Protein AF-A0A1B7LDF4-F1 (afdb_monomer)

Organism: NCBI:txid1838280

Secondary structure (DSSP, 8-state):
---EESPPPPP-PPTT-EEEEEEETTEEEE--GGG---B--SSS-BTTBPTTB--EEE-TT--EEEEEE-EEEEPP-GGGTT---EEE-BTTB-----BTTBPEEEPGGGEETTEE-SEEEEESS--EEEGGGTSEEE--SS-B---S--HHHHHHHHHHTHHHHSS--TTEEEEEPPHHHHHHHHHHHHHTS-SSPPPB-BTT-BTTEE-TT-SSB--EE-SS-TTSTTSSTTS--SSSBSSEEEEEEEEE---HHHHHHSHHHHHS-GGG-EEEEPPTTS-HHHHHHHTTTT-TTSSSTTTBSSSSBS-BSB-TTSSBPPB---BTTB-EEEES--TT-TT--TT-EEEE-SS--TTEEE-EEEEE---PPEESS--EEEEEE-S-EEEEE-EE-TT---EEEEEEETTEEEEEEEEEPBTS-EEEEE-HHHHHTSPTT-EEEEEEEEEETTS-EEEEEEEEEE-PPPPPPP--EEESPTT-EE-SEEEEEEPPP--TT-PPPEEEEEEESSTTSS-EEEEEEE-SSEEEEE-TTS--EEEEEEEEEEE-SS-EEEEEEPPPEEE-S--PPPPPEEEESPTTEEE-SSPEEEEE----SS---BEEEEEEESSTTSSSEEEEEESSEE--S-HHHHH--S-STTEEEESEEEEEESSS-SSTT-EEEEEE-SSSSS-EEEEPPEE--TT-EEEEEEEEEESSEEEEEEEEE-TTS-EEEEEEPPPEE--SSS-EEEEEEEE--TT--EEEEEEEESSS---EEEEEEEEEEESSPPPS-PPTT-SEEPPPTTTSTTEEEE-SS-EEEPPTT-BPTT--EEEEE--SPPPTT-EEEEEEEEE-SS-PBPPPPPPEEEEE--EEEEE-SS-EEESS---EEEEEEEEE----SSS--EEEEEEESBTTSSS---EE-HHHHHHT-PEEP-----SSSSEEEEEEEEEE-TT--S--EEEEEEEEE-

Mean predicted aligned error: 18.2 Å

Sequence (966 aa):
MALVSGVANAPVLPAGWKPVNHVSGQTFQETTLANWQYNYDPVNTVNGVPPKMWANAKDTKGNLWVWIPRFTYRAIQYADDPEVKIRFSSGTTDDTTSIDGRVCKKHPGFKFGTVELPGIWVMKYQAYQDTANGGIPGSLPNKVSWRTITVNDIFNQCLNLKNNVATVATGIDSHMLKNSEWGAVALLAYAVGQGRPKINGDSGYHTGYTTNGTTNTTGSLDTSGETSTTGNPTGVFDMVGCGWQYVASYVNNGNSNLTTYCLSLVNADAKYKDVFPMGSGDTQAANFAAAAGLSDGMMLNETASNVGGNYGWLNWAGTAASSSFPYSSNPVFIRGGSYSLSSAGLACFYYTSGNASSSGGFRACFVNLNSAPLISGSDQNLGDKSGPFSIVYQVSDPDGDAVDVVEKINGNVVETLTGAPQNTDLEFIIDLTTWGNLALNQMHTITIEATDSFGNKSTRTYTFTKVNAVPSAPGAIVSPVAGSTVVGNVTIEWTEATDPDGDALTYSVYYSADDGATLLPIATGITALMLAWDTSVVPEGTNYRIYVKANDGKVDGPFAVSGIFTVAHNLSPSAMSAIVPVHTARVPLQPVFMAGVGTDPEGDPQHFRLQIARDVNFANIVADLETSTQNLLTANQAGVEADTTGFTGRGATIARSTAQFYEGAASLQVTTSGTTANEGVELSPVDVLGGKSYAAQVKVKGAGYIRLAIEELDSNGNYLRSTGSDPITLDGTSWQTLSVFARTGQDCAKLRLAVLTSSVIGATFYCDAFMLVKGEFLPDEFIPGQQYGPGTADAIAGWEIYDGANWVPMPTGGAPVGTERVRHSLREPLQQNQSYYWRMAARDTTGNYGEWTLPRIIRAGNVLQFRLKTPIETSAEVERVLVFGYHTIAKDGANPAVLKVEASNNAFDPFPVWEDITAAYLAREYAELTNKNRSADKWGLDIRITIWANDTLGTIEVLGVGIAFD

Solvent-accessible surface area (backbone atoms only — not comparable to full-atom values): 48502 Å² total; per-residue (Å²): 128,50,56,74,43,73,59,67,34,77,81,81,74,57,49,68,40,40,43,26,33,82,76,56,50,86,42,70,45,81,50,48,84,94,68,54,56,49,19,77,42,59,78,52,66,45,96,90,24,56,44,28,26,37,38,31,36,29,35,65,77,66,33,35,31,26,52,45,52,21,42,18,31,39,66,67,51,55,85,44,73,69,70,36,32,38,30,34,10,61,47,68,49,72,67,51,68,56,50,95,87,32,58,22,39,79,41,60,46,34,44,55,68,90,46,70,26,40,34,41,36,33,43,24,20,37,20,21,68,28,63,91,72,79,54,38,78,29,20,54,69,80,34,56,47,40,43,56,51,29,47,26,56,49,33,53,44,22,45,54,39,33,74,66,37,34,77,52,54,77,50,48,48,29,28,33,29,27,41,34,42,52,13,48,55,42,51,45,13,35,36,29,34,46,52,42,31,23,34,12,3,19,68,76,24,41,16,41,25,27,35,93,57,41,54,59,35,83,45,45,78,39,51,62,7,53,31,9,31,24,44,28,59,42,31,39,25,37,50,14,7,24,37,18,26,47,33,30,26,34,37,64,66,84,45,66,39,49,66,71,21,22,38,60,57,71,71,43,64,68,59,60,45,45,76,33,53,57,18,81,86,44,33,33,63,34,19,50,59,53,28,58,89,75,39,67,54,29,47,46,70,39,30,23,87,52,61,76,45,64,36,12,37,63,17,56,84,71,43,40,1,28,19,28,46,31,29,60,77,19,27,23,38,30,31,10,27,31,13,63,45,88,37,22,12,73,40,12,34,32,52,34,42,32,57,56,31,84,56,32,22,34,40,40,30,37,39,66,73,58,66,50,27,47,64,59,86,74,70,43,75,71,46,76,36,52,64,62,53,69,47,79,40,32,38,39,35,84,78,68,53,56,31,30,36,39,35,23,51,74,83,42,77,76,48,73,41,78,65,45,68,60,82,38,87,42,72,53,71,40,45,66,71,61,45,69,76,53,60,75,80,38,80,46,40,38,40,42,36,33,29,28,82,86,69,36,65,30,76,44,44,38,33,34,29,34,44,83,47,65,25,37,40,28,40,65,47,67,28,68,45,60,73,40,74,46,58,40,75,42,65,36,32,42,40,78,53,54,39,79,81,68,51,67,66,29,30,37,37,28,38,15,71,58,72,67,80,48,81,44,80,76,50,68,75,38,74,63,61,58,46,82,42,69,46,67,85,50,79,70,41,71,33,24,31,45,36,34,24,25,26,47,86,84,47,72,22,48,71,23,68,37,47,49,20,27,40,38,83,76,71,53,21,38,55,31,44,76,59,35,69,46,70,59,28,45,30,56,42,53,43,59,41,31,30,36,48,46,58,40,82,87,56,53,30,37,29,44,38,42,42,33,12,66,38,89,83,55,81,48,64,80,42,81,47,35,30,43,35,49,40,70,49,52,61,42,56,21,37,24,66,83,47,60,69,53,57,46,53,36,68,26,52,70,45,64,28,71,87,59,57,87,55,87,71,13,7,37,35,37,38,28,70,30,85,51,63,60,24,27,38,33,40,61,68,35,84,50,73,38,59,37,45,30,17,36,38,33,35,37,32,23,43,47,44,38,24,41,29,48,33,35,13,31,87,88,66,48,84,71,52,76,42,63,25,82,67,44,74,48,84,54,78,55,80,43,82,41,58,37,60,44,74,43,51,74,72,27,30,23,39,26,48,33,44,27,27,78,45,66,51,59,29,50,32,34,42,26,63,40,40,38,31,74,23,72,62,74,62,96,70,65,58,80,82,50,55,55,37,53,20,29,78,62,35,26,58,53,30,31,32,28,72,84,84,50,81,40,74,48,49,43,80,30,42,56,72,79,37,48,30,40,34,37,48,45,84,70,70,49,62,73,80,37,60,35,21,35,38,39,26,32,22,37,82,92,62,43,61,18,49,64,24,77,74,29,41,32,30,20,46,41,70,54,72,55,58,59,96,65,60,47,78,39,98,53,71,45,44,35,42,32,45,43,68,47,68,43,74,24,68,79,24,98,50,42,35,45,80,46,36,31,39,18,37,23,47,63,25,100,76,49,62,73,44,83,34,38,68,25,38,74,72,68,37,64,31,76,50,82,76,88,72,72,84,40,98,54,31,10,42,35,46,39,41,38,34,38,35,51,41,29,82,56,68,71,48,75,82,47,77,51,78,51,72,83

Nearest PDB structures (foldseek):
  5w6h-assembly1_C  TM=7.431E-01  e=9.180E-07  Kuttervirus CBA120
  7mrn-assembly2_B  TM=3.313E-01  e=9.738E-08  Mus musculus
  8g4l-assembly1_n  TM=2.012E-01  e=1.162E-10  Homo sapiens
  7ndg-assembly1_H  TM=2.671E-01  e=9.738E-08  Mus musculus
  7lzj-assembly1_C  TM=5.996E-01  e=6.200E-03  Klebsiella phage GH-K3

Radius of gyration: 63.96 Å; Cα contacts (8 Å, |Δi|>4): 2730; chains: 1; bounding box: 97×71×187 Å

InterPro domains:
  IPR003961 Fibronectin type III [PS50853] (473-570)
  IPR003961 Fibronectin type III [cd00063] (471-567)
  IPR013783 Immunoglobulin-like fold [G3DSA:2.60.40.10] (374-468)
  IPR013783 Immunoglobulin-like fold [G3DSA:2.60.40.10] (469-563)
  IPR036116 Fibronectin type III superfamily [SSF49265] (432-563)

Structure (mmCIF, N/CA/C/O backbone):
data_AF-A0A1B7LDF4-F1
#
_entry.id   AF-A0A1B7LDF4-F1
#
loop_
_atom_site.group_PDB
_atom_site.id
_atom_site.type_symbol
_atom_site.label_atom_id
_atom_site.label_alt_id
_atom_site.label_comp_id
_atom_site.label_asym_id
_atom_site.label_entity_id
_atom_site.label_seq_id
_atom_site.pdbx_PDB_ins_code
_atom_site.Cartn_x
_atom_site.Cartn_y
_atom_site.Cartn_z
_atom_site.occupancy
_atom_site.B_iso_or_equiv
_atom_site.auth_seq_id
_atom_site.auth_comp_id
_atom_site.auth_asym_id
_atom_site.auth_atom_id
_atom_site.pdbx_PDB_model_num
ATOM 1 N N . MET A 1 1 ? 16.626 3.398 54.942 1.00 45.38 1 MET A N 1
ATOM 2 C CA . MET A 1 1 ? 15.360 3.448 54.179 1.00 45.38 1 MET A CA 1
ATOM 3 C C . MET A 1 1 ? 14.799 2.041 54.138 1.00 45.38 1 MET A C 1
ATOM 5 O O . MET A 1 1 ? 15.590 1.112 53.993 1.00 45.38 1 MET A O 1
ATOM 9 N N . ALA A 1 2 ? 13.489 1.874 54.327 1.00 57.84 2 ALA A N 1
ATOM 10 C CA . ALA A 1 2 ? 12.845 0.584 54.117 1.00 57.84 2 ALA A CA 1
ATOM 11 C C . ALA A 1 2 ? 13.106 0.163 52.665 1.00 57.84 2 ALA A C 1
ATOM 13 O O . ALA A 1 2 ? 12.759 0.897 51.742 1.00 57.84 2 ALA A O 1
ATOM 14 N N . LEU A 1 3 ? 13.801 -0.957 52.458 1.00 57.84 3 LEU A N 1
ATOM 15 C CA . LEU A 1 3 ? 13.898 -1.536 51.127 1.00 57.84 3 LEU A CA 1
ATOM 16 C C . LEU A 1 3 ? 12.498 -2.048 50.793 1.00 57.84 3 LEU A C 1
ATOM 18 O O . LEU A 1 3 ? 12.015 -2.966 51.453 1.00 57.84 3 LEU A O 1
ATOM 22 N N . VAL A 1 4 ? 11.868 -1.415 49.810 1.00 69.06 4 VAL A N 1
ATOM 23 C CA . VAL A 1 4 ? 10.676 -1.915 49.132 1.00 69.06 4 VAL A CA 1
ATOM 24 C C . VAL A 1 4 ? 11.161 -2.357 47.761 1.00 69.06 4 VAL A C 1
ATOM 26 O O . VAL A 1 4 ? 11.735 -1.564 47.018 1.00 69.06 4 VAL A O 1
ATOM 29 N N . SER A 1 5 ? 11.032 -3.645 47.465 1.00 70.38 5 SER A N 1
ATOM 30 C CA . SER A 1 5 ? 11.421 -4.217 46.172 1.00 70.38 5 SER A CA 1
ATOM 31 C C . SER A 1 5 ? 10.259 -5.012 45.587 1.00 70.38 5 SER A C 1
ATOM 33 O O . SER A 1 5 ? 9.382 -5.460 46.328 1.00 70.38 5 SER A O 1
ATOM 35 N N . GLY A 1 6 ? 10.249 -5.165 44.264 1.00 79.56 6 GLY A N 1
ATOM 36 C CA . GLY A 1 6 ? 9.116 -5.731 43.535 1.00 79.56 6 GLY A CA 1
ATOM 37 C C . GLY A 1 6 ? 8.037 -4.694 43.213 1.00 79.56 6 GLY A C 1
ATOM 38 O O . GLY A 1 6 ? 8.087 -3.549 43.663 1.00 79.56 6 GLY A O 1
ATOM 39 N N . VAL A 1 7 ? 7.067 -5.106 42.401 1.00 87.12 7 VAL A N 1
ATOM 40 C CA . VAL A 1 7 ? 5.924 -4.282 41.992 1.00 87.12 7 VAL A CA 1
ATOM 41 C C . VAL A 1 7 ? 4.717 -4.713 42.816 1.00 87.12 7 VAL A C 1
ATOM 43 O O . VAL A 1 7 ? 4.417 -5.901 42.880 1.00 87.12 7 VAL A O 1
ATOM 46 N N . ALA A 1 8 ? 4.040 -3.763 43.463 1.00 90.44 8 ALA A N 1
ATOM 47 C CA . ALA A 1 8 ? 2.808 -4.050 44.191 1.00 90.44 8 ALA A CA 1
ATOM 48 C C . ALA A 1 8 ? 1.742 -4.604 43.240 1.00 90.44 8 ALA A C 1
ATOM 50 O O . ALA A 1 8 ? 1.493 -4.017 42.185 1.00 90.44 8 ALA A O 1
ATOM 51 N N . ASN A 1 9 ? 1.082 -5.692 43.642 1.00 90.44 9 ASN A N 1
ATOM 52 C CA . ASN A 1 9 ? -0.063 -6.216 42.907 1.00 90.44 9 ASN A CA 1
ATOM 53 C C . ASN A 1 9 ? -1.117 -5.129 42.705 1.00 90.44 9 ASN A C 1
ATOM 55 O O . ASN A 1 9 ? -1.495 -4.426 43.654 1.00 90.44 9 ASN A O 1
ATOM 59 N N . ALA A 1 10 ? -1.606 -5.031 41.470 1.00 90.56 10 ALA A N 1
ATOM 60 C CA . ALA A 1 10 ? -2.721 -4.162 41.147 1.00 90.56 10 ALA A CA 1
ATOM 61 C C . ALA A 1 10 ? -3.949 -4.541 41.999 1.00 90.56 10 ALA A C 1
ATOM 63 O O . ALA A 1 10 ? -4.143 -5.724 42.300 1.00 90.56 10 ALA A O 1
ATOM 64 N N . PRO A 1 11 ? -4.775 -3.566 42.415 1.00 91.38 11 PRO A N 1
ATOM 65 C CA . PRO A 1 11 ? -5.967 -3.870 43.185 1.00 91.38 11 PRO A CA 1
ATOM 66 C C . PRO A 1 11 ? -6.978 -4.667 42.366 1.00 91.38 11 PRO A C 1
ATOM 68 O O . PRO A 1 11 ? -7.323 -4.288 41.246 1.00 91.38 11 PRO A O 1
ATOM 71 N N . VAL A 1 12 ? -7.503 -5.732 42.963 1.00 87.25 12 VAL A N 1
ATOM 72 C CA . VAL A 1 12 ? -8.520 -6.584 42.342 1.00 87.25 12 VAL A CA 1
ATOM 73 C C . VAL A 1 12 ? -9.896 -6.143 42.830 1.00 87.25 12 VAL A C 1
ATOM 75 O O . VAL A 1 12 ? -10.192 -6.250 44.021 1.00 87.25 12 VAL A O 1
ATOM 78 N N . LEU A 1 13 ? -10.726 -5.594 41.940 1.00 88.56 13 LEU A N 1
ATOM 79 C CA . LEU A 1 13 ? -12.046 -5.072 42.305 1.00 88.56 13 LEU A CA 1
ATOM 80 C C . LEU A 1 13 ? -13.103 -6.185 42.346 1.00 88.56 13 LEU A C 1
ATOM 82 O O . LEU A 1 13 ? -13.295 -6.868 41.341 1.00 88.56 13 LEU A O 1
ATOM 86 N N . PRO A 1 14 ? -13.860 -6.310 43.451 1.00 87.38 14 PRO A N 1
ATOM 87 C CA . PRO A 1 14 ? -15.067 -7.126 43.480 1.00 87.38 14 PRO A CA 1
ATOM 88 C C . PRO A 1 14 ? -16.113 -6.632 42.474 1.00 87.38 14 PRO A C 1
ATOM 90 O O . PRO A 1 14 ? -16.176 -5.442 42.144 1.00 87.38 14 PRO A O 1
ATOM 93 N N . ALA A 1 15 ? -16.996 -7.530 42.037 1.00 82.88 15 ALA A N 1
ATOM 94 C CA . ALA A 1 15 ? -18.055 -7.193 41.093 1.00 82.88 15 ALA A CA 1
ATOM 95 C C . ALA A 1 15 ? -18.911 -6.004 41.586 1.00 82.88 15 ALA A C 1
ATOM 97 O O . ALA A 1 15 ? -19.444 -5.999 42.700 1.00 82.88 15 ALA A O 1
ATOM 98 N N . GLY A 1 16 ? -19.035 -4.976 40.742 1.00 86.94 16 GLY A N 1
ATOM 99 C CA . GLY A 1 16 ? -19.797 -3.757 41.027 1.00 86.94 16 GLY A CA 1
ATOM 100 C C . GLY A 1 16 ? -19.054 -2.683 41.827 1.00 86.94 16 GLY A C 1
ATOM 101 O O . GLY A 1 16 ? -19.585 -1.581 41.975 1.00 86.94 16 GLY A O 1
ATOM 102 N N . TRP A 1 17 ? -17.846 -2.961 42.323 1.00 94.00 17 TRP A N 1
ATOM 103 C CA . TRP A 1 17 ? -17.006 -1.941 42.950 1.00 94.00 17 TRP A CA 1
ATOM 104 C C . TRP A 1 17 ? -16.369 -1.044 41.897 1.00 94.00 17 TRP A C 1
ATOM 106 O O . TRP A 1 17 ? -16.153 -1.441 40.751 1.00 94.00 17 TRP A O 1
ATOM 116 N N . LYS A 1 18 ? -16.044 0.182 42.301 1.00 95.19 18 LYS A N 1
ATOM 117 C CA . LYS A 1 18 ? -15.436 1.179 41.423 1.00 95.19 18 LYS A CA 1
ATOM 118 C C . LYS A 1 18 ? -14.143 1.721 42.017 1.00 95.19 18 LYS A C 1
ATOM 120 O O . LYS A 1 18 ? -14.105 2.004 43.220 1.00 95.19 18 LYS A O 1
ATOM 125 N N . PRO A 1 19 ? -13.098 1.923 41.199 1.00 97.31 19 PRO A N 1
ATOM 126 C CA . PRO A 1 19 ? -11.901 2.596 41.665 1.00 97.31 19 PRO A CA 1
ATOM 127 C C . PRO A 1 19 ? -12.222 4.066 41.942 1.00 97.31 19 PRO A C 1
ATOM 129 O O . PRO A 1 19 ? -13.040 4.683 41.249 1.00 97.31 19 PRO A O 1
ATOM 132 N N . VAL A 1 20 ? -11.584 4.636 42.961 1.00 97.81 20 VAL A N 1
ATOM 133 C CA . VAL A 1 20 ? -11.731 6.053 43.293 1.00 97.81 20 VAL A CA 1
ATOM 134 C C . VAL A 1 20 ? -10.380 6.719 43.516 1.00 97.81 20 VAL A C 1
ATOM 136 O O . VAL A 1 20 ? -9.472 6.126 44.096 1.00 97.81 20 VAL A O 1
ATOM 139 N N . ASN A 1 21 ? -10.279 7.981 43.107 1.00 97.44 21 ASN A N 1
ATOM 140 C CA . ASN A 1 21 ? -9.127 8.835 43.380 1.00 97.44 21 ASN A CA 1
ATOM 141 C C . ASN A 1 21 ? -9.465 9.846 44.472 1.00 97.44 21 ASN A C 1
ATOM 143 O O . ASN A 1 21 ? -10.592 10.346 44.557 1.00 97.44 21 ASN A O 1
ATOM 147 N N . HIS A 1 22 ? -8.474 10.155 45.306 1.00 95.62 22 HIS A N 1
ATOM 148 C CA . HIS A 1 22 ? -8.559 11.262 46.253 1.00 95.62 22 HIS A CA 1
ATOM 149 C C . HIS A 1 22 ? -8.603 12.593 45.496 1.00 95.62 22 HIS A C 1
ATOM 151 O O . HIS A 1 22 ? -7.842 12.790 44.554 1.00 95.62 22 HIS A O 1
ATOM 157 N N . VAL A 1 23 ? -9.495 13.498 45.906 1.00 93.50 23 VAL A N 1
ATOM 158 C CA . VAL A 1 23 ? -9.633 14.828 45.287 1.00 93.50 23 VAL A CA 1
ATOM 159 C C . VAL A 1 23 ? -9.176 15.917 46.249 1.00 93.50 23 VAL A C 1
ATOM 161 O O . VAL A 1 23 ? -8.234 16.656 45.979 1.00 93.50 23 VAL A O 1
ATOM 164 N N . SER A 1 24 ? -9.859 16.042 47.384 1.00 92.62 24 SER A N 1
ATOM 165 C CA . SER A 1 24 ? -9.553 17.040 48.407 1.00 92.62 24 SER A CA 1
ATOM 166 C C . SER A 1 24 ? -10.132 16.621 49.755 1.00 92.62 24 SER A C 1
ATOM 168 O O . SER A 1 24 ? -11.177 15.966 49.831 1.00 92.62 24 SER A O 1
ATOM 170 N N . GLY A 1 25 ? -9.441 16.973 50.842 1.00 91.50 25 GLY A N 1
ATOM 171 C CA . GLY A 1 25 ? -9.841 16.581 52.195 1.00 91.50 25 GLY A CA 1
ATOM 172 C C . GLY A 1 25 ? -9.964 15.064 52.328 1.00 91.50 25 GLY A C 1
ATOM 173 O O . GLY A 1 25 ? -8.983 14.357 52.134 1.00 91.50 25 GLY A O 1
ATOM 174 N N . GLN A 1 26 ? -11.165 14.561 52.610 1.00 94.12 26 GLN A N 1
ATOM 175 C CA . GLN A 1 26 ? -11.465 13.121 52.617 1.00 94.12 26 GLN A CA 1
ATOM 176 C C . GLN A 1 26 ? -12.493 12.724 51.543 1.00 94.12 26 GLN A C 1
ATOM 178 O O . GLN A 1 26 ? -13.256 11.774 51.707 1.00 94.12 26 GLN A O 1
ATOM 183 N N . THR A 1 27 ? -12.521 13.467 50.434 1.00 95.00 27 THR A N 1
ATOM 184 C CA . THR A 1 27 ? -13.427 13.236 49.303 1.00 95.00 27 THR A CA 1
ATOM 185 C C . THR A 1 27 ? -12.766 12.365 48.240 1.00 95.00 27 THR A C 1
ATOM 187 O O . THR A 1 27 ? -11.622 12.613 47.849 1.00 95.00 27 THR A O 1
ATOM 190 N N . PHE A 1 28 ? -13.520 11.382 47.739 1.00 96.75 28 PHE A N 1
ATOM 191 C CA . PHE A 1 28 ? -13.078 10.416 46.734 1.00 96.75 28 PHE A CA 1
ATOM 192 C C . PHE A 1 28 ? -14.055 10.341 45.559 1.00 96.75 28 PHE A C 1
ATOM 194 O O . PHE A 1 28 ? -15.256 10.098 45.746 1.00 96.75 28 PHE A O 1
ATOM 201 N N . GLN A 1 29 ? -13.528 10.518 44.349 1.00 97.19 29 GLN A N 1
ATOM 202 C CA . GLN A 1 29 ? -14.294 10.519 43.105 1.00 97.19 29 GLN A CA 1
ATOM 203 C C . GLN A 1 29 ? -14.049 9.234 42.314 1.00 97.19 29 GLN A C 1
ATOM 205 O O . GLN A 1 29 ? -12.920 8.760 42.239 1.00 97.19 29 GLN A O 1
ATOM 210 N N . GLU A 1 30 ? -15.115 8.681 41.731 1.00 97.12 30 GLU A N 1
ATOM 211 C CA . GLU A 1 30 ? -15.037 7.523 40.834 1.00 97.12 30 GLU A CA 1
ATOM 212 C C . GLU A 1 30 ? -14.155 7.823 39.623 1.00 97.12 30 GLU A C 1
ATOM 214 O O . GLU A 1 30 ? -14.195 8.917 39.062 1.00 97.12 30 GLU A O 1
ATOM 219 N N . THR A 1 31 ? -13.363 6.834 39.229 1.00 95.38 31 THR A N 1
ATOM 220 C CA . THR A 1 31 ? -12.458 6.912 38.084 1.00 95.38 31 THR A CA 1
ATOM 221 C C . THR A 1 31 ? -12.542 5.621 37.263 1.00 95.38 31 THR A C 1
ATOM 223 O O . THR A 1 31 ? -13.341 4.731 37.554 1.00 95.38 31 THR A O 1
ATOM 226 N N . THR A 1 32 ? -11.739 5.518 36.211 1.00 90.38 32 THR A N 1
ATOM 227 C CA . THR A 1 32 ? -11.559 4.296 35.416 1.00 90.38 32 THR A CA 1
ATOM 228 C C . THR A 1 32 ? -10.312 3.545 35.875 1.00 90.38 32 THR A C 1
ATOM 230 O O . THR A 1 32 ? -9.403 4.151 36.437 1.00 90.38 32 THR A O 1
ATOM 233 N N . LEU A 1 33 ? -10.215 2.244 35.577 1.00 85.56 33 LEU A N 1
ATOM 234 C CA . LEU A 1 33 ? -9.018 1.443 35.886 1.00 85.56 33 LEU A CA 1
ATOM 235 C C . LEU A 1 33 ? -7.728 2.083 35.340 1.00 85.56 33 LEU A C 1
ATOM 237 O O . LEU A 1 33 ? -6.743 2.183 36.060 1.00 85.56 33 LEU A O 1
ATOM 241 N N . ALA A 1 34 ? -7.767 2.600 34.107 1.00 86.31 34 ALA A N 1
ATOM 242 C CA . ALA A 1 34 ? -6.625 3.267 33.472 1.00 86.31 34 ALA A CA 1
ATOM 243 C C . ALA A 1 34 ? -6.194 4.580 34.157 1.00 86.31 34 ALA A C 1
ATOM 245 O O . ALA A 1 34 ? -5.041 4.980 34.042 1.00 86.31 34 ALA A O 1
ATOM 246 N N . ASN A 1 35 ? -7.109 5.248 34.866 1.00 90.94 35 ASN A N 1
ATOM 247 C CA . ASN A 1 35 ? -6.867 6.535 35.523 1.00 90.94 35 ASN A CA 1
ATOM 248 C C . ASN A 1 35 ? -6.798 6.391 37.050 1.00 90.94 35 ASN A C 1
ATOM 250 O O . ASN A 1 35 ? -6.907 7.386 37.773 1.00 90.94 35 ASN A O 1
ATOM 254 N N . TRP A 1 36 ? -6.688 5.165 37.563 1.00 95.00 36 TRP A N 1
ATOM 255 C CA . TRP A 1 36 ? -6.642 4.912 38.994 1.00 95.00 36 TRP A CA 1
ATOM 256 C C . TRP A 1 36 ? -5.279 5.298 39.563 1.00 95.00 36 TRP A C 1
ATOM 258 O O . TRP A 1 36 ? -4.242 4.806 39.127 1.00 95.00 36 TRP A O 1
ATOM 268 N N . GLN A 1 37 ? -5.277 6.203 40.537 1.00 94.81 37 GLN A N 1
ATOM 269 C CA . GLN A 1 37 ? -4.065 6.772 41.108 1.00 94.81 37 GLN A CA 1
ATOM 270 C C . GLN A 1 37 ? -3.680 6.044 42.393 1.00 94.81 37 GLN A C 1
ATOM 272 O O . GLN A 1 37 ? -4.317 6.214 43.434 1.00 94.81 37 GLN A O 1
ATOM 277 N N . TYR A 1 38 ? -2.603 5.264 42.326 1.00 95.56 38 TYR A N 1
ATOM 278 C CA . TYR A 1 38 ? -1.937 4.693 43.490 1.00 95.56 38 TYR A CA 1
ATOM 279 C C . TYR A 1 38 ? -0.438 4.521 43.239 1.00 95.56 38 TYR A C 1
ATOM 281 O O . TYR A 1 38 ? 0.014 4.331 42.112 1.00 95.56 38 TYR A O 1
ATOM 289 N N . ASN A 1 39 ? 0.336 4.599 44.313 1.00 94.44 39 ASN A N 1
ATOM 290 C CA . ASN A 1 39 ? 1.777 4.468 44.328 1.00 94.44 39 ASN A CA 1
ATOM 291 C C . ASN A 1 39 ? 2.237 3.965 45.706 1.00 94.44 39 ASN A C 1
ATOM 293 O O . ASN A 1 39 ? 2.165 4.680 46.710 1.00 94.44 39 ASN A O 1
ATOM 297 N N . TYR A 1 40 ? 2.719 2.723 45.732 1.00 94.75 40 TYR A N 1
ATOM 298 C CA . TYR A 1 40 ? 3.251 2.067 46.928 1.00 94.75 40 TYR A CA 1
ATOM 299 C C . TYR A 1 40 ? 4.776 2.227 47.076 1.00 94.75 40 TYR A C 1
ATOM 301 O O . TYR A 1 40 ? 5.372 1.597 47.949 1.00 94.75 40 TYR A O 1
ATOM 309 N N . ASP A 1 41 ? 5.415 3.073 46.262 1.00 91.00 41 ASP A N 1
ATOM 310 C CA . ASP A 1 41 ? 6.789 3.514 46.498 1.00 91.00 41 ASP A CA 1
ATOM 311 C C . ASP A 1 41 ? 6.799 4.558 47.642 1.00 91.00 41 ASP A C 1
ATOM 313 O O . ASP A 1 41 ? 6.040 5.537 47.605 1.00 91.00 41 ASP A O 1
ATOM 317 N N . PRO A 1 42 ? 7.616 4.362 48.697 1.00 89.31 42 PRO A N 1
ATOM 318 C CA . PRO A 1 42 ? 7.690 5.289 49.825 1.00 89.31 42 PRO A CA 1
ATOM 319 C C . PRO A 1 42 ? 8.379 6.625 49.517 1.00 89.31 42 PRO A C 1
ATOM 321 O O . PRO A 1 42 ? 8.280 7.544 50.338 1.00 89.31 42 PRO A O 1
ATOM 324 N N . VAL A 1 43 ? 9.116 6.725 48.407 1.00 89.25 43 VAL A N 1
ATOM 325 C CA . VAL A 1 43 ? 10.042 7.830 48.113 1.00 89.25 43 VAL A CA 1
ATOM 326 C C . VAL A 1 43 ? 9.782 8.465 46.750 1.00 89.25 43 VAL A C 1
ATOM 328 O O . VAL A 1 43 ? 9.802 9.691 46.651 1.00 89.25 43 VAL A O 1
ATOM 331 N N . ASN A 1 44 ? 9.541 7.669 45.708 1.00 90.50 44 ASN A N 1
ATOM 332 C CA . ASN A 1 44 ? 9.499 8.155 44.328 1.00 90.50 44 ASN A CA 1
ATOM 333 C C . ASN A 1 44 ? 8.074 8.366 43.820 1.00 90.50 44 ASN A C 1
ATOM 335 O O . ASN A 1 44 ? 7.166 7.599 44.130 1.00 90.50 44 ASN A O 1
ATOM 339 N N . THR A 1 45 ? 7.886 9.388 42.988 1.00 91.81 45 THR A N 1
ATOM 340 C CA . THR A 1 45 ? 6.667 9.555 42.185 1.00 91.81 45 THR A CA 1
ATOM 341 C C . THR A 1 45 ? 6.645 8.501 41.079 1.00 91.81 45 THR A C 1
ATOM 343 O O . THR A 1 45 ? 7.628 8.355 40.353 1.00 91.81 45 THR A O 1
ATOM 346 N N . VAL A 1 46 ? 5.519 7.810 40.902 1.00 88.50 46 VAL A N 1
ATOM 347 C CA . VAL A 1 46 ? 5.331 6.783 39.864 1.00 88.50 46 VAL A CA 1
ATOM 348 C C . VAL A 1 46 ? 4.135 7.176 39.007 1.00 88.50 46 VAL A C 1
ATOM 350 O O . VAL A 1 46 ? 3.061 7.434 39.537 1.00 88.50 46 VAL A O 1
ATOM 353 N N . ASN A 1 47 ? 4.317 7.267 37.685 1.00 89.69 47 ASN A N 1
ATOM 354 C CA . ASN A 1 47 ? 3.263 7.642 36.727 1.00 89.69 47 ASN A CA 1
ATOM 355 C C . ASN A 1 47 ? 2.507 8.936 37.097 1.00 89.69 47 ASN A C 1
ATOM 357 O O . ASN A 1 47 ? 1.289 9.022 36.976 1.00 89.69 47 ASN A O 1
ATOM 361 N N . GLY A 1 48 ? 3.232 9.943 37.596 1.00 91.69 48 GLY A N 1
ATOM 362 C CA . GLY A 1 48 ? 2.643 11.213 38.038 1.00 91.69 48 GLY A CA 1
ATOM 363 C C . GLY A 1 48 ? 1.884 11.143 39.370 1.00 91.69 48 GLY A C 1
ATOM 364 O O . GLY A 1 48 ? 1.353 12.161 39.806 1.00 91.69 48 GLY A O 1
ATOM 365 N N . VAL A 1 49 ? 1.861 9.986 40.040 1.00 93.94 49 VAL A N 1
ATOM 366 C CA . VAL A 1 49 ? 1.230 9.787 41.350 1.00 93.94 49 VAL A CA 1
ATOM 367 C C . VAL A 1 49 ? 2.276 9.947 42.465 1.00 93.94 49 VAL A C 1
ATOM 369 O O . VAL A 1 49 ? 3.277 9.218 42.472 1.00 93.94 49 VAL A O 1
ATOM 372 N N . PRO A 1 50 ? 2.083 10.887 43.411 1.00 93.62 50 PRO A N 1
ATOM 373 C CA . PRO A 1 50 ? 2.971 11.084 44.557 1.00 93.62 50 PRO A CA 1
ATOM 374 C C . PRO A 1 50 ? 3.244 9.806 45.373 1.00 93.62 50 PRO A C 1
ATOM 376 O O . PRO A 1 50 ? 2.414 8.896 45.379 1.00 93.62 50 PRO A O 1
ATOM 379 N N . PRO A 1 51 ? 4.376 9.732 46.097 1.00 93.31 51 PRO A N 1
ATOM 380 C CA . PRO A 1 51 ? 4.686 8.611 46.986 1.00 93.31 51 PRO A CA 1
ATOM 381 C C . PRO A 1 51 ? 3.589 8.347 48.028 1.00 93.31 51 PRO A C 1
ATOM 383 O O . PRO A 1 51 ? 2.897 9.270 48.471 1.00 93.31 51 PRO A O 1
ATOM 386 N N . LYS A 1 52 ? 3.504 7.101 48.510 1.00 92.56 52 LYS A N 1
ATOM 387 C CA . LYS A 1 52 ? 2.616 6.683 49.619 1.00 92.56 52 LYS A CA 1
ATOM 388 C C . LYS A 1 52 ? 1.118 6.869 49.353 1.00 92.56 52 LYS A C 1
ATOM 390 O O . LYS A 1 52 ? 0.353 7.103 50.292 1.00 92.56 52 LYS A O 1
ATOM 395 N N . MET A 1 53 ? 0.682 6.794 48.101 1.00 94.38 53 MET A N 1
ATOM 396 C CA . MET A 1 53 ? -0.736 6.875 47.749 1.00 94.38 53 MET A CA 1
ATOM 397 C C . MET A 1 53 ? -1.324 5.471 47.622 1.00 94.38 53 MET A C 1
ATOM 399 O O . MET A 1 53 ? -1.136 4.808 46.610 1.00 94.38 53 MET A O 1
ATOM 403 N N . TRP A 1 54 ? -2.006 4.976 48.653 1.00 97.50 54 TRP A N 1
ATOM 404 C CA . TRP A 1 54 ? -2.594 3.631 48.607 1.00 97.50 54 TRP A CA 1
ATOM 405 C C . TRP A 1 54 ? -3.892 3.628 47.798 1.00 97.50 54 TRP A C 1
ATOM 407 O O . TRP A 1 54 ? -4.646 4.598 47.827 1.00 97.50 54 TRP A O 1
ATOM 417 N N . ALA A 1 55 ? -4.167 2.538 47.079 1.00 97.81 55 ALA A N 1
ATOM 418 C CA . ALA A 1 55 ? -5.333 2.475 46.206 1.00 97.81 55 ALA A CA 1
ATOM 419 C C . ALA A 1 55 ? -6.639 2.425 47.010 1.00 97.81 55 ALA A C 1
ATOM 421 O O . ALA A 1 55 ? -6.765 1.674 47.983 1.00 97.81 55 ALA A O 1
ATOM 422 N N . ASN A 1 56 ? -7.629 3.206 46.575 1.00 98.38 56 ASN A N 1
ATOM 423 C CA . ASN A 1 56 ? -8.950 3.270 47.189 1.00 98.38 56 ASN A CA 1
ATOM 424 C C . ASN A 1 56 ? -10.045 2.847 46.211 1.00 98.38 56 ASN A C 1
ATOM 426 O O . ASN A 1 56 ? -10.010 3.199 45.033 1.00 98.38 56 ASN A O 1
ATOM 430 N N . ALA A 1 57 ? -11.050 2.144 46.724 1.00 98.25 57 ALA A N 1
ATOM 431 C CA . ALA A 1 57 ? -12.239 1.758 45.975 1.00 98.25 57 ALA A CA 1
ATOM 432 C C . ALA A 1 57 ? -13.508 2.113 46.750 1.00 98.25 57 ALA A C 1
ATOM 434 O O . ALA A 1 57 ? -13.486 2.295 47.974 1.00 98.25 57 ALA A O 1
ATOM 435 N N . LYS A 1 58 ? -14.610 2.212 46.011 1.00 97.25 58 LYS A N 1
ATOM 436 C CA . LYS A 1 58 ? -15.955 2.420 46.532 1.00 97.25 58 LYS A CA 1
ATOM 437 C C . LYS A 1 58 ? -16.821 1.217 46.184 1.00 97.25 58 LYS A C 1
ATOM 439 O O . LYS A 1 58 ? -16.849 0.792 45.028 1.00 97.25 58 LYS A O 1
ATOM 444 N N . ASP A 1 59 ? -17.509 0.683 47.184 1.00 96.81 59 ASP A N 1
ATOM 445 C CA . ASP A 1 59 ? -18.434 -0.431 46.993 1.00 96.81 59 ASP A CA 1
ATOM 446 C C . ASP A 1 59 ? -19.813 0.023 46.478 1.00 96.81 59 ASP A C 1
ATOM 448 O O . ASP A 1 59 ? -20.079 1.218 46.315 1.00 96.81 59 ASP A O 1
ATOM 452 N N . THR A 1 60 ? -20.722 -0.928 46.236 1.00 95.44 60 THR A N 1
ATOM 453 C CA . THR A 1 60 ? -22.071 -0.636 45.703 1.00 95.44 60 THR A CA 1
ATOM 454 C C . THR A 1 60 ? -22.970 0.170 46.652 1.00 95.44 60 THR A C 1
ATOM 456 O O . THR A 1 60 ? -24.040 0.624 46.240 1.00 95.44 60 THR A O 1
ATOM 459 N N . LYS A 1 61 ? -22.558 0.365 47.911 1.00 95.75 61 LYS A N 1
ATOM 460 C CA . LYS A 1 61 ? -23.259 1.160 48.934 1.00 95.75 61 LYS A CA 1
ATOM 461 C C . LYS A 1 61 ? -22.549 2.471 49.255 1.00 95.75 61 LYS A C 1
ATOM 463 O O . LYS A 1 61 ? -23.065 3.275 50.027 1.00 95.75 61 LYS A O 1
ATOM 468 N N . GLY A 1 62 ? -21.418 2.732 48.607 1.00 94.94 62 GLY A N 1
ATOM 469 C CA . GLY A 1 62 ? -20.659 3.960 48.759 1.00 94.94 62 GLY A CA 1
ATOM 470 C C . GLY A 1 62 ? -19.581 3.912 49.839 1.00 94.94 62 GLY A C 1
ATOM 471 O O . GLY A 1 62 ? -18.920 4.934 50.036 1.00 94.94 62 GLY A O 1
ATOM 472 N N . ASN A 1 63 ? -19.362 2.778 50.515 1.00 96.56 63 ASN A N 1
ATOM 473 C CA . ASN A 1 63 ? -18.310 2.684 51.527 1.00 96.56 63 ASN A CA 1
ATOM 474 C C . ASN A 1 63 ? -16.930 2.687 50.880 1.00 96.56 63 ASN A C 1
ATOM 476 O O . ASN A 1 63 ? -16.738 2.180 49.773 1.00 96.56 63 ASN A O 1
ATOM 480 N N . LEU A 1 64 ? -15.960 3.238 51.606 1.00 98.19 64 LEU A N 1
ATOM 481 C CA . LEU A 1 64 ? -14.583 3.361 51.154 1.00 98.19 64 LEU A CA 1
ATOM 482 C C . LEU A 1 64 ? -13.696 2.258 51.725 1.00 98.19 64 LEU A C 1
ATOM 484 O O . LEU A 1 64 ? -13.690 1.986 52.933 1.00 98.19 64 LEU A O 1
ATOM 488 N N . TRP A 1 65 ? -12.881 1.706 50.834 1.00 98.50 65 TRP A N 1
ATOM 489 C CA . TRP A 1 65 ? -11.963 0.604 51.086 1.00 98.50 65 TRP A CA 1
ATOM 490 C C . TRP A 1 65 ? -10.546 0.971 50.644 1.00 98.50 65 TRP A C 1
ATOM 492 O O . TRP A 1 65 ? -10.350 1.828 49.776 1.00 98.50 65 TRP A O 1
ATOM 502 N N . VAL A 1 66 ? -9.550 0.344 51.262 1.00 98.62 66 VAL A N 1
ATOM 503 C CA . VAL A 1 66 ? -8.126 0.534 50.958 1.00 98.62 66 VAL A CA 1
ATOM 504 C C . VAL A 1 66 ? -7.514 -0.807 50.591 1.00 98.62 66 VAL A C 1
ATOM 506 O O . VAL A 1 66 ? -7.706 -1.788 51.311 1.00 98.62 66 VAL A O 1
ATOM 509 N N . TRP A 1 67 ? -6.789 -0.839 49.477 1.00 98.31 67 TRP A N 1
ATOM 510 C CA . TRP A 1 67 ? -6.095 -2.035 49.019 1.00 98.31 67 TRP A CA 1
ATOM 511 C C . TRP A 1 67 ? -4.785 -2.217 49.771 1.00 98.31 67 TRP A C 1
ATOM 513 O O . TRP A 1 67 ? -3.952 -1.303 49.837 1.00 98.31 67 TRP A O 1
ATOM 523 N N . ILE A 1 68 ? -4.591 -3.420 50.292 1.00 98.19 68 ILE A N 1
ATOM 524 C CA . ILE A 1 68 ? -3.357 -3.863 50.923 1.00 98.19 68 ILE A CA 1
ATOM 525 C C . ILE A 1 68 ? -2.766 -4.948 50.016 1.00 98.19 68 ILE A C 1
ATOM 527 O O . ILE A 1 68 ? -3.257 -6.079 50.031 1.00 98.19 68 ILE A O 1
ATOM 531 N N . PRO A 1 69 ? -1.756 -4.625 49.190 1.00 96.62 69 PRO A N 1
ATOM 532 C CA . PRO A 1 69 ? -1.141 -5.595 48.288 1.00 96.62 69 PRO A CA 1
ATOM 533 C C . PRO A 1 69 ? -0.363 -6.658 49.068 1.00 96.62 69 PRO A C 1
ATOM 535 O O . PRO A 1 69 ? 0.194 -6.370 50.128 1.00 96.62 69 PRO A O 1
ATOM 538 N N . ARG A 1 70 ? -0.291 -7.876 48.523 1.00 96.06 70 ARG A N 1
ATOM 539 C CA . ARG A 1 70 ? 0.486 -8.983 49.091 1.00 96.06 70 ARG A CA 1
ATOM 540 C C . ARG A 1 70 ? 1.979 -8.663 49.117 1.00 96.06 70 ARG A C 1
ATOM 542 O O . ARG A 1 70 ? 2.547 -8.173 48.140 1.00 96.06 70 ARG A O 1
ATOM 549 N N . PHE A 1 71 ? 2.625 -8.997 50.229 1.00 96.56 71 PHE A N 1
ATOM 550 C CA . PHE A 1 71 ? 4.071 -8.894 50.383 1.00 96.56 71 PHE A CA 1
ATOM 551 C C . PHE A 1 71 ? 4.629 -9.970 51.317 1.00 96.56 71 PHE A C 1
ATOM 553 O O . PHE A 1 71 ? 3.941 -10.484 52.205 1.00 96.56 71 PHE A O 1
ATOM 560 N N . THR A 1 72 ? 5.920 -10.250 51.160 1.00 95.94 72 THR A N 1
ATOM 561 C CA . THR A 1 72 ? 6.753 -10.891 52.179 1.00 95.94 72 THR A CA 1
ATOM 562 C C . THR A 1 72 ? 7.468 -9.826 53.005 1.00 95.94 72 THR A C 1
ATOM 564 O O . THR A 1 72 ? 7.643 -8.684 52.571 1.00 95.94 72 THR A O 1
ATOM 567 N N . TYR A 1 73 ? 7.861 -10.163 54.231 1.00 94.50 73 TYR A N 1
ATOM 568 C CA . TYR A 1 73 ? 8.518 -9.221 55.137 1.00 94.50 73 TYR A CA 1
ATOM 569 C C . TYR A 1 73 ? 9.786 -9.822 55.736 1.00 94.50 73 TYR A C 1
ATOM 571 O O . TYR A 1 73 ? 9.852 -11.010 56.054 1.00 94.50 73 TYR A O 1
ATOM 579 N N . ARG A 1 74 ? 10.833 -9.007 55.886 1.00 93.12 74 ARG A N 1
ATOM 580 C CA . ARG A 1 74 ? 12.062 -9.407 56.589 1.00 93.12 74 ARG A CA 1
ATOM 581 C C . ARG A 1 74 ? 11.709 -9.758 58.033 1.00 93.12 74 ARG A C 1
ATOM 583 O O . ARG A 1 74 ? 11.038 -8.964 58.679 1.00 93.12 74 ARG A O 1
ATOM 590 N N . ALA A 1 75 ? 12.190 -10.887 58.554 1.00 91.38 75 ALA A N 1
ATOM 591 C CA . ALA A 1 75 ? 11.976 -11.262 59.949 1.00 91.38 75 ALA A CA 1
ATOM 592 C C . ALA A 1 75 ? 12.389 -10.121 60.899 1.00 91.38 75 ALA A C 1
ATOM 594 O O . ALA A 1 75 ? 13.526 -9.635 60.860 1.00 91.38 75 ALA A O 1
ATOM 595 N N . ILE A 1 76 ? 11.433 -9.713 61.730 1.00 89.56 76 ILE A N 1
ATOM 596 C CA . ILE A 1 76 ? 11.494 -8.526 62.582 1.00 89.56 76 ILE A CA 1
ATOM 597 C C . ILE A 1 76 ? 11.915 -8.932 63.989 1.00 89.56 76 ILE A C 1
ATOM 599 O O . ILE A 1 76 ? 11.438 -9.934 64.524 1.00 89.56 76 ILE A O 1
ATOM 603 N N . GLN A 1 77 ? 12.789 -8.137 64.595 1.00 84.75 77 GLN A N 1
ATOM 604 C CA . GLN A 1 77 ? 13.072 -8.180 66.023 1.00 84.75 77 GLN A CA 1
ATOM 605 C C . GLN A 1 77 ? 12.546 -6.915 66.695 1.00 84.75 77 GLN A C 1
ATOM 607 O O . GLN A 1 77 ? 12.435 -5.863 66.070 1.00 84.75 77 GLN A O 1
ATOM 612 N N . TYR A 1 78 ? 12.302 -7.000 68.004 1.00 83.75 78 TYR A N 1
ATOM 613 C CA . TYR A 1 78 ? 11.812 -5.870 68.793 1.00 83.75 78 TYR A CA 1
ATOM 614 C C . TYR A 1 78 ? 12.651 -4.591 68.618 1.00 83.75 78 TYR A C 1
ATOM 616 O O . TYR A 1 78 ? 12.094 -3.501 68.554 1.00 83.75 78 TYR A O 1
ATOM 624 N N . ALA A 1 79 ? 13.976 -4.725 68.501 1.00 83.25 79 ALA A N 1
ATOM 625 C CA . ALA A 1 79 ? 14.898 -3.599 68.354 1.00 83.25 79 ALA A CA 1
ATOM 626 C C . ALA A 1 79 ? 14.842 -2.904 66.978 1.00 83.25 79 ALA A C 1
ATOM 628 O O . ALA A 1 79 ? 15.389 -1.813 66.841 1.00 83.25 79 ALA A O 1
ATOM 629 N N . ASP A 1 80 ? 14.183 -3.497 65.979 1.00 84.31 80 ASP A N 1
ATOM 630 C CA . ASP A 1 80 ? 14.110 -2.956 64.619 1.00 84.31 80 ASP A CA 1
ATOM 631 C C . ASP A 1 80 ? 12.946 -1.961 64.436 1.00 84.31 80 ASP A C 1
ATOM 633 O O . ASP A 1 80 ? 12.440 -1.811 63.332 1.00 84.31 80 ASP A O 1
ATOM 637 N N . ASP A 1 81 ? 12.478 -1.276 65.479 1.00 86.50 81 ASP A N 1
ATOM 638 C CA . ASP A 1 81 ? 11.492 -0.196 65.334 1.00 86.50 81 ASP A CA 1
ATOM 639 C C . ASP A 1 81 ? 12.175 1.079 64.796 1.00 86.50 81 ASP A C 1
ATOM 641 O O . ASP A 1 81 ? 13.055 1.610 65.483 1.00 86.50 81 ASP A O 1
ATOM 645 N N . PRO A 1 82 ? 11.807 1.650 63.626 1.00 81.25 82 PRO A N 1
ATOM 646 C CA . PRO A 1 82 ? 10.736 1.293 62.682 1.00 81.25 82 PRO A CA 1
ATOM 647 C C . PRO A 1 82 ? 11.233 0.621 61.378 1.00 81.25 82 PRO A C 1
ATOM 649 O O . PRO A 1 82 ? 10.588 0.749 60.338 1.00 81.25 82 PRO A O 1
ATOM 652 N N . GLU A 1 83 ? 12.408 -0.013 61.369 1.00 86.88 83 GLU A N 1
ATOM 653 C CA . GLU A 1 83 ? 13.046 -0.639 60.200 1.00 86.88 83 GLU A CA 1
ATOM 654 C C . GLU A 1 83 ? 12.310 -1.906 59.703 1.00 86.88 83 GLU A C 1
ATOM 656 O O . GLU A 1 83 ? 12.837 -3.024 59.681 1.00 86.88 83 GLU A O 1
ATOM 661 N N . VAL A 1 84 ? 11.084 -1.716 59.224 1.00 91.75 84 VAL A N 1
ATOM 662 C CA . VAL A 1 84 ? 10.315 -2.731 58.508 1.00 91.75 84 VAL A CA 1
ATOM 663 C C . VAL A 1 84 ? 10.732 -2.730 57.041 1.00 91.75 84 VAL A C 1
ATOM 665 O O . VAL A 1 84 ? 10.768 -1.690 56.386 1.00 91.75 84 VAL A O 1
ATOM 668 N N . LYS A 1 85 ? 11.050 -3.914 56.514 1.00 92.31 85 LYS A N 1
ATOM 669 C CA . LYS A 1 85 ? 11.377 -4.128 55.100 1.00 92.31 85 LYS A CA 1
ATOM 670 C C . LYS A 1 85 ? 10.435 -5.166 54.523 1.00 92.31 85 LYS A C 1
ATOM 672 O O . LYS A 1 85 ? 10.262 -6.232 55.119 1.00 92.31 85 LYS A O 1
ATOM 677 N N . ILE A 1 86 ? 9.859 -4.844 53.371 1.00 94.50 86 ILE A N 1
ATOM 678 C CA . ILE A 1 86 ? 8.910 -5.703 52.668 1.00 94.50 86 ILE A CA 1
ATOM 679 C C . ILE A 1 86 ? 9.338 -5.892 51.219 1.00 94.50 86 ILE A C 1
ATOM 681 O O . ILE A 1 86 ? 10.073 -5.082 50.649 1.00 94.50 86 ILE A O 1
ATOM 685 N N . ARG A 1 87 ? 8.832 -6.950 50.605 1.00 93.81 87 ARG A N 1
ATOM 686 C CA . ARG A 1 87 ? 8.943 -7.185 49.174 1.00 93.81 87 ARG A CA 1
ATOM 687 C C . ARG A 1 87 ? 7.568 -7.528 48.636 1.00 93.81 87 ARG A C 1
ATOM 689 O O . ARG A 1 87 ? 6.933 -8.449 49.144 1.00 93.81 87 ARG A O 1
ATOM 696 N N . PHE A 1 88 ? 7.103 -6.775 47.646 1.00 95.06 88 PHE A N 1
ATOM 697 C CA . PHE A 1 88 ? 5.818 -7.063 47.022 1.00 95.06 88 PHE A CA 1
ATOM 698 C C . PHE A 1 88 ? 5.892 -8.368 46.233 1.00 95.06 88 PHE A C 1
ATOM 700 O O . PHE A 1 88 ? 6.873 -8.627 45.533 1.00 95.06 88 PHE A O 1
ATOM 707 N N . SER A 1 89 ? 4.856 -9.186 46.387 1.00 90.88 89 SER A N 1
ATOM 708 C CA . SER A 1 89 ? 4.716 -10.464 45.689 1.00 90.88 89 SER A CA 1
ATOM 709 C C . SER A 1 89 ? 4.198 -10.231 44.268 1.00 90.88 89 SER A C 1
ATOM 711 O O . SER A 1 89 ? 3.475 -9.268 44.026 1.00 90.88 89 SER A O 1
ATOM 713 N N . SER A 1 90 ? 4.550 -11.117 43.332 1.00 85.25 90 SER A N 1
ATOM 714 C CA . SER A 1 90 ? 3.996 -11.105 41.972 1.00 85.25 90 SER A CA 1
ATOM 715 C C . SER A 1 90 ? 2.797 -12.049 41.920 1.00 85.25 90 SER A C 1
ATOM 717 O O . SER A 1 90 ? 2.950 -13.268 42.038 1.00 85.25 90 SER A O 1
ATOM 719 N N . GLY A 1 91 ? 1.591 -11.486 41.840 1.00 87.12 91 GLY A N 1
ATOM 720 C CA . GLY A 1 91 ? 0.354 -12.228 42.071 1.00 87.12 91 GLY A CA 1
ATOM 721 C C . GLY A 1 91 ? 0.373 -12.870 43.460 1.00 87.12 91 GLY A C 1
ATOM 722 O O . GLY A 1 91 ? 0.607 -12.207 44.474 1.00 87.12 91 GLY A O 1
ATOM 723 N N . THR A 1 92 ? 0.188 -14.183 43.512 1.00 87.94 92 THR A N 1
ATOM 724 C CA . THR A 1 92 ? 0.256 -14.992 44.741 1.00 87.94 92 THR A CA 1
ATOM 725 C C . THR A 1 92 ? 1.645 -15.598 44.994 1.00 87.94 92 THR A C 1
ATOM 727 O O . THR A 1 92 ? 1.857 -16.274 46.005 1.00 87.94 92 THR A O 1
ATOM 730 N N . THR A 1 93 ? 2.618 -15.332 44.114 1.00 87.94 93 THR A N 1
ATOM 731 C CA . THR A 1 93 ? 3.983 -15.865 44.207 1.00 87.94 93 THR A CA 1
ATOM 732 C C . THR A 1 93 ? 4.847 -15.012 45.128 1.00 87.94 93 THR A C 1
ATOM 734 O O . THR A 1 93 ? 5.163 -13.858 44.835 1.00 87.94 93 THR A O 1
ATOM 737 N N . ASP A 1 94 ? 5.268 -15.607 46.241 1.00 89.81 94 ASP A N 1
ATOM 738 C CA . ASP A 1 94 ? 6.115 -14.965 47.244 1.00 89.81 94 ASP A CA 1
ATOM 739 C C . ASP A 1 94 ? 7.605 -15.164 46.970 1.00 89.81 94 ASP A C 1
ATOM 741 O O . ASP A 1 94 ? 8.061 -16.291 46.778 1.00 89.81 94 ASP A O 1
ATOM 745 N N . ASP A 1 95 ? 8.380 -14.090 47.107 1.00 88.81 95 ASP A N 1
ATOM 746 C CA . ASP A 1 95 ? 9.836 -14.160 47.207 1.00 88.81 95 ASP A CA 1
ATOM 747 C C . ASP A 1 95 ? 10.271 -14.068 48.680 1.00 88.81 95 ASP A C 1
ATOM 749 O O . ASP A 1 95 ? 10.231 -13.006 49.314 1.00 88.81 95 ASP A O 1
ATOM 753 N N . THR A 1 96 ? 10.710 -15.208 49.217 1.00 91.12 96 THR A N 1
ATOM 754 C CA . THR A 1 96 ? 11.198 -15.366 50.594 1.00 91.12 96 THR A CA 1
ATOM 755 C C . THR A 1 96 ? 12.724 -15.318 50.710 1.00 91.12 96 THR A C 1
ATOM 757 O O . THR A 1 96 ? 13.276 -15.709 51.742 1.00 91.12 96 THR A O 1
ATOM 760 N N . THR A 1 97 ? 13.437 -14.847 49.682 1.00 91.38 97 THR A N 1
ATOM 761 C CA . THR A 1 97 ? 14.889 -14.639 49.769 1.00 91.38 97 THR A CA 1
ATOM 762 C C . THR A 1 97 ? 15.224 -13.654 50.881 1.00 91.38 97 THR A C 1
ATOM 764 O O . THR A 1 97 ? 14.537 -12.644 51.076 1.00 91.38 97 THR A O 1
ATOM 767 N N . SER A 1 98 ? 16.286 -13.959 51.625 1.00 91.38 98 SER A N 1
ATOM 768 C CA . SER A 1 98 ? 16.695 -13.176 52.786 1.00 91.38 98 SER A CA 1
ATOM 769 C C . SER A 1 98 ? 16.962 -11.711 52.432 1.00 91.38 98 SER A C 1
ATOM 771 O O . SER A 1 98 ? 17.620 -11.411 51.438 1.00 91.38 98 SER A O 1
ATOM 773 N N . ILE A 1 99 ? 16.499 -10.799 53.287 1.00 89.25 99 ILE A N 1
ATOM 774 C CA . ILE A 1 99 ? 16.779 -9.359 53.204 1.00 89.25 99 ILE A CA 1
ATOM 775 C C . ILE A 1 99 ? 17.752 -9.029 54.337 1.00 89.25 99 ILE A C 1
ATOM 777 O O . ILE A 1 99 ? 17.482 -9.342 55.497 1.00 89.25 99 ILE A O 1
ATOM 781 N N . ASP A 1 100 ? 18.902 -8.444 54.000 1.00 88.44 100 ASP A N 1
ATOM 782 C CA . ASP A 1 100 ? 20.007 -8.158 54.933 1.00 88.44 100 ASP A CA 1
ATOM 783 C C . ASP A 1 100 ? 20.450 -9.381 55.761 1.00 88.44 100 ASP A C 1
ATOM 785 O O . ASP A 1 100 ? 20.694 -9.295 56.964 1.00 88.44 100 ASP A O 1
ATOM 789 N N . GLY A 1 101 ? 20.495 -10.559 55.129 1.00 88.38 101 GLY A N 1
ATOM 790 C CA . GLY A 1 101 ? 20.906 -11.808 55.780 1.00 88.38 101 GLY A CA 1
ATOM 791 C C . GLY A 1 101 ? 19.872 -12.421 56.734 1.00 88.38 101 GLY A C 1
ATOM 792 O O . GLY A 1 101 ? 20.137 -13.478 57.303 1.00 88.38 101 GLY A O 1
ATOM 793 N N . ARG A 1 102 ? 18.685 -11.818 56.891 1.00 89.56 102 ARG A N 1
ATOM 794 C CA . ARG A 1 102 ? 17.579 -12.375 57.686 1.00 89.56 102 ARG A CA 1
ATOM 795 C C . ARG A 1 102 ? 16.509 -12.983 56.793 1.00 89.56 102 ARG A C 1
ATOM 797 O O . ARG A 1 102 ? 16.199 -12.438 55.736 1.00 89.56 102 ARG A O 1
ATOM 804 N N . VAL A 1 103 ? 15.916 -14.083 57.257 1.00 91.50 103 VAL A N 1
ATOM 805 C CA . VAL A 1 103 ? 14.838 -14.789 56.551 1.00 91.50 103 VAL A CA 1
ATOM 806 C C . VAL A 1 103 ? 13.700 -13.824 56.228 1.00 91.50 103 VAL A C 1
ATOM 808 O O . VAL A 1 103 ? 13.286 -13.040 57.083 1.00 91.50 103 VAL A O 1
ATOM 811 N N . CYS A 1 104 ? 13.188 -13.888 55.003 1.00 92.38 104 CYS A N 1
ATOM 812 C CA . CYS A 1 104 ? 11.981 -13.179 54.612 1.00 92.38 104 CYS A CA 1
ATOM 813 C C . CYS A 1 104 ? 10.785 -14.133 54.745 1.00 92.38 104 CYS A C 1
ATOM 815 O O . CYS A 1 104 ? 10.806 -15.245 54.219 1.00 92.38 104 CYS A O 1
ATOM 817 N N . LYS A 1 105 ? 9.774 -13.733 55.514 1.00 93.75 105 LYS A N 1
ATOM 818 C CA . LYS A 1 105 ? 8.614 -14.551 55.867 1.00 93.75 105 LYS A CA 1
ATOM 819 C C . LYS A 1 105 ? 7.410 -14.172 55.011 1.00 93.75 105 LYS A C 1
ATOM 821 O O . LYS A 1 105 ? 7.212 -13.004 54.672 1.00 93.75 105 LYS A O 1
ATOM 826 N N . LYS A 1 106 ? 6.582 -15.169 54.697 1.00 95.19 106 LYS A N 1
ATOM 827 C CA . LYS A 1 106 ? 5.258 -14.953 54.108 1.00 95.19 106 LYS A CA 1
ATOM 828 C C . LYS A 1 106 ? 4.340 -14.324 55.146 1.00 95.19 106 LYS A C 1
ATOM 830 O O . LYS A 1 106 ? 4.346 -14.742 56.302 1.00 95.19 106 LYS A O 1
ATOM 835 N N . HIS A 1 107 ? 3.550 -13.342 54.736 1.00 96.19 107 HIS A N 1
ATOM 836 C CA . HIS A 1 107 ? 2.614 -12.688 55.636 1.00 96.19 107 HIS A CA 1
ATOM 837 C C . HIS A 1 107 ? 1.280 -13.462 55.682 1.00 96.19 107 HIS A C 1
ATOM 839 O O . HIS A 1 107 ? 0.630 -13.590 54.643 1.00 96.19 107 HIS A O 1
ATOM 845 N N . PRO A 1 108 ? 0.813 -13.954 56.848 1.00 94.56 108 PRO A N 1
ATOM 846 C CA . PRO A 1 108 ? -0.371 -14.822 56.911 1.00 94.56 108 PRO A CA 1
ATOM 847 C C . PRO A 1 108 ? -1.688 -14.111 56.570 1.00 94.56 108 PRO A C 1
ATOM 849 O O . PRO A 1 108 ? -2.676 -14.758 56.241 1.00 94.56 108 PRO A O 1
ATOM 852 N N . GLY A 1 109 ? -1.705 -12.775 56.612 1.00 95.31 109 GLY A N 1
ATOM 853 C CA . GLY A 1 109 ? -2.864 -11.959 56.234 1.00 95.31 109 GLY A CA 1
ATOM 854 C C . GLY A 1 109 ? -3.321 -12.094 54.773 1.00 95.31 109 GLY A C 1
ATOM 855 O O . GLY A 1 109 ? -4.460 -11.755 54.486 1.00 95.31 109 GLY A O 1
ATOM 856 N N . PHE A 1 110 ? -2.487 -12.616 53.866 1.00 96.56 110 PHE A N 1
ATOM 857 C CA . PHE A 1 110 ? -2.826 -12.773 52.440 1.00 96.56 110 PHE A CA 1
ATOM 858 C C . PHE A 1 110 ? -3.263 -14.193 52.074 1.00 96.56 110 PHE A C 1
ATOM 860 O O . PHE A 1 110 ? -3.087 -14.637 50.942 1.00 96.56 110 PHE A O 1
ATOM 867 N N . LYS A 1 111 ? -3.825 -14.920 53.040 1.00 93.06 111 LYS A N 1
ATOM 868 C CA . LYS A 1 111 ? -4.369 -16.259 52.841 1.00 93.06 111 LYS A CA 1
ATOM 869 C C . LYS A 1 111 ? -5.746 -16.375 53.479 1.00 93.06 111 LYS A C 1
ATOM 871 O O . LYS A 1 111 ? -5.940 -16.025 54.648 1.00 93.06 111 LYS A O 1
ATOM 876 N N . PHE A 1 112 ? -6.694 -16.922 52.728 1.00 93.88 112 PHE A N 1
ATOM 877 C CA . PHE A 1 112 ? -8.046 -17.187 53.197 1.00 93.88 112 PHE A CA 1
ATOM 878 C C . PHE A 1 112 ? -8.405 -18.663 53.008 1.00 93.88 112 PHE A C 1
ATOM 880 O O . PHE A 1 112 ? -8.791 -19.119 51.934 1.00 93.88 112 PHE A O 1
ATOM 887 N N . GLY A 1 113 ? -8.238 -19.439 54.081 1.00 91.19 113 GLY A N 1
ATOM 888 C CA . GLY A 1 113 ? -8.374 -20.893 54.038 1.00 91.19 113 GLY A CA 1
ATOM 889 C C . GLY A 1 113 ? -7.251 -21.496 53.202 1.00 91.19 113 GLY A C 1
ATOM 890 O O . GLY A 1 113 ? -6.081 -21.392 53.567 1.00 91.19 113 GLY A O 1
ATOM 891 N N . THR A 1 114 ? -7.601 -22.111 52.077 1.00 87.75 114 THR A N 1
ATOM 892 C CA . THR A 1 114 ? -6.638 -22.661 51.114 1.00 87.75 114 THR A CA 1
ATOM 893 C C . THR A 1 114 ? -6.264 -21.680 50.004 1.00 87.75 114 THR A C 1
ATOM 895 O O . THR A 1 114 ? -5.306 -21.951 49.288 1.00 87.75 114 THR A O 1
ATOM 898 N N . VAL A 1 115 ? -6.979 -20.558 49.871 1.00 89.25 115 VAL A N 1
ATOM 899 C CA . VAL A 1 115 ? -6.790 -19.583 48.789 1.00 89.25 115 VAL A CA 1
ATOM 900 C C . VAL A 1 115 ? -5.701 -18.584 49.175 1.00 89.25 115 VAL A C 1
ATOM 902 O O . VAL A 1 115 ? -5.790 -17.922 50.212 1.00 89.25 115 VAL A O 1
ATOM 905 N N . GLU A 1 116 ? -4.662 -18.489 48.351 1.00 91.50 116 GLU A N 1
ATOM 906 C CA . GLU A 1 116 ? -3.645 -17.440 48.436 1.00 91.50 116 GLU A CA 1
ATOM 907 C C . GLU A 1 116 ? -4.161 -16.197 47.706 1.00 91.50 116 GLU A C 1
ATOM 909 O O . GLU A 1 116 ? -4.674 -16.304 46.601 1.00 91.50 116 GLU A O 1
ATOM 914 N N . LEU A 1 117 ? -4.034 -15.022 48.317 1.00 92.75 117 LEU A N 1
ATOM 915 C CA . LEU A 1 117 ? -4.615 -13.784 47.803 1.00 92.75 117 LEU A CA 1
ATOM 916 C C . LEU A 1 117 ? -3.521 -12.839 47.296 1.00 92.75 117 LEU A C 1
ATOM 918 O O . LEU A 1 117 ? -2.510 -12.693 47.991 1.00 92.75 117 LEU A O 1
ATOM 922 N N . PRO A 1 118 ? -3.712 -12.141 46.161 1.00 92.62 118 PRO A N 1
ATOM 923 C CA . PRO A 1 118 ? -2.781 -11.114 45.677 1.00 92.62 118 PRO A CA 1
ATOM 924 C C . PRO A 1 118 ? -2.818 -9.826 46.522 1.00 92.62 118 PRO A C 1
ATOM 926 O O . PRO A 1 118 ? -1.928 -8.978 46.423 1.00 92.62 118 PRO A O 1
ATOM 929 N N . GLY A 1 119 ? -3.818 -9.687 47.387 1.00 95.56 119 GLY A N 1
ATOM 930 C CA . GLY A 1 119 ? -3.969 -8.621 48.368 1.00 95.56 119 GLY A CA 1
ATOM 931 C C . GLY A 1 119 ? -5.332 -8.713 49.048 1.00 95.56 119 GLY A C 1
ATOM 932 O O . GLY A 1 119 ? -6.107 -9.631 48.779 1.00 95.56 119 GLY A O 1
ATOM 933 N N . ILE A 1 120 ? -5.614 -7.777 49.948 1.00 97.62 120 ILE A N 1
ATOM 934 C CA . ILE A 1 120 ? -6.880 -7.707 50.689 1.00 97.62 120 ILE A CA 1
ATOM 935 C C . ILE A 1 120 ? -7.435 -6.284 50.684 1.00 97.62 120 ILE A C 1
ATOM 937 O O . ILE A 1 120 ? -6.685 -5.307 50.624 1.00 97.62 120 ILE A O 1
ATOM 941 N N . TRP A 1 121 ? -8.753 -6.162 50.804 1.00 98.25 121 TRP A N 1
ATOM 942 C CA . TRP A 1 121 ? -9.425 -4.888 51.022 1.00 98.25 121 TRP A CA 1
ATOM 943 C C . TRP A 1 121 ? -9.745 -4.712 52.498 1.00 98.25 121 TRP A C 1
ATOM 945 O O . TRP A 1 121 ? -10.367 -5.564 53.127 1.00 98.25 121 TRP A O 1
ATOM 955 N N . VAL A 1 122 ? -9.366 -3.566 53.051 1.00 98.25 122 VAL A N 1
ATOM 956 C CA . VAL A 1 122 ? -9.685 -3.205 54.434 1.00 98.25 122 VAL A CA 1
ATOM 957 C C . VAL A 1 122 ? -10.541 -1.950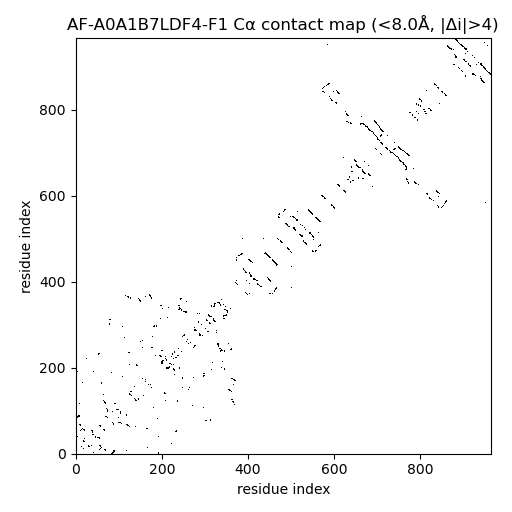 54.425 1.00 98.25 122 VAL A C 1
ATOM 959 O O . VAL A 1 122 ? -10.275 -1.019 53.661 1.00 98.25 122 VAL A O 1
ATOM 962 N N . MET A 1 123 ? -11.577 -1.910 55.266 1.00 98.12 123 MET A N 1
ATOM 963 C CA . MET A 1 123 ? -12.367 -0.689 55.437 1.00 98.12 123 MET A CA 1
ATOM 964 C C . MET A 1 123 ? -11.448 0.481 55.768 1.00 98.12 123 MET A C 1
ATOM 966 O O . MET A 1 123 ? -10.572 0.375 56.627 1.00 98.12 123 MET A O 1
ATOM 970 N N . LYS A 1 124 ? -11.645 1.602 55.078 1.00 98.12 124 LYS A N 1
ATOM 971 C CA . LYS A 1 124 ? -10.814 2.791 55.246 1.00 98.12 124 LYS A CA 1
ATOM 972 C C . LYS A 1 124 ? -10.924 3.392 56.643 1.00 98.12 124 LYS A C 1
ATOM 974 O O . LYS A 1 124 ? -9.905 3.799 57.195 1.00 98.12 124 LYS A O 1
ATOM 979 N N . TYR A 1 125 ? -12.121 3.401 57.214 1.00 98.38 125 TYR A N 1
ATOM 980 C CA . TYR A 1 125 ? -12.420 3.961 58.530 1.00 98.38 125 TYR A CA 1
ATOM 981 C C . TYR A 1 125 ? -12.827 2.864 59.512 1.00 98.38 125 TYR A C 1
ATOM 983 O O . TYR A 1 125 ? -13.135 1.740 59.107 1.00 98.38 125 TYR A O 1
ATOM 991 N N . GLN A 1 126 ? -12.852 3.181 60.809 1.00 96.81 126 GLN A N 1
ATOM 992 C CA . GLN A 1 126 ? -13.557 2.316 61.758 1.00 96.81 126 GLN A CA 1
ATOM 993 C C . GLN A 1 126 ? -15.042 2.238 61.368 1.00 96.81 126 GLN A C 1
ATOM 995 O O . GLN A 1 126 ? -15.613 3.223 60.897 1.00 96.81 126 GLN A O 1
ATOM 1000 N N . ALA A 1 127 ? -15.660 1.066 61.516 1.00 98.06 127 ALA A N 1
ATOM 1001 C CA . ALA A 1 127 ? -17.017 0.853 61.031 1.00 98.06 127 ALA A CA 1
ATOM 1002 C C . ALA A 1 127 ? -18.018 1.779 61.740 1.00 98.06 127 ALA A C 1
ATOM 1004 O O . ALA A 1 127 ? -17.945 1.947 62.956 1.00 98.06 127 ALA A O 1
ATOM 1005 N N . TYR A 1 128 ? -18.979 2.331 60.999 1.00 97.62 128 TYR A N 1
ATOM 1006 C CA . TYR A 1 128 ? -20.185 2.962 61.547 1.00 97.62 128 TYR A CA 1
ATOM 1007 C C . TYR A 1 128 ? -21.416 2.111 61.212 1.00 97.62 128 TYR A C 1
ATOM 1009 O O . TYR A 1 128 ? -21.365 1.260 60.323 1.00 97.62 128 TYR A O 1
ATOM 1017 N N . GLN A 1 129 ? -22.527 2.320 61.920 1.00 96.75 129 GLN A N 1
ATOM 1018 C CA . GLN A 1 129 ? -23.769 1.613 61.614 1.00 96.75 129 GLN A CA 1
ATOM 1019 C C . GLN A 1 129 ? -24.492 2.302 60.458 1.00 96.75 129 GLN A C 1
ATOM 1021 O O . GLN A 1 129 ? -25.057 3.386 60.632 1.00 96.75 129 GLN A O 1
ATOM 1026 N N . ASP A 1 130 ? -24.496 1.679 59.281 1.00 96.12 130 ASP A N 1
ATOM 1027 C CA . ASP A 1 130 ? -25.109 2.254 58.090 1.00 96.12 130 ASP A CA 1
ATOM 1028 C C . ASP A 1 130 ? -26.604 1.945 58.008 1.00 96.12 130 ASP A C 1
ATOM 1030 O O . ASP A 1 130 ? -27.070 1.060 57.286 1.00 96.12 130 ASP A O 1
ATOM 1034 N N . THR A 1 131 ? -27.386 2.682 58.794 1.00 94.69 131 THR A N 1
ATOM 1035 C CA . THR A 1 131 ? -28.842 2.509 58.879 1.00 94.69 131 THR A CA 1
ATOM 1036 C C . THR A 1 131 ? -29.562 2.796 57.561 1.00 94.69 131 THR A C 1
ATOM 1038 O O . THR A 1 131 ? -30.644 2.253 57.344 1.00 94.69 131 THR A O 1
ATOM 1041 N N . ALA A 1 132 ? -28.958 3.574 56.654 1.00 92.50 132 ALA A N 1
ATOM 1042 C CA . ALA A 1 132 ? -29.511 3.840 55.326 1.00 92.50 132 ALA A CA 1
ATOM 1043 C C . ALA A 1 132 ? -29.489 2.601 54.415 1.00 92.50 132 ALA A C 1
ATOM 1045 O O . ALA A 1 132 ? -30.346 2.467 53.546 1.00 92.50 132 ALA A O 1
ATOM 1046 N N . ASN A 1 133 ? -28.552 1.676 54.644 1.00 91.12 133 ASN A N 1
ATOM 1047 C CA . ASN A 1 133 ? -28.373 0.456 53.856 1.00 91.12 133 ASN A CA 1
ATOM 1048 C C . ASN A 1 133 ? -28.669 -0.814 54.672 1.00 91.12 133 ASN A C 1
ATOM 1050 O O . ASN A 1 133 ? -28.029 -1.847 54.491 1.00 91.12 133 ASN A O 1
ATOM 1054 N N . GLY A 1 134 ? -29.647 -0.747 55.581 1.00 87.62 134 GLY A N 1
ATOM 1055 C CA . GLY A 1 134 ? -30.118 -1.915 56.335 1.00 87.62 134 GLY A CA 1
ATOM 1056 C C . GLY A 1 134 ? -29.332 -2.222 57.612 1.00 87.62 134 GLY A C 1
ATOM 1057 O O . GLY A 1 134 ? -29.470 -3.311 58.162 1.00 87.62 134 GLY A O 1
ATOM 1058 N N . GLY A 1 135 ? -28.530 -1.277 58.111 1.00 92.25 135 GLY A N 1
ATOM 1059 C CA . GLY A 1 135 ? -27.791 -1.431 59.366 1.00 92.25 135 GLY A CA 1
ATOM 1060 C C . GLY A 1 135 ? -26.528 -2.281 59.239 1.00 92.25 135 GLY A C 1
ATOM 1061 O O . GLY A 1 135 ? -26.088 -2.853 60.234 1.00 92.25 135 GLY A O 1
ATOM 1062 N N . ILE A 1 136 ? -25.958 -2.368 58.036 1.00 95.31 136 ILE A N 1
ATOM 1063 C CA . ILE A 1 136 ? -24.689 -3.054 57.779 1.00 95.31 136 ILE A CA 1
ATOM 1064 C C . ILE A 1 136 ? -23.490 -2.232 58.291 1.00 95.31 136 ILE A C 1
ATOM 1066 O O . ILE A 1 136 ? -23.613 -1.021 58.509 1.00 95.31 136 ILE A O 1
ATOM 1070 N N . PRO A 1 137 ? -22.312 -2.854 58.468 1.00 97.81 137 PRO A N 1
ATOM 1071 C CA . PRO A 1 137 ? -21.071 -2.122 58.701 1.00 97.81 137 PRO A CA 1
ATOM 1072 C C . PRO A 1 137 ? -20.728 -1.196 57.522 1.00 97.81 137 PRO A C 1
ATOM 1074 O O . PRO A 1 137 ? -20.490 -1.673 56.413 1.00 97.81 137 PRO A O 1
ATOM 1077 N N . GLY A 1 138 ? -20.681 0.116 57.763 1.00 97.56 138 GLY A N 1
ATOM 1078 C CA . GLY A 1 138 ? -20.276 1.121 56.777 1.00 97.56 138 GLY A CA 1
ATOM 1079 C C . GLY A 1 138 ? -18.897 1.722 57.059 1.00 97.56 138 GLY A C 1
ATOM 1080 O O . GLY A 1 138 ? -18.416 1.684 58.190 1.00 97.56 138 GLY A O 1
ATOM 1081 N N . SER A 1 139 ? -18.259 2.317 56.046 1.00 97.56 139 SER A N 1
ATOM 1082 C CA . SER A 1 139 ? -16.919 2.927 56.148 1.00 97.56 139 SER A CA 1
ATOM 1083 C C . SER A 1 139 ? -16.870 4.267 55.411 1.00 97.56 139 SER A C 1
ATOM 1085 O O . SER A 1 139 ? -16.602 4.331 54.210 1.00 97.56 139 SER A O 1
ATOM 1087 N N . LEU A 1 140 ? -17.142 5.348 56.146 1.00 97.50 140 LEU A N 1
ATOM 1088 C CA . LEU A 1 140 ? -17.122 6.734 55.671 1.00 97.50 140 LEU A CA 1
ATOM 1089 C C . LEU A 1 140 ? -16.535 7.663 56.747 1.00 97.50 140 LEU A C 1
ATOM 1091 O O . LEU A 1 140 ? -16.623 7.341 57.937 1.00 97.50 140 LEU A O 1
ATOM 1095 N N . PRO A 1 141 ? -15.974 8.822 56.356 1.00 97.19 141 PRO A N 1
ATOM 1096 C CA . PRO A 1 141 ? -15.485 9.811 57.309 1.00 97.19 141 PRO A CA 1
ATOM 1097 C C . PRO A 1 141 ? -16.628 10.565 57.995 1.00 97.19 141 PRO A C 1
ATOM 1099 O O . PRO A 1 141 ? -17.747 10.619 57.476 1.00 97.19 141 PRO A O 1
ATOM 1102 N N . ASN A 1 142 ? -16.327 11.218 59.123 1.00 96.88 142 ASN A N 1
ATOM 1103 C CA . ASN A 1 142 ? -17.291 12.023 59.883 1.00 96.88 142 ASN A CA 1
ATOM 1104 C C . ASN A 1 142 ? -18.554 11.230 60.275 1.00 96.88 142 ASN A C 1
ATOM 1106 O O . ASN A 1 142 ? -19.688 11.710 60.190 1.00 96.88 142 ASN A O 1
ATOM 1110 N N . LYS A 1 143 ? -18.365 9.971 60.665 1.00 97.50 143 LYS A N 1
ATOM 1111 C CA . LYS A 1 143 ? -19.409 9.118 61.236 1.00 97.50 143 LYS A CA 1
ATOM 1112 C C . LYS A 1 143 ? -19.023 8.752 62.655 1.00 97.50 143 LYS A C 1
ATOM 1114 O O . LYS A 1 143 ? -17.846 8.641 62.965 1.00 97.50 143 LYS A O 1
ATOM 1119 N N . VAL A 1 144 ? -20.004 8.556 63.528 1.00 97.12 144 VAL A N 1
ATOM 1120 C CA . VAL A 1 144 ? -19.722 8.031 64.867 1.00 97.12 144 VAL A CA 1
ATOM 1121 C C . VAL A 1 144 ? -19.436 6.537 64.742 1.00 97.12 144 VAL A C 1
ATOM 1123 O O . VAL A 1 144 ? -20.251 5.794 64.193 1.00 97.12 144 VAL A O 1
ATOM 1126 N N . SER A 1 145 ? -18.283 6.111 65.252 1.00 96.75 145 SER A N 1
ATOM 1127 C CA . SER A 1 145 ? -17.857 4.711 65.266 1.00 96.75 145 SER A CA 1
ATOM 1128 C C . SER A 1 145 ? -18.903 3.808 65.934 1.00 96.75 145 SER A C 1
ATOM 1130 O O . SER A 1 145 ? -19.408 4.117 67.023 1.00 96.75 145 SER A O 1
ATOM 1132 N N . TRP A 1 146 ? -19.226 2.687 65.283 1.00 97.44 146 TRP A N 1
ATOM 1133 C CA . TRP A 1 146 ? -20.163 1.682 65.772 1.00 97.44 146 TRP A CA 1
ATOM 1134 C C . TRP A 1 146 ? -19.519 0.893 66.903 1.00 97.44 146 TRP A C 1
ATOM 1136 O O . TRP A 1 146 ? -18.627 0.065 66.710 1.00 97.44 146 TRP A O 1
ATOM 1146 N N . ARG A 1 147 ? -19.993 1.192 68.107 1.00 94.88 147 ARG A N 1
ATOM 1147 C CA . ARG A 1 147 ? -19.528 0.629 69.372 1.00 94.88 147 ARG A CA 1
ATOM 1148 C C . ARG A 1 147 ? -20.707 0.061 70.149 1.00 94.88 147 ARG A C 1
ATOM 1150 O O . ARG A 1 147 ? -21.844 0.119 69.683 1.00 94.88 147 ARG A O 1
ATOM 1157 N N . THR A 1 148 ? -20.448 -0.464 71.345 1.00 94.44 148 THR A N 1
ATOM 1158 C CA . THR A 1 148 ? -21.477 -1.089 72.193 1.00 94.44 148 THR A CA 1
ATOM 1159 C C . THR A 1 148 ? -22.152 -2.261 71.471 1.00 94.44 148 THR A C 1
ATOM 1161 O O . THR A 1 148 ? -23.371 -2.394 71.445 1.00 94.44 148 THR A O 1
ATOM 1164 N N . ILE A 1 149 ? -21.332 -3.117 70.864 1.00 95.69 149 ILE A N 1
ATOM 1165 C CA . ILE A 1 149 ? -21.746 -4.313 70.129 1.00 95.69 149 ILE A CA 1
ATOM 1166 C C . ILE A 1 149 ? -20.825 -5.477 70.519 1.00 95.69 149 ILE A C 1
ATOM 1168 O O . ILE A 1 149 ? -19.637 -5.268 70.774 1.00 95.69 149 ILE A O 1
ATOM 1172 N N . THR A 1 150 ? -21.376 -6.687 70.645 1.00 97.75 150 THR A N 1
ATOM 1173 C CA . THR A 1 150 ? -20.599 -7.874 71.034 1.00 97.75 150 THR A CA 1
ATOM 1174 C C . THR A 1 150 ? -19.754 -8.385 69.868 1.00 97.75 150 THR A C 1
ATOM 1176 O O . THR A 1 150 ? -20.101 -8.185 68.704 1.00 97.75 150 THR A O 1
ATOM 1179 N N . VAL A 1 151 ? -18.666 -9.101 70.158 1.00 98.12 151 VAL A N 1
ATOM 1180 C CA . VAL A 1 151 ? -17.824 -9.725 69.118 1.00 98.12 151 VAL A CA 1
ATOM 1181 C C . VAL A 1 151 ? -18.616 -10.714 68.257 1.00 98.12 151 VAL A C 1
ATOM 1183 O O . VAL A 1 151 ? -18.395 -10.792 67.051 1.00 98.12 151 VAL A O 1
ATOM 1186 N N . ASN A 1 152 ? -19.574 -11.430 68.847 1.00 98.12 152 ASN A N 1
ATOM 1187 C CA . ASN A 1 152 ? -20.482 -12.328 68.143 1.00 98.12 152 ASN A CA 1
ATOM 1188 C C . ASN A 1 152 ? -21.266 -11.595 67.050 1.00 98.12 152 ASN A C 1
ATOM 1190 O O . ASN A 1 152 ? -21.330 -12.062 65.913 1.00 98.12 152 ASN A O 1
ATOM 1194 N N . ASP A 1 153 ? -21.839 -10.442 67.385 1.00 97.62 153 ASP A N 1
ATOM 1195 C CA . ASP A 1 153 ? -22.665 -9.684 66.448 1.00 97.62 153 ASP A CA 1
ATOM 1196 C C . ASP A 1 153 ? -21.803 -8.965 65.414 1.00 97.62 153 ASP A C 1
ATOM 1198 O O . ASP A 1 153 ? -22.149 -8.973 64.235 1.00 97.62 153 ASP A O 1
ATOM 1202 N N . ILE A 1 154 ? -20.641 -8.437 65.818 1.00 98.38 154 ILE A N 1
ATOM 1203 C CA . ILE A 1 154 ? -19.641 -7.899 64.885 1.00 98.38 154 ILE A CA 1
ATOM 1204 C C . ILE A 1 154 ? -19.289 -8.949 63.827 1.00 98.38 154 ILE A C 1
ATOM 1206 O O . ILE A 1 154 ? -19.338 -8.660 62.631 1.00 98.38 154 ILE A O 1
ATOM 1210 N N . PHE A 1 155 ? -18.951 -10.168 64.256 1.00 98.31 155 PHE A N 1
ATOM 1211 C CA . PHE A 1 155 ? -18.570 -11.248 63.352 1.00 98.31 155 PHE A CA 1
ATOM 1212 C C . PHE A 1 155 ? -19.664 -11.533 62.318 1.00 98.31 155 PHE A C 1
ATOM 1214 O O . PHE A 1 155 ? -19.388 -11.550 61.119 1.00 98.31 155 PHE A O 1
ATOM 1221 N N . ASN A 1 156 ? -20.909 -11.686 62.771 1.00 97.38 156 ASN A N 1
ATOM 1222 C CA . ASN A 1 156 ? -22.043 -11.972 61.894 1.00 97.38 156 ASN A CA 1
ATOM 1223 C C . ASN A 1 156 ? -22.331 -10.826 60.914 1.00 97.38 156 ASN A C 1
ATOM 1225 O O . ASN A 1 156 ? -22.588 -11.074 59.735 1.00 97.38 156 ASN A O 1
ATOM 1229 N N . GLN A 1 157 ? -22.244 -9.576 61.374 1.00 97.38 157 GLN A N 1
ATOM 1230 C CA . GLN A 1 157 ? -22.453 -8.403 60.525 1.00 97.38 157 GLN A CA 1
ATOM 1231 C C . GLN A 1 157 ? -21.379 -8.285 59.440 1.00 97.38 157 GLN A C 1
ATOM 1233 O O . GLN A 1 157 ? -21.697 -8.045 58.276 1.00 97.38 157 GLN A O 1
ATOM 1238 N N . CYS A 1 158 ? -20.111 -8.509 59.790 1.00 98.06 158 CYS A N 1
ATOM 1239 C CA . CYS A 1 158 ? -19.026 -8.508 58.815 1.00 98.06 158 CYS A CA 1
ATOM 1240 C C . CYS A 1 158 ? -19.114 -9.695 57.845 1.00 98.06 158 CYS A C 1
ATOM 1242 O O . CYS A 1 158 ? -18.825 -9.520 56.665 1.00 98.06 158 CYS A O 1
ATOM 1244 N N . LEU A 1 159 ? -19.538 -10.880 58.299 1.00 95.94 159 LEU A N 1
ATOM 1245 C CA . LEU A 1 159 ? -19.698 -12.058 57.438 1.00 95.94 159 LEU A CA 1
ATOM 1246 C C . LEU A 1 159 ? -20.803 -11.870 56.389 1.00 95.94 159 LEU A C 1
ATOM 1248 O O . LEU A 1 159 ? -20.663 -12.280 55.238 1.00 95.94 159 LEU A O 1
ATOM 1252 N N . ASN A 1 160 ? -21.903 -11.224 56.774 1.00 94.25 160 ASN A N 1
ATOM 1253 C CA . ASN A 1 160 ? -23.020 -10.960 55.868 1.00 94.25 160 ASN A CA 1
ATOM 1254 C C . ASN A 1 160 ? -22.767 -9.777 54.912 1.00 94.25 160 ASN A C 1
ATOM 1256 O O . ASN A 1 160 ? -23.535 -9.559 53.971 1.00 94.25 160 ASN A O 1
ATOM 1260 N N . LEU A 1 161 ? -21.706 -8.995 55.130 1.00 95.69 161 LEU A N 1
ATOM 1261 C CA . LEU A 1 161 ? -21.452 -7.772 54.372 1.00 95.69 161 LEU A CA 1
ATOM 1262 C C . LEU A 1 161 ? -21.287 -8.033 52.866 1.00 95.69 161 LEU A C 1
ATOM 1264 O O . LEU A 1 161 ? -21.832 -7.274 52.066 1.00 95.69 161 LEU A O 1
ATOM 1268 N N . LYS A 1 162 ? -20.636 -9.133 52.466 1.00 93.19 162 LYS A N 1
ATOM 1269 C CA . LYS A 1 162 ? -20.415 -9.523 51.061 1.00 93.19 162 LYS A CA 1
ATOM 1270 C C . LYS A 1 162 ? -21.688 -9.559 50.222 1.00 93.19 162 LYS A C 1
ATOM 1272 O O . LYS A 1 162 ? -21.671 -9.138 49.071 1.00 93.19 162 LYS A O 1
ATOM 1277 N N . ASN A 1 163 ? -22.804 -9.963 50.828 1.00 92.94 163 ASN A N 1
ATOM 1278 C CA . ASN A 1 163 ? -24.106 -10.046 50.164 1.00 92.94 163 ASN A CA 1
ATOM 1279 C C . ASN A 1 163 ? -24.726 -8.669 49.883 1.00 92.94 163 ASN A C 1
ATOM 1281 O O . ASN A 1 163 ? -25.726 -8.578 49.180 1.00 92.94 163 ASN A O 1
ATOM 1285 N N . ASN A 1 164 ? -24.171 -7.604 50.465 1.00 93.75 164 ASN A N 1
ATOM 1286 C CA . ASN A 1 164 ? -24.738 -6.262 50.420 1.00 93.75 164 ASN A CA 1
ATOM 1287 C C . ASN A 1 164 ? -23.868 -5.267 49.653 1.00 93.75 164 ASN A C 1
ATOM 1289 O O . ASN A 1 164 ? -24.394 -4.253 49.205 1.00 93.75 164 ASN A O 1
ATOM 1293 N N . VAL A 1 165 ? -22.563 -5.523 49.520 1.00 93.81 165 VAL A N 1
ATOM 1294 C CA . VAL A 1 165 ? -21.614 -4.531 48.990 1.00 93.81 165 VAL A CA 1
ATOM 1295 C C . VAL A 1 165 ? -21.088 -4.843 47.590 1.00 93.81 165 VAL A C 1
ATOM 1297 O O . VAL A 1 165 ? -20.465 -3.970 46.992 1.00 93.81 165 VAL A O 1
ATOM 1300 N N . ALA A 1 166 ? -21.394 -6.003 47.010 1.00 90.88 166 ALA A N 1
ATOM 1301 C CA . ALA A 1 166 ? -21.048 -6.372 45.632 1.00 90.88 166 ALA A CA 1
ATOM 1302 C C . ALA A 1 166 ? -22.299 -6.728 44.808 1.00 90.88 166 ALA A C 1
ATOM 1304 O O . ALA A 1 166 ? -23.352 -7.030 45.370 1.00 90.88 166 ALA A O 1
ATOM 1305 N N . THR A 1 167 ? -22.200 -6.703 43.475 1.00 88.06 167 THR A N 1
ATOM 1306 C CA . THR A 1 167 ? -23.298 -7.141 42.586 1.00 88.06 167 THR A CA 1
ATOM 1307 C C . THR A 1 167 ? -23.424 -8.661 42.501 1.00 88.06 167 THR A C 1
ATOM 1309 O O . THR A 1 167 ? -24.505 -9.162 42.199 1.00 88.06 167 THR A O 1
ATOM 1312 N N . VAL A 1 168 ? -22.342 -9.392 42.778 1.00 82.38 168 VAL A N 1
ATOM 1313 C CA . VAL A 1 168 ? -22.290 -10.858 42.800 1.00 82.38 168 VAL A CA 1
ATOM 1314 C C . VAL A 1 168 ? -21.565 -11.299 44.070 1.00 82.38 168 VAL A C 1
ATOM 1316 O O . VAL A 1 168 ? -20.483 -10.803 44.365 1.00 82.38 168 VAL A O 1
ATOM 1319 N N . ALA A 1 169 ? -22.178 -12.217 44.823 1.00 82.12 169 ALA A N 1
ATOM 1320 C CA . ALA A 1 169 ? -21.637 -12.747 46.080 1.00 82.12 169 ALA A CA 1
ATOM 1321 C C . ALA A 1 169 ? -20.762 -14.004 45.912 1.00 82.12 169 ALA A C 1
ATOM 1323 O O . ALA A 1 169 ? -20.074 -14.414 46.847 1.00 82.12 169 ALA A O 1
ATOM 1324 N N . THR A 1 170 ? -20.796 -14.632 44.736 1.00 81.44 170 THR A N 1
ATOM 1325 C CA . THR A 1 170 ? -19.954 -15.784 44.389 1.00 81.44 170 THR A CA 1
ATOM 1326 C C . THR A 1 170 ? -18.521 -15.324 44.127 1.00 81.44 170 THR A C 1
ATOM 1328 O O . THR A 1 170 ? -18.322 -14.283 43.511 1.00 81.44 170 THR A O 1
ATOM 1331 N N . GLY A 1 171 ? -17.524 -16.084 44.590 1.00 82.06 171 GLY A N 1
ATOM 1332 C CA . GLY A 1 171 ? -16.110 -15.752 44.367 1.00 82.06 171 GLY A CA 1
ATOM 1333 C C . GLY A 1 171 ? -15.568 -14.620 45.248 1.00 82.06 171 GLY A C 1
ATOM 1334 O O . GLY A 1 171 ? -14.443 -14.189 45.044 1.00 82.06 171 GLY A O 1
ATOM 1335 N N . ILE A 1 172 ? -16.319 -14.159 46.253 1.00 90.12 172 ILE A N 1
ATOM 1336 C CA . ILE A 1 172 ? -15.887 -13.132 47.214 1.00 90.12 172 ILE A CA 1
ATOM 1337 C C . ILE A 1 172 ? -16.195 -13.549 48.654 1.00 90.12 172 ILE A C 1
ATOM 1339 O O . ILE A 1 172 ? -17.088 -14.366 48.911 1.00 90.12 172 ILE A O 1
ATOM 1343 N N . ASP A 1 173 ? -15.495 -12.953 49.617 1.00 95.06 173 ASP A N 1
ATOM 1344 C CA . ASP A 1 173 ? -15.835 -13.086 51.031 1.00 95.06 173 ASP A CA 1
ATOM 1345 C C . ASP A 1 173 ? -15.583 -11.793 51.818 1.00 95.06 173 ASP A C 1
ATOM 1347 O O . ASP A 1 173 ? -14.801 -10.931 51.414 1.00 95.06 173 ASP A O 1
ATOM 1351 N N . SER A 1 174 ? -16.273 -11.651 52.946 1.00 96.75 174 SER A N 1
ATOM 1352 C CA . SER A 1 174 ? -16.095 -10.545 53.877 1.00 96.75 174 SER A CA 1
ATOM 1353 C C . SER A 1 174 ? -16.127 -11.082 55.294 1.00 96.75 174 SER A C 1
ATOM 1355 O O . SER A 1 174 ? -16.893 -11.992 55.604 1.00 96.75 174 SER A O 1
ATOM 1357 N N . HIS A 1 175 ? -15.336 -10.499 56.184 1.00 97.81 175 HIS A N 1
ATOM 1358 C CA . HIS A 1 175 ? -15.243 -10.974 57.559 1.00 97.81 175 HIS A CA 1
ATOM 1359 C C . HIS A 1 175 ? -14.729 -9.898 58.499 1.00 97.81 175 HIS A C 1
ATOM 1361 O O . HIS A 1 175 ? -14.273 -8.831 58.094 1.00 97.81 175 HIS A O 1
ATOM 1367 N N . MET A 1 176 ? -14.854 -10.159 59.794 1.00 98.12 176 MET A N 1
ATOM 1368 C CA . MET A 1 176 ? -14.264 -9.310 60.819 1.00 98.12 176 MET A CA 1
ATOM 1369 C C . MET A 1 176 ? -12.739 -9.374 60.702 1.00 98.12 176 MET A C 1
ATOM 1371 O O . MET A 1 176 ? -12.186 -10.469 60.661 1.00 98.12 176 MET A O 1
ATOM 1375 N N . LEU A 1 177 ? -12.072 -8.218 60.658 1.00 98.00 177 LEU A N 1
ATOM 1376 C CA . LEU A 1 177 ? -10.623 -8.148 60.456 1.00 98.00 177 LEU A CA 1
ATOM 1377 C C . LEU A 1 177 ? -9.869 -9.020 61.469 1.00 98.00 177 LEU A C 1
ATOM 1379 O O . LEU A 1 177 ? -10.080 -8.917 62.681 1.00 98.00 177 LEU A O 1
ATOM 1383 N N . LYS A 1 178 ? -8.965 -9.854 60.966 1.00 97.88 178 LYS A N 1
ATOM 1384 C CA . LYS A 1 178 ? -8.099 -10.731 61.755 1.00 97.88 178 LYS A CA 1
ATOM 1385 C C . LYS A 1 178 ? -6.872 -9.994 62.289 1.00 97.88 178 LYS A C 1
ATOM 1387 O O . LYS A 1 178 ? -6.515 -8.900 61.844 1.00 97.88 178 LYS A O 1
ATOM 1392 N N . ASN A 1 179 ? -6.178 -10.617 63.231 1.00 96.56 179 ASN A N 1
ATOM 1393 C CA . ASN A 1 179 ? -4.945 -10.080 63.798 1.00 96.56 179 ASN A CA 1
ATOM 1394 C C . ASN A 1 179 ? -3.801 -10.095 62.767 1.00 96.56 179 ASN A C 1
ATOM 1396 O O . ASN A 1 179 ? -3.017 -9.149 62.683 1.00 96.56 179 ASN A O 1
ATOM 1400 N N . SER A 1 180 ? -3.776 -11.123 61.918 1.00 96.94 180 SER A N 1
ATOM 1401 C CA . SER A 1 180 ? -2.934 -11.229 60.730 1.00 96.94 180 SER A CA 1
ATOM 1402 C C . SER A 1 180 ? -3.211 -10.129 59.711 1.00 96.94 180 SER A C 1
ATOM 1404 O O . SER A 1 180 ? -2.312 -9.698 59.011 1.00 96.94 180 SER A O 1
ATOM 1406 N N . GLU A 1 181 ? -4.436 -9.637 59.590 1.00 98.25 181 GLU A N 1
ATOM 1407 C CA . GLU A 1 181 ? -4.767 -8.599 58.605 1.00 98.25 181 GLU A CA 1
ATOM 1408 C C . GLU A 1 181 ? -4.477 -7.203 59.157 1.00 98.25 181 GLU A C 1
ATOM 1410 O O . GLU A 1 181 ? -3.951 -6.356 58.438 1.00 98.25 181 GLU A O 1
ATOM 1415 N N . TRP A 1 182 ? -4.700 -6.986 60.460 1.00 98.06 182 TRP A N 1
ATOM 1416 C CA . TRP A 1 182 ? -4.193 -5.803 61.162 1.00 98.06 182 TRP A CA 1
ATOM 1417 C C . TRP A 1 182 ? -2.682 -5.654 60.980 1.00 98.06 182 TRP A C 1
ATOM 1419 O O . TRP A 1 182 ? -2.189 -4.576 60.642 1.00 98.06 182 TRP A O 1
ATOM 1429 N N . GLY A 1 183 ? -1.953 -6.749 61.203 1.00 97.06 183 GLY A N 1
ATOM 1430 C CA . GLY A 1 183 ? -0.507 -6.804 61.053 1.00 97.06 183 GLY A CA 1
ATOM 1431 C C . GLY A 1 183 ? -0.038 -6.441 59.644 1.00 97.06 183 GLY A C 1
ATOM 1432 O O . GLY A 1 183 ? 0.881 -5.636 59.508 1.00 97.06 183 GLY A O 1
ATOM 1433 N N . ALA A 1 184 ? -0.746 -6.903 58.606 1.00 97.94 184 ALA A N 1
ATOM 1434 C CA . ALA A 1 184 ? -0.435 -6.563 57.216 1.00 97.94 184 ALA A CA 1
ATOM 1435 C C . ALA A 1 184 ? -0.533 -5.050 56.962 1.00 97.94 184 ALA A C 1
ATOM 1437 O O . ALA A 1 184 ? 0.385 -4.446 56.403 1.00 97.94 184 ALA A O 1
ATOM 1438 N N . VAL A 1 185 ? -1.616 -4.415 57.426 1.00 98.25 185 VAL A N 1
ATOM 1439 C CA . VAL A 1 185 ? -1.802 -2.962 57.291 1.00 98.25 185 VAL A CA 1
ATOM 1440 C C . VAL A 1 185 ? -0.724 -2.201 58.065 1.00 98.25 185 VAL A C 1
ATOM 1442 O O . VAL A 1 185 ? -0.150 -1.240 57.552 1.00 98.25 185 VAL A O 1
ATOM 1445 N N . ALA A 1 186 ? -0.429 -2.631 59.294 1.00 97.00 186 ALA A N 1
ATOM 1446 C CA . ALA A 1 186 ? 0.543 -1.974 60.157 1.00 97.00 186 ALA A CA 1
ATOM 1447 C C . ALA A 1 186 ? 1.973 -2.080 59.602 1.00 97.00 186 ALA A C 1
ATOM 1449 O O . ALA A 1 186 ? 2.667 -1.070 59.515 1.00 97.00 186 ALA A O 1
ATOM 1450 N N . LEU A 1 187 ? 2.406 -3.264 59.162 1.00 96.06 187 LEU A N 1
ATOM 1451 C CA . LEU A 1 187 ? 3.721 -3.453 58.546 1.00 96.06 187 LEU A CA 1
ATOM 1452 C C . LEU A 1 187 ? 3.866 -2.651 57.253 1.00 96.06 187 LEU A C 1
ATOM 1454 O O . LEU A 1 187 ? 4.896 -2.004 57.053 1.00 96.06 187 LEU A O 1
ATOM 1458 N N . LEU A 1 188 ? 2.824 -2.612 56.417 1.00 96.75 188 LEU A N 1
ATOM 1459 C CA . LEU A 1 188 ? 2.816 -1.764 55.226 1.00 96.75 188 LEU A CA 1
ATOM 1460 C C . LEU A 1 188 ? 2.903 -0.276 55.595 1.00 96.75 188 LEU A C 1
ATOM 1462 O O . LEU A 1 188 ? 3.612 0.482 54.936 1.00 96.75 188 LEU A O 1
ATOM 1466 N N . ALA A 1 189 ? 2.242 0.154 56.672 1.00 96.31 189 ALA A N 1
ATOM 1467 C CA . ALA A 1 189 ? 2.332 1.528 57.161 1.00 96.31 189 ALA A CA 1
ATOM 1468 C C . ALA A 1 189 ? 3.760 1.895 57.590 1.00 96.31 189 ALA A C 1
ATOM 1470 O O . ALA A 1 189 ? 4.206 2.998 57.289 1.00 96.31 189 ALA A O 1
ATOM 1471 N N . TYR A 1 190 ? 4.487 0.992 58.254 1.00 94.88 190 TYR A N 1
ATOM 1472 C CA . TYR A 1 190 ? 5.888 1.209 58.635 1.00 94.88 190 TYR A CA 1
ATOM 1473 C C . TYR A 1 190 ? 6.848 1.180 57.440 1.00 94.88 190 TYR A C 1
ATOM 1475 O O . TYR A 1 190 ? 7.768 1.993 57.385 1.00 94.88 190 TYR A O 1
ATOM 1483 N N . ALA A 1 191 ? 6.632 0.285 56.474 1.00 94.19 191 ALA A N 1
ATOM 1484 C CA . ALA A 1 191 ? 7.518 0.151 55.319 1.00 94.19 191 ALA A CA 1
ATOM 1485 C C . ALA A 1 191 ? 7.282 1.225 54.243 1.00 94.19 191 ALA A C 1
ATOM 1487 O O . ALA A 1 191 ? 8.235 1.757 53.676 1.00 94.19 191 ALA A O 1
ATOM 1488 N N . VAL A 1 192 ? 6.015 1.533 53.956 1.00 93.88 192 VAL A N 1
ATOM 1489 C CA . VAL A 1 192 ? 5.597 2.394 52.837 1.00 93.88 192 VAL A CA 1
ATOM 1490 C C . VAL A 1 192 ? 4.959 3.699 53.314 1.00 93.88 192 VAL A C 1
ATOM 1492 O O . VAL A 1 192 ? 5.098 4.729 52.664 1.00 93.88 192 VAL A O 1
ATOM 1495 N N . GLY A 1 193 ? 4.250 3.682 54.441 1.00 93.94 193 GLY A N 1
ATOM 1496 C CA . GLY A 1 193 ? 3.421 4.794 54.910 1.00 93.94 193 GLY A CA 1
ATOM 1497 C C . GLY A 1 193 ? 4.096 5.761 55.895 1.00 93.94 193 GLY A C 1
ATOM 1498 O O . GLY A 1 193 ? 5.245 6.183 55.729 1.00 93.94 193 GLY A O 1
ATOM 1499 N N . GLN A 1 194 ? 3.327 6.175 56.905 1.00 92.75 194 GLN A N 1
ATOM 1500 C CA . GLN A 1 194 ? 3.746 7.080 57.984 1.00 92.75 194 GLN A CA 1
ATOM 1501 C C . GLN A 1 194 ? 4.443 6.345 59.136 1.00 92.75 194 GLN A C 1
ATOM 1503 O O . GLN A 1 194 ? 5.163 6.970 59.913 1.00 92.75 194 GLN A O 1
ATOM 1508 N N . GLY A 1 195 ? 4.202 5.039 59.280 1.00 93.38 195 GLY A N 1
ATOM 1509 C CA . GLY A 1 195 ? 4.689 4.170 60.357 1.00 93.38 195 GLY A CA 1
ATOM 1510 C C . GLY A 1 195 ? 4.098 4.458 61.735 1.00 93.38 195 GLY A C 1
ATOM 1511 O O . GLY A 1 195 ? 3.701 3.541 62.442 1.00 93.38 195 GLY A O 1
ATOM 1512 N N . ARG A 1 196 ? 3.979 5.728 62.121 1.00 95.19 196 ARG A N 1
ATOM 1513 C CA . ARG A 1 196 ? 3.445 6.161 63.419 1.00 95.19 196 ARG A CA 1
ATOM 1514 C C . ARG A 1 196 ? 2.357 7.223 63.224 1.00 95.19 196 ARG A C 1
ATOM 1516 O O . ARG A 1 196 ? 2.596 8.388 63.545 1.00 95.19 196 ARG A O 1
ATOM 1523 N N . PRO A 1 197 ? 1.190 6.855 62.661 1.00 97.06 197 PRO A N 1
ATOM 1524 C CA . PRO A 1 197 ? 0.071 7.780 62.533 1.00 97.06 197 PRO A CA 1
ATOM 1525 C C . PRO A 1 197 ? -0.327 8.338 63.898 1.00 97.06 197 PRO A C 1
ATOM 1527 O O . PRO A 1 197 ? -0.280 7.628 64.909 1.00 97.06 197 PRO A O 1
ATOM 1530 N N . LYS A 1 198 ? -0.690 9.623 63.927 1.00 97.56 198 LYS A N 1
ATOM 1531 C CA . LYS A 1 198 ? -1.160 10.286 65.145 1.00 97.56 198 LYS A CA 1
ATOM 1532 C C . LYS A 1 198 ? -2.458 9.654 65.627 1.00 97.56 198 LYS A C 1
ATOM 1534 O O . LYS A 1 198 ? -3.226 9.097 64.847 1.00 97.56 198 LYS A O 1
ATOM 1539 N N . ILE A 1 199 ? -2.705 9.775 66.928 1.00 97.69 199 ILE A N 1
ATOM 1540 C CA . ILE A 1 199 ? -3.962 9.320 67.506 1.00 97.69 199 ILE A CA 1
ATOM 1541 C C . ILE A 1 199 ? -5.139 10.157 66.988 1.00 97.69 199 ILE A C 1
ATOM 1543 O O . ILE A 1 199 ? -5.095 11.389 67.022 1.00 97.69 199 ILE A O 1
ATOM 1547 N N . ASN A 1 200 ? -6.218 9.488 66.587 1.00 97.69 200 ASN A N 1
ATOM 1548 C CA . ASN A 1 200 ? -7.548 10.083 66.582 1.00 97.69 200 ASN A CA 1
ATOM 1549 C C . ASN A 1 200 ? -8.013 10.202 68.045 1.00 97.69 200 ASN A C 1
ATOM 1551 O O . ASN A 1 200 ? -8.574 9.269 68.621 1.00 97.69 200 ASN A O 1
ATOM 1555 N N . GLY A 1 201 ? -7.702 11.324 68.690 1.00 96.94 201 GLY A N 1
ATOM 1556 C CA . GLY A 1 201 ? -8.041 11.562 70.092 1.00 96.94 201 GLY A CA 1
ATOM 1557 C C . GLY A 1 201 ? -9.448 12.109 70.327 1.00 96.94 201 GLY A C 1
ATOM 1558 O O . GLY A 1 201 ? -9.703 12.602 71.429 1.00 96.94 201 GLY A O 1
ATOM 1559 N N . ASP A 1 202 ? -10.323 12.069 69.314 1.00 98.00 202 ASP A N 1
ATOM 1560 C CA . ASP A 1 202 ? -11.651 12.679 69.354 1.00 98.00 202 ASP A CA 1
ATOM 1561 C C . ASP A 1 202 ? -12.566 12.001 70.383 1.00 98.00 202 ASP A C 1
ATOM 1563 O O . ASP A 1 202 ? -12.884 10.814 70.284 1.00 98.00 202 ASP A O 1
ATOM 1567 N N . SER A 1 203 ? -13.042 12.773 71.358 1.00 96.19 203 SER A N 1
ATOM 1568 C CA . SER A 1 203 ? -13.940 12.304 72.419 1.00 96.19 203 SER A CA 1
ATOM 1569 C C . SER A 1 203 ? -15.350 11.962 71.938 1.00 96.19 203 SER A C 1
ATOM 1571 O O . SER A 1 203 ? -16.081 11.256 72.640 1.00 96.19 203 SER A O 1
ATOM 1573 N N . GLY A 1 204 ? -15.717 12.400 70.731 1.00 96.50 204 GLY A N 1
ATOM 1574 C CA . GLY A 1 204 ? -16.946 12.018 70.041 1.00 96.50 204 GLY A CA 1
ATOM 1575 C C . GLY A 1 204 ? -16.861 10.687 69.289 1.00 96.50 204 GLY A C 1
ATOM 1576 O O . GLY A 1 204 ? -17.900 10.169 68.880 1.00 96.50 204 GLY A O 1
ATOM 1577 N N . TYR A 1 205 ? -15.668 10.089 69.168 1.00 97.00 205 TYR A N 1
ATOM 1578 C CA . TYR A 1 205 ? -15.423 8.864 68.399 1.00 97.00 205 TYR A CA 1
ATOM 1579 C C . TYR A 1 205 ? -15.842 8.992 66.929 1.00 97.00 205 TYR A C 1
ATOM 1581 O O . TYR A 1 205 ? -16.385 8.049 66.340 1.00 97.00 205 TYR A O 1
ATOM 1589 N N . HIS A 1 206 ? -15.622 10.166 66.341 1.00 98.06 206 HIS A N 1
ATOM 1590 C CA . HIS A 1 206 ? -15.852 10.367 64.919 1.00 98.06 206 HIS A CA 1
ATOM 1591 C C . HIS A 1 206 ? -14.726 9.728 64.098 1.00 98.06 206 HIS A C 1
ATOM 1593 O O . HIS A 1 206 ? -13.545 9.810 64.445 1.00 98.06 206 HIS A O 1
ATOM 1599 N N . THR A 1 207 ? -15.096 9.076 63.002 1.00 97.81 207 THR A N 1
ATOM 1600 C CA . THR A 1 207 ? -14.184 8.418 62.069 1.00 97.81 207 THR A CA 1
ATOM 1601 C C . THR A 1 207 ? -13.416 9.428 61.224 1.00 97.81 207 THR A C 1
ATOM 1603 O O . THR A 1 207 ? -13.975 10.420 60.739 1.00 97.81 207 THR A O 1
ATOM 1606 N N . GLY A 1 208 ? -12.125 9.166 61.020 1.00 97.31 208 GLY A N 1
ATOM 1607 C CA . GLY A 1 208 ? -11.239 10.016 60.227 1.00 97.31 208 GLY A CA 1
ATOM 1608 C C . GLY A 1 208 ? -10.965 11.381 60.859 1.00 97.31 208 GLY A C 1
ATOM 1609 O O . GLY A 1 208 ? -10.722 12.341 60.134 1.00 97.31 208 GLY A O 1
ATOM 1610 N N . TYR A 1 209 ? -11.064 11.512 62.181 1.00 98.06 209 TYR A N 1
ATOM 1611 C CA . TYR A 1 209 ? -10.796 12.770 62.878 1.00 98.06 209 TYR A CA 1
ATOM 1612 C C . TYR A 1 209 ? -9.346 12.855 63.352 1.00 98.06 209 TYR A C 1
ATOM 1614 O O . TYR A 1 209 ? -8.698 11.846 63.619 1.00 98.06 209 TYR A O 1
ATOM 1622 N N . THR A 1 210 ? -8.857 14.083 63.505 1.00 97.25 210 THR A N 1
ATOM 1623 C CA . THR A 1 210 ? -7.589 14.396 64.155 1.00 97.25 210 THR A CA 1
ATOM 1624 C C . THR A 1 210 ? -7.794 15.330 65.341 1.00 97.25 210 THR A C 1
ATOM 1626 O O . THR A 1 210 ? -8.696 16.167 65.386 1.00 97.25 210 THR A O 1
ATOM 1629 N N . THR A 1 211 ? -6.897 15.191 66.305 1.00 96.94 211 THR A N 1
ATOM 1630 C CA . THR A 1 211 ? -6.707 16.079 67.454 1.00 96.94 211 THR A CA 1
ATOM 1631 C C . THR A 1 211 ? -5.273 16.608 67.508 1.00 96.94 211 THR A C 1
ATOM 1633 O O . THR A 1 211 ? -4.774 16.979 68.573 1.00 96.94 211 THR A O 1
ATOM 1636 N N . ASN A 1 212 ? -4.560 16.573 66.374 1.00 94.69 212 ASN A N 1
ATOM 1637 C CA . ASN A 1 212 ? -3.133 16.878 66.260 1.00 94.69 212 ASN A CA 1
ATOM 1638 C C . ASN A 1 212 ? -2.247 16.058 67.219 1.00 94.69 212 ASN A C 1
ATOM 1640 O O . ASN A 1 212 ? -1.150 16.489 67.574 1.00 94.69 212 ASN A O 1
ATOM 1644 N N . GLY A 1 213 ? -2.688 14.863 67.627 1.00 94.00 213 GLY A N 1
ATOM 1645 C CA . GLY A 1 213 ? -1.938 13.977 68.522 1.00 94.00 213 GLY A CA 1
ATOM 1646 C C . GLY A 1 213 ? -2.228 14.156 70.017 1.00 94.00 213 GLY A C 1
ATOM 1647 O O . GLY A 1 213 ? -1.481 13.617 70.833 1.00 94.00 213 GLY A O 1
ATOM 1648 N N . THR A 1 214 ? -3.286 14.889 70.384 1.00 96.31 214 THR A N 1
ATOM 1649 C CA . THR A 1 214 ? -3.750 15.036 71.778 1.00 96.31 214 THR A CA 1
ATOM 1650 C C . THR A 1 214 ? -4.861 14.040 72.097 1.00 96.31 214 THR A C 1
ATOM 1652 O O . THR A 1 214 ? -5.775 13.859 71.301 1.00 96.31 214 THR A O 1
ATOM 1655 N N . THR A 1 215 ? -4.817 13.396 73.261 1.00 96.38 215 THR A N 1
ATOM 1656 C CA . THR A 1 215 ? -5.840 12.427 73.678 1.00 96.38 215 THR A CA 1
ATOM 1657 C C . THR A 1 215 ? -7.042 13.105 74.344 1.00 96.38 215 THR A C 1
ATOM 1659 O O . THR A 1 215 ? -6.914 14.195 74.899 1.00 96.38 215 THR A O 1
ATOM 1662 N N . ASN A 1 216 ? -8.202 12.437 74.343 1.00 95.88 216 ASN A N 1
ATOM 1663 C CA . ASN A 1 216 ? -9.401 12.840 75.100 1.00 95.88 216 ASN A CA 1
ATOM 1664 C C . ASN A 1 216 ? -9.831 14.307 74.891 1.00 95.88 216 ASN A C 1
ATOM 1666 O O . ASN A 1 216 ? -10.118 15.025 75.850 1.00 95.88 216 ASN A O 1
ATOM 1670 N N . THR A 1 217 ? -9.870 14.763 73.643 1.00 96.56 217 THR A N 1
ATOM 1671 C CA . THR A 1 217 ? -10.274 16.133 73.298 1.00 96.56 217 THR A CA 1
ATOM 1672 C C . THR A 1 217 ? -11.248 16.116 72.128 1.00 96.56 217 THR A C 1
ATOM 1674 O O . THR A 1 217 ? -11.408 15.093 71.476 1.00 96.56 217 THR A O 1
ATOM 1677 N N . THR A 1 218 ? -11.928 17.223 71.857 1.00 96.81 218 THR A N 1
ATOM 1678 C CA . THR A 1 218 ? -12.752 17.345 70.649 1.00 96.81 218 THR A CA 1
ATOM 1679 C C . THR A 1 218 ? -11.842 17.527 69.437 1.00 96.81 218 THR A C 1
ATOM 1681 O O . THR A 1 218 ? -10.993 18.421 69.428 1.00 96.81 218 THR A O 1
ATOM 1684 N N . GLY A 1 219 ? -12.003 16.672 68.432 1.00 95.88 219 GLY A N 1
ATOM 1685 C CA . GLY A 1 219 ? -11.252 16.714 67.183 1.00 95.88 219 GLY A CA 1
ATOM 1686 C C . GLY A 1 219 ? -11.992 17.406 66.044 1.00 95.88 219 GLY A C 1
ATOM 1687 O O . GLY A 1 219 ? -13.100 17.925 66.192 1.00 95.88 219 GLY A O 1
ATOM 1688 N N . SER A 1 220 ? -11.362 17.388 64.877 1.00 97.31 220 SER A N 1
ATOM 1689 C CA . SER A 1 220 ? -11.939 17.817 63.604 1.00 97.31 220 SER A CA 1
ATOM 1690 C C . SER A 1 220 ? -11.609 16.808 62.508 1.00 97.31 220 SER A C 1
ATOM 1692 O O . SER A 1 220 ? -10.743 15.954 62.680 1.00 97.31 220 SER A O 1
ATOM 1694 N N . LEU A 1 221 ? -12.296 16.892 61.367 1.00 97.75 221 LEU A N 1
ATOM 1695 C CA . LEU A 1 221 ? -12.034 16.012 60.232 1.00 97.75 221 LEU A CA 1
ATOM 1696 C C . LEU A 1 221 ? -10.579 16.157 59.747 1.00 97.75 221 LEU A C 1
ATOM 1698 O O . LEU A 1 221 ? -10.148 17.256 59.398 1.00 97.75 221 LEU A O 1
ATOM 1702 N N . ASP A 1 222 ? -9.835 15.052 59.682 1.00 97.50 222 ASP A N 1
ATOM 1703 C CA . ASP A 1 222 ? -8.430 15.058 59.277 1.00 97.50 222 ASP A CA 1
ATOM 1704 C C . ASP A 1 222 ? -8.286 15.164 57.755 1.00 97.50 222 ASP A C 1
ATOM 1706 O O . ASP A 1 222 ? -8.272 14.173 57.026 1.00 97.50 222 ASP A O 1
ATOM 1710 N N . THR A 1 223 ? -8.174 16.382 57.242 1.00 95.69 223 THR A N 1
ATOM 1711 C CA . THR A 1 223 ? -7.964 16.613 55.806 1.00 95.69 223 THR A CA 1
ATOM 1712 C C . THR A 1 223 ? -6.512 16.420 55.370 1.00 95.69 223 THR A C 1
ATOM 1714 O O . THR A 1 223 ? -6.243 16.414 54.171 1.00 95.69 223 THR A O 1
ATOM 1717 N N . SER A 1 224 ? -5.581 16.296 56.320 1.00 94.06 224 SER A N 1
ATOM 1718 C CA . SER A 1 224 ? -4.143 16.161 56.064 1.00 94.06 224 SER A CA 1
ATOM 1719 C C . SER A 1 224 ? -3.696 14.703 55.957 1.00 94.06 224 SER A C 1
ATOM 1721 O O . SER A 1 224 ? -2.750 14.405 55.236 1.00 94.06 224 SER A O 1
ATOM 1723 N N . GLY A 1 225 ? -4.410 13.797 56.630 1.00 95.38 225 GLY A N 1
ATOM 1724 C CA . GLY A 1 225 ? -4.097 12.377 56.726 1.00 95.38 225 GLY A CA 1
ATOM 1725 C C . GLY A 1 225 ? -3.009 12.037 57.740 1.00 95.38 225 GLY A C 1
ATOM 1726 O O . GLY A 1 225 ? -2.411 10.973 57.638 1.00 95.38 225 GLY A O 1
ATOM 1727 N N . GLU A 1 226 ? -2.743 12.892 58.725 1.00 95.94 226 GLU A N 1
ATOM 1728 C CA . GLU A 1 226 ? -1.754 12.622 59.778 1.00 95.94 226 GLU A CA 1
ATOM 1729 C C . GLU A 1 226 ? -2.155 11.502 60.755 1.00 95.94 226 GLU A C 1
ATOM 1731 O O . GLU A 1 226 ? -1.297 10.994 61.482 1.00 95.94 226 GLU A O 1
ATOM 1736 N N . THR A 1 227 ? -3.440 11.137 60.792 1.00 97.06 227 THR A N 1
ATOM 1737 C CA . THR A 1 227 ? -3.986 9.979 61.528 1.00 97.06 227 THR A CA 1
ATOM 1738 C C . THR A 1 227 ? -4.181 8.746 60.635 1.00 97.06 227 THR A C 1
ATOM 1740 O O . THR A 1 227 ? -4.589 7.684 61.108 1.00 97.06 227 THR A O 1
ATOM 1743 N N . SER A 1 228 ? -3.875 8.867 59.339 1.00 97.69 228 SER A N 1
ATOM 1744 C CA . SER A 1 228 ? -3.947 7.787 58.353 1.00 97.69 228 SER A CA 1
ATOM 1745 C C . SER A 1 228 ? -2.617 7.051 58.240 1.00 97.69 228 SER A C 1
ATOM 1747 O O . SER A 1 228 ? -1.548 7.645 58.324 1.00 97.69 228 SER A O 1
ATOM 1749 N N . THR A 1 229 ? -2.653 5.747 57.972 1.00 97.81 229 THR A N 1
ATOM 1750 C CA . THR A 1 229 ? -1.450 4.905 57.847 1.00 97.81 229 THR A CA 1
ATOM 1751 C C . THR A 1 229 ? -0.435 5.384 56.810 1.00 97.81 229 THR A C 1
ATOM 1753 O O . THR A 1 229 ? 0.735 5.013 56.907 1.00 97.81 229 THR A O 1
ATOM 1756 N N . THR A 1 230 ? -0.834 6.200 55.834 1.00 96.75 230 THR A N 1
ATOM 1757 C CA . THR A 1 230 ? 0.067 6.761 54.816 1.00 96.75 230 THR A CA 1
ATOM 1758 C C . THR A 1 230 ? 0.633 8.134 55.171 1.00 96.75 230 THR A C 1
ATOM 1760 O O . THR A 1 230 ? 1.605 8.553 54.543 1.00 96.75 230 THR A O 1
ATOM 1763 N N . GLY A 1 231 ? 0.065 8.843 56.153 1.00 95.38 231 GLY A N 1
ATOM 1764 C CA . GLY A 1 231 ? 0.391 10.252 56.411 1.00 95.38 231 GLY A CA 1
ATOM 1765 C C . GLY A 1 231 ? -0.243 11.212 55.404 1.00 95.38 231 GLY A C 1
ATOM 1766 O O . GLY A 1 231 ? 0.119 12.383 55.352 1.00 95.38 231 GLY A O 1
ATOM 1767 N N . ASN A 1 232 ? -1.156 10.700 54.578 1.00 95.81 232 ASN A N 1
ATOM 1768 C CA . ASN A 1 232 ? -2.001 11.445 53.657 1.00 95.81 232 ASN A CA 1
ATOM 1769 C C . ASN A 1 232 ? -3.404 10.796 53.622 1.00 95.81 232 ASN A C 1
ATOM 1771 O O . ASN A 1 232 ? -3.601 9.711 54.184 1.00 95.81 232 ASN A O 1
ATOM 1775 N N . PRO A 1 233 ? -4.408 11.410 52.975 1.00 96.50 233 PRO A N 1
ATOM 1776 C CA . PRO A 1 233 ? -5.776 10.905 53.046 1.00 96.50 233 PRO A CA 1
ATOM 1777 C C . PRO A 1 233 ? -6.042 9.560 52.359 1.00 96.50 233 PRO A C 1
ATOM 1779 O O . PRO A 1 233 ? -7.164 9.077 52.456 1.00 96.50 233 PRO A O 1
ATOM 1782 N N . THR A 1 234 ? -5.086 8.928 51.669 1.00 97.12 234 THR A N 1
ATOM 1783 C CA . THR A 1 234 ? -5.322 7.686 50.893 1.00 97.12 234 THR A CA 1
ATOM 1784 C C . THR A 1 234 ? -5.236 6.398 51.722 1.00 97.12 234 THR A C 1
ATOM 1786 O O . THR A 1 234 ? -5.902 5.411 51.404 1.00 97.12 234 THR A O 1
ATOM 1789 N N . GLY A 1 235 ? -4.513 6.423 52.842 1.00 97.56 235 GLY A N 1
ATOM 1790 C CA . GLY A 1 235 ? -4.343 5.279 53.735 1.00 97.56 235 GLY A CA 1
ATOM 1791 C C . GLY A 1 235 ? -5.561 4.953 54.598 1.00 97.56 235 GLY A C 1
ATOM 1792 O O . GLY A 1 235 ? -6.688 5.399 54.363 1.00 97.56 235 GLY A O 1
ATOM 1793 N N . VAL A 1 236 ? -5.322 4.123 55.603 1.00 98.50 236 VAL A N 1
ATOM 1794 C CA . VAL A 1 236 ? -6.326 3.613 56.529 1.00 98.50 236 VAL A CA 1
ATOM 1795 C C . VAL A 1 236 ? -6.370 4.504 57.771 1.00 98.50 236 VAL A C 1
ATOM 1797 O O . VAL A 1 236 ? -5.346 4.726 58.412 1.00 98.50 236 VAL A O 1
ATOM 1800 N N . PHE A 1 237 ? -7.551 4.995 58.131 1.00 98.06 237 PHE A N 1
ATOM 1801 C CA . PHE A 1 237 ? -7.784 5.834 59.306 1.00 98.06 237 PHE A CA 1
ATOM 1802 C C . PHE A 1 237 ? -8.206 5.010 60.528 1.00 98.06 237 PHE A C 1
ATOM 1804 O O . PHE A 1 237 ? -8.567 3.831 60.431 1.00 98.06 237 PHE A O 1
ATOM 1811 N N . ASP A 1 238 ? -8.174 5.661 61.693 1.00 96.44 238 ASP A N 1
ATOM 1812 C CA . ASP A 1 238 ? -8.707 5.164 62.969 1.00 96.44 238 ASP A CA 1
ATOM 1813 C C . ASP A 1 238 ? -8.040 3.878 63.488 1.00 96.44 238 ASP A C 1
ATOM 1815 O O . ASP A 1 238 ? -8.592 3.179 64.335 1.00 96.44 238 ASP A O 1
ATOM 1819 N N . MET A 1 239 ? -6.847 3.530 62.992 1.00 96.31 239 MET A N 1
ATOM 1820 C CA . MET A 1 239 ? -6.054 2.415 63.534 1.00 96.31 239 MET A CA 1
ATOM 1821 C C . MET A 1 239 ? -5.319 2.770 64.830 1.00 96.31 239 MET A C 1
ATOM 1823 O O . MET A 1 239 ? -4.845 1.879 65.531 1.00 96.31 239 MET A O 1
ATOM 1827 N N . VAL A 1 240 ? -5.232 4.061 65.153 1.00 97.31 240 VAL A N 1
ATOM 1828 C CA . VAL A 1 240 ? -4.660 4.589 66.392 1.00 97.31 240 VAL A CA 1
ATOM 1829 C C . VAL A 1 240 ? -5.652 5.605 66.951 1.00 97.31 240 VAL A C 1
ATOM 1831 O O . VAL A 1 240 ? -5.805 6.684 66.386 1.00 97.31 240 VAL A O 1
ATOM 1834 N N . GLY A 1 241 ? -6.346 5.276 68.042 1.00 95.06 241 GLY A N 1
ATOM 1835 C CA . GLY A 1 241 ? -7.399 6.129 68.604 1.00 95.06 241 GLY A CA 1
ATOM 1836 C C . GLY A 1 241 ? -8.802 5.822 68.074 1.00 95.06 241 GLY A C 1
ATOM 1837 O O . GLY A 1 241 ? -9.065 4.730 67.585 1.00 95.06 241 GLY A O 1
ATOM 1838 N N . CYS A 1 242 ? -9.720 6.785 68.195 1.00 95.88 242 CYS A N 1
ATOM 1839 C CA . CYS A 1 242 ? -11.164 6.592 68.062 1.00 95.88 242 CYS A CA 1
ATOM 1840 C C . CYS A 1 242 ? -11.656 5.542 69.082 1.00 95.88 242 CYS A C 1
ATOM 1842 O O . CYS A 1 242 ? -11.469 5.710 70.292 1.00 95.88 242 CYS A O 1
ATOM 1844 N N . GLY A 1 243 ? -12.271 4.448 68.642 1.00 94.62 243 GLY A N 1
ATOM 1845 C CA . GLY A 1 243 ? -12.517 3.280 69.483 1.00 94.62 243 GLY A CA 1
ATOM 1846 C C . GLY A 1 243 ? -11.383 2.262 69.388 1.00 94.62 243 GLY A C 1
ATOM 1847 O O . GLY A 1 243 ? -10.796 2.076 68.326 1.00 94.62 243 GLY A O 1
ATOM 1848 N N . TRP A 1 244 ? -11.163 1.501 70.458 1.00 96.62 244 TRP A N 1
ATOM 1849 C CA . TRP A 1 244 ? -10.415 0.249 70.366 1.00 96.62 244 TRP A CA 1
ATOM 1850 C C . TRP A 1 244 ? -10.993 -0.649 69.266 1.00 96.62 244 TRP A C 1
ATOM 1852 O O . TRP A 1 244 ? -12.206 -0.674 69.089 1.00 96.62 244 TRP A O 1
ATOM 1862 N N . GLN A 1 245 ? -10.171 -1.414 68.551 1.00 96.19 245 GLN A N 1
ATOM 1863 C CA . GLN A 1 245 ? -10.664 -2.274 67.471 1.00 96.19 245 GLN A CA 1
ATOM 1864 C C . GLN A 1 245 ? -10.671 -3.746 67.848 1.00 96.19 245 GLN A C 1
ATOM 1866 O O . GLN A 1 245 ? -9.609 -4.347 68.014 1.00 96.19 245 GLN A O 1
ATOM 1871 N N . TYR A 1 246 ? -11.861 -4.335 67.958 1.00 98.06 246 TYR A N 1
ATOM 1872 C CA . TYR A 1 246 ? -11.993 -5.783 68.055 1.00 98.06 246 TYR A CA 1
ATOM 1873 C C . TYR A 1 246 ? -11.483 -6.415 66.765 1.00 98.06 246 TYR A C 1
ATOM 1875 O O . TYR A 1 246 ? -11.857 -6.000 65.665 1.00 98.06 246 TYR A O 1
ATOM 1883 N N . VAL A 1 247 ? -10.655 -7.441 66.920 1.00 97.69 247 VAL A N 1
ATOM 1884 C CA . VAL A 1 247 ? -10.185 -8.287 65.822 1.00 97.69 247 VAL A CA 1
ATOM 1885 C C . VAL A 1 247 ? -10.677 -9.711 66.039 1.00 97.69 247 VAL A C 1
ATOM 1887 O O . VAL A 1 247 ? -10.939 -10.119 67.172 1.00 97.69 247 VAL A O 1
ATOM 1890 N N . ALA A 1 248 ? -10.816 -10.472 64.958 1.00 98.06 248 ALA A N 1
ATOM 1891 C CA . ALA A 1 248 ? -11.232 -11.870 64.978 1.00 98.06 248 ALA A CA 1
ATOM 1892 C C . ALA A 1 248 ? -10.104 -12.775 65.514 1.00 98.06 248 ALA A C 1
ATOM 1894 O O . ALA A 1 248 ? -9.551 -13.610 64.800 1.00 98.06 248 ALA A O 1
ATOM 1895 N N . SER A 1 249 ? -9.710 -12.573 66.772 1.00 97.69 249 SER A N 1
ATOM 1896 C CA . SER A 1 249 ? -8.619 -13.304 67.409 1.00 97.69 249 SER A CA 1
ATOM 1897 C C . SER A 1 249 ? -8.791 -13.428 68.917 1.00 97.69 249 SER A C 1
ATOM 1899 O O . SER A 1 249 ? -9.240 -12.496 69.589 1.00 97.69 249 SER A O 1
ATOM 1901 N N . TYR A 1 250 ? -8.434 -14.594 69.455 1.00 98.19 250 TYR A N 1
ATOM 1902 C CA . TYR A 1 250 ? -8.586 -14.910 70.872 1.00 98.19 250 TYR A CA 1
ATOM 1903 C C . TYR A 1 250 ? -7.610 -15.998 71.341 1.00 98.19 250 TYR A C 1
ATOM 1905 O O . TYR A 1 250 ? -7.069 -16.767 70.543 1.00 98.19 250 TYR A O 1
ATOM 1913 N N . VAL A 1 251 ? -7.416 -16.084 72.658 1.00 98.38 251 VAL A N 1
ATOM 1914 C CA . VAL A 1 251 ? -6.776 -17.227 73.320 1.00 98.38 251 VAL A CA 1
ATOM 1915 C C . VAL A 1 251 ? -7.840 -18.271 73.634 1.00 98.38 251 VAL A C 1
ATOM 1917 O O . VAL A 1 251 ? -8.831 -17.982 74.303 1.00 98.38 251 VAL A O 1
ATOM 1920 N N . ASN A 1 252 ? -7.642 -19.499 73.164 1.00 96.56 252 ASN A N 1
ATOM 1921 C CA . ASN A 1 252 ? -8.563 -20.602 73.416 1.00 96.56 252 ASN A CA 1
ATOM 1922 C C . ASN A 1 252 ? -8.338 -21.203 74.815 1.00 96.56 252 ASN A C 1
ATOM 1924 O O . ASN A 1 252 ? -7.724 -22.259 74.958 1.00 96.56 252 ASN A O 1
ATOM 1928 N N . ASN A 1 253 ? -8.816 -20.504 75.847 1.00 95.94 253 ASN A N 1
ATOM 1929 C CA . ASN A 1 253 ? -8.676 -20.886 77.258 1.00 95.94 253 ASN A CA 1
ATOM 1930 C C . ASN A 1 253 ? -9.922 -21.563 77.861 1.00 95.94 253 ASN A C 1
ATOM 1932 O O . ASN A 1 253 ? -9.978 -21.803 79.064 1.00 95.94 253 ASN A O 1
ATOM 1936 N N . GLY A 1 254 ? -10.945 -21.843 77.047 1.00 94.38 254 GLY A N 1
ATOM 1937 C CA . GLY A 1 254 ? -12.185 -22.481 77.502 1.00 94.38 254 GLY A CA 1
ATOM 1938 C C . GLY A 1 254 ? -13.074 -21.614 78.405 1.00 94.38 254 GLY A C 1
ATOM 1939 O O . GLY A 1 254 ? -14.031 -22.130 78.982 1.00 94.38 254 GLY A O 1
ATOM 1940 N N . ASN A 1 255 ? -12.798 -20.312 78.544 1.00 97.12 255 ASN A N 1
ATOM 1941 C CA . ASN A 1 255 ? -13.626 -19.415 79.348 1.00 97.12 255 ASN A CA 1
ATOM 1942 C C . ASN A 1 255 ? -15.032 -19.232 78.736 1.00 97.12 255 ASN A C 1
ATOM 1944 O O . ASN A 1 255 ? -15.183 -19.128 77.517 1.00 97.12 255 ASN A O 1
ATOM 1948 N N . SER A 1 256 ? -16.067 -19.116 79.577 1.00 97.38 256 SER A N 1
ATOM 1949 C CA . SER A 1 256 ? -17.466 -18.968 79.138 1.00 97.38 256 SER A CA 1
ATOM 1950 C C . SER A 1 256 ? -17.734 -17.710 78.309 1.00 97.38 256 SER A C 1
ATOM 1952 O O . SER A 1 256 ? -18.711 -17.660 77.563 1.00 97.38 256 SER A O 1
ATOM 1954 N N . ASN A 1 257 ? -16.874 -16.694 78.377 1.00 97.75 257 ASN A N 1
ATOM 1955 C CA . ASN A 1 257 ? -17.004 -15.503 77.539 1.00 97.75 257 ASN A CA 1
ATOM 1956 C C . ASN A 1 257 ? -16.818 -15.800 76.039 1.00 97.75 257 ASN A C 1
ATOM 1958 O O . ASN A 1 257 ? -17.445 -15.136 75.213 1.00 97.75 257 ASN A O 1
ATOM 1962 N N . LEU A 1 258 ? -16.053 -16.839 75.673 1.00 97.38 258 LEU A N 1
ATOM 1963 C CA . LEU A 1 258 ? -15.927 -17.287 74.279 1.00 97.38 258 LEU A CA 1
ATOM 1964 C C . LEU A 1 258 ? -17.254 -17.824 73.730 1.00 97.38 258 LEU A C 1
ATOM 1966 O O . LEU A 1 258 ? -17.613 -17.541 72.591 1.00 97.38 258 LEU A O 1
ATOM 1970 N N . THR A 1 259 ? -18.021 -18.544 74.547 1.00 96.62 259 THR A N 1
ATOM 1971 C CA . THR A 1 259 ? -19.336 -19.070 74.152 1.00 96.62 259 THR A CA 1
ATOM 1972 C C . THR A 1 259 ? -20.473 -18.076 74.374 1.00 96.62 259 THR A C 1
ATOM 1974 O O . THR A 1 259 ? -21.508 -18.199 73.731 1.00 96.62 259 THR A O 1
ATOM 1977 N N . THR A 1 260 ? -20.296 -17.076 75.241 1.00 97.50 260 THR A N 1
ATOM 1978 C CA . THR A 1 260 ? -21.327 -16.065 75.534 1.00 97.50 260 THR A CA 1
ATOM 1979 C C . THR A 1 260 ? -21.276 -14.897 74.552 1.00 97.50 260 THR A C 1
ATOM 1981 O O . THR A 1 260 ? -22.301 -14.506 74.006 1.00 97.50 260 THR A O 1
ATOM 1984 N N . TYR A 1 261 ? -20.086 -14.343 74.305 1.00 98.12 261 TYR A N 1
ATOM 1985 C CA . TYR A 1 261 ? -19.926 -13.116 73.519 1.00 98.12 261 TYR A CA 1
ATOM 1986 C C . TYR A 1 261 ? -19.246 -13.325 72.169 1.00 98.12 261 TYR A C 1
ATOM 1988 O O . TYR A 1 261 ? -19.170 -12.374 71.401 1.00 98.12 261 TYR A O 1
ATOM 1996 N N . CYS A 1 262 ? -18.745 -14.530 71.868 1.00 97.50 262 CYS A N 1
ATOM 1997 C CA . CYS A 1 262 ? -17.976 -14.809 70.647 1.00 97.50 262 CYS A CA 1
ATOM 1998 C C . CYS A 1 262 ? -18.425 -16.087 69.918 1.00 97.50 262 CYS A C 1
ATOM 2000 O O . CYS A 1 262 ? -17.694 -16.574 69.059 1.00 97.50 262 CYS A O 1
ATOM 2002 N N . LEU A 1 263 ? -19.599 -16.645 70.240 1.00 97.75 263 LEU A N 1
ATOM 2003 C CA . LEU A 1 263 ? -20.002 -17.993 69.815 1.00 97.75 263 LEU A CA 1
ATOM 2004 C C . LEU A 1 263 ? -19.874 -18.223 68.304 1.00 97.75 263 LEU A C 1
ATOM 2006 O O . LEU A 1 263 ? -19.295 -19.220 67.876 1.00 97.75 263 LEU A O 1
ATOM 2010 N N . SER A 1 264 ? -20.380 -17.287 67.499 1.00 97.88 264 SER A N 1
ATOM 2011 C CA . SER A 1 264 ? -20.354 -17.399 66.035 1.00 97.88 264 SER A CA 1
ATOM 2012 C C . SER A 1 264 ? -18.921 -17.399 65.497 1.00 97.88 264 SER A C 1
ATOM 2014 O O . SER A 1 264 ? -18.582 -18.229 64.660 1.00 97.88 264 SER A O 1
ATOM 2016 N N . LEU A 1 265 ? -18.047 -16.549 66.047 1.00 97.62 265 LEU A N 1
ATOM 2017 C CA . LEU A 1 265 ? -16.621 -16.523 65.715 1.00 97.62 265 LEU A CA 1
ATOM 2018 C C . 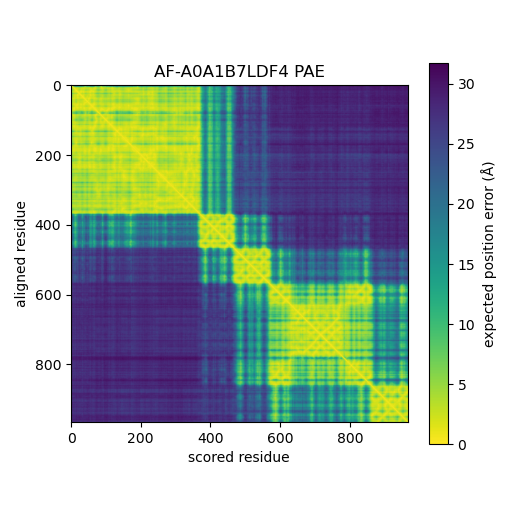LEU A 1 265 ? -15.925 -17.834 66.126 1.00 97.62 265 LEU A C 1
ATOM 2020 O O . LEU A 1 265 ? -15.159 -18.413 65.356 1.00 97.62 265 LEU A O 1
ATOM 2024 N N . VAL A 1 266 ? -16.205 -18.342 67.328 1.00 97.56 266 VAL A N 1
ATOM 2025 C CA . VAL A 1 266 ? -15.610 -19.585 67.852 1.00 97.56 266 VAL A CA 1
ATOM 2026 C C . VAL A 1 266 ? -16.031 -20.805 67.033 1.00 97.56 266 VAL A C 1
ATOM 2028 O O . VAL A 1 266 ? -15.199 -21.681 66.803 1.00 97.56 266 VAL A O 1
ATOM 2031 N N . ASN A 1 267 ? -17.261 -20.831 66.525 1.00 97.38 267 ASN A N 1
ATOM 2032 C CA . ASN A 1 267 ? -17.773 -21.918 65.687 1.00 97.38 267 ASN A CA 1
ATOM 2033 C C . ASN A 1 267 ? -17.429 -21.767 64.198 1.00 97.38 267 ASN A C 1
ATOM 2035 O O . ASN A 1 267 ? -17.552 -22.734 63.451 1.00 97.38 267 ASN A O 1
ATOM 2039 N N . ALA A 1 268 ? -17.005 -20.579 63.758 1.00 97.06 268 ALA A N 1
ATOM 2040 C CA . ALA A 1 268 ? -16.631 -20.340 62.369 1.00 97.06 268 ALA A CA 1
ATOM 2041 C C . ALA A 1 268 ? -15.427 -21.187 61.929 1.00 97.06 268 ALA A C 1
ATOM 2043 O O . ALA A 1 268 ? -14.616 -21.629 62.748 1.00 97.06 268 ALA A O 1
ATOM 2044 N N . ASP A 1 269 ? -15.280 -21.359 60.616 1.00 97.00 269 ASP A N 1
ATOM 2045 C CA . ASP A 1 269 ? -14.099 -21.980 60.016 1.00 97.00 269 ASP A CA 1
ATOM 2046 C C . ASP A 1 269 ? -12.805 -21.245 60.428 1.00 97.00 269 ASP A C 1
ATOM 2048 O O . ASP A 1 269 ? -12.807 -20.036 60.678 1.00 97.00 269 ASP A O 1
ATOM 2052 N N . ALA A 1 270 ? -11.688 -21.971 60.504 1.00 95.00 270 ALA A N 1
ATOM 2053 C CA . ALA A 1 270 ? -10.393 -21.418 60.896 1.00 95.00 270 ALA A CA 1
ATOM 2054 C C . ALA A 1 270 ? -9.940 -20.243 60.009 1.00 95.00 270 ALA A C 1
ATOM 2056 O O . ALA A 1 270 ? -9.272 -19.340 60.503 1.00 95.00 270 ALA A O 1
ATOM 2057 N N . LYS A 1 271 ? -10.348 -20.182 58.732 1.00 95.62 271 LYS A N 1
ATOM 2058 C CA . LYS A 1 271 ? -9.983 -19.081 57.817 1.00 95.62 271 LYS A CA 1
ATOM 2059 C C . LYS A 1 271 ? -10.412 -17.687 58.289 1.00 95.62 271 LYS A C 1
ATOM 2061 O O . LYS A 1 271 ? -9.815 -16.692 57.871 1.00 95.62 271 LYS A O 1
ATOM 2066 N N . TYR A 1 272 ? -11.410 -17.630 59.169 1.00 97.81 272 TYR A N 1
ATOM 2067 C CA . TYR A 1 272 ? -12.021 -16.408 59.682 1.00 97.81 272 TYR A CA 1
ATOM 2068 C C . TYR A 1 272 ? -11.362 -15.839 60.942 1.00 97.81 272 TYR A C 1
ATOM 2070 O O . TYR A 1 272 ? -11.794 -14.788 61.412 1.00 97.81 272 TYR A O 1
ATOM 2078 N N . LYS A 1 273 ? -10.361 -16.514 61.523 1.00 96.81 273 LYS A N 1
ATOM 2079 C CA . LYS A 1 273 ? -9.849 -16.160 62.853 1.00 96.81 273 LYS A CA 1
ATOM 2080 C C . LYS A 1 273 ? -8.398 -16.557 63.088 1.00 96.81 273 LYS A C 1
ATOM 2082 O O . LYS A 1 273 ? -7.952 -17.591 62.607 1.00 96.81 273 LYS A O 1
ATOM 2087 N N . ASP A 1 274 ? -7.720 -15.791 63.938 1.00 97.56 274 ASP A N 1
ATOM 2088 C CA . ASP A 1 274 ? -6.406 -16.157 64.477 1.00 97.56 274 ASP A CA 1
ATOM 2089 C C . ASP A 1 274 ? -6.552 -16.619 65.928 1.00 97.56 274 ASP A C 1
ATOM 2091 O O . ASP A 1 274 ? -6.923 -15.836 66.806 1.00 97.56 274 ASP A O 1
ATOM 2095 N N . VAL A 1 275 ? -6.273 -17.891 66.199 1.00 97.38 275 VAL A N 1
ATOM 2096 C CA . VAL A 1 275 ? -6.487 -18.490 67.523 1.00 97.38 275 VAL A CA 1
ATOM 2097 C C . VAL A 1 275 ? -5.158 -18.883 68.139 1.00 97.38 275 VAL A C 1
ATOM 2099 O O . VAL A 1 275 ? -4.371 -19.598 67.521 1.00 97.38 275 VAL A O 1
ATOM 2102 N N . PHE A 1 276 ? -4.939 -18.467 69.383 1.00 97.81 276 PHE A N 1
ATOM 2103 C CA . PHE A 1 276 ? -3.736 -18.811 70.133 1.00 97.81 276 PHE A CA 1
ATOM 2104 C C . PHE A 1 276 ? -4.029 -19.834 71.233 1.00 97.81 276 PHE A C 1
ATOM 2106 O O . PHE A 1 276 ? -5.116 -19.817 71.826 1.00 97.81 276 PHE A O 1
ATOM 2113 N N . PRO A 1 277 ? -3.076 -20.731 71.531 1.00 96.81 277 PRO A N 1
ATOM 2114 C CA . PRO A 1 277 ? -3.218 -21.674 72.628 1.00 96.81 277 PRO A CA 1
ATOM 2115 C C . PRO A 1 277 ? -3.137 -20.964 73.985 1.00 96.81 277 PRO A C 1
ATOM 2117 O O . PRO A 1 27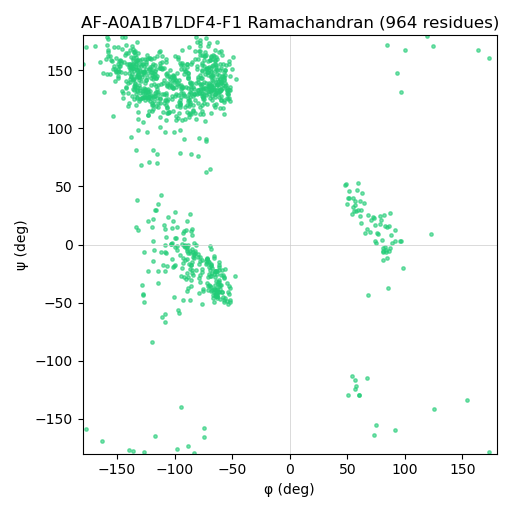7 ? -2.477 -19.936 74.139 1.00 96.81 277 PRO A O 1
ATOM 2120 N N . MET A 1 278 ? -3.783 -21.551 74.989 1.00 96.94 278 MET A N 1
ATOM 2121 C CA . MET A 1 278 ? -3.624 -21.146 76.382 1.00 96.94 278 MET A CA 1
ATOM 2122 C C . MET A 1 278 ? -2.289 -21.670 76.930 1.00 96.94 278 MET A C 1
ATOM 2124 O O . MET A 1 278 ? -1.994 -22.863 76.845 1.00 96.94 278 MET A O 1
ATOM 2128 N N . GLY A 1 279 ? -1.490 -20.783 77.514 1.00 95.81 279 GLY A N 1
ATOM 2129 C CA . GLY A 1 279 ? -0.285 -21.128 78.258 1.00 95.81 279 GLY A CA 1
ATOM 2130 C C . GLY A 1 279 ? -0.596 -21.625 79.673 1.00 95.81 279 GLY A C 1
ATOM 2131 O O . GLY A 1 279 ? -1.702 -21.469 80.192 1.00 95.81 279 GLY A O 1
ATOM 2132 N N . SER A 1 280 ? 0.403 -22.216 80.332 1.00 94.25 280 SER A N 1
ATOM 2133 C CA . SER A 1 280 ? 0.239 -22.743 81.693 1.00 94.25 280 SER A CA 1
ATOM 2134 C C . SER A 1 280 ? -0.233 -21.656 82.669 1.00 94.25 280 SER A C 1
ATOM 2136 O O . SER A 1 280 ? 0.412 -20.617 82.818 1.00 94.25 280 SER A O 1
ATOM 2138 N N . GLY A 1 281 ? -1.373 -21.899 83.323 1.00 93.88 281 GLY A N 1
ATOM 2139 C CA . GLY A 1 281 ? -1.978 -20.983 84.293 1.00 93.88 281 GLY A CA 1
ATOM 2140 C C . GLY A 1 281 ? -2.783 -19.819 83.704 1.00 93.88 281 GLY A C 1
ATOM 2141 O O . GLY A 1 281 ? -3.237 -18.989 84.485 1.00 93.88 281 GLY A O 1
ATOM 2142 N N . ASP A 1 282 ? -2.962 -19.749 82.377 1.00 96.81 282 ASP A N 1
ATOM 2143 C CA . ASP A 1 282 ? -3.779 -18.732 81.689 1.00 96.81 282 ASP A CA 1
ATOM 2144 C C . ASP A 1 282 ? -3.478 -17.293 82.151 1.00 96.81 282 ASP A C 1
ATOM 2146 O O . ASP A 1 282 ? -4.350 -16.528 82.568 1.00 96.81 282 ASP A O 1
ATOM 2150 N N . THR A 1 283 ? -2.192 -16.941 82.132 1.00 97.25 283 THR A N 1
ATOM 2151 C CA . THR A 1 283 ? -1.704 -15.593 82.451 1.00 97.25 283 THR A CA 1
ATOM 2152 C C . THR A 1 283 ? -1.244 -14.893 81.179 1.00 97.25 283 THR A C 1
ATOM 2154 O O . THR A 1 283 ? -0.852 -15.553 80.217 1.00 97.25 283 THR A O 1
ATOM 2157 N N . GLN A 1 284 ? -1.215 -13.555 81.178 1.00 96.31 284 GLN A N 1
ATOM 2158 C CA . GLN A 1 284 ? -0.773 -12.781 80.009 1.00 96.31 284 GLN A CA 1
ATOM 2159 C C . GLN A 1 284 ? 0.597 -13.235 79.494 1.00 96.31 284 GLN A C 1
ATOM 2161 O O . GLN A 1 284 ? 0.751 -13.499 78.307 1.00 96.31 284 GLN A O 1
ATOM 2166 N N . ALA A 1 285 ? 1.581 -13.360 80.390 1.00 96.56 285 ALA A N 1
ATOM 2167 C CA . ALA A 1 285 ? 2.938 -13.758 80.028 1.00 96.56 285 ALA A CA 1
ATOM 2168 C C . ALA A 1 285 ? 2.997 -15.199 79.500 1.00 96.56 285 ALA A C 1
ATOM 2170 O O . ALA A 1 285 ? 3.681 -15.458 78.512 1.00 96.56 285 ALA A O 1
ATOM 2171 N N . ALA A 1 286 ? 2.252 -16.127 80.114 1.00 97.19 286 ALA A N 1
ATOM 2172 C CA . ALA A 1 286 ? 2.210 -17.519 79.671 1.00 97.19 286 ALA A CA 1
ATOM 2173 C C . ALA A 1 286 ? 1.543 -17.664 78.296 1.00 97.19 286 ALA A C 1
ATOM 2175 O O . ALA A 1 286 ? 2.067 -18.368 77.437 1.00 97.19 286 ALA A O 1
ATOM 2176 N N . ASN A 1 287 ? 0.423 -16.975 78.069 1.00 97.62 287 ASN A N 1
ATOM 2177 C CA . ASN A 1 287 ? -0.286 -16.992 76.790 1.00 97.62 287 ASN A CA 1
ATOM 2178 C C . ASN A 1 287 ? 0.531 -16.293 75.689 1.00 97.62 287 ASN A C 1
ATOM 2180 O O . ASN A 1 287 ? 0.627 -16.809 74.579 1.00 97.62 287 ASN A O 1
ATOM 2184 N N . PHE A 1 288 ? 1.191 -15.172 76.003 1.00 96.81 288 PHE A N 1
ATOM 2185 C CA . PHE A 1 288 ? 2.100 -14.479 75.081 1.00 96.81 288 PHE A CA 1
ATOM 2186 C C . PHE A 1 288 ? 3.294 -15.349 74.674 1.00 96.81 288 PHE A C 1
ATOM 2188 O O . PHE A 1 288 ? 3.672 -15.369 73.503 1.00 96.81 288 PHE A O 1
ATOM 2195 N N . ALA A 1 289 ? 3.874 -16.089 75.624 1.00 95.94 289 ALA A N 1
ATOM 2196 C CA . ALA A 1 289 ? 4.941 -17.043 75.343 1.00 95.94 289 ALA A CA 1
ATOM 2197 C C . ALA A 1 289 ? 4.438 -18.235 74.510 1.00 95.94 289 ALA A C 1
ATOM 2199 O O . ALA A 1 289 ? 5.127 -18.665 73.591 1.00 95.94 289 ALA A O 1
ATOM 2200 N N . ALA A 1 290 ? 3.230 -18.739 74.784 1.00 96.62 290 ALA A N 1
ATOM 2201 C CA . ALA A 1 290 ? 2.619 -19.834 74.026 1.00 96.62 290 ALA A CA 1
ATOM 2202 C C . ALA A 1 290 ? 2.257 -19.445 72.579 1.00 96.62 290 ALA A C 1
ATOM 2204 O O . ALA A 1 290 ? 2.190 -20.308 71.708 1.00 96.62 290 ALA A O 1
ATOM 2205 N N . ALA A 1 291 ? 2.047 -18.154 72.316 1.00 95.44 291 ALA A N 1
ATOM 2206 C CA . ALA A 1 291 ? 1.814 -17.615 70.980 1.00 95.44 291 ALA A CA 1
ATOM 2207 C C . ALA A 1 291 ? 3.102 -17.348 70.179 1.00 95.44 291 ALA A C 1
ATOM 2209 O O . ALA A 1 291 ? 3.025 -17.047 68.984 1.00 95.44 291 ALA A O 1
ATOM 2210 N N . ALA A 1 292 ? 4.283 -17.455 70.799 1.00 91.62 292 ALA A N 1
ATOM 2211 C CA . ALA A 1 292 ? 5.549 -17.215 70.118 1.00 91.62 292 ALA A CA 1
ATOM 2212 C C . ALA A 1 292 ? 5.731 -18.185 68.937 1.00 91.62 292 ALA A C 1
ATOM 2214 O O . ALA A 1 292 ? 5.594 -19.398 69.079 1.00 91.62 292 ALA A O 1
ATOM 2215 N N . GLY A 1 293 ? 6.029 -17.638 67.755 1.00 87.56 293 GLY A N 1
ATOM 2216 C CA . GLY A 1 293 ? 6.142 -18.407 66.508 1.00 87.56 293 GLY A CA 1
ATOM 2217 C C . GLY A 1 293 ? 4.806 -18.731 65.825 1.00 87.56 293 GLY A C 1
ATOM 2218 O O . GLY A 1 293 ? 4.820 -19.224 64.702 1.00 87.56 293 GLY A O 1
ATOM 2219 N N . LEU A 1 294 ? 3.666 -18.424 66.454 1.00 93.56 294 LEU A N 1
ATOM 2220 C CA . LEU A 1 294 ? 2.326 -18.516 65.853 1.00 93.56 294 LEU A CA 1
ATOM 2221 C C . LEU A 1 294 ? 1.777 -17.147 65.424 1.00 93.56 294 LEU A C 1
ATOM 2223 O O . LEU A 1 294 ? 0.775 -17.072 64.721 1.00 93.56 294 LEU A O 1
ATOM 2227 N N . SER A 1 295 ? 2.415 -16.065 65.867 1.00 93.88 295 SER A N 1
ATOM 2228 C CA . SER A 1 295 ? 1.975 -14.679 65.686 1.00 93.88 295 SER A CA 1
ATOM 2229 C C . SER A 1 295 ? 2.728 -13.921 64.589 1.00 93.88 295 SER A C 1
ATOM 2231 O O . SER A 1 295 ? 2.614 -12.701 64.512 1.00 93.88 295 SER A O 1
ATOM 2233 N N . ASP A 1 296 ? 3.469 -14.636 63.740 1.00 92.50 296 ASP A N 1
ATOM 2234 C CA . ASP A 1 296 ? 4.270 -14.062 62.659 1.00 92.50 296 ASP A CA 1
ATOM 2235 C C . ASP A 1 296 ? 3.437 -13.125 61.757 1.00 92.50 296 ASP A C 1
ATOM 2237 O O . ASP A 1 296 ? 2.389 -13.492 61.237 1.00 92.50 296 ASP A O 1
ATOM 2241 N N . GLY A 1 297 ? 3.905 -11.894 61.573 1.00 92.94 297 GLY A N 1
ATOM 2242 C CA . GLY A 1 297 ? 3.277 -10.839 60.784 1.00 92.94 297 GLY A CA 1
ATOM 2243 C C . GLY A 1 297 ? 2.156 -10.110 61.521 1.00 92.94 297 GLY A C 1
ATOM 2244 O O . GLY A 1 297 ? 1.643 -9.122 61.013 1.00 92.94 297 GLY A O 1
ATOM 2245 N N . MET A 1 298 ? 1.759 -10.535 62.723 1.00 95.44 298 MET A N 1
ATOM 2246 C CA . MET A 1 298 ? 0.575 -9.996 63.408 1.00 95.44 298 MET A CA 1
ATOM 2247 C C . MET A 1 298 ? 0.865 -8.772 64.289 1.00 95.44 298 MET A C 1
ATOM 2249 O O . MET A 1 298 ? -0.063 -8.196 64.872 1.00 95.44 298 MET A O 1
ATOM 2253 N N . MET A 1 299 ? 2.133 -8.354 64.384 1.00 93.44 299 MET A N 1
ATOM 2254 C CA . MET A 1 299 ? 2.595 -7.251 65.237 1.00 93.44 299 MET A CA 1
ATOM 2255 C C . MET A 1 299 ? 2.269 -7.513 66.715 1.00 93.44 299 MET A C 1
ATOM 2257 O O . MET A 1 299 ? 1.592 -6.708 67.360 1.00 93.44 299 MET A O 1
ATOM 2261 N N . LEU A 1 300 ? 2.676 -8.687 67.213 1.00 94.50 300 LEU A N 1
ATOM 2262 C CA . LEU A 1 300 ? 2.531 -9.095 68.614 1.00 94.50 300 LEU A CA 1
ATOM 2263 C C . LEU A 1 300 ? 3.908 -9.375 69.228 1.00 94.50 300 LEU A C 1
ATOM 2265 O O . LEU A 1 300 ? 4.488 -8.499 69.868 1.00 94.50 300 LEU A O 1
ATOM 2269 N N . ASN A 1 301 ? 4.448 -10.583 69.027 1.00 93.19 301 ASN A N 1
ATOM 2270 C CA . ASN A 1 301 ? 5.747 -10.987 69.573 1.00 93.19 301 ASN A CA 1
ATOM 2271 C C . ASN A 1 301 ? 6.923 -10.300 68.853 1.00 93.19 301 ASN A C 1
ATOM 2273 O O . ASN A 1 301 ? 8.029 -10.273 69.385 1.00 93.19 301 ASN A O 1
ATOM 2277 N N . GLU A 1 302 ? 6.701 -9.727 67.668 1.00 91.19 302 GLU A N 1
ATOM 2278 C CA . GLU A 1 302 ? 7.711 -8.957 66.932 1.00 91.19 302 GLU A CA 1
ATOM 2279 C C . GLU A 1 302 ? 7.891 -7.554 67.492 1.00 91.19 302 GLU A C 1
ATOM 2281 O O . GLU A 1 302 ? 8.985 -6.997 67.438 1.00 91.19 302 GLU A O 1
ATOM 2286 N N . THR A 1 303 ? 6.811 -6.983 68.024 1.00 93.25 303 THR A N 1
ATOM 2287 C CA . THR A 1 303 ? 6.764 -5.578 68.427 1.00 93.25 303 THR A CA 1
ATOM 2288 C C . THR A 1 303 ? 6.761 -5.378 69.924 1.00 93.25 303 THR A C 1
ATOM 2290 O O . THR A 1 303 ? 6.845 -4.236 70.357 1.00 93.25 303 THR A O 1
ATOM 2293 N N . ALA A 1 304 ? 6.660 -6.445 70.715 1.00 93.25 304 ALA A N 1
ATOM 2294 C CA . ALA A 1 304 ? 6.687 -6.380 72.167 1.00 93.25 304 ALA A CA 1
ATOM 2295 C C . ALA A 1 304 ? 7.756 -7.310 72.743 1.00 93.25 304 ALA A C 1
ATOM 2297 O O . ALA A 1 304 ? 7.817 -8.491 72.413 1.00 93.25 304 ALA A O 1
ATOM 2298 N N . SER A 1 305 ? 8.583 -6.783 73.646 1.00 90.69 305 SER A N 1
ATOM 2299 C CA . SER A 1 305 ? 9.575 -7.582 74.386 1.00 90.69 305 SER A CA 1
ATOM 2300 C C . SER A 1 305 ? 8.998 -8.245 75.645 1.00 90.69 305 SER A C 1
ATOM 2302 O O . SER A 1 305 ? 9.594 -9.176 76.183 1.00 90.69 305 SER A O 1
ATOM 2304 N N . ASN A 1 306 ? 7.843 -7.769 76.120 1.00 92.69 306 ASN A N 1
ATOM 2305 C CA . ASN A 1 306 ? 7.117 -8.275 77.285 1.00 92.69 306 ASN A CA 1
ATOM 2306 C C . ASN A 1 306 ? 5.628 -7.868 77.194 1.00 92.69 306 ASN A C 1
ATOM 2308 O O . ASN A 1 306 ? 5.237 -7.152 76.273 1.00 92.69 306 ASN A O 1
ATOM 2312 N N . VAL A 1 307 ? 4.791 -8.296 78.142 1.00 94.69 307 VAL A N 1
ATOM 2313 C CA . VAL A 1 307 ? 3.357 -7.958 78.202 1.00 94.69 307 VAL A CA 1
ATOM 2314 C C . VAL A 1 307 ? 2.921 -7.491 79.593 1.00 94.69 307 VAL A C 1
ATOM 2316 O O . VAL A 1 307 ? 3.632 -7.680 80.576 1.00 94.69 307 VAL A O 1
ATOM 2319 N N . GLY A 1 308 ? 1.743 -6.869 79.680 1.00 90.38 308 GLY A N 1
ATOM 2320 C CA . GLY A 1 308 ? 1.189 -6.307 80.916 1.00 90.38 308 GLY A CA 1
ATOM 2321 C C . GLY A 1 308 ? 1.641 -4.870 81.192 1.00 90.38 308 GLY A C 1
ATOM 2322 O O . GLY A 1 308 ? 1.707 -4.459 82.348 1.00 90.38 308 GLY A O 1
ATOM 2323 N N . GLY A 1 309 ? 1.978 -4.108 80.147 1.00 92.94 309 GLY A N 1
ATOM 2324 C CA . GLY A 1 309 ? 2.478 -2.739 80.269 1.00 92.94 309 GLY A CA 1
ATOM 2325 C C . GLY A 1 309 ? 2.714 -2.062 78.918 1.00 92.94 309 GLY A C 1
ATOM 2326 O O . GLY A 1 309 ? 2.151 -2.467 77.903 1.00 92.94 309 GLY A O 1
ATOM 2327 N N . ASN A 1 310 ? 3.551 -1.025 78.907 1.00 95.44 310 ASN A N 1
ATOM 2328 C CA . ASN A 1 310 ? 3.936 -0.285 77.701 1.00 95.44 310 ASN A CA 1
ATOM 2329 C C . ASN A 1 310 ? 5.258 -0.840 77.157 1.00 95.44 310 ASN A C 1
ATOM 2331 O O . ASN A 1 310 ? 6.326 -0.288 77.419 1.00 95.44 310 ASN A O 1
ATOM 2335 N N . TYR A 1 311 ? 5.177 -1.976 76.467 1.00 94.62 311 TYR A N 1
ATOM 2336 C CA . TYR A 1 311 ? 6.333 -2.716 75.948 1.00 94.62 311 TYR A CA 1
ATOM 2337 C C . TYR A 1 311 ? 6.333 -2.851 74.428 1.00 94.62 311 TYR A C 1
ATOM 2339 O O . TYR A 1 311 ? 7.202 -3.537 73.899 1.00 94.62 311 TYR A O 1
ATOM 2347 N N . GLY A 1 312 ? 5.356 -2.255 73.748 1.00 93.50 312 GLY A N 1
ATOM 2348 C CA . GLY A 1 312 ? 5.250 -2.268 72.300 1.00 93.50 312 GLY A CA 1
ATOM 2349 C C . GLY A 1 312 ? 6.214 -1.281 71.644 1.00 93.50 312 GLY A C 1
ATOM 2350 O O . GLY A 1 312 ? 6.792 -0.414 72.302 1.00 93.50 312 GLY A O 1
ATOM 2351 N N . TRP A 1 313 ? 6.321 -1.356 70.321 1.00 95.44 313 TRP A N 1
ATOM 2352 C CA . TRP A 1 313 ? 6.984 -0.334 69.511 1.00 95.44 313 TRP A CA 1
ATOM 2353 C C . TRP A 1 313 ? 6.447 1.074 69.766 1.00 95.44 313 TRP A C 1
ATOM 2355 O O . TRP A 1 313 ? 5.329 1.268 70.256 1.00 95.44 313 TRP A O 1
ATOM 2365 N N . LEU A 1 314 ? 7.266 2.070 69.432 1.00 95.12 314 LEU A N 1
ATOM 2366 C CA . LEU A 1 314 ? 6.973 3.464 69.712 1.00 95.12 314 LEU A CA 1
ATOM 2367 C C . LEU A 1 314 ? 5.765 3.953 68.912 1.00 95.12 314 LEU A C 1
ATOM 2369 O O . LEU A 1 314 ? 5.631 3.718 67.707 1.00 95.12 314 LEU A O 1
ATOM 2373 N N . ASN A 1 315 ? 4.911 4.699 69.601 1.00 95.50 315 ASN A N 1
ATOM 2374 C CA . ASN A 1 315 ? 3.742 5.352 69.045 1.00 95.50 315 ASN A CA 1
ATOM 2375 C C . ASN A 1 315 ? 4.046 6.755 68.493 1.00 95.50 315 ASN A C 1
ATOM 2377 O O . ASN A 1 315 ? 5.197 7.193 68.441 1.00 95.50 315 ASN A O 1
ATOM 2381 N N . TRP A 1 316 ? 2.998 7.484 68.093 1.00 95.69 316 TRP A N 1
ATOM 2382 C CA . TRP A 1 316 ? 3.106 8.839 67.532 1.00 95.69 316 TRP A CA 1
ATOM 2383 C C . TRP A 1 316 ? 3.788 9.848 68.465 1.00 95.69 316 TRP A C 1
ATOM 2385 O O . TRP A 1 316 ? 4.365 10.821 67.988 1.00 95.69 316 TRP A O 1
ATOM 2395 N N . ALA A 1 317 ? 3.723 9.626 69.781 1.00 94.88 317 ALA A N 1
ATOM 2396 C CA . ALA A 1 317 ? 4.325 10.480 70.799 1.00 94.88 317 ALA A CA 1
ATOM 2397 C C . ALA A 1 317 ? 5.752 10.040 71.177 1.00 94.88 317 ALA A C 1
ATOM 2399 O O . ALA A 1 317 ? 6.337 10.590 72.106 1.00 94.88 317 ALA A O 1
ATOM 2400 N N . GLY A 1 318 ? 6.313 9.036 70.491 1.00 93.88 318 GLY A N 1
ATOM 2401 C CA . GLY A 1 318 ? 7.640 8.499 70.792 1.00 93.88 318 GLY A CA 1
ATOM 2402 C C . GLY A 1 318 ? 7.698 7.701 72.096 1.00 93.88 318 GLY A C 1
ATOM 2403 O O . GLY A 1 318 ? 8.781 7.539 72.653 1.00 93.88 318 GLY A O 1
ATOM 2404 N N . THR A 1 319 ? 6.560 7.205 72.593 1.00 94.06 319 THR A N 1
ATOM 2405 C CA . THR A 1 319 ? 6.489 6.337 73.778 1.00 94.06 319 THR A CA 1
ATOM 2406 C C . THR A 1 319 ? 6.074 4.924 73.385 1.00 94.06 319 THR A C 1
ATOM 2408 O O . THR A 1 319 ? 5.410 4.730 72.370 1.00 94.06 319 THR A O 1
ATOM 2411 N N . ALA A 1 320 ? 6.492 3.920 74.157 1.00 95.12 320 ALA A N 1
ATOM 2412 C CA . ALA A 1 320 ? 6.142 2.529 73.886 1.00 95.12 320 ALA A CA 1
ATOM 2413 C C . ALA A 1 320 ? 4.619 2.320 73.942 1.00 95.12 320 ALA A C 1
ATOM 2415 O O . ALA A 1 320 ? 3.957 2.741 74.898 1.00 95.12 320 ALA A O 1
ATOM 2416 N N . ALA A 1 321 ? 4.065 1.662 72.922 1.00 96.06 321 ALA A N 1
ATOM 2417 C CA . ALA A 1 321 ? 2.647 1.328 72.880 1.00 96.06 321 ALA A CA 1
ATOM 2418 C C . ALA A 1 321 ? 2.281 0.256 73.925 1.00 96.06 321 ALA A C 1
ATOM 2420 O O . ALA A 1 321 ? 3.134 -0.500 74.401 1.00 96.06 321 ALA A O 1
ATOM 2421 N N . SER A 1 322 ? 0.997 0.175 74.286 1.00 96.81 322 SER A N 1
ATOM 2422 C CA . SER A 1 322 ? 0.526 -0.841 75.233 1.00 96.81 322 SER A CA 1
ATOM 2423 C C . SER A 1 322 ? 0.552 -2.247 74.625 1.00 96.81 322 SER A C 1
ATOM 2425 O O . SER A 1 322 ? 0.097 -2.471 73.503 1.00 96.81 322 SER A O 1
ATOM 2427 N N . SER A 1 323 ? 1.052 -3.207 75.397 1.00 96.94 323 SER A N 1
ATOM 2428 C CA . SER A 1 323 ? 1.149 -4.618 75.035 1.00 96.94 323 SER A CA 1
ATOM 2429 C C . SER A 1 323 ? 0.613 -5.451 76.188 1.00 96.94 323 SER A C 1
ATOM 2431 O O . SER A 1 323 ? 1.302 -5.673 77.183 1.00 96.94 323 SER A O 1
ATOM 2433 N N . SER A 1 324 ? -0.640 -5.881 76.092 1.00 96.94 324 SER A N 1
ATOM 2434 C CA . SER A 1 324 ? -1.291 -6.719 77.102 1.00 96.94 324 SER A CA 1
ATOM 2435 C C . SER A 1 324 ? -2.026 -7.869 76.428 1.00 96.94 324 SER A C 1
ATOM 2437 O O . SER A 1 324 ? -2.900 -7.658 75.592 1.00 96.94 324 SER A O 1
ATOM 2439 N N . PHE A 1 325 ? -1.644 -9.097 76.766 1.00 97.50 325 PHE A N 1
ATOM 2440 C CA . PHE A 1 325 ? -2.118 -10.289 76.066 1.00 97.50 325 PHE A CA 1
ATOM 2441 C C . PHE A 1 325 ? -3.422 -10.822 76.680 1.00 97.50 325 PHE A C 1
ATOM 2443 O O . PHE A 1 325 ? -3.588 -10.714 77.895 1.00 97.50 325 PHE A O 1
ATOM 2450 N N . PRO A 1 326 ? -4.341 -11.419 75.904 1.00 97.94 326 PRO A N 1
ATOM 2451 C CA . PRO A 1 326 ? -5.552 -12.026 76.447 1.00 97.94 326 PRO A CA 1
ATOM 2452 C C . PRO A 1 326 ? -5.287 -13.160 77.427 1.00 97.94 326 PRO A C 1
ATOM 2454 O O . PRO A 1 326 ? -4.351 -13.945 77.263 1.00 97.94 326 PRO A O 1
ATOM 2457 N N . TYR A 1 327 ? -6.112 -13.220 78.469 1.00 97.56 327 TYR A N 1
ATOM 2458 C CA . TYR A 1 327 ? -6.001 -14.188 79.556 1.00 97.56 327 TYR A CA 1
ATOM 2459 C C . TYR A 1 327 ? -7.294 -14.243 80.377 1.00 97.56 327 TYR A C 1
ATOM 2461 O O . TYR A 1 327 ? -8.055 -13.271 80.434 1.00 97.56 327 TYR A O 1
ATOM 2469 N N . SER A 1 328 ? -7.518 -15.355 81.072 1.00 96.81 328 SER A N 1
ATOM 2470 C CA . SER A 1 328 ? -8.610 -15.536 82.034 1.00 96.81 328 SER A CA 1
ATOM 2471 C C . SER A 1 328 ? -9.985 -15.146 81.460 1.00 96.81 328 SER A C 1
ATOM 2473 O O . SER A 1 328 ? -10.373 -15.583 80.376 1.00 96.81 328 SER A O 1
ATOM 2475 N N . SER A 1 329 ? -10.754 -14.316 82.165 1.00 97.19 329 SER A N 1
ATOM 2476 C CA . SER A 1 329 ? -12.065 -13.830 81.722 1.00 97.19 329 SER A CA 1
ATOM 2477 C C . SER A 1 329 ? -12.015 -12.858 80.538 1.00 97.19 329 SER A C 1
ATOM 2479 O O . SER A 1 329 ? -13.068 -12.448 80.053 1.00 97.19 329 SER A O 1
ATOM 2481 N N . ASN A 1 330 ? -10.836 -12.508 80.023 1.00 98.12 330 ASN A N 1
ATOM 2482 C CA . ASN A 1 330 ? -10.676 -11.612 78.883 1.00 98.12 330 ASN A CA 1
ATOM 2483 C C . ASN A 1 330 ? -9.898 -12.286 77.740 1.00 98.12 330 ASN A C 1
ATOM 2485 O O . ASN A 1 330 ? -8.743 -11.932 77.499 1.00 98.12 330 ASN A O 1
ATOM 2489 N N . PRO A 1 331 ? -10.496 -13.271 77.045 1.00 97.94 331 PRO A N 1
ATOM 2490 C CA . PRO A 1 331 ? -9.785 -14.086 76.065 1.00 97.94 331 PRO A CA 1
ATOM 2491 C C . PRO A 1 331 ? -9.647 -13.437 74.679 1.00 97.94 331 PRO A C 1
ATOM 2493 O O . PRO A 1 331 ? -8.940 -13.987 73.842 1.00 97.94 331 PRO A O 1
ATOM 2496 N N . VAL A 1 332 ? -10.282 -12.292 74.406 1.00 98.19 332 VAL A N 1
ATOM 2497 C CA . VAL A 1 332 ? -10.352 -11.690 73.061 1.00 98.19 332 VAL A CA 1
ATOM 2498 C C . VAL A 1 332 ? -9.344 -10.557 72.887 1.00 98.19 332 VAL A C 1
ATOM 2500 O O . VAL A 1 332 ? -9.137 -9.764 73.807 1.00 98.19 332 VAL A O 1
ATOM 2503 N N . PHE A 1 333 ? -8.760 -10.445 71.693 1.00 98.06 333 PHE A N 1
ATOM 2504 C CA . PHE A 1 333 ? -7.879 -9.338 71.323 1.00 98.06 333 PHE A CA 1
ATOM 2505 C C . PHE A 1 333 ? -8.629 -8.065 70.940 1.00 98.06 333 PHE A C 1
ATOM 2507 O O . PHE A 1 333 ? -9.648 -8.080 70.245 1.00 98.06 333 PHE A O 1
ATOM 2514 N N . ILE A 1 334 ? -8.033 -6.935 71.311 1.00 97.31 334 ILE A N 1
ATOM 2515 C CA . ILE A 1 334 ? -8.425 -5.617 70.826 1.00 97.31 334 ILE A CA 1
ATOM 2516 C C . ILE A 1 334 ? -7.171 -4.785 70.503 1.00 97.31 334 ILE A C 1
ATOM 2518 O O . ILE A 1 334 ? -6.134 -4.942 71.152 1.00 97.31 334 ILE A O 1
ATOM 2522 N N . ARG A 1 335 ? -7.217 -3.946 69.464 1.00 97.69 335 ARG A N 1
ATOM 2523 C CA . ARG A 1 335 ? -6.034 -3.290 68.868 1.00 97.69 335 ARG A CA 1
ATOM 2524 C C . ARG A 1 335 ? -6.147 -1.763 68.829 1.00 97.69 335 ARG A C 1
ATOM 2526 O O . ARG A 1 335 ? -7.238 -1.204 68.954 1.00 97.69 335 ARG A O 1
ATOM 2533 N N . GLY A 1 336 ? -5.007 -1.094 68.647 1.00 96.38 336 GLY A N 1
ATOM 2534 C CA . GLY A 1 336 ? -4.915 0.325 68.272 1.00 96.38 336 GLY A CA 1
ATOM 2535 C C . GLY A 1 336 ? -4.974 1.334 69.420 1.00 96.38 336 GLY A C 1
ATOM 2536 O O . GLY A 1 336 ? -4.224 2.307 69.401 1.00 96.38 336 GLY A O 1
ATOM 2537 N N . GLY A 1 337 ? -5.799 1.084 70.441 1.00 95.50 337 GLY A N 1
ATOM 2538 C CA . GLY A 1 337 ? -6.037 2.004 71.563 1.00 95.50 337 GLY A CA 1
ATOM 2539 C C . GLY A 1 337 ? -7.238 2.928 71.345 1.00 95.50 337 GLY A C 1
ATOM 2540 O O . GLY A 1 337 ? -7.523 3.316 70.218 1.00 95.50 337 GLY A O 1
ATOM 2541 N N . SER A 1 338 ? -7.947 3.294 72.420 1.00 94.69 338 SER A N 1
ATOM 2542 C CA . SER A 1 338 ? -9.036 4.284 72.362 1.00 94.69 338 SER A CA 1
ATOM 2543 C C . SER A 1 338 ? -8.518 5.722 72.311 1.00 94.69 338 SER A C 1
ATOM 2545 O O . SER A 1 338 ? -7.396 5.998 72.724 1.00 94.69 338 SER A O 1
ATOM 2547 N N . TYR A 1 339 ? -9.380 6.657 71.914 1.00 95.88 339 TYR A N 1
ATOM 2548 C CA . TYR A 1 339 ? -9.138 8.105 71.811 1.00 95.88 339 TYR A CA 1
ATOM 2549 C C . TYR A 1 339 ? -8.458 8.763 73.035 1.00 95.88 339 TYR A C 1
ATOM 2551 O O . TYR A 1 339 ? -7.793 9.792 72.920 1.00 95.88 339 TYR A O 1
ATOM 2559 N N . SER A 1 340 ? -8.629 8.197 74.231 1.00 96.19 340 SER A N 1
ATOM 2560 C CA . SER A 1 340 ? -8.065 8.704 75.486 1.00 96.19 340 SER A CA 1
ATOM 2561 C C . SER A 1 340 ? -6.735 8.055 75.896 1.00 96.19 340 SER A C 1
ATOM 2563 O O . SER A 1 340 ? -6.095 8.533 76.833 1.00 96.19 340 SER A O 1
ATOM 2565 N N . LEU A 1 341 ? -6.298 6.985 75.223 1.00 95.56 341 LEU A N 1
ATOM 2566 C CA . LEU A 1 341 ? -5.121 6.212 75.617 1.00 95.56 341 LEU A CA 1
ATOM 2567 C C . LEU A 1 341 ? -3.838 6.828 75.049 1.00 95.56 341 LEU A C 1
ATOM 2569 O O . LEU A 1 341 ? -3.576 6.742 73.855 1.00 95.56 341 LEU A O 1
ATOM 2573 N N . SER A 1 342 ? -2.980 7.370 75.913 1.00 95.44 342 SER A N 1
ATOM 2574 C CA . SER A 1 342 ? -1.695 7.965 75.508 1.00 95.44 342 SER A CA 1
ATOM 2575 C C . SER A 1 342 ? -0.663 6.961 74.980 1.00 95.44 342 SER A C 1
ATOM 2577 O O . SER A 1 342 ? 0.260 7.367 74.281 1.00 95.44 342 SER A O 1
ATOM 2579 N N . SER A 1 343 ? -0.826 5.666 75.270 1.00 96.00 343 SER A N 1
ATOM 2580 C CA . SER A 1 343 ? -0.011 4.561 74.740 1.00 96.00 343 SER A CA 1
ATOM 2581 C C . SER A 1 343 ? -0.692 3.782 73.602 1.00 96.00 343 SER A C 1
ATOM 2583 O O . SER A 1 343 ? -0.320 2.643 73.317 1.00 96.00 343 SER A O 1
ATOM 2585 N N . ALA A 1 344 ? -1.685 4.382 72.932 1.00 96.75 344 ALA A N 1
ATOM 2586 C CA . ALA A 1 344 ? -2.240 3.860 71.681 1.00 96.75 344 ALA A CA 1
ATOM 2587 C C . ALA A 1 344 ? -1.142 3.743 70.596 1.00 96.75 344 ALA A C 1
ATOM 2589 O O . ALA A 1 344 ? -0.070 4.335 70.719 1.00 96.75 344 ALA A O 1
ATOM 2590 N N . GLY A 1 345 ? -1.375 2.986 69.526 1.00 96.88 345 GLY A N 1
ATOM 2591 C CA . GLY A 1 345 ? -0.412 2.835 68.428 1.00 96.88 345 GLY A CA 1
ATOM 2592 C C . GLY A 1 345 ? -0.708 1.637 67.529 1.00 96.88 345 GLY A C 1
ATOM 2593 O O . GLY A 1 345 ? -1.487 0.762 67.894 1.00 96.88 345 GLY A O 1
ATOM 2594 N N . LEU A 1 346 ? -0.056 1.552 66.363 1.00 96.50 346 LEU A N 1
ATOM 2595 C CA . LEU A 1 346 ? -0.254 0.426 65.433 1.00 96.50 346 LEU A CA 1
ATOM 2596 C C . LEU A 1 346 ? 0.170 -0.927 66.036 1.00 96.50 346 LEU A C 1
ATOM 2598 O O . LEU A 1 346 ? -0.470 -1.949 65.785 1.00 96.50 346 LEU A O 1
ATOM 2602 N N . ALA A 1 347 ? 1.214 -0.923 66.869 1.00 95.81 347 ALA A N 1
ATOM 2603 C CA . ALA A 1 347 ? 1.678 -2.083 67.632 1.00 95.81 347 ALA A CA 1
ATOM 2604 C C . ALA A 1 347 ? 0.904 -2.304 68.949 1.00 95.81 347 ALA A C 1
ATOM 2606 O O . ALA A 1 347 ? 1.213 -3.230 69.696 1.00 95.81 347 ALA A O 1
ATOM 2607 N N . CYS A 1 348 ? -0.094 -1.467 69.259 1.00 97.50 348 CYS A N 1
ATOM 2608 C CA . CYS A 1 348 ? -0.865 -1.588 70.490 1.00 97.50 348 CYS A CA 1
ATOM 2609 C C . CYS A 1 348 ? -1.805 -2.798 70.421 1.00 97.50 348 CYS A C 1
ATOM 2611 O O . CYS A 1 348 ? -2.615 -2.919 69.490 1.00 97.50 348 CYS A O 1
ATOM 2613 N N . PHE A 1 349 ? -1.748 -3.655 71.438 1.00 97.81 349 PHE A N 1
ATOM 2614 C CA . PHE A 1 349 ? -2.685 -4.760 71.634 1.00 97.81 349 PHE A CA 1
ATOM 2615 C C . PHE A 1 349 ? -3.071 -4.896 73.107 1.00 97.81 349 PHE A C 1
ATOM 2617 O O . PHE A 1 349 ? -2.260 -4.683 74.012 1.00 97.81 349 PHE A O 1
ATOM 2624 N N . TYR A 1 350 ? -4.334 -5.232 73.334 1.00 97.44 350 TYR A N 1
ATOM 2625 C CA . TYR A 1 350 ? -4.938 -5.366 74.651 1.00 97.44 350 TYR A CA 1
ATOM 2626 C C . TYR A 1 350 ? -5.935 -6.533 74.662 1.00 97.44 350 TYR A C 1
ATOM 2628 O O . TYR A 1 350 ? -6.168 -7.183 73.637 1.00 97.44 350 TYR A O 1
ATOM 2636 N N . TYR A 1 351 ? -6.537 -6.789 75.820 1.00 96.50 351 TYR A N 1
ATOM 2637 C CA . TYR A 1 351 ? -7.472 -7.887 76.041 1.00 96.50 351 TYR A CA 1
ATOM 2638 C C . TYR A 1 351 ? -8.864 -7.404 76.450 1.00 96.50 351 TYR A C 1
ATOM 2640 O O . TYR A 1 351 ? -9.034 -6.326 77.017 1.00 96.50 351 TYR A O 1
ATOM 2648 N N . THR A 1 352 ? -9.880 -8.221 76.197 1.00 97.38 352 THR A N 1
ATOM 2649 C CA . THR A 1 352 ? -11.269 -7.946 76.591 1.00 97.38 352 THR A CA 1
ATOM 2650 C C . THR A 1 352 ? -12.086 -9.237 76.673 1.00 97.38 352 THR A C 1
ATOM 2652 O O . THR A 1 352 ? -11.698 -10.274 76.132 1.00 97.38 352 THR A O 1
ATOM 2655 N N . SER A 1 353 ? -13.229 -9.192 77.357 1.00 97.19 353 SER A N 1
ATOM 2656 C CA . SER A 1 353 ? -14.177 -10.309 77.453 1.00 97.19 353 SER A CA 1
ATOM 2657 C C . SER A 1 353 ? -14.930 -10.584 76.148 1.00 97.19 353 SER A C 1
ATOM 2659 O O . SER A 1 353 ? -15.563 -11.626 76.020 1.00 97.19 353 SER A O 1
ATOM 2661 N N . GLY A 1 354 ? -14.892 -9.655 75.187 1.00 96.25 354 GLY A N 1
ATOM 2662 C CA . GLY A 1 354 ? -15.683 -9.713 73.952 1.00 96.25 354 GLY A CA 1
ATOM 2663 C C . GLY A 1 354 ? -17.116 -9.183 74.097 1.00 96.25 354 GLY A C 1
ATOM 2664 O O . GLY A 1 354 ? -17.828 -9.071 73.099 1.00 96.25 354 GLY A O 1
ATOM 2665 N N . ASN A 1 355 ? -17.531 -8.812 75.316 1.00 97.06 355 ASN A N 1
ATOM 2666 C CA . ASN A 1 355 ? -18.807 -8.139 75.559 1.00 97.06 355 ASN A CA 1
ATOM 2667 C C . ASN A 1 355 ? -18.849 -6.756 74.880 1.00 97.06 355 ASN A C 1
ATOM 2669 O O . ASN A 1 355 ? -17.806 -6.170 74.575 1.00 97.06 355 ASN A O 1
ATOM 2673 N N . ALA A 1 356 ? -20.056 -6.221 74.699 1.00 95.62 356 ALA A N 1
ATOM 2674 C CA . ALA A 1 356 ? -20.307 -4.879 74.200 1.00 95.62 356 ALA A CA 1
ATOM 2675 C C . ALA A 1 356 ? -19.619 -3.821 75.080 1.00 95.62 356 ALA A C 1
ATOM 2677 O O . ALA A 1 356 ? -19.999 -3.598 76.230 1.00 95.62 356 ALA A O 1
ATOM 2678 N N . SER A 1 357 ? -18.608 -3.155 74.520 1.00 93.88 357 SER A N 1
ATOM 2679 C CA . SER A 1 357 ? -17.892 -2.053 75.166 1.00 93.88 357 SER A CA 1
ATOM 2680 C C . SER A 1 357 ? -18.276 -0.723 74.538 1.00 93.88 357 SER A C 1
ATOM 2682 O O . SER A 1 357 ? -18.303 -0.593 73.312 1.00 93.88 357 SER A O 1
ATOM 2684 N N . SER A 1 358 ? -18.482 0.298 75.372 1.00 94.00 358 SER A N 1
ATOM 2685 C CA . SER A 1 358 ? -18.687 1.660 74.886 1.00 94.00 358 SER A CA 1
ATOM 2686 C C . SER A 1 358 ? -17.452 2.206 74.178 1.00 94.00 358 SER A C 1
ATOM 2688 O O . SER A 1 358 ? -17.600 3.078 73.344 1.00 94.00 358 SER A O 1
ATOM 2690 N N . SER A 1 359 ? -16.244 1.702 74.431 1.00 93.62 359 SER A N 1
ATOM 2691 C CA . SER A 1 359 ? -15.010 2.167 73.781 1.00 93.62 359 SER A CA 1
ATOM 2692 C C . SER A 1 359 ? -14.502 1.245 72.669 1.00 93.62 359 SER A C 1
ATOM 2694 O O . SER A 1 359 ? -13.459 1.541 72.091 1.00 93.62 359 SER A O 1
ATOM 2696 N N . GLY A 1 360 ? -15.203 0.146 72.367 1.00 94.12 360 GLY A N 1
ATOM 2697 C CA . GLY A 1 360 ? -14.779 -0.854 71.385 1.00 94.12 360 GLY A CA 1
ATOM 2698 C C . GLY A 1 360 ? -15.601 -0.802 70.099 1.00 94.12 360 GLY A C 1
ATOM 2699 O O . GLY A 1 360 ? -16.813 -0.989 70.142 1.00 94.12 360 GLY A O 1
ATOM 2700 N N . GLY A 1 361 ? -14.939 -0.555 68.973 1.00 95.81 361 GLY A N 1
ATOM 2701 C CA . GLY A 1 361 ? -15.468 -0.668 67.616 1.00 95.81 361 GLY A CA 1
ATOM 2702 C C . GLY A 1 361 ? -14.722 -1.739 66.819 1.00 95.81 361 GLY A C 1
ATOM 2703 O O . GLY A 1 361 ? -14.015 -2.574 67.380 1.00 95.81 361 GLY A O 1
ATOM 2704 N N . PHE A 1 362 ? -14.868 -1.742 65.498 1.00 97.81 362 PHE A N 1
ATOM 2705 C CA . PHE A 1 362 ? -14.350 -2.820 64.650 1.00 97.81 362 PHE A CA 1
ATOM 2706 C C . PHE A 1 362 ? -14.167 -2.362 63.203 1.00 97.81 362 PHE A C 1
ATOM 2708 O O . PHE A 1 362 ? -14.488 -1.225 62.853 1.00 97.81 362 PHE A O 1
ATOM 2715 N N . ARG A 1 363 ? -13.665 -3.261 62.355 1.00 96.44 363 ARG A N 1
ATOM 2716 C CA . ARG A 1 363 ? -13.706 -3.106 60.901 1.00 96.44 363 ARG A CA 1
ATOM 2717 C C . ARG A 1 363 ? -13.840 -4.450 60.198 1.00 96.44 363 ARG A C 1
ATOM 2719 O O . ARG A 1 363 ? -13.493 -5.490 60.766 1.00 96.44 363 ARG A O 1
ATOM 2726 N N . ALA A 1 364 ? -14.314 -4.405 58.960 1.00 97.50 364 ALA A N 1
ATOM 2727 C CA . ALA A 1 364 ? -14.346 -5.562 58.082 1.00 97.50 364 ALA A CA 1
ATOM 2728 C C . ALA A 1 364 ? -13.102 -5.624 57.180 1.00 97.50 364 ALA A C 1
ATOM 2730 O O . ALA A 1 364 ? -12.518 -4.598 56.810 1.00 97.50 364 ALA A O 1
ATOM 2731 N N . CYS A 1 365 ? -12.738 -6.851 56.828 1.00 97.62 365 CYS A N 1
ATOM 2732 C CA . CYS A 1 365 ? -11.874 -7.214 55.717 1.00 97.62 365 CYS A CA 1
ATOM 2733 C C . CYS A 1 365 ? -12.749 -7.772 54.590 1.00 97.62 365 CYS A C 1
ATOM 2735 O O . CYS A 1 365 ? -13.805 -8.357 54.847 1.00 97.62 365 CYS A O 1
ATOM 2737 N N . PHE A 1 366 ? -12.309 -7.593 53.354 1.00 96.56 366 PHE A N 1
ATOM 2738 C CA . PHE A 1 366 ? -12.950 -8.145 52.175 1.00 96.56 366 PHE A CA 1
ATOM 2739 C C . PHE A 1 366 ? -11.887 -8.762 51.270 1.00 96.56 366 PHE A C 1
ATOM 2741 O O . PHE A 1 366 ? -10.820 -8.182 51.051 1.00 96.56 366 PHE A O 1
ATOM 2748 N N . VAL A 1 367 ? -12.175 -9.949 50.751 1.00 93.69 367 VAL A N 1
ATOM 2749 C CA . VAL A 1 367 ? -11.252 -10.723 49.922 1.00 93.69 367 VAL A CA 1
ATOM 2750 C C . VAL A 1 367 ? -11.933 -11.107 48.617 1.00 93.69 367 VAL A C 1
ATOM 2752 O O . VAL A 1 367 ? -13.086 -11.544 48.614 1.00 93.69 367 VAL A O 1
ATOM 2755 N N . ASN A 1 368 ? -11.216 -10.929 47.508 1.00 87.31 368 ASN A N 1
ATOM 2756 C CA . ASN A 1 368 ? -11.618 -11.507 46.234 1.00 87.31 368 ASN A CA 1
ATOM 2757 C C . ASN A 1 368 ? -11.020 -12.911 46.145 1.00 87.31 368 ASN A C 1
ATOM 2759 O O . ASN A 1 368 ? -9.815 -13.060 46.329 1.00 87.31 368 ASN A O 1
ATOM 2763 N N . LEU A 1 369 ? -11.860 -13.923 45.947 1.00 85.38 369 LEU A N 1
ATOM 2764 C CA . LEU A 1 369 ? -11.451 -15.327 45.857 1.00 85.38 369 LEU A CA 1
ATOM 2765 C C . LEU A 1 369 ? -11.352 -15.815 44.409 1.00 85.38 369 LEU A C 1
ATOM 2767 O O . LEU A 1 369 ? -10.746 -16.860 44.204 1.00 85.38 369 LEU A O 1
ATOM 2771 N N . ASN A 1 370 ? -11.969 -15.105 43.457 1.00 76.94 370 ASN A N 1
ATOM 2772 C CA . ASN A 1 370 ? -11.816 -15.337 42.024 1.00 76.94 370 ASN A CA 1
ATOM 2773 C C . ASN A 1 370 ? -12.127 -14.068 41.195 1.00 76.94 370 ASN A C 1
ATOM 2775 O O . ASN A 1 370 ? -13.002 -13.279 41.566 1.00 76.94 370 ASN A O 1
ATOM 2779 N N . SER A 1 371 ? -11.451 -13.876 40.069 1.00 72.94 371 SER A N 1
ATOM 2780 C CA . SER A 1 371 ? -11.544 -12.730 39.159 1.00 72.94 371 SER A CA 1
ATOM 2781 C C . SER A 1 371 ? -11.989 -13.193 37.777 1.00 72.94 371 SER A C 1
ATOM 2783 O O . SER A 1 371 ? -11.775 -14.328 37.399 1.00 72.94 371 SER A O 1
ATOM 2785 N N . ALA A 1 372 ? -12.622 -12.308 37.006 1.00 79.00 372 ALA A N 1
ATOM 2786 C CA . ALA A 1 372 ? -12.922 -12.611 35.610 1.00 79.00 372 ALA A CA 1
ATOM 2787 C C . ALA A 1 372 ? -11.638 -12.593 34.757 1.00 79.00 372 ALA A C 1
ATOM 2789 O O . ALA A 1 372 ? -10.746 -11.778 35.036 1.00 79.00 372 ALA A O 1
ATOM 2790 N N . PRO A 1 373 ? -11.590 -13.362 33.655 1.00 87.19 373 PRO A N 1
ATOM 2791 C CA . PRO A 1 373 ? -10.461 -13.317 32.744 1.00 87.19 373 PRO A CA 1
ATOM 2792 C C . PRO A 1 373 ? -10.416 -11.962 32.032 1.00 87.19 373 PRO A C 1
ATOM 2794 O O . PRO A 1 373 ? -11.432 -11.295 31.835 1.00 87.19 373 PRO A O 1
ATOM 2797 N N . LEU A 1 374 ? -9.236 -11.540 31.611 1.00 86.62 374 LEU A N 1
ATOM 2798 C CA . LEU A 1 374 ? -8.952 -10.319 30.874 1.00 86.62 374 LEU A CA 1
ATOM 2799 C C . LEU A 1 374 ? -8.752 -10.635 29.389 1.00 86.62 374 LEU A C 1
ATOM 2801 O O . LEU A 1 374 ? -8.171 -11.659 29.041 1.00 86.62 374 LEU A O 1
ATOM 2805 N N . ILE A 1 375 ? -9.183 -9.716 28.519 1.00 92.38 375 ILE A N 1
ATOM 2806 C CA . ILE A 1 375 ? -8.876 -9.718 27.080 1.00 92.38 375 ILE A CA 1
ATOM 2807 C C . ILE A 1 375 ? -8.092 -8.443 26.770 1.00 92.38 375 ILE A C 1
ATOM 2809 O O . ILE A 1 375 ? -8.538 -7.339 27.120 1.00 92.38 375 ILE A O 1
ATOM 2813 N N . SER A 1 376 ? -6.940 -8.582 26.113 1.00 89.06 376 SER A N 1
ATOM 2814 C CA . SER A 1 376 ? -6.086 -7.454 25.741 1.00 89.06 376 SER A CA 1
ATOM 2815 C C . SER A 1 376 ? -6.783 -6.470 24.784 1.00 89.06 376 SER A C 1
ATOM 2817 O O . SER A 1 376 ? -7.850 -6.728 24.218 1.00 89.06 376 SER A O 1
ATOM 2819 N N . GLY A 1 377 ? -6.196 -5.281 24.644 1.00 87.44 377 GLY A N 1
ATOM 2820 C CA . GLY A 1 377 ? -6.735 -4.218 23.795 1.00 87.44 377 GLY A CA 1
ATOM 2821 C C . GLY A 1 377 ? -7.977 -3.524 24.366 1.00 87.44 377 GLY A C 1
ATOM 2822 O O . GLY A 1 377 ? -8.285 -3.601 25.556 1.00 87.44 377 GLY A O 1
ATOM 2823 N N . SER A 1 378 ? -8.680 -2.805 23.496 1.00 86.56 378 SER A N 1
ATOM 2824 C CA . SER A 1 378 ? -9.902 -2.056 23.800 1.00 86.56 378 SER A CA 1
ATOM 2825 C C . SER A 1 378 ? -10.932 -2.247 22.693 1.00 86.56 378 SER A C 1
ATOM 2827 O O . SER A 1 378 ? -10.578 -2.628 21.577 1.00 86.56 378 SER A O 1
ATOM 2829 N N . ASP A 1 379 ? -12.197 -1.951 22.987 1.00 92.06 379 ASP A N 1
ATOM 2830 C CA . ASP A 1 379 ? -13.233 -1.942 21.955 1.00 92.06 379 ASP A CA 1
ATOM 2831 C C . ASP A 1 379 ? -12.910 -0.866 20.911 1.00 92.06 379 ASP A C 1
ATOM 2833 O O . ASP A 1 379 ? -12.551 0.260 21.269 1.00 92.06 379 ASP A O 1
ATOM 2837 N N . GLN A 1 380 ? -12.996 -1.208 19.624 1.00 90.62 380 GLN A N 1
ATOM 2838 C CA . GLN A 1 380 ? -12.585 -0.300 18.549 1.00 90.62 380 GLN A CA 1
ATOM 2839 C C . GLN A 1 380 ? -13.344 -0.533 17.239 1.00 90.62 380 GLN A C 1
ATOM 2841 O O . GLN A 1 380 ? -13.731 -1.652 16.907 1.00 90.62 380 GLN A O 1
ATOM 2846 N N . ASN A 1 381 ? -13.498 0.538 16.462 1.00 93.69 381 ASN A N 1
ATOM 2847 C CA . ASN A 1 381 ? -13.916 0.464 15.067 1.00 93.69 381 ASN A CA 1
ATOM 2848 C C . ASN A 1 381 ? -12.665 0.367 14.178 1.00 93.69 381 ASN A C 1
ATOM 2850 O O . ASN A 1 381 ? -11.832 1.271 14.182 1.00 93.69 381 ASN A O 1
ATOM 2854 N N . LEU A 1 382 ? -12.540 -0.728 13.433 1.00 94.06 382 LEU A N 1
ATOM 2855 C CA . LEU A 1 382 ? -11.430 -1.054 12.536 1.00 94.06 382 LEU A CA 1
ATOM 2856 C C . LEU A 1 382 ? -11.538 -0.375 11.161 1.00 94.06 382 LEU A C 1
ATOM 2858 O O . LEU A 1 382 ? -10.655 -0.576 10.323 1.00 94.06 382 LEU A O 1
ATOM 2862 N N . GLY A 1 383 ? -12.599 0.406 10.939 1.00 92.75 383 GLY A N 1
ATOM 2863 C CA . GLY A 1 383 ? -12.847 1.155 9.715 1.00 92.75 383 GLY A CA 1
ATOM 2864 C C . GLY A 1 383 ? -13.313 0.279 8.558 1.00 92.75 383 GLY A C 1
ATOM 2865 O O . GLY A 1 383 ? -13.890 -0.795 8.749 1.00 92.75 383 GLY A O 1
ATOM 2866 N N . ASP A 1 384 ? -13.059 0.768 7.351 1.00 92.56 384 ASP A N 1
ATOM 2867 C CA . ASP A 1 384 ? -13.400 0.068 6.122 1.00 92.56 384 ASP A CA 1
ATOM 2868 C C . ASP A 1 384 ? -12.388 -1.051 5.848 1.00 92.56 384 ASP A C 1
ATOM 2870 O O . ASP A 1 384 ? -11.173 -0.888 6.005 1.00 92.56 384 ASP A O 1
ATOM 2874 N N . LYS A 1 385 ? -12.900 -2.210 5.442 1.00 91.06 385 LYS A N 1
ATOM 2875 C CA . LYS A 1 385 ? -12.122 -3.387 5.061 1.00 91.06 385 LYS A CA 1
ATOM 2876 C C . LYS A 1 385 ? -12.547 -3.820 3.668 1.00 91.06 385 LYS A C 1
ATOM 2878 O O . LYS A 1 385 ? -13.737 -3.918 3.396 1.00 91.06 385 LYS A O 1
ATOM 2883 N N . SER A 1 386 ? -11.573 -4.098 2.813 1.00 87.31 386 SER A N 1
ATOM 2884 C CA . SER A 1 386 ? -11.772 -4.537 1.426 1.00 87.31 386 SER A CA 1
ATOM 2885 C C . SER A 1 386 ? -11.181 -5.927 1.170 1.00 87.31 386 SER A C 1
ATOM 2887 O O . SER A 1 386 ? -10.810 -6.254 0.051 1.00 87.31 386 SER A O 1
ATOM 2889 N N . GLY A 1 387 ? -10.996 -6.722 2.223 1.00 85.25 387 GLY A N 1
ATOM 2890 C CA . GLY A 1 387 ? -10.523 -8.096 2.119 1.00 85.25 387 GLY A CA 1
ATOM 2891 C C . GLY A 1 387 ? -10.465 -8.804 3.477 1.00 85.25 387 GLY A C 1
ATOM 2892 O O . GLY A 1 387 ? -10.597 -8.143 4.515 1.00 85.25 387 GLY A O 1
ATOM 2893 N N . PRO A 1 388 ? -10.249 -10.135 3.469 1.00 90.12 388 PRO A N 1
ATOM 2894 C CA . PRO A 1 388 ? -9.966 -10.945 4.654 1.00 90.12 388 PRO A CA 1
ATOM 2895 C C . PRO A 1 388 ? -8.903 -10.314 5.561 1.00 90.12 388 PRO A C 1
ATOM 2897 O O . PRO A 1 388 ? -7.927 -9.733 5.083 1.00 90.12 388 PRO A O 1
ATOM 2900 N N . PHE A 1 389 ? -9.076 -10.430 6.876 1.00 93.69 389 PHE A N 1
ATOM 2901 C CA . PHE A 1 389 ? -8.137 -9.895 7.864 1.00 93.69 389 PHE A CA 1
ATOM 2902 C C . PHE A 1 389 ? -8.197 -10.699 9.163 1.00 93.69 389 PHE A C 1
ATOM 2904 O O . PHE A 1 389 ? -9.099 -11.510 9.354 1.00 93.69 389 PHE A O 1
ATOM 2911 N N . SER A 1 390 ? -7.254 -10.461 10.070 1.00 94.25 390 SER A N 1
ATOM 2912 C CA . SER A 1 390 ? -7.239 -11.091 11.387 1.00 94.25 390 SER A CA 1
ATOM 2913 C C . SER A 1 390 ? -7.174 -10.072 12.523 1.00 94.25 390 SER A C 1
ATOM 2915 O O . SER A 1 390 ? -6.814 -8.904 12.331 1.00 94.25 390 SER A O 1
ATOM 2917 N N . ILE A 1 391 ? -7.567 -10.512 13.717 1.00 94.69 391 ILE A N 1
ATOM 2918 C CA . ILE A 1 391 ? -7.441 -9.760 14.965 1.00 94.69 391 ILE A CA 1
ATOM 2919 C C . ILE A 1 391 ? -6.555 -10.554 15.909 1.00 94.69 391 ILE A C 1
ATOM 2921 O O . ILE A 1 391 ? -6.907 -11.662 16.302 1.00 94.69 391 ILE A O 1
ATOM 2925 N N . VAL A 1 392 ? -5.440 -9.950 16.315 1.00 95.19 392 VAL A N 1
ATOM 2926 C CA . VAL A 1 392 ? -4.563 -10.516 17.339 1.00 95.19 392 VAL A CA 1
ATOM 2927 C C . VAL A 1 392 ? -4.965 -9.980 18.709 1.00 95.19 392 VAL A C 1
ATOM 2929 O O . VAL A 1 392 ? -5.102 -8.767 18.896 1.00 95.19 392 VAL A O 1
ATOM 2932 N N . TYR A 1 393 ? -5.157 -10.876 19.669 1.00 95.31 393 TYR A N 1
ATOM 2933 C CA . TYR A 1 393 ? -5.501 -10.560 21.053 1.00 95.31 393 TYR A CA 1
ATOM 2934 C C . TYR A 1 393 ? -4.846 -11.564 22.009 1.00 95.31 393 TYR A C 1
ATOM 2936 O O . TYR A 1 393 ? -4.302 -12.577 21.596 1.00 95.31 393 TYR A O 1
ATOM 2944 N N . GLN A 1 394 ? -4.872 -11.275 23.305 1.00 95.38 394 GLN A N 1
ATOM 2945 C CA . GLN A 1 394 ? -4.395 -12.178 24.351 1.00 95.38 394 GLN A CA 1
ATOM 2946 C C . GLN A 1 394 ? -5.467 -12.296 25.421 1.00 95.38 394 GLN A C 1
ATOM 2948 O O . GLN A 1 394 ? -6.184 -11.325 25.687 1.00 95.38 394 GLN A O 1
ATOM 2953 N N . VAL A 1 395 ? -5.528 -13.454 26.067 1.00 94.00 395 VAL A N 1
ATOM 2954 C CA . VAL A 1 395 ? -6.336 -13.650 27.271 1.00 94.00 395 VAL A CA 1
ATOM 2955 C C . VAL A 1 395 ? -5.454 -13.963 28.464 1.00 94.00 395 VAL A C 1
ATOM 2957 O O . VAL A 1 395 ? -4.368 -14.519 28.315 1.00 94.00 395 VAL A O 1
ATOM 2960 N N . SER A 1 396 ? -5.893 -13.592 29.655 1.00 87.06 396 SER A N 1
ATOM 2961 C CA . SER A 1 396 ? -5.231 -13.969 30.902 1.00 87.06 396 SER A CA 1
ATOM 2962 C C . SER A 1 396 ? -6.231 -13.999 32.035 1.00 87.06 396 SER A C 1
ATOM 2964 O O . SER A 1 396 ? -7.225 -13.288 31.992 1.00 87.06 396 SER A O 1
ATOM 2966 N N . ASP A 1 397 ? -5.974 -14.798 33.053 1.00 86.31 397 ASP A N 1
ATOM 2967 C CA . ASP A 1 397 ? -6.762 -14.799 34.270 1.00 86.31 397 ASP A CA 1
ATOM 2968 C C . ASP A 1 397 ? -5.894 -14.330 35.451 1.00 86.31 397 ASP A C 1
ATOM 2970 O O . ASP A 1 397 ? -4.800 -14.870 35.650 1.00 86.31 397 ASP A O 1
ATOM 2974 N N . PRO A 1 398 ? -6.314 -13.303 36.217 1.00 68.38 398 PRO A N 1
ATOM 2975 C CA . PRO A 1 398 ? -5.539 -12.794 37.350 1.00 68.38 398 PRO A CA 1
ATOM 2976 C C . PRO A 1 398 ? -5.256 -13.826 38.449 1.00 68.38 398 PRO A C 1
ATOM 2978 O O . PRO A 1 398 ? -4.258 -13.681 39.163 1.00 68.38 398 PRO A O 1
ATOM 2981 N N . ASP A 1 399 ? -6.109 -14.840 38.588 1.00 70.31 399 ASP A N 1
ATOM 2982 C CA . ASP A 1 399 ? -5.998 -15.896 39.596 1.00 70.31 399 ASP A CA 1
ATOM 2983 C C . ASP A 1 399 ? -5.346 -17.172 39.033 1.00 70.31 399 ASP A C 1
ATOM 2985 O O . ASP A 1 399 ? -4.993 -18.085 39.785 1.00 70.31 399 ASP A O 1
ATOM 2989 N N . GLY A 1 400 ? -5.064 -17.188 37.725 1.00 71.19 400 GLY A N 1
ATOM 2990 C CA . GLY A 1 400 ? -4.400 -18.284 37.023 1.00 71.19 400 GLY A CA 1
ATOM 2991 C C . GLY A 1 400 ? -5.347 -19.403 36.592 1.00 71.19 400 GLY A C 1
ATOM 2992 O O . GLY A 1 400 ? -4.877 -20.491 36.245 1.00 71.19 400 GLY A O 1
ATOM 2993 N N . ASP A 1 401 ? -6.655 -19.153 36.603 1.00 81.06 401 ASP A N 1
ATOM 2994 C CA . ASP A 1 401 ? -7.661 -20.114 36.162 1.00 81.06 401 ASP A CA 1
ATOM 2995 C C . ASP A 1 401 ? -7.639 -20.312 34.649 1.00 81.06 401 ASP A C 1
ATOM 2997 O O . ASP A 1 401 ? -7.275 -19.418 33.891 1.00 81.06 401 ASP A O 1
ATOM 3001 N N . ALA A 1 402 ? -8.041 -21.496 34.182 1.00 86.38 402 ALA A N 1
ATOM 3002 C CA . ALA A 1 402 ? -8.161 -21.761 32.750 1.00 86.38 402 ALA A CA 1
ATOM 3003 C C . ALA A 1 402 ? -9.221 -20.852 32.105 1.00 86.38 402 ALA A C 1
ATOM 3005 O O . ALA A 1 402 ? -10.274 -20.613 32.698 1.00 86.38 402 ALA A O 1
ATOM 3006 N N . VAL A 1 403 ? -8.945 -20.397 30.878 1.00 92.69 403 VAL A N 1
ATOM 3007 C CA . VAL A 1 403 ? -9.807 -19.478 30.126 1.00 92.69 403 VAL A CA 1
ATOM 3008 C C . VAL A 1 403 ? -10.298 -20.154 28.852 1.00 92.69 403 VAL A C 1
ATOM 3010 O O . VAL A 1 403 ? -9.491 -20.628 28.059 1.00 92.69 403 VAL A O 1
ATOM 3013 N N . ASP A 1 404 ? -11.606 -20.157 28.628 1.00 96.00 404 ASP A N 1
ATOM 3014 C CA . ASP A 1 404 ? -12.228 -20.522 27.356 1.00 96.00 404 ASP A CA 1
ATOM 3015 C C . ASP A 1 404 ? -12.585 -19.252 26.576 1.00 96.00 404 ASP A C 1
ATOM 3017 O O . ASP A 1 404 ? -13.043 -18.274 27.168 1.00 96.00 404 ASP A O 1
ATOM 3021 N N . VAL A 1 405 ? -12.417 -19.249 25.253 1.00 96.88 405 VAL A N 1
ATOM 3022 C CA . VAL A 1 405 ? -12.740 -18.104 24.388 1.00 96.88 405 VAL A CA 1
ATOM 3023 C C . VAL A 1 405 ? -13.776 -18.486 23.336 1.00 96.88 405 VAL A C 1
ATOM 3025 O O . VAL A 1 405 ? -13.686 -19.543 22.722 1.00 96.88 405 VAL A O 1
ATOM 3028 N N . VAL A 1 406 ? -14.759 -17.616 23.103 1.00 97.19 406 VAL A N 1
ATOM 3029 C CA . VAL A 1 406 ? -15.741 -17.735 22.017 1.00 97.19 406 VAL A CA 1
ATOM 3030 C C . VAL A 1 406 ? -15.656 -16.504 21.123 1.00 97.19 406 VAL A C 1
ATOM 3032 O O . VAL A 1 406 ? -15.855 -15.380 21.586 1.00 97.19 406 VAL A O 1
ATOM 3035 N N . GLU A 1 407 ? -15.424 -16.721 19.833 1.00 97.06 407 GLU A N 1
ATOM 3036 C CA . GLU A 1 407 ? -15.292 -15.675 18.819 1.00 97.06 407 GLU A CA 1
ATOM 3037 C C . GLU A 1 407 ? -16.533 -15.656 17.927 1.00 97.06 407 GLU A C 1
ATOM 3039 O O . GLU A 1 407 ? -17.005 -16.691 17.444 1.00 97.06 407 GLU A O 1
ATOM 3044 N N . LYS A 1 408 ? -17.113 -14.470 17.735 1.00 95.81 408 LYS A N 1
ATOM 3045 C CA . LYS A 1 408 ? -18.392 -14.287 17.043 1.00 95.81 408 LYS A CA 1
ATOM 3046 C C . LYS A 1 408 ? -18.301 -13.186 15.998 1.00 95.81 408 LYS A C 1
ATOM 3048 O O . LYS A 1 408 ? -17.657 -12.168 16.240 1.00 95.81 408 LYS A O 1
ATOM 3053 N N . ILE A 1 409 ? -19.046 -13.332 14.903 1.00 95.56 409 ILE A N 1
ATOM 3054 C CA . ILE A 1 409 ? -19.311 -12.272 13.920 1.00 95.56 409 ILE A CA 1
ATOM 3055 C C . ILE A 1 409 ? -20.820 -12.067 13.795 1.00 95.56 409 ILE A C 1
ATOM 3057 O O . ILE A 1 409 ? -21.578 -13.008 13.567 1.00 95.56 409 ILE A O 1
ATOM 3061 N N . ASN A 1 410 ? -21.271 -10.824 13.961 1.00 94.12 410 ASN A N 1
ATOM 3062 C CA . ASN A 1 410 ? -22.679 -10.417 13.986 1.00 94.12 410 ASN A CA 1
ATOM 3063 C C . ASN A 1 410 ? -23.528 -11.274 14.949 1.00 94.12 410 ASN A C 1
ATOM 3065 O O . ASN A 1 410 ? -24.685 -11.578 14.673 1.00 94.12 410 ASN A O 1
ATOM 3069 N N . GLY A 1 411 ? -22.928 -11.692 16.070 1.00 89.50 411 GLY A N 1
ATOM 3070 C CA . GLY A 1 411 ? -23.550 -12.549 17.084 1.00 89.50 411 GLY A CA 1
ATOM 3071 C C . GLY A 1 411 ? -23.484 -14.058 16.809 1.00 89.50 411 GLY A C 1
ATOM 3072 O O . GLY A 1 411 ? -23.736 -14.835 17.729 1.00 89.50 411 GLY A O 1
ATOM 3073 N N . ASN A 1 412 ? -23.098 -14.487 15.605 1.00 92.12 412 ASN A N 1
ATOM 3074 C CA . ASN A 1 412 ? -22.934 -15.901 15.265 1.00 92.12 412 ASN A CA 1
ATOM 3075 C C . ASN A 1 412 ? -21.540 -16.388 15.661 1.00 92.12 412 ASN A C 1
ATOM 3077 O O . ASN A 1 412 ? -20.557 -15.716 15.362 1.00 92.12 412 ASN A O 1
ATOM 3081 N N . VAL A 1 413 ? -21.456 -17.550 16.310 1.00 93.31 413 VAL A N 1
ATOM 3082 C CA . VAL A 1 413 ? -20.174 -18.167 16.686 1.00 93.31 413 VAL A CA 1
ATOM 3083 C C . VAL A 1 413 ? -19.430 -18.606 15.430 1.00 93.31 413 VAL A C 1
ATOM 3085 O O . VAL A 1 413 ? -19.996 -19.314 14.598 1.00 93.31 413 VAL A O 1
ATOM 3088 N N . VAL A 1 414 ? -18.175 -18.179 15.320 1.00 92.25 414 VAL A N 1
ATOM 3089 C CA . VAL A 1 414 ? -17.239 -18.598 14.272 1.00 92.25 414 VAL A CA 1
ATOM 3090 C C . VAL A 1 414 ? -16.292 -19.655 14.830 1.00 92.25 414 VAL A C 1
ATOM 3092 O O . VAL A 1 414 ? -16.123 -20.702 14.214 1.00 92.25 414 VAL A O 1
ATOM 3095 N N . GLU A 1 415 ? -15.755 -19.429 16.031 1.00 93.56 415 GLU A N 1
ATOM 3096 C CA . GLU A 1 415 ? -14.780 -20.323 16.656 1.00 93.56 415 GLU A CA 1
ATOM 3097 C C . GLU A 1 415 ? -14.934 -20.354 18.188 1.00 93.56 415 GLU A C 1
ATOM 3099 O O . GLU A 1 415 ? -15.521 -19.468 18.819 1.00 93.56 415 GLU A O 1
ATOM 3104 N N . THR A 1 416 ? -14.482 -21.447 18.803 1.00 95.38 416 THR A N 1
ATOM 3105 C CA . THR A 1 416 ? -14.442 -21.627 20.258 1.00 95.38 416 THR A CA 1
ATOM 3106 C C . THR A 1 416 ? -13.139 -22.316 20.641 1.00 95.38 416 THR A C 1
ATOM 3108 O O . THR A 1 416 ? -12.869 -23.430 20.197 1.00 95.38 416 THR A O 1
ATOM 3111 N N . LEU A 1 417 ? -12.361 -21.661 21.497 1.00 94.94 417 LEU A N 1
ATOM 3112 C CA . LEU A 1 417 ? -11.073 -22.119 21.999 1.00 94.94 417 LEU A CA 1
ATOM 3113 C C . LEU A 1 417 ? -11.235 -22.542 23.460 1.00 94.94 417 LEU A C 1
ATOM 3115 O O . LEU A 1 417 ? -11.378 -21.698 24.341 1.00 94.94 417 LEU A O 1
ATOM 3119 N N . THR A 1 418 ? -11.215 -23.842 23.735 1.00 93.88 418 THR A N 1
ATOM 3120 C CA . THR A 1 418 ? -11.249 -24.351 25.115 1.00 93.88 418 THR A CA 1
ATOM 3121 C C . THR A 1 418 ? -9.842 -24.427 25.698 1.00 93.88 418 THR A C 1
ATOM 3123 O O . THR A 1 418 ? -8.960 -25.009 25.062 1.00 93.88 418 THR A O 1
ATOM 3126 N N . GLY A 1 419 ? -9.626 -23.900 26.903 1.00 91.44 419 GLY A N 1
ATOM 3127 C CA . GLY A 1 419 ? -8.310 -23.851 27.544 1.00 91.44 419 GLY A CA 1
ATOM 3128 C C . GLY A 1 419 ? -7.309 -22.999 26.764 1.00 91.44 419 GLY A C 1
ATOM 3129 O O . GLY A 1 419 ? -6.171 -23.420 26.552 1.00 91.44 419 GLY A O 1
ATOM 3130 N N . ALA A 1 420 ? -7.749 -21.828 26.306 1.00 93.31 420 ALA A N 1
ATOM 3131 C CA . ALA A 1 420 ? -6.946 -20.896 25.537 1.00 93.31 420 ALA A CA 1
ATOM 3132 C C . ALA A 1 420 ? -5.637 -20.555 26.280 1.00 93.31 420 ALA A C 1
ATOM 3134 O O . ALA A 1 420 ? -5.665 -20.231 27.476 1.00 93.31 420 ALA A O 1
ATOM 3135 N N . PRO A 1 421 ? -4.477 -20.635 25.601 1.00 92.31 421 PRO A N 1
ATOM 3136 C CA . PRO A 1 421 ? -3.202 -20.303 26.212 1.00 92.31 421 PRO A CA 1
ATOM 3137 C C . PRO A 1 421 ? -3.191 -18.827 26.621 1.00 92.31 421 PRO A C 1
ATOM 3139 O O . PRO A 1 421 ? -3.574 -17.934 25.864 1.00 92.31 421 PRO A O 1
ATOM 3142 N N . GLN A 1 422 ? -2.792 -18.588 27.867 1.00 90.81 422 GLN A N 1
ATOM 3143 C CA . GLN A 1 422 ? -2.834 -17.263 28.468 1.00 90.81 422 GLN A CA 1
ATOM 3144 C C . GLN A 1 422 ? -1.534 -16.496 28.255 1.00 90.81 422 GLN A C 1
ATOM 3146 O O . GLN A 1 422 ? -0.452 -17.081 28.255 1.00 90.81 422 GLN A O 1
ATOM 3151 N N . ASN A 1 423 ? -1.636 -15.167 28.173 1.00 87.69 423 ASN A N 1
ATOM 3152 C CA . ASN A 1 423 ? -0.521 -14.246 27.920 1.00 87.69 423 ASN A CA 1
ATOM 3153 C C . ASN A 1 423 ? 0.250 -14.573 26.625 1.00 87.69 423 ASN A C 1
ATOM 3155 O O . ASN A 1 423 ? 1.449 -14.311 26.521 1.00 87.69 423 ASN A O 1
ATOM 3159 N N . THR A 1 424 ? -0.439 -15.161 25.645 1.00 92.62 424 THR A N 1
ATOM 3160 C CA . THR A 1 424 ? 0.078 -15.478 24.310 1.00 92.62 424 THR A CA 1
ATOM 3161 C C . THR A 1 424 ? -0.830 -14.889 23.247 1.00 92.62 424 THR A C 1
ATOM 3163 O O . THR A 1 424 ? -2.039 -14.803 23.460 1.00 92.62 424 THR A O 1
ATOM 3166 N N . ASP A 1 425 ? -0.249 -14.520 22.108 1.00 95.38 425 ASP A N 1
ATOM 3167 C CA . ASP A 1 425 ? -1.001 -14.018 20.961 1.00 95.38 425 ASP A CA 1
ATOM 3168 C C . ASP A 1 425 ? -1.909 -15.120 20.395 1.00 95.38 425 ASP A C 1
ATOM 3170 O O . ASP A 1 425 ? -1.446 -16.178 19.968 1.00 95.38 425 ASP A O 1
ATOM 3174 N N . LEU A 1 426 ? -3.208 -14.849 20.427 1.00 95.50 426 LEU A N 1
ATOM 3175 C CA . LEU A 1 426 ? -4.274 -15.575 19.753 1.00 95.50 426 LEU A CA 1
ATOM 3176 C C . LEU A 1 426 ? -4.700 -14.757 18.540 1.00 95.50 426 LEU A C 1
ATOM 3178 O O . LEU A 1 426 ? -4.750 -13.528 18.605 1.00 95.50 426 LEU A O 1
ATOM 3182 N N . GLU A 1 427 ? -5.010 -15.428 17.438 1.00 95.00 427 GLU A N 1
ATOM 3183 C CA . GLU A 1 427 ? -5.373 -14.775 16.186 1.00 95.00 427 GLU A CA 1
ATOM 3184 C C . GLU A 1 427 ? -6.755 -15.240 15.734 1.00 95.00 427 GLU A C 1
ATOM 3186 O O . GLU A 1 427 ? -6.934 -16.402 15.380 1.00 95.00 427 GLU A O 1
ATOM 3191 N N . PHE A 1 428 ? -7.718 -14.317 15.708 1.00 94.81 428 PHE A N 1
ATOM 3192 C CA . PHE A 1 428 ? -9.027 -14.554 15.114 1.00 94.81 428 PHE A CA 1
ATOM 3193 C C . PHE A 1 428 ? -8.982 -14.219 13.622 1.00 94.81 428 PHE A C 1
ATOM 3195 O O . PHE A 1 428 ? -8.867 -13.043 13.260 1.00 94.81 428 PHE A O 1
ATOM 3202 N N . ILE A 1 429 ? -9.062 -15.228 12.754 1.00 92.69 429 ILE A N 1
ATOM 3203 C CA . ILE A 1 429 ? -8.938 -15.068 11.298 1.00 92.69 429 ILE A CA 1
ATOM 3204 C C . ILE A 1 429 ? -10.325 -14.963 10.652 1.00 92.69 429 ILE A C 1
ATOM 3206 O O . ILE A 1 429 ? -11.138 -15.879 10.736 1.00 92.69 429 ILE A O 1
ATOM 3210 N N . ILE A 1 430 ? -10.574 -13.873 9.924 1.00 91.94 430 ILE A N 1
ATOM 3211 C CA . ILE A 1 430 ? -11.721 -13.744 9.017 1.00 91.94 430 ILE A CA 1
ATOM 3212 C C . ILE A 1 430 ? -11.250 -14.203 7.647 1.00 91.94 430 ILE A C 1
ATOM 3214 O O . ILE A 1 430 ? -10.704 -13.418 6.874 1.00 91.94 430 ILE A O 1
ATOM 3218 N N . ASP A 1 431 ? -11.418 -15.493 7.379 1.00 89.12 431 ASP A N 1
ATOM 3219 C CA . ASP A 1 431 ? -10.999 -16.126 6.133 1.00 89.12 431 ASP A CA 1
ATOM 3220 C C . ASP A 1 431 ? -11.855 -15.686 4.931 1.00 89.12 431 ASP A C 1
ATOM 3222 O O . ASP A 1 431 ? -12.866 -14.993 5.064 1.00 89.12 431 ASP A O 1
ATOM 3226 N N . LEU A 1 432 ? -11.461 -16.110 3.728 1.00 84.25 432 LEU A N 1
ATOM 3227 C CA . LEU A 1 432 ? -12.171 -15.762 2.495 1.00 84.25 432 LEU A CA 1
ATOM 3228 C C . LEU A 1 432 ? -13.630 -16.255 2.496 1.00 84.25 432 LEU A C 1
ATOM 3230 O O . LEU A 1 432 ? -14.514 -15.564 1.992 1.00 84.25 432 LEU A O 1
ATOM 3234 N N . THR A 1 433 ? -13.899 -17.416 3.099 1.00 85.94 433 THR A N 1
ATOM 3235 C CA . THR A 1 433 ? -15.251 -17.988 3.194 1.00 85.94 433 THR A CA 1
ATOM 3236 C C . THR A 1 433 ? -16.155 -17.120 4.064 1.00 85.94 433 THR A C 1
ATOM 3238 O O . THR A 1 433 ? -17.263 -16.753 3.666 1.00 85.94 433 THR A O 1
ATOM 3241 N N . THR A 1 434 ? -15.677 -16.759 5.253 1.00 88.81 434 THR A N 1
ATOM 3242 C CA . THR A 1 434 ? -16.384 -15.892 6.195 1.00 88.81 434 THR A CA 1
ATOM 3243 C C . THR A 1 434 ? -16.557 -14.504 5.596 1.00 88.81 434 THR A C 1
ATOM 3245 O O . THR A 1 434 ? -17.666 -13.973 5.617 1.00 88.81 434 THR A O 1
ATOM 3248 N N . TRP A 1 435 ? -15.506 -13.957 4.975 1.00 88.44 435 TRP A N 1
ATOM 3249 C CA . TRP A 1 435 ? -15.530 -12.683 4.256 1.00 88.44 435 TRP A CA 1
ATOM 3250 C C . TRP A 1 435 ? -16.598 -12.646 3.159 1.00 88.44 435 TRP A C 1
ATOM 3252 O O . TRP A 1 435 ? -17.364 -11.683 3.077 1.00 88.44 435 TRP A O 1
ATOM 3262 N N . GLY A 1 436 ? -16.696 -13.695 2.337 1.00 83.81 436 GLY A N 1
ATOM 3263 C CA . GLY A 1 436 ? -17.659 -13.797 1.236 1.00 83.81 436 GLY A CA 1
ATOM 3264 C C . GLY A 1 436 ? -19.122 -13.750 1.687 1.00 83.81 436 GLY A C 1
ATOM 3265 O O . GLY A 1 436 ? -19.963 -13.193 0.986 1.00 83.81 436 GLY A O 1
ATOM 3266 N N . ASN A 1 437 ? -19.420 -14.240 2.893 1.00 87.12 437 ASN A N 1
ATOM 3267 C CA . ASN A 1 437 ? -20.774 -14.248 3.458 1.00 87.12 437 ASN A CA 1
ATOM 3268 C C . ASN A 1 437 ? -21.195 -12.914 4.104 1.00 87.12 437 ASN A C 1
ATOM 3270 O O . ASN A 1 437 ? -22.342 -12.766 4.530 1.00 87.12 437 ASN A O 1
ATOM 3274 N N . LEU A 1 438 ? -20.286 -11.940 4.199 1.00 89.25 438 LEU A N 1
ATOM 3275 C CA . LEU A 1 438 ? -20.563 -10.619 4.760 1.00 89.25 438 LEU A CA 1
ATOM 3276 C C . LEU A 1 438 ? -21.125 -9.660 3.705 1.00 89.25 438 LEU A C 1
ATOM 3278 O O . LEU A 1 438 ? -20.663 -9.622 2.560 1.00 89.25 438 LEU A O 1
ATOM 3282 N N . ALA A 1 439 ? -22.110 -8.860 4.113 1.00 87.75 439 ALA A N 1
ATOM 3283 C CA . ALA A 1 439 ? -22.807 -7.920 3.243 1.00 87.75 439 ALA A CA 1
ATOM 3284 C C . ALA A 1 439 ? -21.952 -6.680 2.932 1.00 87.75 439 ALA A C 1
ATOM 3286 O O . ALA A 1 439 ? -21.368 -6.064 3.819 1.00 87.75 439 ALA A O 1
ATOM 3287 N N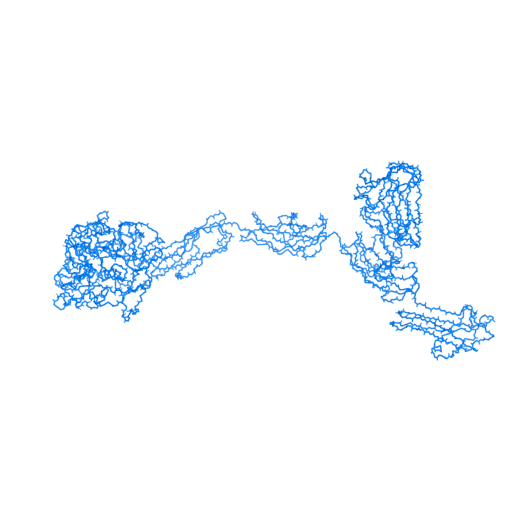 . LEU A 1 440 ? -21.920 -6.277 1.662 1.00 86.75 440 LEU A N 1
ATOM 3288 C CA . LEU A 1 440 ? -21.197 -5.087 1.216 1.00 86.75 440 LEU A CA 1
ATOM 3289 C C . LEU A 1 440 ? -21.851 -3.800 1.751 1.00 86.75 440 LEU A C 1
ATOM 3291 O O . LEU A 1 440 ? -23.077 -3.690 1.807 1.00 86.75 440 LEU A O 1
ATOM 3295 N N . ASN A 1 441 ? -21.027 -2.810 2.087 1.00 85.06 441 ASN A N 1
ATOM 3296 C CA . ASN A 1 441 ? -21.401 -1.487 2.594 1.00 85.06 441 ASN A CA 1
ATOM 3297 C C . ASN A 1 441 ? -22.247 -1.521 3.879 1.00 85.06 441 ASN A C 1
ATOM 3299 O O . ASN A 1 441 ? -23.046 -0.617 4.129 1.00 85.06 441 ASN A O 1
ATOM 3303 N N . GLN A 1 442 ? -22.081 -2.562 4.700 1.00 88.81 442 GLN A N 1
ATOM 3304 C CA . GLN A 1 442 ? -22.711 -2.682 6.013 1.00 88.81 442 GLN A CA 1
ATOM 3305 C C . GLN A 1 442 ? -21.665 -2.807 7.120 1.00 88.81 442 GLN A C 1
ATOM 3307 O O . GLN A 1 442 ? -20.584 -3.364 6.921 1.00 88.81 442 GLN A O 1
ATOM 3312 N N . MET A 1 443 ? -22.005 -2.279 8.299 1.00 92.88 443 MET A N 1
ATOM 3313 C CA . MET A 1 443 ? -21.194 -2.446 9.500 1.00 92.88 443 MET A CA 1
ATOM 3314 C C . MET A 1 443 ? -21.393 -3.855 10.064 1.00 92.88 443 MET A C 1
ATOM 3316 O O . MET A 1 443 ? -22.519 -4.298 10.293 1.00 92.88 443 MET A O 1
ATOM 3320 N N . HIS A 1 444 ? -20.287 -4.527 10.342 1.00 95.25 444 HIS A N 1
ATOM 3321 C CA . HIS A 1 444 ? -20.215 -5.822 10.992 1.00 95.25 444 HIS A CA 1
ATOM 3322 C C . HIS A 1 444 ? -19.569 -5.694 12.365 1.00 95.25 444 HIS A C 1
ATOM 3324 O O . HIS A 1 444 ? -18.780 -4.784 12.621 1.00 95.25 444 HIS A O 1
ATOM 3330 N N . THR A 1 445 ? -19.935 -6.600 13.267 1.00 96.75 445 THR A N 1
ATOM 3331 C CA . THR A 1 445 ? -19.443 -6.627 14.648 1.00 96.75 445 THR A CA 1
ATOM 3332 C C . THR A 1 445 ? -18.759 -7.951 14.929 1.00 96.75 445 THR A C 1
ATOM 3334 O O . THR A 1 445 ? -19.323 -9.004 14.654 1.00 96.75 445 THR A O 1
ATOM 3337 N N . ILE A 1 446 ? -17.570 -7.898 15.512 1.00 97.00 446 ILE A N 1
ATOM 3338 C CA . ILE A 1 446 ? -16.830 -9.035 16.045 1.00 97.00 446 ILE A CA 1
ATOM 3339 C C . ILE A 1 446 ? -16.908 -8.970 17.564 1.00 97.00 446 ILE A C 1
ATOM 3341 O O . ILE A 1 446 ? -16.732 -7.902 18.155 1.00 97.00 446 ILE A O 1
ATOM 3345 N N . THR A 1 447 ? -17.148 -10.107 18.202 1.00 96.88 447 THR A N 1
ATOM 3346 C CA . THR A 1 447 ? -17.180 -10.219 19.660 1.00 96.88 447 THR A CA 1
ATOM 3347 C C . THR A 1 447 ? -16.302 -11.376 20.099 1.00 96.88 447 THR A C 1
ATOM 3349 O O . THR A 1 447 ? -16.509 -12.500 19.653 1.00 96.88 447 THR A O 1
ATOM 3352 N N . ILE A 1 448 ? -15.352 -11.097 20.986 1.00 97.38 448 ILE A N 1
ATOM 3353 C CA . ILE A 1 448 ? -14.497 -12.090 21.639 1.00 97.38 448 ILE A CA 1
ATOM 3354 C C . ILE A 1 448 ? -14.936 -12.163 23.097 1.00 97.38 448 ILE A C 1
ATOM 3356 O O . ILE A 1 448 ? -14.951 -11.145 23.789 1.00 97.38 448 ILE A O 1
ATOM 3360 N N . GLU A 1 449 ? -15.334 -13.340 23.558 1.00 96.69 449 GLU A N 1
ATOM 3361 C CA . GLU A 1 449 ? -15.839 -13.576 24.912 1.00 96.69 449 GLU A CA 1
ATOM 3362 C C . GLU A 1 449 ? -14.932 -14.581 25.620 1.00 96.69 449 GLU A C 1
ATOM 3364 O O . GLU A 1 449 ? -14.873 -15.733 25.207 1.00 96.69 449 GLU A O 1
ATOM 3369 N N . ALA A 1 450 ? -14.238 -14.156 26.676 1.00 94.50 450 ALA A N 1
ATOM 3370 C CA . ALA A 1 450 ? -13.380 -15.015 27.489 1.00 94.50 450 ALA A CA 1
ATOM 3371 C C . ALA A 1 450 ? -14.111 -15.396 28.782 1.00 94.50 450 ALA A C 1
ATOM 3373 O O . ALA A 1 450 ? -14.715 -14.531 29.417 1.00 94.50 450 ALA A O 1
ATOM 3374 N N . THR A 1 451 ? -14.075 -16.670 29.169 1.00 92.00 451 THR A N 1
ATOM 3375 C CA . THR A 1 451 ? -14.770 -17.223 30.342 1.00 92.00 451 THR A CA 1
ATOM 3376 C C . THR A 1 451 ? -13.801 -18.040 31.196 1.00 92.00 451 THR A C 1
ATOM 3378 O O . THR A 1 451 ? -13.102 -18.885 30.648 1.00 92.00 451 THR A O 1
ATOM 3381 N N . ASP A 1 452 ? -13.746 -17.805 32.509 1.00 87.75 452 ASP A N 1
ATOM 3382 C CA . ASP A 1 452 ? -12.929 -18.621 33.423 1.00 87.75 452 ASP A CA 1
ATOM 3383 C C . ASP A 1 452 ? -13.625 -19.946 33.795 1.00 87.75 452 ASP A C 1
ATOM 3385 O O . ASP A 1 452 ? -14.801 -20.188 33.499 1.00 87.75 452 ASP A O 1
ATOM 3389 N N . SER A 1 453 ? -12.906 -20.802 34.521 1.00 79.25 453 SER A N 1
ATOM 3390 C CA . SER A 1 453 ? -13.425 -22.088 35.010 1.00 79.25 453 SER A CA 1
ATOM 3391 C C . SER A 1 453 ? -14.565 -21.985 36.043 1.00 79.25 453 SER A C 1
ATOM 3393 O O . SER A 1 453 ? -15.241 -22.980 36.322 1.00 79.25 453 SER A O 1
ATOM 3395 N N . PHE A 1 454 ? -14.824 -20.791 36.580 1.00 73.88 454 PHE A N 1
ATOM 3396 C CA . PHE A 1 454 ? -15.898 -20.497 37.533 1.00 73.88 454 PHE A CA 1
ATOM 3397 C C . PHE A 1 454 ? -17.099 -19.787 36.881 1.00 73.88 454 PHE A C 1
ATOM 3399 O O . PHE A 1 454 ? -18.099 -19.523 37.555 1.00 73.88 454 PHE A O 1
ATOM 3406 N N . GLY A 1 455 ? -17.039 -19.529 35.572 1.00 75.69 455 GLY A N 1
ATOM 3407 C CA . GLY A 1 455 ? -18.096 -18.927 34.767 1.00 75.69 455 GLY A CA 1
ATOM 3408 C C . GLY A 1 455 ? -18.098 -17.396 34.715 1.00 75.69 455 GLY A C 1
ATOM 3409 O O . GLY A 1 455 ? -19.051 -16.829 34.170 1.00 75.69 455 GLY A O 1
ATOM 3410 N N . ASN A 1 456 ? -17.084 -16.707 35.247 1.00 77.75 456 ASN A N 1
ATOM 3411 C CA . ASN A 1 456 ? -16.951 -15.262 35.057 1.00 77.75 456 ASN A CA 1
ATOM 3412 C C . ASN A 1 456 ? -16.503 -14.952 33.632 1.00 77.75 456 ASN A C 1
ATOM 3414 O O . ASN A 1 456 ? -15.727 -15.698 33.042 1.00 77.75 456 ASN A O 1
ATOM 3418 N N . LYS A 1 457 ? -16.969 -13.823 33.086 1.00 86.69 457 LYS A N 1
ATOM 3419 C CA . LYS A 1 457 ? -16.762 -13.470 31.678 1.00 86.69 457 LYS A CA 1
ATOM 3420 C C . LYS A 1 457 ? -16.187 -12.079 31.483 1.00 86.69 457 LYS A C 1
ATOM 3422 O O . LYS A 1 457 ? -16.571 -11.143 32.186 1.00 86.69 457 LYS A O 1
ATOM 3427 N N . SER A 1 458 ? -15.373 -11.930 30.446 1.00 88.94 458 SER A N 1
ATOM 3428 C CA . SER A 1 458 ? -15.063 -10.647 29.818 1.00 88.94 458 SER A CA 1
ATOM 3429 C C . SER A 1 458 ? -15.385 -10.673 28.331 1.00 88.94 458 SER A C 1
ATOM 3431 O O . SER A 1 458 ? -15.549 -11.725 27.711 1.00 88.94 458 SER A O 1
ATOM 3433 N N . THR A 1 459 ? -15.554 -9.488 27.752 1.00 93.12 459 THR A N 1
ATOM 3434 C CA . THR A 1 459 ? -15.944 -9.339 26.351 1.00 93.12 459 THR A CA 1
ATOM 3435 C C . THR A 1 459 ? -15.183 -8.189 25.711 1.00 93.12 459 THR A C 1
ATOM 3437 O O . THR A 1 459 ? -15.008 -7.134 26.325 1.00 93.12 459 THR A O 1
ATOM 3440 N N . ARG A 1 460 ? -14.748 -8.400 24.470 1.00 95.00 460 ARG A N 1
ATOM 3441 C CA . ARG A 1 460 ? -14.088 -7.418 23.610 1.00 95.00 460 ARG A CA 1
ATOM 3442 C C . ARG A 1 460 ? -14.858 -7.305 22.302 1.00 95.00 460 ARG A C 1
ATOM 3444 O O . ARG A 1 460 ? -15.204 -8.323 21.701 1.00 95.00 460 ARG A O 1
ATOM 3451 N N . THR A 1 461 ? -15.122 -6.076 21.869 1.00 95.12 461 THR A N 1
ATOM 3452 C CA . THR A 1 461 ? -15.935 -5.807 20.675 1.00 95.12 461 THR A CA 1
ATOM 3453 C C . THR A 1 461 ? -15.154 -5.017 19.633 1.00 95.12 461 THR A C 1
ATOM 3455 O O . THR A 1 461 ? -14.620 -3.949 19.929 1.00 95.12 461 THR A O 1
ATOM 3458 N N . TYR A 1 462 ? -15.146 -5.501 18.393 1.00 96.31 462 TYR A N 1
ATOM 3459 C CA . TYR A 1 462 ? -14.623 -4.772 17.237 1.00 96.31 462 TYR A CA 1
ATOM 3460 C C . TYR A 1 462 ? -15.736 -4.527 16.222 1.00 96.31 462 TYR A C 1
ATOM 3462 O O . TYR A 1 462 ? -16.587 -5.390 16.028 1.00 96.31 462 TYR A O 1
ATOM 3470 N N . THR A 1 463 ? -15.738 -3.386 15.540 1.00 96.00 463 THR A N 1
ATOM 3471 C CA . THR A 1 463 ? -16.637 -3.143 14.397 1.00 96.00 463 THR A CA 1
ATOM 3472 C C . THR A 1 463 ? -15.845 -2.831 13.133 1.00 96.00 463 THR A C 1
ATOM 3474 O O . THR A 1 463 ? -14.714 -2.370 13.224 1.00 96.00 463 THR A O 1
ATOM 3477 N N . PHE A 1 464 ? -16.395 -3.114 11.953 1.00 96.38 464 PHE A N 1
ATOM 3478 C CA . PHE A 1 464 ? -15.796 -2.751 10.659 1.00 96.38 464 PHE A CA 1
ATOM 3479 C C . PHE A 1 464 ? -16.872 -2.648 9.576 1.00 96.38 464 PHE A C 1
ATOM 3481 O O . PHE A 1 464 ? -17.932 -3.251 9.720 1.00 96.38 464 PHE A O 1
ATOM 3488 N N . THR A 1 465 ? -16.609 -1.934 8.485 1.00 92.56 465 THR A N 1
ATOM 3489 C CA . THR A 1 465 ? -17.490 -1.910 7.303 1.00 92.56 465 THR A CA 1
ATOM 3490 C C . THR A 1 465 ? -16.831 -2.687 6.174 1.00 92.56 465 THR A C 1
ATOM 3492 O O . THR A 1 465 ? -15.680 -2.416 5.838 1.00 92.56 465 THR A O 1
ATOM 3495 N N . LYS A 1 466 ? -17.534 -3.643 5.559 1.00 88.94 466 LYS A N 1
ATOM 3496 C CA . LYS A 1 466 ? -17.040 -4.293 4.336 1.00 88.94 466 LYS A CA 1
ATOM 3497 C C . LYS A 1 466 ? -17.271 -3.364 3.140 1.00 88.94 466 LYS A C 1
ATOM 3499 O O . LYS A 1 466 ? -18.417 -3.043 2.844 1.00 88.94 466 LYS A O 1
ATOM 3504 N N . VAL A 1 467 ? -16.212 -2.945 2.457 1.00 86.12 467 VAL A N 1
ATOM 3505 C CA . VAL A 1 467 ? -16.253 -2.133 1.228 1.00 86.12 467 VAL A CA 1
ATOM 3506 C C . VAL A 1 467 ? -15.698 -2.929 0.050 1.00 86.12 467 VAL A C 1
ATOM 3508 O O . VAL A 1 467 ? -15.021 -3.933 0.247 1.00 86.12 467 VAL A O 1
ATOM 3511 N N . ASN A 1 468 ? -16.004 -2.482 -1.167 1.00 83.69 468 ASN A N 1
ATOM 3512 C CA . ASN A 1 468 ? -15.555 -3.137 -2.393 1.00 83.69 468 ASN A CA 1
ATOM 3513 C C . ASN A 1 468 ? -14.039 -3.004 -2.557 1.00 83.69 468 ASN A C 1
ATOM 3515 O O . ASN A 1 468 ? -13.500 -1.901 -2.413 1.00 83.69 468 ASN A O 1
ATOM 3519 N N . ALA A 1 469 ? -13.363 -4.097 -2.880 1.00 81.00 469 ALA A N 1
ATOM 3520 C CA . ALA A 1 469 ? -11.983 -4.073 -3.321 1.00 81.00 469 ALA A CA 1
ATOM 3521 C C . ALA A 1 469 ? -11.891 -3.483 -4.730 1.00 81.00 469 ALA A C 1
ATOM 3523 O O . ALA A 1 469 ? -12.806 -3.590 -5.532 1.00 81.00 469 ALA A O 1
ATOM 3524 N N . VAL A 1 470 ? -10.789 -2.803 -5.022 1.00 85.81 470 VAL A N 1
ATOM 3525 C CA . VAL A 1 470 ? -10.482 -2.395 -6.395 1.00 85.81 470 VAL A CA 1
ATOM 3526 C C . VAL A 1 470 ? -9.770 -3.578 -7.061 1.00 85.81 470 VAL A C 1
ATOM 3528 O O . VAL A 1 470 ? -8.857 -4.130 -6.431 1.00 85.81 470 VAL A O 1
ATOM 3531 N N . PRO A 1 471 ? -10.113 -3.962 -8.304 1.00 89.75 471 PRO A N 1
ATOM 3532 C CA . PRO A 1 471 ? -9.414 -5.038 -8.991 1.00 89.75 471 PRO A CA 1
ATOM 3533 C C . PRO A 1 471 ? -7.942 -4.675 -9.220 1.00 89.75 471 PRO A C 1
ATOM 3535 O O . PRO A 1 471 ? -7.578 -3.500 -9.352 1.00 89.75 471 PRO A O 1
ATOM 3538 N N . SER A 1 472 ? -7.066 -5.679 -9.258 1.00 91.19 472 SER A N 1
ATOM 3539 C CA . SER A 1 472 ? -5.639 -5.456 -9.503 1.00 91.19 472 SER A CA 1
ATOM 3540 C C . SER A 1 472 ? -5.379 -4.923 -10.920 1.00 91.19 472 SER A C 1
ATOM 3542 O O . SER A 1 472 ? -6.232 -5.000 -11.809 1.00 91.19 472 SER A O 1
ATOM 3544 N N . ALA A 1 473 ? -4.191 -4.345 -11.144 1.00 92.06 473 ALA A N 1
ATOM 3545 C CA . ALA A 1 473 ? -3.771 -4.048 -12.511 1.00 92.06 473 ALA A CA 1
ATOM 3546 C C . ALA A 1 473 ? -3.746 -5.359 -13.314 1.00 92.06 473 ALA A C 1
ATOM 3548 O O . ALA A 1 473 ? -3.344 -6.392 -12.766 1.00 92.06 473 ALA A O 1
ATOM 3549 N N . PRO A 1 474 ? -4.099 -5.328 -14.609 1.00 95.00 474 PRO A N 1
ATOM 3550 C CA . PRO A 1 474 ? -3.751 -6.418 -15.511 1.00 95.00 474 PRO A CA 1
ATOM 3551 C C . PRO A 1 474 ? -2.257 -6.736 -15.390 1.00 95.00 474 PRO A C 1
ATOM 3553 O O . PRO A 1 474 ? -1.450 -5.861 -15.057 1.00 95.00 474 PRO A O 1
ATOM 3556 N N . GLY A 1 475 ? -1.865 -7.981 -15.638 1.00 91.50 475 GLY A N 1
ATOM 3557 C CA . GLY A 1 475 ? -0.441 -8.303 -15.642 1.00 91.50 475 GLY A CA 1
ATOM 3558 C C . GLY A 1 475 ? 0.267 -7.780 -16.902 1.00 91.50 475 GLY A C 1
ATOM 3559 O O . GLY A 1 475 ? -0.167 -6.819 -17.540 1.00 91.50 475 GLY A O 1
ATOM 3560 N N . ALA A 1 476 ? 1.407 -8.378 -17.248 1.00 92.56 476 ALA A N 1
ATOM 3561 C CA . ALA A 1 476 ? 2.276 -7.842 -18.291 1.00 92.56 476 ALA A CA 1
ATOM 3562 C C . ALA A 1 476 ? 1.562 -7.742 -19.649 1.00 92.56 476 ALA A C 1
ATOM 3564 O O . ALA A 1 476 ? 0.939 -8.701 -20.107 1.00 92.56 476 ALA A O 1
ATOM 3565 N N . ILE A 1 477 ? 1.709 -6.592 -20.310 1.00 94.75 477 ILE A N 1
ATOM 3566 C CA . ILE A 1 477 ? 1.378 -6.442 -21.728 1.00 94.75 477 ILE A CA 1
ATOM 3567 C C . ILE A 1 477 ? 2.501 -7.120 -22.513 1.00 94.75 477 ILE A C 1
ATOM 3569 O O . ILE A 1 477 ? 3.651 -6.678 -22.466 1.00 94.75 477 ILE A O 1
ATOM 3573 N N . VAL A 1 478 ? 2.175 -8.228 -23.175 1.00 93.50 478 VAL A N 1
ATOM 3574 C CA . VAL A 1 478 ? 3.138 -9.082 -23.889 1.00 93.50 478 VAL A CA 1
ATOM 3575 C C . VAL A 1 478 ? 3.260 -8.713 -25.367 1.00 93.50 478 VAL A C 1
ATOM 3577 O O . VAL A 1 478 ? 4.283 -9.005 -25.980 1.00 93.50 478 VAL A O 1
ATOM 3580 N N . SER A 1 479 ? 2.262 -8.019 -25.919 1.00 92.75 479 SER A N 1
ATOM 3581 C CA . SER A 1 479 ? 2.290 -7.452 -27.267 1.00 92.75 479 SER A CA 1
ATOM 3582 C C . SER A 1 479 ? 1.585 -6.089 -27.282 1.00 92.75 479 SER A C 1
ATOM 3584 O O . SER A 1 479 ? 0.490 -5.983 -26.718 1.00 92.75 479 SER A O 1
ATOM 3586 N N . PRO A 1 480 ? 2.162 -5.050 -27.915 1.00 94.44 480 PRO A N 1
ATOM 3587 C CA . PRO A 1 480 ? 3.467 -5.034 -28.583 1.00 94.44 480 PRO A CA 1
ATOM 3588 C C . PRO A 1 480 ? 4.652 -5.080 -27.602 1.00 94.44 480 PRO A C 1
ATOM 3590 O O . PRO A 1 480 ? 4.585 -4.573 -26.481 1.00 94.44 480 PRO A O 1
ATOM 3593 N N . VAL A 1 481 ? 5.756 -5.697 -28.034 1.00 92.06 481 VAL A N 1
ATOM 3594 C CA . VAL A 1 481 ? 6.975 -5.855 -27.221 1.00 92.06 481 VAL A CA 1
ATOM 3595 C C . VAL A 1 481 ? 7.748 -4.535 -27.167 1.00 92.06 481 VAL A C 1
ATOM 3597 O O . VAL A 1 481 ? 7.832 -3.808 -28.158 1.00 92.06 481 VAL A O 1
ATOM 3600 N N . ALA A 1 482 ? 8.360 -4.234 -26.021 1.00 91.69 482 ALA A N 1
ATOM 3601 C CA . ALA A 1 482 ? 9.207 -3.054 -25.861 1.00 91.69 482 ALA A CA 1
ATOM 3602 C C . ALA A 1 482 ? 10.317 -2.995 -26.934 1.00 91.69 482 ALA A C 1
ATOM 3604 O O . ALA A 1 482 ? 11.050 -3.962 -27.135 1.00 91.69 482 ALA A O 1
ATOM 3605 N N . GLY A 1 483 ? 10.444 -1.851 -27.606 1.00 89.19 483 GLY A N 1
ATOM 3606 C CA . GLY A 1 483 ? 11.405 -1.586 -28.678 1.00 89.19 483 GLY A CA 1
ATOM 3607 C C . GLY A 1 483 ? 11.003 -2.118 -30.056 1.00 89.19 483 GLY A C 1
ATOM 3608 O O . GLY A 1 483 ? 11.737 -1.892 -31.015 1.00 89.19 483 GLY A O 1
ATOM 3609 N N . SER A 1 484 ? 9.869 -2.816 -30.182 1.00 90.75 484 SER A N 1
ATOM 3610 C CA . SER A 1 484 ? 9.384 -3.288 -31.485 1.00 90.75 484 SER A CA 1
ATOM 3611 C C . SER A 1 484 ? 8.877 -2.138 -32.362 1.00 90.75 484 SER A C 1
ATOM 3613 O O . SER A 1 484 ? 8.526 -1.070 -31.862 1.00 90.75 484 SER A O 1
ATOM 3615 N N . THR A 1 485 ? 8.846 -2.359 -33.677 1.00 90.44 485 THR A N 1
ATOM 3616 C CA . THR A 1 485 ? 8.116 -1.509 -34.628 1.00 90.44 485 THR A CA 1
ATOM 3617 C C . THR A 1 485 ? 6.912 -2.294 -35.128 1.00 90.44 485 THR A C 1
ATOM 3619 O O . THR A 1 485 ? 7.067 -3.451 -35.515 1.00 90.44 485 THR A O 1
ATOM 3622 N N . VAL A 1 486 ? 5.725 -1.694 -35.080 1.00 89.06 486 VAL A N 1
ATOM 3623 C CA . VAL A 1 486 ? 4.468 -2.311 -35.521 1.00 89.06 486 VAL A CA 1
ATOM 3624 C C . VAL A 1 486 ? 3.893 -1.553 -36.710 1.00 89.06 486 VAL A C 1
ATOM 3626 O O . VAL A 1 486 ? 3.985 -0.325 -36.763 1.00 89.06 486 VAL A O 1
ATOM 3629 N N . VAL A 1 487 ? 3.287 -2.294 -37.638 1.00 86.00 487 VAL A N 1
ATOM 3630 C CA . VAL A 1 487 ? 2.722 -1.783 -38.894 1.00 86.00 487 VAL A CA 1
ATOM 3631 C C . VAL A 1 487 ? 1.343 -2.398 -39.110 1.00 86.00 487 VAL A C 1
ATOM 3633 O O . VAL A 1 487 ? 1.158 -3.598 -38.900 1.00 86.00 487 VAL A O 1
ATOM 3636 N N . GLY A 1 488 ? 0.373 -1.579 -39.520 1.00 85.69 488 GLY A N 1
ATOM 3637 C CA . GLY A 1 488 ? -0.990 -2.019 -39.821 1.00 85.69 488 GLY A CA 1
ATOM 3638 C C . GLY A 1 488 ? -1.704 -2.654 -38.623 1.00 85.69 488 GLY A C 1
ATOM 3639 O O . GLY A 1 488 ? -1.768 -2.087 -37.535 1.00 85.69 488 GLY A O 1
ATOM 3640 N N . ASN A 1 489 ? -2.285 -3.838 -38.813 1.00 89.19 489 ASN A N 1
ATOM 3641 C CA . ASN A 1 489 ? -3.080 -4.480 -37.768 1.00 89.19 489 ASN A CA 1
ATOM 3642 C C . ASN A 1 489 ? -2.186 -5.217 -36.761 1.00 89.19 489 ASN A C 1
ATOM 3644 O O . ASN A 1 489 ? -1.609 -6.258 -37.071 1.00 89.19 489 ASN A O 1
ATOM 3648 N N . VAL A 1 490 ? -2.148 -4.725 -35.523 1.00 91.94 490 VAL A N 1
ATOM 3649 C CA . VAL A 1 490 ? -1.455 -5.349 -34.392 1.00 91.94 490 VAL A CA 1
ATOM 3650 C C . VAL A 1 490 ? -2.451 -5.976 -33.418 1.00 91.94 490 VAL A C 1
ATOM 3652 O O . VAL A 1 490 ? -3.542 -5.456 -33.193 1.00 91.94 490 VAL A O 1
ATOM 3655 N N . THR A 1 491 ? -2.081 -7.100 -32.805 1.00 95.56 491 THR A N 1
ATOM 3656 C CA . THR A 1 491 ? -2.833 -7.660 -31.672 1.00 95.56 491 THR A CA 1
ATOM 3657 C C . THR A 1 491 ? -2.159 -7.240 -30.373 1.00 95.56 491 THR A C 1
ATOM 3659 O O . THR A 1 491 ? -0.988 -7.546 -30.143 1.00 95.56 491 THR A O 1
ATOM 3662 N N . ILE A 1 492 ? -2.898 -6.515 -29.540 1.00 96.94 492 ILE A N 1
ATOM 3663 C CA . ILE A 1 492 ? -2.517 -6.161 -28.175 1.00 96.94 492 ILE A CA 1
ATOM 3664 C C . ILE A 1 492 ? -2.889 -7.335 -27.277 1.00 96.94 492 ILE A C 1
ATOM 3666 O O . ILE A 1 492 ? -4.031 -7.782 -27.319 1.00 96.94 492 ILE A O 1
ATOM 3670 N N . GLU A 1 493 ? -1.962 -7.803 -26.448 1.00 97.00 493 GLU A N 1
ATOM 3671 C CA . GLU A 1 493 ? -2.169 -8.950 -25.557 1.00 97.00 493 GLU A CA 1
ATOM 3672 C C . GLU A 1 493 ? -1.640 -8.640 -24.155 1.00 97.00 493 GLU A C 1
ATOM 3674 O O . GLU A 1 493 ? -0.558 -8.064 -24.002 1.00 97.00 493 GLU A O 1
ATOM 3679 N N . TRP A 1 494 ? -2.388 -9.032 -23.124 1.00 96.50 494 TRP A N 1
ATOM 3680 C CA . TRP A 1 494 ? -2.014 -8.857 -21.717 1.00 96.50 494 TRP A CA 1
ATOM 3681 C C . TRP A 1 494 ? -2.395 -10.082 -20.890 1.00 96.50 494 TRP A C 1
ATOM 3683 O O . TRP A 1 494 ? -3.175 -10.924 -21.323 1.00 96.50 494 TRP A O 1
ATOM 3693 N N . THR A 1 495 ? -1.854 -10.204 -19.682 1.00 95.44 495 THR A N 1
ATOM 3694 C CA . THR A 1 495 ? -2.264 -11.264 -18.747 1.00 95.44 495 THR A CA 1
ATOM 3695 C C . THR A 1 495 ? -3.351 -10.775 -17.792 1.00 95.44 495 THR A C 1
ATOM 3697 O O . THR A 1 495 ? -3.444 -9.581 -17.505 1.00 95.44 495 THR A O 1
ATOM 3700 N N . GLU A 1 496 ? -4.165 -11.700 -17.285 1.00 94.00 496 GLU A N 1
ATOM 3701 C CA . GLU A 1 496 ? -5.332 -11.382 -16.455 1.00 94.00 496 GLU A CA 1
ATOM 3702 C C . GLU A 1 496 ? -5.005 -10.560 -15.196 1.00 94.00 496 GLU A C 1
ATOM 3704 O O . GLU A 1 496 ? -3.920 -10.665 -14.620 1.00 94.00 496 GLU A O 1
ATOM 3709 N N . ALA A 1 497 ? -5.968 -9.731 -14.795 1.00 94.31 497 ALA A N 1
ATOM 3710 C CA . ALA A 1 497 ? -6.054 -9.155 -13.459 1.00 94.31 497 ALA A CA 1
ATOM 3711 C C . ALA A 1 497 ? -6.820 -10.107 -12.524 1.00 94.31 497 ALA A C 1
ATOM 3713 O O . ALA A 1 497 ? -7.464 -11.061 -12.958 1.00 94.31 497 ALA A O 1
ATOM 3714 N N . THR A 1 498 ? -6.787 -9.807 -11.232 1.00 91.44 498 THR A N 1
ATOM 3715 C CA . THR A 1 498 ? -7.546 -10.504 -10.187 1.00 91.44 498 THR A CA 1
ATOM 3716 C C . THR A 1 498 ? -8.403 -9.523 -9.404 1.00 91.44 498 THR A C 1
ATOM 3718 O O . THR A 1 498 ? -7.979 -8.398 -9.135 1.00 91.44 498 THR A O 1
ATOM 3721 N N . ASP A 1 499 ? -9.592 -9.964 -9.005 1.00 86.19 499 ASP A N 1
ATOM 3722 C CA . ASP A 1 499 ? -10.459 -9.217 -8.104 1.00 86.19 499 ASP A CA 1
ATOM 3723 C C . ASP A 1 499 ? -10.494 -9.881 -6.714 1.00 86.19 499 ASP A C 1
ATOM 3725 O O . ASP A 1 499 ? -10.790 -11.078 -6.631 1.00 86.19 499 ASP A O 1
ATOM 3729 N N . PRO A 1 500 ? -10.176 -9.162 -5.620 1.00 76.62 500 PRO A N 1
ATOM 3730 C CA . PRO A 1 500 ? -10.196 -9.734 -4.272 1.00 76.62 500 PRO A CA 1
ATOM 3731 C C . PRO A 1 500 ? -11.581 -10.166 -3.768 1.00 76.62 500 PRO A C 1
ATOM 3733 O O . PRO A 1 500 ? -11.648 -11.022 -2.883 1.00 76.62 500 PRO A O 1
ATOM 3736 N N . ASP A 1 501 ? -12.667 -9.608 -4.310 1.00 77.94 501 ASP A N 1
ATOM 3737 C CA . ASP A 1 501 ? -14.044 -10.000 -3.985 1.00 77.94 501 ASP A CA 1
ATOM 3738 C C . ASP A 1 501 ? -14.562 -11.130 -4.899 1.00 77.94 501 ASP A C 1
ATOM 3740 O O . ASP A 1 501 ? -15.621 -11.708 -4.639 1.00 77.94 501 ASP A O 1
ATOM 3744 N N . GLY A 1 502 ? -13.781 -11.515 -5.915 1.00 74.69 502 GLY A N 1
ATOM 3745 C CA . GLY A 1 502 ? -14.120 -12.557 -6.881 1.00 74.69 502 GLY A CA 1
ATOM 3746 C C . GLY A 1 502 ? -15.096 -12.094 -7.964 1.00 74.69 502 GLY A C 1
ATOM 3747 O O . GLY A 1 502 ? -15.716 -12.939 -8.617 1.00 74.69 502 GLY A O 1
ATOM 3748 N N . ASP A 1 503 ? -15.250 -10.781 -8.150 1.00 83.00 503 ASP A N 1
ATOM 3749 C CA . ASP A 1 503 ? -16.104 -10.210 -9.187 1.00 83.00 503 ASP A CA 1
ATOM 3750 C C . ASP A 1 503 ? -15.541 -10.461 -10.600 1.00 83.00 503 ASP A C 1
ATOM 3752 O O . ASP A 1 503 ? -14.337 -10.614 -10.826 1.00 83.00 503 ASP A O 1
ATOM 3756 N N . ALA A 1 504 ? -16.435 -10.520 -11.592 1.00 87.19 504 ALA A N 1
ATOM 3757 C CA . ALA A 1 504 ? -16.054 -10.725 -12.986 1.00 87.19 504 ALA A CA 1
ATOM 3758 C C . ALA A 1 504 ? -15.421 -9.458 -13.586 1.00 87.19 504 ALA A C 1
ATOM 3760 O O . ALA A 1 504 ? -15.967 -8.364 -13.456 1.00 87.19 504 ALA A O 1
ATOM 3761 N N . LEU A 1 505 ? -14.309 -9.622 -14.309 1.00 93.50 505 LEU A N 1
ATOM 3762 C CA . LEU A 1 505 ? -13.526 -8.504 -14.837 1.00 93.50 505 LEU A CA 1
ATOM 3763 C C . LEU A 1 505 ? -13.795 -8.208 -16.316 1.00 93.50 505 LEU A C 1
ATOM 3765 O O . LEU A 1 505 ? -13.892 -9.106 -17.153 1.00 93.50 505 LEU A O 1
ATOM 3769 N N . THR A 1 506 ? -13.823 -6.918 -16.641 1.00 96.06 506 THR A N 1
ATOM 3770 C CA . THR A 1 506 ? -13.745 -6.372 -18.004 1.00 96.06 506 THR A CA 1
ATOM 3771 C C . THR A 1 506 ? -12.539 -5.439 -18.128 1.00 96.06 506 THR A C 1
ATOM 3773 O O . THR A 1 506 ? -12.025 -4.958 -17.123 1.00 96.06 506 THR A O 1
ATOM 3776 N N . TYR A 1 507 ? -12.067 -5.166 -19.345 1.00 97.19 507 TYR A N 1
ATOM 3777 C CA . TYR A 1 507 ? -10.858 -4.375 -19.588 1.00 97.19 507 TYR A CA 1
ATOM 3778 C C . TYR A 1 507 ? -11.120 -3.163 -20.484 1.00 97.19 507 TYR A C 1
ATOM 3780 O O . TYR A 1 507 ? -11.958 -3.194 -21.391 1.00 97.19 507 TYR A O 1
ATOM 3788 N N . SER A 1 508 ? -10.365 -2.094 -20.238 1.00 96.81 508 SER A N 1
ATOM 3789 C CA . SER A 1 508 ? -10.299 -0.902 -21.089 1.00 96.81 508 SER A CA 1
ATOM 3790 C C . SER A 1 508 ? -8.868 -0.666 -21.555 1.00 96.81 508 SER A C 1
ATOM 3792 O O . SER A 1 508 ? -7.956 -0.618 -20.728 1.00 96.81 508 SER A O 1
ATOM 3794 N N . VAL A 1 509 ? -8.689 -0.509 -22.867 1.00 97.25 509 VAL A N 1
ATOM 3795 C CA . VAL A 1 509 ? -7.392 -0.390 -23.543 1.00 97.25 509 VAL A CA 1
ATOM 3796 C C . VAL A 1 509 ? -7.259 0.993 -24.173 1.00 97.25 509 VAL A C 1
ATOM 3798 O O . VAL A 1 509 ? -8.166 1.470 -24.859 1.00 97.25 509 VAL A O 1
ATOM 3801 N N . TYR A 1 510 ? -6.108 1.620 -23.961 1.00 97.44 510 TYR A N 1
ATOM 3802 C CA . TYR A 1 510 ? -5.744 2.941 -24.464 1.00 97.44 510 TYR A CA 1
ATOM 3803 C C . TYR A 1 510 ? -4.350 2.887 -25.089 1.00 97.44 510 TYR A C 1
ATOM 3805 O O . TYR A 1 510 ? -3.540 2.027 -24.734 1.00 97.44 510 TYR A O 1
ATOM 3813 N N . TYR A 1 511 ? -4.051 3.848 -25.960 1.00 96.56 511 TYR A N 1
ATOM 3814 C CA . TYR A 1 511 ? -2.691 4.124 -26.410 1.00 96.56 511 TYR A CA 1
ATOM 3815 C C . TYR A 1 511 ? -2.268 5.554 -26.069 1.00 96.56 511 TYR A C 1
ATOM 3817 O O . TYR A 1 511 ? -3.097 6.440 -25.859 1.00 96.56 511 TYR A O 1
ATOM 3825 N N . SER A 1 512 ? -0.961 5.775 -26.045 1.00 96.62 512 SER A N 1
ATOM 3826 C CA . SER A 1 512 ? -0.326 7.092 -26.047 1.00 96.62 512 SER A CA 1
ATOM 3827 C C . SER A 1 512 ? 0.731 7.113 -27.141 1.00 96.62 512 SER A C 1
ATOM 3829 O O . SER A 1 512 ? 1.417 6.111 -27.317 1.00 96.62 512 SER A O 1
ATOM 3831 N N . ALA A 1 513 ? 0.855 8.233 -27.857 1.00 93.94 513 ALA A N 1
ATOM 3832 C CA . ALA A 1 513 ? 1.905 8.481 -28.854 1.00 93.94 513 ALA A CA 1
ATOM 3833 C C . ALA A 1 513 ? 3.063 9.344 -28.300 1.00 93.94 513 ALA A C 1
ATOM 3835 O O . ALA A 1 513 ? 4.026 9.640 -29.006 1.00 93.94 513 ALA A O 1
ATOM 3836 N N . ASP A 1 514 ? 2.947 9.785 -27.046 1.00 92.00 514 ASP A N 1
ATOM 3837 C CA . ASP A 1 514 ? 3.758 10.818 -26.399 1.00 92.00 514 ASP A CA 1
ATOM 3838 C C . ASP A 1 514 ? 4.248 10.380 -25.005 1.00 92.00 514 ASP A C 1
ATOM 3840 O O . ASP A 1 514 ? 4.289 11.176 -24.067 1.00 92.00 514 ASP A O 1
ATOM 3844 N N . ASP A 1 515 ? 4.619 9.099 -24.872 1.00 89.94 515 ASP A N 1
ATOM 3845 C CA . ASP A 1 515 ? 5.177 8.495 -23.646 1.00 89.94 515 ASP A CA 1
ATOM 3846 C C . ASP A 1 515 ? 4.295 8.678 -22.389 1.00 89.94 515 ASP A C 1
ATOM 3848 O O . ASP A 1 515 ? 4.772 8.778 -21.260 1.00 89.94 515 ASP A O 1
ATOM 3852 N N . GLY A 1 516 ? 2.977 8.702 -22.583 1.00 89.94 516 GLY A N 1
ATOM 3853 C CA . GLY A 1 516 ? 1.972 8.762 -21.523 1.00 89.94 516 GLY A CA 1
ATOM 3854 C C . GLY A 1 516 ? 1.428 10.152 -21.206 1.00 89.94 516 GLY A C 1
ATOM 3855 O O . GLY A 1 516 ? 0.617 10.264 -20.286 1.00 89.94 516 GLY A O 1
ATOM 3856 N N . ALA A 1 517 ? 1.829 11.204 -21.930 1.00 89.44 517 ALA A N 1
ATOM 3857 C CA . ALA A 1 517 ? 1.290 12.548 -21.701 1.00 89.44 517 ALA A CA 1
ATOM 3858 C C . ALA A 1 517 ? -0.184 12.674 -22.137 1.00 89.44 517 ALA A C 1
ATOM 3860 O O . ALA A 1 517 ? -0.973 13.328 -21.451 1.00 89.44 517 ALA A O 1
ATOM 3861 N N . THR A 1 518 ? -0.576 11.988 -23.211 1.00 92.06 518 THR A N 1
ATOM 3862 C CA . THR A 1 518 ? -1.947 11.924 -23.723 1.00 92.06 518 THR A CA 1
ATOM 3863 C C . THR A 1 518 ? -2.384 10.470 -23.872 1.00 92.06 518 THR A C 1
ATOM 3865 O O . THR A 1 518 ? -1.722 9.676 -24.536 1.00 92.06 518 THR A O 1
ATOM 3868 N N . LEU A 1 519 ? -3.534 10.123 -23.286 1.00 94.94 519 LEU A N 1
ATOM 3869 C CA . LEU A 1 519 ? -4.150 8.801 -23.417 1.00 94.94 519 LEU A CA 1
ATOM 3870 C C . LEU A 1 519 ? -5.378 8.874 -24.318 1.00 94.94 519 LEU A C 1
ATOM 3872 O O . LEU A 1 519 ? -6.324 9.612 -24.035 1.00 94.94 519 LEU A O 1
ATOM 3876 N N . LEU A 1 520 ? -5.379 8.069 -25.375 1.00 94.56 520 LEU A N 1
ATOM 3877 C CA . LEU A 1 520 ? -6.476 7.955 -26.327 1.00 94.56 520 LEU A CA 1
ATOM 3878 C C . LEU A 1 520 ? -7.087 6.549 -26.248 1.00 94.56 520 LEU A C 1
ATOM 3880 O O . LEU A 1 520 ? -6.352 5.558 -26.237 1.00 94.56 520 LEU A O 1
ATOM 3884 N N . PRO A 1 521 ? -8.421 6.428 -26.140 1.00 95.50 521 PRO A N 1
ATOM 3885 C CA . PRO A 1 521 ? -9.074 5.132 -26.005 1.00 95.50 521 PRO A CA 1
ATOM 3886 C C . PRO A 1 521 ? -8.994 4.329 -27.306 1.00 95.50 521 PRO A C 1
ATOM 3888 O O . PRO A 1 521 ? -9.228 4.872 -28.383 1.00 95.50 521 PRO A O 1
ATOM 3891 N N . ILE A 1 522 ? -8.732 3.024 -27.186 1.00 95.69 522 ILE A N 1
ATOM 3892 C CA . ILE A 1 522 ? -8.910 2.053 -28.275 1.00 95.69 522 ILE A CA 1
ATOM 3893 C C . ILE A 1 522 ? -10.268 1.364 -28.112 1.00 95.69 522 ILE A C 1
ATOM 3895 O O . ILE A 1 522 ? -11.100 1.417 -29.013 1.00 95.69 522 ILE A O 1
ATOM 3899 N N . ALA A 1 523 ? -10.513 0.739 -26.954 1.00 95.44 523 ALA A N 1
ATOM 3900 C CA . ALA A 1 523 ? -11.770 0.048 -26.662 1.00 95.44 523 ALA A CA 1
ATOM 3901 C C . ALA A 1 523 ? -12.001 -0.137 -25.153 1.00 95.44 523 ALA A C 1
ATOM 3903 O O . ALA A 1 523 ? -11.062 -0.107 -24.357 1.00 95.44 523 ALA A O 1
ATOM 3904 N N . THR A 1 524 ? -13.253 -0.366 -24.756 1.00 95.12 524 THR A N 1
ATOM 3905 C CA . THR A 1 524 ? -13.663 -0.631 -23.367 1.00 95.12 524 THR A CA 1
ATOM 3906 C C . THR A 1 524 ? -14.618 -1.823 -23.295 1.00 95.12 524 THR A C 1
ATOM 3908 O O . THR A 1 524 ? -15.204 -2.217 -24.304 1.00 95.12 524 THR A O 1
ATOM 3911 N N . GLY A 1 525 ? -14.773 -2.415 -22.106 1.00 92.56 525 GLY A N 1
ATOM 3912 C CA . GLY A 1 525 ? -15.686 -3.544 -21.882 1.00 92.56 525 GLY A CA 1
ATOM 3913 C C . GLY A 1 525 ? -15.208 -4.867 -22.489 1.00 92.56 525 GLY A C 1
ATOM 3914 O O . GLY A 1 525 ? -16.022 -5.740 -22.784 1.00 92.56 525 GLY A O 1
ATOM 3915 N N . ILE A 1 526 ? -13.900 -5.019 -22.704 1.00 95.69 526 ILE A N 1
ATOM 3916 C CA . ILE A 1 526 ? -13.317 -6.220 -23.307 1.00 95.69 526 ILE A CA 1
ATOM 3917 C C . ILE A 1 526 ? -13.276 -7.343 -22.268 1.00 95.69 526 ILE A C 1
ATOM 3919 O O . ILE A 1 526 ? -12.801 -7.133 -21.159 1.00 95.69 526 ILE A O 1
ATOM 3923 N N . THR A 1 527 ? -13.753 -8.538 -22.611 1.00 93.94 527 THR A N 1
ATOM 3924 C CA . THR A 1 527 ? -13.678 -9.726 -21.734 1.00 93.94 527 THR A CA 1
ATOM 3925 C C . THR A 1 527 ? -12.535 -10.671 -22.109 1.00 93.94 527 THR A C 1
ATOM 3927 O O . THR A 1 527 ? -12.152 -11.524 -21.316 1.00 93.94 527 THR A O 1
ATOM 3930 N N . ALA A 1 528 ? -12.004 -10.549 -23.328 1.00 93.25 528 ALA A N 1
ATOM 3931 C CA . ALA A 1 528 ? -10.825 -11.281 -23.775 1.00 93.25 528 ALA A CA 1
ATOM 3932 C C . ALA A 1 528 ? -9.534 -10.620 -23.259 1.00 93.25 528 ALA A C 1
ATOM 3934 O O . ALA A 1 528 ? -9.513 -9.432 -22.956 1.00 93.25 528 ALA A O 1
ATOM 3935 N N . LEU A 1 529 ? -8.439 -11.379 -23.227 1.00 95.69 529 LEU A N 1
ATOM 3936 C CA . LEU A 1 529 ? -7.100 -10.885 -22.872 1.00 95.69 529 LEU A CA 1
ATOM 3937 C C . LEU A 1 529 ? -6.308 -10.369 -24.090 1.00 95.69 529 LEU A C 1
ATOM 3939 O O . LEU A 1 529 ? -5.079 -10.316 -24.078 1.00 95.69 529 LEU A O 1
ATOM 3943 N N . MET A 1 530 ? -7.025 -10.036 -25.165 1.00 95.56 530 MET A N 1
ATOM 3944 C CA . MET A 1 530 ? -6.454 -9.544 -26.411 1.00 95.56 530 MET A CA 1
ATOM 3945 C C . MET A 1 530 ? -7.391 -8.558 -27.110 1.00 95.56 530 MET A C 1
ATOM 3947 O O . MET A 1 530 ? -8.615 -8.638 -26.964 1.00 95.56 530 MET A O 1
ATOM 3951 N N . LEU A 1 531 ? -6.815 -7.655 -27.903 1.00 96.56 531 LEU A N 1
ATOM 3952 C CA . LEU A 1 531 ? -7.530 -6.676 -28.719 1.00 96.56 531 LEU A CA 1
ATOM 3953 C C . LEU A 1 531 ? -6.787 -6.431 -30.037 1.00 96.56 531 LEU A C 1
ATOM 3955 O O . LEU A 1 531 ? -5.616 -6.065 -30.030 1.00 96.56 531 LEU A O 1
ATOM 3959 N N . ALA A 1 532 ? -7.478 -6.579 -31.166 1.00 94.94 532 ALA A N 1
ATOM 3960 C CA . ALA A 1 532 ? -6.948 -6.151 -32.457 1.00 94.94 532 ALA A CA 1
ATOM 3961 C C . ALA A 1 532 ? -7.015 -4.620 -32.577 1.00 94.94 532 ALA A C 1
ATOM 3963 O O . ALA A 1 532 ? -8.050 -4.016 -32.290 1.00 94.94 532 ALA A O 1
ATOM 3964 N N . TRP A 1 533 ? -5.925 -4.007 -33.025 1.00 94.88 533 TRP A N 1
ATOM 3965 C CA . TRP A 1 533 ? -5.789 -2.570 -33.219 1.00 94.88 533 TRP A CA 1
ATOM 3966 C C . TRP A 1 533 ? -5.172 -2.287 -34.592 1.00 94.88 533 TRP A C 1
ATOM 3968 O O . TRP A 1 533 ? -4.134 -2.840 -34.934 1.00 94.88 533 TRP A O 1
ATOM 3978 N N . ASP A 1 534 ? -5.824 -1.444 -35.387 1.00 93.31 534 ASP A N 1
ATOM 3979 C CA . ASP A 1 534 ? -5.299 -0.957 -36.663 1.00 93.31 534 ASP A CA 1
ATOM 3980 C C . ASP A 1 534 ? -4.450 0.298 -36.410 1.00 93.31 534 ASP A C 1
ATOM 3982 O O . ASP A 1 534 ? -4.975 1.329 -35.983 1.00 93.31 534 ASP A O 1
ATOM 3986 N N . THR A 1 535 ? -3.136 0.211 -36.622 1.00 91.38 535 THR A N 1
ATOM 3987 C CA . THR A 1 535 ? -2.203 1.331 -36.427 1.00 91.38 535 THR A CA 1
ATOM 3988 C C . THR A 1 535 ? -2.044 2.206 -37.669 1.00 91.38 535 THR A C 1
ATOM 3990 O O . THR A 1 535 ? -1.454 3.282 -37.575 1.00 91.38 535 THR A O 1
ATOM 3993 N N . SER A 1 536 ? -2.612 1.822 -38.818 1.00 85.19 536 SER A N 1
ATOM 3994 C CA . SER A 1 536 ? -2.541 2.629 -40.048 1.00 85.19 536 SER A CA 1
ATOM 3995 C C . SER A 1 536 ? -3.326 3.942 -39.946 1.00 85.19 536 SER A C 1
ATOM 3997 O O . SER A 1 536 ? -3.064 4.899 -40.670 1.00 85.19 536 SER A O 1
ATOM 3999 N N . VAL A 1 537 ? -4.271 4.015 -39.004 1.00 87.69 537 VAL A N 1
ATOM 4000 C CA . VAL A 1 537 ? -5.115 5.194 -38.766 1.00 87.69 537 VAL A CA 1
ATOM 4001 C C . VAL A 1 537 ? -4.543 6.165 -37.728 1.00 87.69 537 VAL A C 1
ATOM 4003 O O . VAL A 1 537 ? -5.158 7.199 -37.461 1.00 87.69 537 VAL A O 1
ATOM 4006 N N . VAL A 1 538 ? -3.390 5.855 -37.124 1.00 88.81 538 VAL A N 1
ATOM 4007 C CA . VAL A 1 538 ? -2.698 6.741 -36.171 1.00 88.81 538 VAL A CA 1
ATOM 4008 C C . VAL A 1 538 ? -1.367 7.230 -36.756 1.00 88.81 538 VAL A C 1
ATOM 4010 O O . VAL A 1 538 ? -0.793 6.533 -37.585 1.00 88.81 538 VAL A O 1
ATOM 4013 N N . PRO A 1 539 ? -0.853 8.414 -36.371 1.00 88.06 539 PRO A N 1
ATOM 4014 C CA . PRO A 1 539 ? 0.405 8.935 -36.915 1.00 88.06 539 PRO A CA 1
ATOM 4015 C C . PRO A 1 539 ? 1.607 8.021 -36.641 1.00 88.06 539 PRO A C 1
ATOM 4017 O O . PRO A 1 539 ? 1.670 7.374 -35.600 1.00 88.06 539 PRO A O 1
ATOM 4020 N N . GLU A 1 540 ? 2.612 8.020 -37.508 1.00 87.31 540 GLU A N 1
ATOM 4021 C CA . GLU A 1 540 ? 3.880 7.353 -37.195 1.00 87.31 540 GLU A CA 1
ATOM 4022 C C . GLU A 1 540 ? 4.582 8.012 -35.995 1.00 87.31 540 GLU A C 1
ATOM 4024 O O . GLU A 1 540 ? 4.440 9.213 -35.739 1.00 87.31 540 GLU A O 1
ATOM 4029 N N . GLY A 1 541 ? 5.357 7.236 -35.238 1.00 89.38 541 GLY A N 1
ATOM 4030 C CA . GLY A 1 541 ? 6.110 7.761 -34.100 1.00 89.38 541 GLY A CA 1
ATOM 4031 C C . GLY A 1 541 ? 6.803 6.684 -33.275 1.00 89.38 541 GLY A C 1
ATOM 4032 O O . GLY A 1 541 ? 6.442 5.514 -33.321 1.00 89.38 541 GLY A O 1
ATOM 4033 N N . THR A 1 542 ? 7.804 7.084 -32.491 1.00 93.12 542 THR A N 1
ATOM 4034 C CA . THR A 1 542 ? 8.705 6.163 -31.770 1.00 93.12 542 THR A CA 1
ATOM 4035 C C . THR A 1 542 ? 8.415 6.032 -30.273 1.00 93.12 542 THR A C 1
ATOM 4037 O O . THR A 1 542 ? 9.151 5.345 -29.575 1.00 93.12 542 THR A O 1
ATOM 4040 N N . ASN A 1 543 ? 7.399 6.734 -29.758 1.00 93.19 543 ASN A N 1
ATOM 4041 C CA . ASN A 1 543 ? 7.137 6.876 -28.318 1.00 93.19 543 ASN A CA 1
ATOM 4042 C C . ASN A 1 543 ? 5.792 6.269 -27.899 1.00 93.19 543 ASN A C 1
ATOM 4044 O O . ASN A 1 543 ? 5.154 6.747 -26.957 1.00 93.19 543 ASN A O 1
ATOM 4048 N N . TYR A 1 544 ? 5.339 5.238 -28.615 1.00 96.88 544 TYR A N 1
ATOM 4049 C CA . TYR A 1 544 ? 4.034 4.654 -28.362 1.00 96.88 544 TYR A CA 1
ATOM 4050 C C . TYR A 1 544 ? 4.022 3.759 -27.122 1.00 96.88 544 TYR A C 1
ATOM 4052 O O . TYR A 1 544 ? 4.976 3.026 -26.855 1.00 96.88 544 TYR A O 1
ATOM 4060 N N . ARG A 1 545 ?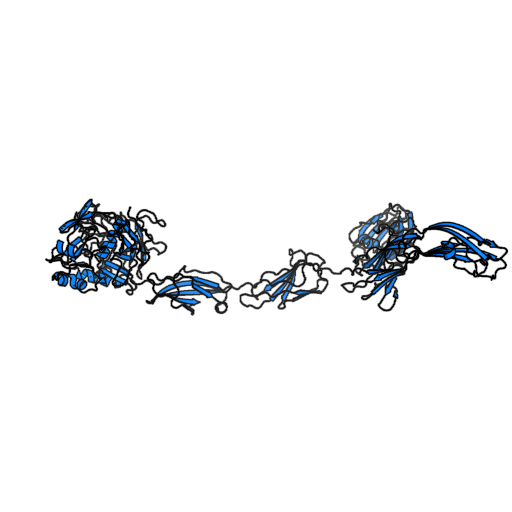 2.911 3.790 -26.380 1.00 96.88 545 ARG A N 1
ATOM 4061 C CA . ARG A 1 545 ? 2.623 2.896 -25.248 1.00 96.88 545 ARG A CA 1
ATOM 4062 C C . ARG A 1 545 ? 1.176 2.441 -25.237 1.00 96.88 545 ARG A C 1
ATOM 4064 O O . ARG A 1 545 ? 0.286 3.215 -25.577 1.00 96.88 545 ARG A O 1
ATOM 4071 N N . ILE A 1 546 ? 0.953 1.221 -24.761 1.00 97.62 546 ILE A N 1
ATOM 4072 C CA . ILE A 1 546 ? -0.368 0.678 -24.451 1.00 97.62 546 ILE A CA 1
ATOM 4073 C C . ILE A 1 546 ? -0.619 0.756 -22.948 1.00 97.62 546 ILE A C 1
ATOM 4075 O O . ILE A 1 546 ? 0.266 0.461 -22.142 1.00 97.62 546 ILE A O 1
ATOM 4079 N N . TYR A 1 547 ? -1.850 1.113 -22.594 1.00 97.50 547 TYR A N 1
ATOM 4080 C CA . TYR A 1 547 ? -2.361 1.137 -21.231 1.00 97.50 547 TYR A CA 1
ATOM 4081 C C . TYR A 1 547 ? -3.605 0.260 -21.144 1.00 97.50 547 TYR A C 1
ATOM 4083 O O . TYR A 1 547 ? -4.554 0.456 -21.904 1.00 97.50 547 TYR A O 1
ATOM 4091 N N . VAL A 1 548 ? -3.628 -0.678 -20.200 1.00 97.25 548 VAL A N 1
ATOM 4092 C CA . VAL A 1 548 ? -4.785 -1.551 -19.953 1.00 97.25 548 VAL A CA 1
ATOM 4093 C C . VAL A 1 548 ? -5.171 -1.458 -18.488 1.00 97.25 548 VAL A C 1
ATOM 4095 O O . VAL A 1 548 ? -4.308 -1.566 -17.626 1.00 97.25 548 VAL A O 1
ATOM 4098 N N . LYS A 1 549 ? -6.454 -1.284 -18.180 1.00 96.25 549 LYS A N 1
ATOM 4099 C CA . LYS A 1 549 ? -6.978 -1.384 -16.807 1.00 96.25 549 LYS A CA 1
ATOM 4100 C C . LYS A 1 549 ? -8.145 -2.360 -16.744 1.00 96.25 549 LYS A C 1
ATOM 4102 O O . LYS A 1 549 ? -8.898 -2.465 -17.715 1.00 96.25 549 LYS A O 1
ATOM 4107 N N . ALA A 1 550 ? -8.275 -3.054 -15.619 1.00 96.25 550 ALA A N 1
ATOM 4108 C CA . ALA A 1 550 ? -9.406 -3.929 -15.321 1.00 96.25 550 ALA A CA 1
ATOM 4109 C C . ALA A 1 550 ? -10.538 -3.150 -14.631 1.00 96.25 550 ALA A C 1
ATOM 4111 O O . ALA A 1 550 ? -10.291 -2.125 -14.002 1.00 96.25 550 ALA A O 1
ATOM 4112 N N . ASN A 1 551 ? -11.767 -3.638 -14.740 1.00 93.31 551 ASN A N 1
ATOM 4113 C CA . ASN A 1 551 ? -12.965 -3.111 -14.097 1.00 93.31 551 ASN A CA 1
ATOM 4114 C C . ASN A 1 551 ? -13.834 -4.288 -13.637 1.00 93.31 551 ASN A C 1
ATOM 4116 O O . ASN A 1 551 ? -14.106 -5.191 -14.428 1.00 93.31 551 ASN A O 1
ATOM 4120 N N . ASP A 1 552 ? -14.269 -4.264 -12.383 1.00 90.38 552 ASP A N 1
ATOM 4121 C CA . ASP A 1 552 ? -15.046 -5.315 -11.701 1.00 90.38 552 ASP A CA 1
ATOM 4122 C C . ASP A 1 552 ? -16.577 -5.125 -11.812 1.00 90.38 552 ASP A C 1
ATOM 4124 O O . ASP A 1 552 ? -17.366 -5.754 -11.108 1.00 90.38 552 ASP A O 1
ATOM 4128 N N . GLY A 1 553 ? -17.026 -4.208 -12.673 1.00 85.12 553 GLY A N 1
ATOM 4129 C CA . GLY A 1 553 ? -18.421 -3.784 -12.793 1.00 85.12 553 GLY A CA 1
ATOM 4130 C C . GLY A 1 553 ? -18.823 -2.652 -11.841 1.00 85.12 553 GLY A C 1
ATOM 4131 O O . GLY A 1 553 ? -19.956 -2.168 -11.929 1.00 85.12 553 GLY A O 1
ATOM 4132 N N . LYS A 1 554 ? -17.926 -2.197 -10.957 1.00 85.75 554 LYS A N 1
ATOM 4133 C CA . LYS A 1 554 ? -18.169 -1.108 -9.996 1.00 85.75 554 LYS A CA 1
ATOM 4134 C C . LYS A 1 554 ? -17.109 -0.015 -10.101 1.00 85.75 554 LYS A C 1
ATOM 4136 O O . LYS A 1 554 ? -17.465 1.162 -10.186 1.00 85.75 554 LYS A O 1
ATOM 4141 N N . VAL A 1 555 ? -15.829 -0.380 -10.101 1.00 88.31 555 VAL A N 1
ATOM 4142 C CA . VAL A 1 555 ? -14.680 0.531 -10.069 1.00 88.31 555 VAL A CA 1
ATOM 4143 C C . VAL A 1 555 ? -13.555 0.071 -10.996 1.00 88.31 555 VAL A C 1
ATOM 4145 O O . VAL A 1 555 ? -13.374 -1.107 -11.288 1.00 88.31 555 VAL A O 1
ATOM 4148 N N . ASP A 1 556 ? -12.778 1.044 -11.467 1.00 91.25 556 ASP A N 1
ATOM 4149 C CA . ASP A 1 556 ? -11.599 0.798 -12.290 1.00 91.25 556 ASP A CA 1
ATOM 4150 C C . ASP A 1 556 ? -10.368 0.492 -11.430 1.00 91.25 556 ASP A C 1
ATOM 4152 O O . ASP A 1 556 ? -10.061 1.217 -10.480 1.00 91.25 556 ASP A O 1
ATOM 4156 N N . GLY A 1 557 ? -9.623 -0.534 -11.831 1.00 92.25 557 GLY A N 1
ATOM 4157 C CA . GLY A 1 557 ? -8.292 -0.847 -11.333 1.00 92.25 557 GLY A CA 1
ATOM 4158 C C . GLY A 1 557 ? -7.189 0.042 -11.926 1.00 92.25 557 GLY A C 1
ATOM 4159 O O . GLY A 1 557 ? -7.424 0.847 -12.836 1.00 92.25 557 GLY A O 1
ATOM 4160 N N . PRO A 1 558 ? -5.953 -0.090 -11.417 1.00 94.94 558 PRO A N 1
ATOM 4161 C CA . PRO A 1 558 ? -4.800 0.621 -11.951 1.00 94.94 558 PRO A CA 1
ATOM 4162 C C . PRO A 1 558 ? -4.423 0.150 -13.366 1.00 94.94 558 PRO A C 1
ATOM 4164 O O . PRO A 1 558 ? -4.758 -0.954 -13.794 1.00 94.94 558 PRO A O 1
ATOM 4167 N N . PHE A 1 559 ? -3.688 0.998 -14.092 1.00 95.31 559 PHE A N 1
ATOM 4168 C CA . PHE A 1 559 ? -3.175 0.662 -15.419 1.00 95.31 559 PHE A CA 1
ATOM 4169 C C . PHE A 1 559 ? -1.959 -0.273 -15.352 1.00 95.31 559 PHE A C 1
ATOM 4171 O O . PHE A 1 559 ? -0.992 0.002 -14.641 1.00 95.31 559 PHE A O 1
ATOM 4178 N N . ALA A 1 560 ? -1.968 -1.308 -16.185 1.00 95.88 560 ALA A N 1
ATOM 4179 C CA . ALA A 1 560 ? -0.775 -1.929 -16.741 1.00 95.88 560 ALA A CA 1
ATOM 4180 C C . ALA A 1 560 ? -0.272 -1.088 -17.920 1.00 95.88 560 ALA A C 1
ATOM 4182 O O . ALA A 1 560 ? -1.081 -0.557 -18.686 1.00 95.88 560 ALA A O 1
ATOM 4183 N N . VAL A 1 561 ? 1.048 -0.971 -18.074 1.00 96.44 561 VAL A N 1
ATOM 4184 C CA . VAL A 1 561 ? 1.676 -0.119 -19.094 1.00 96.44 561 VAL A CA 1
ATOM 4185 C C . VAL A 1 561 ? 2.728 -0.913 -19.859 1.00 96.44 561 VAL A C 1
ATOM 4187 O O . VAL A 1 561 ? 3.556 -1.590 -19.248 1.00 96.44 561 VAL A O 1
ATOM 4190 N N . SER A 1 562 ? 2.712 -0.835 -21.189 1.00 95.81 562 SER A N 1
ATOM 4191 C CA . SER A 1 562 ? 3.725 -1.480 -22.026 1.00 95.81 562 SER A CA 1
ATOM 4192 C C . SER A 1 562 ? 5.063 -0.736 -21.957 1.00 95.81 562 SER A C 1
ATOM 4194 O O . SER A 1 562 ? 5.148 0.430 -21.550 1.00 95.81 562 SER A O 1
ATOM 4196 N N . GLY A 1 563 ? 6.130 -1.383 -22.432 1.00 93.94 563 GLY A N 1
ATOM 4197 C CA . GLY A 1 563 ? 7.321 -0.647 -22.857 1.00 93.94 563 GLY A CA 1
ATOM 4198 C C . GLY A 1 563 ? 7.026 0.242 -24.070 1.00 93.94 563 GLY A C 1
ATOM 4199 O O . GLY A 1 563 ? 5.979 0.106 -24.707 1.00 93.94 563 GLY A O 1
ATOM 4200 N N . ILE A 1 564 ? 7.954 1.149 -24.376 1.00 94.88 564 ILE A N 1
ATOM 4201 C CA . ILE A 1 564 ? 7.863 2.009 -25.562 1.00 94.88 564 ILE A CA 1
ATOM 4202 C C . ILE A 1 564 ? 8.033 1.154 -26.821 1.00 94.88 564 ILE A C 1
ATOM 4204 O O . ILE A 1 564 ? 8.918 0.302 -26.849 1.00 94.88 564 ILE A O 1
ATOM 4208 N N . PHE A 1 565 ? 7.226 1.394 -27.849 1.00 95.06 565 PHE A N 1
ATOM 4209 C CA . PHE A 1 565 ? 7.365 0.808 -29.184 1.00 95.06 565 PHE A CA 1
ATOM 4210 C C . PHE A 1 565 ? 7.156 1.880 -30.266 1.00 95.06 565 PHE A C 1
ATOM 4212 O O . PHE A 1 565 ? 6.724 3.000 -29.981 1.00 95.06 565 PHE A O 1
ATOM 4219 N N . THR A 1 566 ? 7.482 1.539 -31.508 1.00 93.75 566 THR A N 1
ATOM 4220 C CA . THR A 1 566 ? 7.343 2.414 -32.677 1.00 93.75 566 THR A CA 1
ATOM 4221 C C . THR A 1 566 ? 6.134 1.991 -33.501 1.00 93.75 566 THR A C 1
ATOM 4223 O O . THR A 1 566 ? 5.932 0.803 -33.737 1.00 93.75 566 THR A O 1
ATOM 4226 N N . VAL A 1 567 ? 5.352 2.956 -33.976 1.00 92.00 567 VAL A N 1
ATOM 4227 C CA . VAL A 1 567 ? 4.375 2.752 -35.051 1.00 92.00 567 VAL A CA 1
ATOM 4228 C C . VAL A 1 567 ? 4.974 3.307 -36.336 1.00 92.00 567 VAL A C 1
ATOM 4230 O O . VAL A 1 567 ? 5.377 4.472 -36.370 1.00 92.00 567 VAL A O 1
ATOM 4233 N N . ALA A 1 568 ? 5.024 2.471 -37.367 1.00 86.88 568 ALA A N 1
ATOM 4234 C CA . ALA A 1 568 ? 5.378 2.848 -38.730 1.00 86.88 568 ALA A CA 1
ATOM 4235 C C . ALA A 1 568 ? 4.257 2.412 -39.682 1.00 86.88 568 ALA A C 1
ATOM 4237 O O . ALA A 1 568 ? 3.469 1.518 -39.365 1.00 86.88 568 ALA A O 1
ATOM 4238 N N . HIS A 1 569 ? 4.164 3.051 -40.840 1.00 83.69 569 HIS A N 1
ATOM 4239 C CA . HIS A 1 569 ? 3.210 2.713 -41.896 1.00 83.69 569 HIS A CA 1
ATOM 4240 C C . HIS A 1 569 ? 3.856 1.908 -43.022 1.00 83.69 569 HIS A C 1
ATOM 4242 O O . HIS A 1 569 ? 3.134 1.226 -43.740 1.00 83.69 569 HIS A O 1
ATOM 4248 N N . ASN A 1 570 ? 5.186 1.950 -43.144 1.00 77.06 570 ASN A N 1
ATOM 4249 C CA . ASN A 1 570 ? 5.961 1.126 -44.069 1.00 77.06 570 ASN A CA 1
ATOM 4250 C C . ASN A 1 570 ? 7.362 0.806 -43.501 1.00 77.06 570 ASN A C 1
ATOM 4252 O O . ASN A 1 570 ? 7.927 1.629 -42.771 1.00 77.06 570 ASN A O 1
ATOM 4256 N N . LEU A 1 571 ? 7.946 -0.348 -43.839 1.00 78.69 571 LEU A N 1
ATOM 4257 C CA . LEU A 1 571 ? 9.312 -0.722 -43.459 1.00 78.69 571 LEU A CA 1
ATOM 4258 C C . LEU A 1 571 ? 10.238 -0.738 -44.680 1.00 78.69 571 LEU A C 1
ATOM 4260 O O . LEU A 1 571 ? 9.833 -0.982 -45.807 1.00 78.69 571 LEU A O 1
ATOM 4264 N N . SER A 1 572 ? 11.528 -0.472 -44.450 1.00 82.38 572 SER A N 1
ATOM 4265 C CA . SER A 1 572 ? 12.532 -0.573 -45.513 1.00 82.38 572 SER A CA 1
ATOM 4266 C C . SER A 1 572 ? 12.723 -2.027 -45.971 1.00 82.38 572 SER A C 1
ATOM 4268 O O . SER A 1 572 ? 12.786 -2.929 -45.123 1.00 82.38 572 SER A O 1
ATOM 4270 N N . PRO A 1 573 ? 13.006 -2.260 -47.267 1.00 86.38 573 PRO A N 1
ATOM 4271 C CA . PRO A 1 573 ? 13.411 -3.569 -47.751 1.00 86.38 573 PRO A CA 1
ATOM 4272 C C . PRO A 1 573 ? 14.686 -4.080 -47.082 1.00 86.38 573 PRO A C 1
ATOM 4274 O O . PRO A 1 573 ? 15.594 -3.326 -46.711 1.00 86.38 573 PRO A O 1
ATOM 4277 N N . SER A 1 574 ? 14.804 -5.402 -47.012 1.00 87.38 574 SER A N 1
ATOM 4278 C CA . SER A 1 574 ? 16.003 -6.063 -46.501 1.00 87.38 574 SER A CA 1
ATOM 4279 C C . SER A 1 574 ? 17.231 -5.791 -47.376 1.00 87.38 574 SER A C 1
ATOM 4281 O O . SER A 1 574 ? 17.140 -5.607 -48.591 1.00 87.38 574 SER A O 1
ATOM 4283 N N . ALA A 1 575 ? 18.413 -5.839 -46.756 1.00 86.31 575 ALA A N 1
ATOM 4284 C CA . ALA A 1 575 ? 19.684 -5.641 -47.444 1.00 86.31 575 ALA A CA 1
ATOM 4285 C C . ALA A 1 575 ? 19.866 -6.617 -48.620 1.00 86.31 575 ALA A C 1
ATOM 4287 O O . ALA A 1 575 ? 19.647 -7.826 -48.500 1.00 86.31 575 ALA A O 1
ATOM 4288 N N . MET A 1 576 ? 20.346 -6.096 -49.748 1.00 93.25 576 MET A N 1
ATOM 4289 C CA . MET A 1 576 ? 20.719 -6.919 -50.897 1.00 93.25 576 MET A CA 1
ATOM 4290 C C . MET A 1 576 ? 22.044 -7.652 -50.657 1.00 93.25 576 MET A C 1
ATOM 4292 O O . MET A 1 576 ? 22.901 -7.209 -49.890 1.00 93.25 576 MET A O 1
ATOM 4296 N N . SER A 1 577 ? 22.276 -8.738 -51.398 1.00 93.31 577 SER A N 1
ATOM 4297 C CA . SER A 1 577 ? 23.547 -9.475 -51.371 1.00 93.31 577 SER A CA 1
ATOM 4298 C C . SER A 1 577 ? 24.284 -9.351 -52.701 1.00 93.31 577 SER A C 1
ATOM 4300 O O . SER A 1 577 ? 23.859 -9.912 -53.706 1.00 93.31 577 SER A O 1
ATOM 4302 N N . ALA A 1 578 ? 25.401 -8.624 -52.749 1.00 93.44 578 ALA A N 1
ATOM 4303 C CA . ALA A 1 578 ? 26.183 -8.480 -53.979 1.00 93.44 578 ALA A CA 1
ATOM 4304 C C . ALA A 1 578 ? 26.704 -9.846 -54.482 1.00 93.44 578 ALA A C 1
ATOM 4306 O O . ALA A 1 578 ? 27.319 -10.601 -53.727 1.00 93.44 578 ALA A O 1
ATOM 4307 N N . ILE A 1 579 ? 26.537 -10.153 -55.772 1.00 94.62 579 ILE A N 1
ATOM 4308 C CA . ILE A 1 579 ? 26.962 -11.428 -56.376 1.00 94.62 579 ILE A CA 1
ATOM 4309 C C . ILE A 1 579 ? 28.175 -11.211 -57.285 1.00 94.62 579 ILE A C 1
ATOM 4311 O O . ILE A 1 579 ? 29.274 -11.632 -56.925 1.00 94.62 579 ILE A O 1
ATOM 4315 N N . VAL A 1 580 ? 28.029 -10.494 -58.403 1.00 92.88 580 VAL A N 1
ATOM 4316 C CA . VAL A 1 580 ? 29.128 -10.187 -59.342 1.00 92.88 580 VAL A CA 1
ATOM 4317 C C . VAL A 1 580 ? 29.083 -8.724 -59.799 1.00 92.88 580 VAL A C 1
ATOM 4319 O O . VAL A 1 580 ? 28.000 -8.153 -59.838 1.00 92.88 580 VAL A O 1
ATOM 4322 N N . PRO A 1 581 ? 30.226 -8.115 -60.156 1.00 92.38 581 PRO A N 1
ATOM 4323 C CA . PRO A 1 581 ? 31.578 -8.658 -60.029 1.00 92.38 581 PRO A CA 1
ATOM 4324 C C . PRO A 1 581 ? 32.004 -8.802 -58.560 1.00 92.38 581 PRO A C 1
ATOM 4326 O O . PRO A 1 581 ? 31.605 -8.027 -57.690 1.00 92.38 581 PRO A O 1
ATOM 4329 N N . VAL A 1 582 ? 32.797 -9.824 -58.252 1.00 89.50 582 VAL A N 1
ATOM 4330 C CA . VAL A 1 582 ? 33.333 -10.003 -56.894 1.00 89.50 582 VAL A CA 1
ATOM 4331 C C . VAL A 1 582 ? 34.340 -8.898 -56.554 1.00 89.50 582 VAL A C 1
ATOM 4333 O O . VAL A 1 582 ? 34.828 -8.191 -57.439 1.00 89.50 582 VAL A O 1
ATOM 4336 N N . HIS A 1 583 ? 34.631 -8.717 -55.264 1.00 87.62 583 HIS A N 1
ATOM 4337 C CA . HIS A 1 583 ? 35.666 -7.781 -54.821 1.00 87.62 583 HIS A CA 1
ATOM 4338 C C . HIS A 1 583 ? 37.001 -8.119 -55.517 1.00 87.62 583 HIS A C 1
ATOM 4340 O O . HIS A 1 583 ? 37.308 -9.294 -55.680 1.00 87.62 583 HIS A O 1
ATOM 4346 N N . THR A 1 584 ? 37.727 -7.094 -55.973 1.00 83.69 584 THR A N 1
ATOM 4347 C CA . THR A 1 584 ? 38.968 -7.133 -56.777 1.00 83.69 584 THR A CA 1
ATOM 4348 C C . THR A 1 584 ? 38.871 -7.706 -58.195 1.00 83.69 584 THR A C 1
ATOM 4350 O O . THR A 1 584 ? 39.901 -7.872 -58.846 1.00 83.69 584 THR A O 1
ATOM 4353 N N . ALA A 1 585 ? 37.675 -7.958 -58.734 1.00 84.31 585 ALA A N 1
ATOM 4354 C CA . ALA A 1 585 ? 37.542 -8.523 -60.079 1.00 84.31 585 ALA A CA 1
ATOM 4355 C C . ALA A 1 585 ? 38.074 -7.591 -61.190 1.00 84.31 585 ALA A C 1
ATOM 4357 O O . ALA A 1 585 ? 37.813 -6.382 -61.207 1.00 84.31 585 ALA A O 1
ATOM 4358 N N . ARG A 1 586 ? 38.760 -8.177 -62.180 1.00 85.25 586 ARG A N 1
ATOM 4359 C CA . ARG A 1 586 ? 38.951 -7.569 -63.506 1.00 85.25 586 ARG A CA 1
ATOM 4360 C C . ARG A 1 586 ? 37.682 -7.776 -64.324 1.00 85.25 586 ARG A C 1
ATOM 4362 O O . ARG A 1 586 ? 37.144 -8.880 -64.374 1.00 85.25 586 ARG A O 1
ATOM 4369 N N . VAL A 1 587 ? 37.206 -6.724 -64.977 1.00 88.38 587 VAL A N 1
ATOM 4370 C CA . VAL A 1 587 ? 35.929 -6.755 -65.706 1.00 88.38 587 VAL A CA 1
ATOM 4371 C C . VAL A 1 587 ? 36.079 -6.249 -67.142 1.00 88.38 587 VAL A C 1
ATOM 4373 O O . VAL A 1 587 ? 37.002 -5.479 -67.411 1.00 88.38 587 VAL A O 1
ATOM 4376 N N . PRO A 1 588 ? 35.209 -6.639 -68.096 1.00 88.81 588 PRO A N 1
ATOM 4377 C CA . PRO A 1 588 ? 35.136 -5.950 -69.386 1.00 88.81 588 PRO A CA 1
ATOM 4378 C C . PRO A 1 588 ? 34.774 -4.470 -69.190 1.00 88.81 588 PRO A C 1
ATOM 4380 O O . PRO A 1 588 ? 34.335 -4.069 -68.115 1.00 88.81 588 PRO A O 1
ATOM 4383 N N . LEU A 1 589 ? 34.937 -3.645 -70.228 1.00 90.50 589 LEU A N 1
ATOM 4384 C CA . LEU A 1 589 ? 34.591 -2.218 -70.133 1.00 90.50 589 LEU A CA 1
ATOM 4385 C C . LEU A 1 589 ? 33.088 -2.000 -69.888 1.00 90.50 589 LEU A C 1
ATOM 4387 O O . LEU A 1 589 ? 32.713 -1.002 -69.292 1.00 90.50 589 LEU A O 1
ATOM 4391 N N . GLN A 1 590 ? 32.243 -2.951 -70.286 1.00 93.56 590 GLN A N 1
ATOM 4392 C CA . GLN A 1 590 ? 30.802 -2.977 -70.020 1.00 93.56 590 GLN A CA 1
ATOM 4393 C C . GLN A 1 590 ? 30.467 -4.186 -69.126 1.00 93.56 590 GLN A C 1
ATOM 4395 O O . GLN A 1 590 ? 30.071 -5.239 -69.628 1.00 93.56 590 GLN A O 1
ATOM 4400 N N . PRO A 1 591 ? 30.729 -4.104 -67.809 1.00 93.81 591 PRO A N 1
ATOM 4401 C CA . PRO A 1 591 ? 30.439 -5.185 -66.872 1.00 93.81 591 PRO A CA 1
ATOM 4402 C C . PRO A 1 591 ? 28.939 -5.400 -66.649 1.00 93.81 591 PRO A C 1
ATOM 4404 O O . PRO A 1 591 ? 28.128 -4.488 -66.801 1.00 93.81 591 PRO A O 1
ATOM 4407 N N . VAL A 1 592 ? 28.600 -6.605 -66.187 1.00 95.75 592 VAL A N 1
ATOM 4408 C CA . VAL A 1 592 ? 27.294 -6.914 -65.594 1.00 95.75 592 VAL A CA 1
ATOM 4409 C C . VAL A 1 592 ? 27.432 -6.895 -64.075 1.00 95.75 592 VAL A C 1
ATOM 4411 O O . VAL A 1 592 ? 28.304 -7.571 -63.524 1.00 95.75 592 VAL A O 1
ATOM 4414 N N . PHE A 1 593 ? 26.563 -6.141 -63.409 1.00 97.31 593 PHE A N 1
ATOM 4415 C CA . PHE A 1 593 ? 26.427 -6.103 -61.954 1.00 97.31 593 PHE A CA 1
ATOM 4416 C C . PHE A 1 593 ? 25.215 -6.919 -61.541 1.00 97.31 593 PHE A C 1
ATOM 4418 O O . PHE A 1 593 ? 24.173 -6.794 -62.165 1.00 97.31 593 PHE A O 1
ATOM 4425 N N . MET A 1 594 ? 25.326 -7.747 -60.509 1.00 97.25 594 MET A N 1
ATOM 4426 C CA . MET A 1 594 ? 24.239 -8.609 -60.053 1.00 97.25 594 MET A CA 1
ATOM 4427 C C . MET A 1 594 ? 24.228 -8.703 -58.533 1.00 97.25 594 MET A C 1
ATOM 4429 O O . MET A 1 594 ? 25.286 -8.834 -57.909 1.00 97.25 594 MET A O 1
ATOM 4433 N N . ALA A 1 595 ? 23.032 -8.700 -57.955 1.00 96.81 595 ALA A N 1
ATOM 4434 C CA . ALA A 1 595 ? 22.796 -8.891 -56.532 1.00 96.81 595 ALA A CA 1
ATOM 4435 C C . ALA A 1 595 ? 21.593 -9.819 -56.292 1.00 96.81 595 ALA A C 1
ATOM 4437 O O . ALA A 1 595 ? 20.676 -9.889 -57.110 1.00 96.81 595 ALA A O 1
ATOM 4438 N N . GLY A 1 596 ? 21.620 -10.548 -55.179 1.00 95.38 596 GLY A N 1
ATOM 4439 C CA . GLY A 1 596 ? 20.457 -11.224 -54.619 1.00 95.38 596 GLY A CA 1
ATOM 4440 C C . GLY A 1 596 ? 19.531 -10.197 -53.977 1.00 95.38 596 GLY A C 1
ATOM 4441 O O . GLY A 1 596 ? 20.005 -9.296 -53.278 1.00 95.38 596 GLY A O 1
ATOM 4442 N N . VAL A 1 597 ? 18.240 -10.323 -54.259 1.00 93.56 597 VAL A N 1
ATOM 4443 C CA . VAL A 1 597 ? 17.181 -9.429 -53.784 1.00 93.56 597 VAL A CA 1
ATOM 4444 C C . VAL A 1 597 ? 16.684 -9.933 -52.428 1.00 93.56 597 VAL A C 1
ATOM 4446 O O . VAL A 1 597 ? 16.533 -11.138 -52.226 1.00 93.56 597 VAL A O 1
ATOM 4449 N N . GLY A 1 598 ? 16.518 -9.012 -51.477 1.00 87.44 598 GLY A N 1
ATOM 4450 C CA . GLY A 1 598 ? 15.977 -9.304 -50.151 1.00 87.44 598 GLY A CA 1
ATOM 4451 C C . GLY A 1 598 ? 14.446 -9.323 -50.141 1.00 87.44 598 GLY A C 1
ATOM 4452 O O . GLY A 1 598 ? 13.796 -9.112 -51.164 1.00 87.44 598 GLY A O 1
ATOM 4453 N N . THR A 1 599 ? 13.856 -9.563 -48.972 1.00 86.50 599 THR A N 1
ATOM 4454 C CA . THR A 1 599 ? 12.409 -9.426 -48.774 1.00 86.50 599 THR A CA 1
ATOM 4455 C C . THR A 1 599 ? 12.047 -8.005 -48.374 1.00 86.50 599 THR A C 1
ATOM 4457 O O . THR A 1 599 ? 12.773 -7.365 -47.608 1.00 86.50 599 THR A O 1
ATOM 4460 N N . ASP A 1 600 ? 10.893 -7.563 -48.843 1.00 84.12 600 ASP A N 1
ATOM 4461 C CA . ASP A 1 600 ? 10.186 -6.413 -48.305 1.00 84.12 600 ASP A CA 1
ATOM 4462 C C . ASP A 1 600 ? 9.212 -6.903 -47.208 1.00 84.12 600 ASP A C 1
ATOM 4464 O O . ASP A 1 600 ? 8.516 -7.895 -47.465 1.00 84.12 600 ASP A O 1
ATOM 4468 N N . PRO A 1 601 ? 9.220 -6.344 -45.981 1.00 81.56 601 PRO A N 1
ATOM 4469 C CA . PRO A 1 601 ? 8.382 -6.833 -44.879 1.00 81.56 601 PRO A CA 1
ATOM 4470 C C . PRO A 1 601 ? 6.872 -6.732 -45.138 1.00 81.56 601 PRO A C 1
ATOM 4472 O O . PRO A 1 601 ? 6.123 -7.601 -44.685 1.00 81.56 601 PRO A O 1
ATOM 4475 N N . GLU A 1 602 ? 6.438 -5.721 -45.888 1.00 82.50 602 GLU A N 1
ATOM 4476 C CA . GLU A 1 602 ? 5.044 -5.466 -46.263 1.00 82.50 602 GLU A CA 1
ATOM 4477 C C . GLU A 1 602 ? 4.637 -6.212 -47.542 1.00 82.50 602 GLU A C 1
ATOM 4479 O O . GLU A 1 602 ? 3.450 -6.422 -47.802 1.00 82.50 602 GLU A O 1
ATOM 4484 N N . GLY A 1 603 ? 5.618 -6.684 -48.312 1.00 78.56 603 GLY A N 1
ATOM 4485 C CA . GLY A 1 603 ? 5.393 -7.351 -49.590 1.00 78.56 603 GLY A CA 1
ATOM 4486 C C . GLY A 1 603 ? 5.188 -6.368 -50.740 1.00 78.56 603 GLY A C 1
ATOM 4487 O O . GLY A 1 603 ? 4.562 -6.724 -51.743 1.00 78.56 603 GLY A O 1
ATOM 4488 N N . ASP A 1 604 ? 5.724 -5.157 -50.623 1.00 83.75 604 ASP A N 1
ATOM 4489 C CA . ASP A 1 604 ? 5.703 -4.169 -51.689 1.00 83.75 604 ASP A CA 1
ATOM 4490 C C . ASP A 1 604 ? 6.679 -4.539 -52.826 1.00 83.75 604 ASP A C 1
ATOM 4492 O O . ASP A 1 604 ? 7.712 -5.196 -52.615 1.00 83.75 604 ASP A O 1
ATOM 4496 N N . PRO A 1 605 ? 6.385 -4.132 -54.078 1.00 87.94 605 PRO A N 1
ATOM 4497 C CA . PRO A 1 605 ? 7.347 -4.225 -55.168 1.00 87.94 605 PRO A CA 1
ATOM 4498 C C . PRO A 1 605 ? 8.625 -3.422 -54.879 1.00 87.94 605 PRO A C 1
ATOM 4500 O O . PRO A 1 605 ? 8.581 -2.296 -54.391 1.00 87.94 605 PRO A O 1
ATOM 4503 N N . GLN A 1 606 ? 9.783 -3.971 -55.250 1.00 91.44 606 GLN A N 1
ATOM 4504 C CA . GLN A 1 606 ? 11.083 -3.347 -54.978 1.00 91.44 606 GLN A CA 1
ATOM 4505 C C . GLN A 1 606 ? 11.702 -2.723 -56.235 1.00 91.44 606 GLN A C 1
ATOM 4507 O O . GLN A 1 606 ? 11.766 -3.337 -57.299 1.00 91.44 606 GLN A O 1
ATOM 4512 N N . HIS A 1 607 ? 12.235 -1.515 -56.108 1.00 92.44 607 HIS A N 1
ATOM 4513 C CA . HIS A 1 607 ? 13.136 -0.874 -57.059 1.00 92.44 607 HIS A CA 1
ATOM 4514 C C . HIS A 1 607 ? 14.597 -1.002 -56.605 1.00 92.44 607 HIS A C 1
ATOM 4516 O O . HIS A 1 607 ? 14.887 -1.265 -55.441 1.00 92.44 607 HIS A O 1
ATOM 4522 N N . PHE A 1 608 ? 15.541 -0.799 -57.523 1.00 94.25 608 PHE A N 1
ATOM 4523 C CA . PHE A 1 608 ? 16.969 -0.962 -57.267 1.00 94.25 608 PHE A CA 1
ATOM 4524 C C . PHE A 1 608 ? 17.775 0.237 -57.741 1.00 94.25 608 PHE A C 1
ATOM 4526 O O . PHE A 1 608 ? 17.497 0.814 -58.796 1.00 94.25 608 PHE A O 1
ATOM 4533 N N . ARG A 1 609 ? 18.827 0.560 -56.985 1.00 93.94 609 ARG A N 1
ATOM 4534 C CA . ARG A 1 609 ? 19.807 1.594 -57.322 1.00 93.94 609 ARG A CA 1
ATOM 4535 C C . ARG A 1 609 ? 21.219 1.025 -57.308 1.00 93.94 609 ARG A C 1
ATOM 4537 O O . ARG A 1 609 ? 21.612 0.366 -56.351 1.00 93.94 609 ARG A O 1
ATOM 4544 N N . LEU A 1 610 ? 21.991 1.296 -58.355 1.00 95.44 610 LEU A N 1
ATOM 4545 C CA . LEU A 1 610 ? 23.389 0.913 -58.537 1.00 95.44 610 LEU A CA 1
ATOM 4546 C C . LEU A 1 610 ? 24.250 2.170 -58.657 1.00 95.44 610 LEU A C 1
ATOM 4548 O O . LEU A 1 610 ? 24.063 2.977 -59.567 1.00 95.44 610 LEU A O 1
ATOM 4552 N N . GLN A 1 611 ? 25.251 2.283 -57.787 1.00 95.81 611 GLN A N 1
ATOM 4553 C CA . GLN A 1 611 ? 26.266 3.328 -57.871 1.00 95.81 611 GLN A CA 1
ATOM 4554 C C . GLN A 1 611 ? 27.626 2.744 -58.233 1.00 95.81 611 GLN A C 1
ATOM 4556 O O . GLN A 1 611 ? 28.033 1.714 -57.694 1.00 95.81 611 GLN A O 1
ATOM 4561 N N . ILE A 1 612 ? 28.341 3.442 -59.115 1.00 96.56 612 ILE A N 1
ATOM 4562 C CA . ILE A 1 612 ? 29.731 3.173 -59.490 1.00 96.56 612 ILE A CA 1
ATOM 4563 C C . ILE A 1 612 ? 30.526 4.463 -59.283 1.00 96.56 612 ILE A C 1
ATOM 4565 O O . ILE A 1 612 ? 30.159 5.503 -59.829 1.00 96.56 612 ILE A O 1
ATOM 4569 N N . ALA A 1 613 ? 31.622 4.407 -58.529 1.00 96.50 613 ALA A N 1
ATOM 4570 C CA . ALA A 1 613 ? 32.448 5.563 -58.183 1.00 96.50 613 ALA A CA 1
ATOM 4571 C C . ALA A 1 613 ? 33.948 5.285 -58.343 1.00 96.50 613 ALA A C 1
ATOM 4573 O O . ALA A 1 613 ? 34.381 4.137 -58.430 1.00 96.50 613 ALA A O 1
ATOM 4574 N N . ARG A 1 614 ? 34.762 6.344 -58.393 1.00 94.62 614 ARG A N 1
ATOM 4575 C CA . ARG A 1 614 ? 36.238 6.241 -58.431 1.00 94.62 614 ARG A CA 1
ATOM 4576 C C . ARG A 1 614 ? 36.873 6.099 -57.046 1.00 94.62 614 ARG A C 1
ATOM 4578 O O . ARG A 1 614 ? 38.057 5.790 -56.946 1.00 94.62 614 ARG A O 1
ATOM 4585 N N . ASP A 1 615 ? 36.091 6.298 -55.995 1.00 94.44 615 ASP A N 1
ATOM 4586 C CA . ASP A 1 615 ? 36.504 6.205 -54.600 1.00 94.44 615 ASP A CA 1
ATOM 4587 C C . ASP A 1 615 ? 35.501 5.387 -53.778 1.00 94.44 615 ASP A C 1
ATOM 4589 O O . ASP A 1 615 ? 34.337 5.240 -54.147 1.00 94.44 615 ASP A O 1
ATOM 4593 N N . VAL A 1 616 ? 35.973 4.859 -52.649 1.00 92.75 616 VAL A N 1
ATOM 4594 C CA . VAL A 1 616 ? 35.205 3.962 -51.772 1.00 92.75 616 VAL A CA 1
ATOM 4595 C C . VAL A 1 616 ? 34.057 4.660 -51.035 1.00 92.75 616 VAL A C 1
ATOM 4597 O O . VAL A 1 616 ? 33.104 3.999 -50.634 1.00 92.75 616 VAL A O 1
ATOM 4600 N N . ASN A 1 617 ? 34.126 5.985 -50.881 1.00 93.69 617 ASN A N 1
ATOM 4601 C CA . ASN A 1 617 ? 33.112 6.778 -50.186 1.00 93.69 617 ASN A CA 1
ATOM 4602 C C . ASN A 1 617 ? 31.989 7.238 -51.125 1.00 93.69 617 ASN A C 1
ATOM 4604 O O . ASN A 1 617 ? 31.054 7.894 -50.673 1.00 93.69 617 ASN A O 1
ATOM 4608 N N . PHE A 1 618 ? 32.069 6.890 -52.414 1.00 93.75 618 PHE A N 1
ATOM 4609 C CA . PHE A 1 618 ? 31.121 7.306 -53.446 1.00 93.75 618 PHE A CA 1
ATOM 4610 C C . PHE A 1 618 ? 30.991 8.832 -53.565 1.00 93.75 618 PHE A C 1
ATOM 4612 O O . PHE A 1 618 ? 29.921 9.338 -53.891 1.00 93.75 618 PHE A O 1
ATOM 4619 N N . ALA A 1 619 ? 32.084 9.572 -53.345 1.00 90.12 619 ALA A N 1
ATOM 4620 C CA . ALA A 1 619 ? 32.118 11.022 -53.553 1.00 90.12 619 ALA A CA 1
ATOM 4621 C C . ALA A 1 619 ? 32.272 11.398 -55.041 1.00 90.12 619 ALA A C 1
ATOM 4623 O O . ALA A 1 619 ? 31.803 12.444 -55.475 1.00 90.12 619 ALA A O 1
ATOM 4624 N N . ASN A 1 620 ? 32.913 10.539 -55.839 1.00 89.25 620 ASN A N 1
ATOM 4625 C CA . ASN A 1 620 ? 3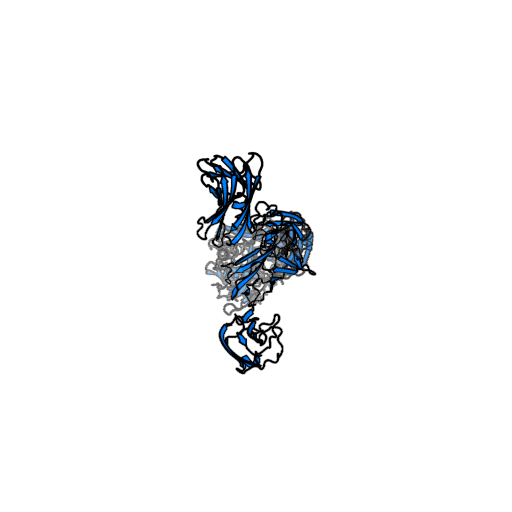3.173 10.730 -57.267 1.00 89.25 620 ASN A CA 1
ATOM 4626 C C . ASN A 1 620 ? 32.429 9.666 -58.080 1.00 89.25 620 ASN A C 1
ATOM 4628 O O . ASN A 1 620 ? 33.034 8.731 -58.626 1.00 89.25 620 ASN A O 1
ATOM 4632 N N . ILE A 1 621 ? 31.103 9.791 -58.120 1.00 92.50 621 ILE A N 1
ATOM 4633 C CA . ILE A 1 621 ? 30.211 8.889 -58.853 1.00 92.50 621 ILE A CA 1
ATOM 4634 C C . ILE A 1 621 ? 30.396 9.081 -60.362 1.00 92.50 621 ILE A C 1
ATOM 4636 O O . ILE A 1 621 ? 30.391 10.196 -60.874 1.00 92.50 621 ILE A O 1
ATOM 4640 N N . VAL A 1 622 ? 30.541 7.971 -61.083 1.00 90.94 622 VAL A N 1
ATOM 4641 C CA . VAL A 1 622 ? 30.612 7.931 -62.553 1.00 90.94 622 VAL A CA 1
ATOM 4642 C C . VAL A 1 622 ? 29.350 7.340 -63.181 1.00 90.94 622 VAL A C 1
ATOM 4644 O O . VAL A 1 622 ? 29.042 7.633 -64.335 1.00 90.94 622 VAL A O 1
ATOM 4647 N N . ALA A 1 623 ? 28.601 6.536 -62.426 1.00 91.38 623 ALA A N 1
ATOM 4648 C CA . ALA A 1 623 ? 27.277 6.067 -62.805 1.00 91.38 623 ALA A CA 1
ATOM 4649 C C . ALA A 1 623 ? 26.388 5.955 -61.563 1.00 91.38 623 ALA A C 1
ATOM 4651 O O . ALA A 1 623 ? 26.784 5.349 -60.570 1.00 91.38 623 ALA A O 1
ATOM 4652 N N . ASP A 1 624 ? 25.192 6.531 -61.654 1.00 91.44 624 ASP A N 1
ATOM 4653 C CA . ASP A 1 624 ? 24.120 6.415 -60.664 1.00 91.44 624 ASP A CA 1
ATOM 4654 C C . ASP A 1 624 ? 22.863 5.967 -61.403 1.00 91.44 624 ASP A C 1
ATOM 4656 O O . ASP A 1 624 ? 22.328 6.715 -62.226 1.00 91.44 624 ASP A O 1
ATOM 4660 N N . LEU A 1 625 ? 22.494 4.706 -61.253 1.00 92.00 625 LEU A N 1
ATOM 4661 C CA . LEU A 1 625 ? 21.489 4.048 -62.077 1.00 92.00 625 LEU A CA 1
ATOM 4662 C C . LEU A 1 625 ? 20.383 3.567 -61.161 1.00 92.00 625 LEU A C 1
ATOM 4664 O O . LEU A 1 625 ? 20.664 2.840 -60.216 1.00 92.00 625 LEU A O 1
ATOM 4668 N N . GLU A 1 626 ? 19.146 3.940 -61.447 1.00 91.56 626 GLU A N 1
ATOM 4669 C CA . GLU A 1 626 ? 18.007 3.594 -60.608 1.00 91.56 626 GLU A CA 1
ATOM 4670 C C . GLU A 1 626 ? 16.847 3.127 -61.478 1.00 91.56 626 GLU A C 1
ATOM 4672 O O . GLU A 1 626 ? 16.586 3.713 -62.525 1.00 91.56 626 GLU A O 1
ATOM 4677 N N . THR A 1 627 ? 16.176 2.053 -61.063 1.00 92.19 627 THR A N 1
ATOM 4678 C CA . THR A 1 627 ? 15.024 1.504 -61.794 1.00 92.19 627 THR A CA 1
ATOM 4679 C C . THR A 1 627 ? 13.736 2.283 -61.547 1.00 92.19 627 THR A C 1
ATOM 4681 O O . THR A 1 627 ? 12.767 2.084 -62.269 1.00 92.19 627 THR A O 1
ATOM 4684 N N . SER A 1 628 ? 13.695 3.096 -60.489 1.00 89.19 628 SER A N 1
ATOM 4685 C CA . SER A 1 628 ? 12.610 4.040 -60.216 1.00 89.19 628 SER A CA 1
ATOM 4686 C C . SER A 1 628 ? 12.980 5.415 -60.767 1.00 89.19 628 SER A C 1
ATOM 4688 O O . SER A 1 628 ? 14.165 5.716 -60.942 1.00 89.19 628 SER A O 1
ATOM 4690 N N . THR A 1 629 ? 11.986 6.251 -61.053 1.00 87.19 629 THR A N 1
ATOM 4691 C CA . THR A 1 629 ? 12.250 7.609 -61.537 1.00 87.19 629 THR A CA 1
ATOM 4692 C C . THR A 1 629 ? 12.223 8.574 -60.365 1.00 87.19 629 THR A C 1
ATOM 4694 O O . THR A 1 629 ? 11.189 8.728 -59.722 1.00 87.19 629 THR A O 1
ATOM 4697 N N . GLN A 1 630 ? 13.341 9.249 -60.100 1.00 86.88 630 GLN A N 1
ATOM 4698 C CA . GLN A 1 630 ? 13.426 10.301 -59.089 1.00 86.88 630 GLN A CA 1
ATOM 4699 C C . GLN A 1 630 ? 13.158 11.676 -59.710 1.00 86.88 630 GLN A C 1
ATOM 4701 O O . GLN A 1 630 ? 13.805 12.049 -60.694 1.00 86.88 630 GLN A O 1
ATOM 4706 N N . ASN A 1 631 ? 12.272 12.460 -59.094 1.00 89.81 631 ASN A N 1
ATOM 4707 C CA . ASN A 1 631 ? 12.231 13.901 -59.299 1.00 89.81 631 ASN A CA 1
ATOM 4708 C C . ASN A 1 631 ? 13.393 14.537 -58.522 1.00 89.81 631 ASN A C 1
ATOM 4710 O O . ASN A 1 631 ? 13.472 14.473 -57.293 1.00 89.81 631 ASN A O 1
ATOM 4714 N N . LEU A 1 632 ? 14.333 15.121 -59.259 1.00 91.38 632 LEU A N 1
ATOM 4715 C CA . LEU A 1 632 ? 15.547 15.732 -58.722 1.00 91.38 632 LEU A CA 1
ATOM 4716 C C . LEU A 1 632 ? 15.256 17.046 -57.978 1.00 91.38 632 LEU A C 1
ATOM 4718 O O . LEU A 1 632 ? 16.116 17.555 -57.263 1.00 91.38 632 LEU A O 1
ATOM 4722 N N . LEU A 1 633 ? 14.047 17.591 -58.122 1.00 91.25 633 LEU A N 1
ATOM 4723 C CA . LEU A 1 633 ? 13.573 18.741 -57.362 1.00 91.25 633 LEU A CA 1
ATOM 4724 C C . LEU A 1 633 ? 13.190 18.337 -55.930 1.00 91.25 633 LEU A C 1
ATOM 4726 O O . LEU A 1 633 ? 12.749 17.218 -55.672 1.00 91.25 633 LEU A O 1
ATOM 4730 N N . THR A 1 634 ? 13.326 19.268 -54.985 1.00 90.12 634 THR A N 1
ATOM 4731 C CA . THR A 1 634 ? 12.765 19.084 -53.635 1.00 90.12 634 THR A CA 1
ATOM 4732 C C . THR A 1 634 ? 11.234 19.032 -53.678 1.00 90.12 634 THR A C 1
ATOM 4734 O O . THR A 1 634 ? 10.626 19.571 -54.601 1.00 90.12 634 THR A O 1
ATOM 4737 N N . ALA A 1 635 ? 10.590 18.460 -52.653 1.00 86.81 635 ALA A N 1
ATOM 4738 C CA . ALA A 1 635 ? 9.124 18.393 -52.581 1.00 86.81 635 ALA A CA 1
ATOM 4739 C C . ALA A 1 635 ? 8.453 19.774 -52.743 1.00 86.81 635 ALA A C 1
ATOM 4741 O O . ALA A 1 635 ? 7.480 19.909 -53.482 1.00 86.81 635 ALA A O 1
ATOM 4742 N N . ASN A 1 636 ? 9.022 20.825 -52.135 1.00 89.62 636 ASN A N 1
ATOM 4743 C CA . ASN A 1 636 ? 8.504 22.186 -52.297 1.00 89.62 636 ASN A CA 1
ATOM 4744 C C . ASN A 1 636 ? 8.773 22.766 -53.697 1.00 89.62 636 ASN A C 1
ATOM 4746 O O . ASN A 1 636 ? 7.950 23.511 -54.213 1.00 89.62 636 ASN A O 1
ATOM 4750 N N . GLN A 1 637 ? 9.890 22.422 -54.344 1.00 91.69 637 GLN A N 1
ATOM 4751 C CA . GLN A 1 637 ? 10.134 22.830 -55.732 1.00 91.69 637 GLN A CA 1
ATOM 4752 C C . GLN A 1 637 ? 9.242 22.091 -56.737 1.00 91.69 637 GLN A C 1
ATOM 4754 O O . GLN A 1 637 ? 8.970 22.640 -57.799 1.00 91.69 637 GLN A O 1
ATOM 4759 N N . ALA A 1 638 ? 8.808 20.869 -56.417 1.00 89.62 638 ALA A N 1
ATOM 4760 C CA . ALA A 1 638 ? 7.916 20.076 -57.254 1.00 89.62 638 ALA A CA 1
ATOM 4761 C C . ALA A 1 638 ? 6.460 20.572 -57.182 1.00 89.62 638 ALA A C 1
ATOM 4763 O O . ALA A 1 638 ? 5.876 20.840 -58.228 1.00 89.62 638 ALA A O 1
ATOM 4764 N N . GLY A 1 639 ? 5.906 20.744 -55.972 1.00 87.69 639 GLY A N 1
ATOM 4765 C CA . GLY A 1 639 ? 4.479 21.062 -55.769 1.00 87.69 639 GLY A CA 1
ATOM 4766 C C . GLY A 1 639 ? 4.161 22.405 -55.097 1.00 87.69 639 GLY A C 1
ATOM 4767 O O . GLY A 1 639 ? 3.007 22.766 -54.973 1.00 87.69 639 GLY A O 1
ATOM 4768 N N . VAL A 1 640 ? 5.150 23.187 -54.641 1.00 90.75 640 VAL A N 1
ATOM 4769 C CA . VAL A 1 640 ? 4.928 24.541 -54.063 1.00 90.75 640 VAL A CA 1
ATOM 4770 C C . VAL A 1 640 ? 4.008 24.554 -52.820 1.00 90.75 640 VAL A C 1
ATOM 4772 O O . VAL A 1 640 ? 3.316 25.532 -52.512 1.00 90.75 640 VAL A O 1
ATOM 4775 N N . GLU A 1 641 ? 4.013 23.463 -52.055 1.00 89.56 641 GLU A N 1
ATOM 4776 C CA . GLU A 1 641 ? 3.040 23.252 -50.980 1.00 89.56 641 GLU A CA 1
ATOM 4777 C C . GLU A 1 641 ? 3.324 24.027 -49.695 1.00 89.56 641 GLU A C 1
ATOM 4779 O O . GLU A 1 641 ? 2.385 24.361 -48.971 1.00 89.56 641 GLU A O 1
ATOM 4784 N N . ALA A 1 642 ? 4.579 24.379 -49.417 1.00 89.31 642 ALA A N 1
ATOM 4785 C CA . ALA A 1 642 ? 4.947 25.086 -48.193 1.00 89.31 642 ALA A CA 1
ATOM 4786 C C . ALA A 1 642 ? 5.040 26.601 -48.415 1.00 89.31 642 ALA A C 1
ATOM 4788 O O . ALA A 1 642 ? 4.333 27.381 -47.774 1.00 89.31 642 ALA A O 1
ATOM 4789 N N . ASP A 1 643 ? 5.909 27.027 -49.329 1.00 92.88 643 ASP A N 1
ATOM 4790 C CA . ASP A 1 643 ? 6.254 28.432 -49.557 1.00 92.88 643 ASP A CA 1
ATOM 4791 C C . ASP A 1 643 ? 6.951 28.629 -50.924 1.00 92.88 643 ASP A C 1
ATOM 4793 O O . ASP A 1 643 ? 6.985 27.730 -51.761 1.00 92.88 643 ASP A O 1
ATOM 4797 N N . THR A 1 644 ? 7.519 29.814 -51.174 1.00 95.44 644 THR A N 1
ATOM 4798 C CA . THR A 1 644 ? 8.282 30.112 -52.401 1.00 95.44 644 THR A CA 1
ATOM 4799 C C . THR A 1 644 ? 9.783 29.803 -52.287 1.00 95.44 644 THR A C 1
ATOM 4801 O O . THR A 1 644 ? 10.568 30.250 -53.127 1.00 95.44 644 THR A O 1
ATOM 4804 N N . THR A 1 645 ? 10.225 29.084 -51.253 1.00 94.94 645 THR A N 1
ATOM 4805 C CA . THR A 1 645 ? 11.625 28.682 -51.076 1.00 94.94 645 THR A CA 1
ATOM 4806 C C . THR A 1 645 ? 12.036 27.739 -52.203 1.00 94.94 645 THR A C 1
ATOM 4808 O O . THR A 1 645 ? 11.356 26.758 -52.496 1.00 94.94 645 THR A O 1
ATOM 4811 N N . GLY A 1 646 ? 13.172 28.030 -52.841 1.00 94.19 646 GLY A N 1
ATOM 4812 C CA . GLY A 1 646 ? 13.654 27.278 -54.003 1.00 94.19 646 GLY A CA 1
ATOM 4813 C C . GLY A 1 646 ? 13.276 27.886 -55.356 1.00 94.19 646 GLY A C 1
ATOM 4814 O O . GLY A 1 646 ? 13.627 27.302 -56.380 1.00 94.19 646 GLY A O 1
ATOM 4815 N N . PHE A 1 647 ? 12.618 29.051 -55.370 1.00 97.31 647 PHE A N 1
ATOM 4816 C CA . PHE A 1 647 ? 12.247 29.795 -56.575 1.00 97.31 647 PHE A CA 1
ATOM 4817 C C . PHE A 1 647 ? 12.780 31.231 -56.530 1.00 97.31 647 PHE A C 1
ATOM 4819 O O . PHE A 1 647 ? 12.759 31.885 -55.490 1.00 97.31 647 PHE A O 1
ATOM 4826 N N . THR A 1 648 ? 13.239 31.747 -57.670 1.00 97.19 648 THR A N 1
ATOM 4827 C CA . THR A 1 648 ? 13.720 33.127 -57.829 1.00 97.19 648 THR A CA 1
ATOM 4828 C C . THR A 1 648 ? 13.096 33.756 -59.070 1.00 97.19 648 THR A C 1
ATOM 4830 O O . THR A 1 648 ? 13.178 33.208 -60.168 1.00 97.19 648 THR A O 1
ATOM 4833 N N . GLY A 1 649 ? 12.464 34.921 -58.914 1.00 95.88 649 GLY A N 1
ATOM 4834 C CA . GLY A 1 649 ? 11.900 35.666 -60.039 1.00 95.88 649 GLY A CA 1
ATOM 4835 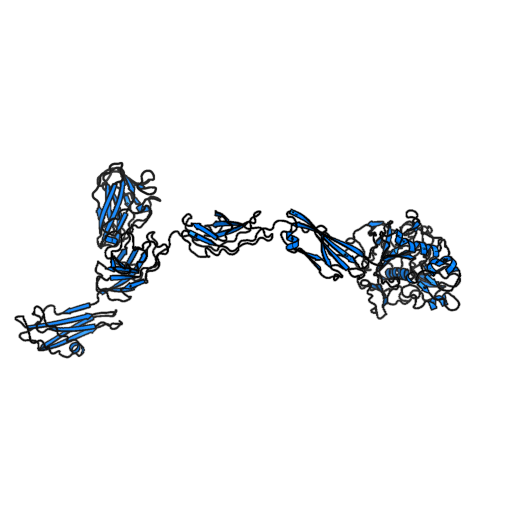C C . GLY A 1 649 ? 12.990 36.264 -60.935 1.00 95.88 649 GLY A C 1
ATOM 4836 O O . GLY A 1 649 ? 13.871 36.979 -60.460 1.00 95.88 649 GLY A O 1
ATOM 4837 N N . ARG A 1 650 ? 12.902 36.030 -62.246 1.00 94.19 650 ARG A N 1
ATOM 4838 C CA . ARG A 1 650 ? 13.730 36.663 -63.284 1.00 94.19 650 ARG A CA 1
ATOM 4839 C C . ARG A 1 650 ? 12.908 37.777 -63.930 1.00 94.19 650 ARG A C 1
ATOM 4841 O O . ARG A 1 650 ? 12.071 37.504 -64.779 1.00 94.19 650 ARG A O 1
ATOM 4848 N N . GLY A 1 651 ? 13.083 39.027 -63.496 1.00 92.88 651 GLY A N 1
ATOM 4849 C CA . GLY A 1 651 ? 12.254 40.145 -63.988 1.00 92.88 651 GLY A CA 1
ATOM 4850 C C . GLY A 1 651 ? 10.752 39.983 -63.686 1.00 92.88 651 GLY A C 1
ATOM 4851 O O . GLY A 1 651 ? 9.905 40.525 -64.395 1.00 92.88 651 GLY A O 1
ATOM 4852 N N . ALA A 1 652 ? 10.420 39.209 -62.648 1.00 95.94 652 ALA A N 1
ATOM 4853 C CA . ALA A 1 652 ? 9.057 38.875 -62.254 1.00 95.94 652 ALA A CA 1
ATOM 4854 C C . ALA A 1 652 ? 8.905 38.890 -60.728 1.00 95.94 652 ALA A C 1
ATOM 4856 O O . ALA A 1 652 ? 9.866 38.658 -59.993 1.00 95.94 652 ALA A O 1
ATOM 4857 N N . THR A 1 653 ? 7.682 39.114 -60.252 1.00 96.75 653 THR A N 1
ATOM 4858 C CA . THR A 1 653 ? 7.296 38.873 -58.855 1.00 96.75 653 THR A CA 1
ATOM 4859 C C . THR A 1 653 ? 6.682 37.484 -58.734 1.00 96.75 653 THR A C 1
ATOM 4861 O O . THR A 1 653 ? 5.879 37.095 -59.584 1.00 96.75 653 THR A O 1
ATOM 4864 N N . ILE A 1 654 ? 7.048 36.750 -57.681 1.00 97.81 654 ILE A N 1
ATOM 4865 C CA . ILE A 1 654 ? 6.533 35.405 -57.406 1.00 97.81 654 ILE A CA 1
ATOM 4866 C C . ILE A 1 654 ? 5.772 35.359 -56.080 1.00 97.81 654 ILE A C 1
ATOM 4868 O O . ILE A 1 654 ? 6.112 36.083 -55.144 1.00 97.81 654 ILE A O 1
ATOM 4872 N N . ALA A 1 655 ? 4.752 34.509 -56.000 1.00 96.88 655 ALA A N 1
ATOM 4873 C CA . ALA A 1 655 ? 3.983 34.265 -54.783 1.00 96.88 655 ALA A CA 1
ATOM 4874 C C . ALA A 1 655 ? 3.416 32.841 -54.771 1.00 96.88 655 ALA A C 1
ATOM 4876 O O . ALA A 1 655 ? 3.074 32.299 -55.819 1.00 96.88 655 ALA A O 1
ATOM 4877 N N . ARG A 1 656 ? 3.258 32.248 -53.585 1.00 96.19 656 ARG A N 1
ATOM 4878 C CA . ARG A 1 656 ? 2.489 31.008 -53.419 1.00 96.19 656 ARG A CA 1
ATOM 4879 C C . ARG A 1 656 ? 0.996 31.327 -53.525 1.00 96.19 656 ARG A C 1
ATOM 4881 O O . ARG A 1 656 ? 0.512 32.219 -52.828 1.00 96.19 656 ARG A O 1
ATOM 4888 N N . SER A 1 657 ? 0.265 30.605 -54.368 1.00 94.94 657 SER A N 1
ATOM 4889 C CA . SER A 1 657 ? -1.162 30.819 -54.608 1.00 94.94 657 SER A CA 1
ATOM 4890 C C . SER A 1 657 ? -1.980 29.587 -54.255 1.00 94.94 657 SER A C 1
ATOM 4892 O O . SER A 1 657 ? -1.806 28.534 -54.850 1.00 94.94 657 SER A O 1
ATOM 4894 N N . THR A 1 658 ? -2.934 29.741 -53.340 1.00 93.81 658 THR A N 1
ATOM 4895 C CA . THR A 1 658 ? -3.955 28.722 -53.037 1.00 93.81 658 THR A CA 1
ATOM 4896 C C . THR A 1 658 ? -5.218 28.889 -53.890 1.00 93.81 658 THR A C 1
ATOM 4898 O O . THR A 1 658 ? -6.182 28.146 -53.737 1.00 93.81 658 THR A O 1
ATOM 4901 N N . ALA A 1 659 ? -5.251 29.897 -54.770 1.00 90.38 659 ALA A N 1
ATOM 4902 C CA . ALA A 1 659 ? -6.435 30.247 -55.555 1.00 90.38 659 ALA A CA 1
ATOM 4903 C C . ALA A 1 659 ? -6.524 29.486 -56.885 1.00 90.38 659 ALA A C 1
ATOM 4905 O O . ALA A 1 659 ? -7.616 29.307 -57.421 1.00 90.38 659 ALA A O 1
ATOM 4906 N N . GLN A 1 660 ? -5.383 29.090 -57.445 1.00 88.88 660 GLN A N 1
ATOM 4907 C CA . GLN A 1 660 ? -5.267 28.290 -58.660 1.00 88.88 660 GLN A CA 1
ATOM 4908 C C . GLN A 1 660 ? -4.129 27.301 -58.424 1.00 88.88 660 GLN A C 1
ATOM 4910 O O . GLN A 1 660 ? -3.007 27.737 -58.203 1.00 88.88 660 GLN A O 1
ATOM 4915 N N . PHE A 1 661 ? -4.404 26.004 -58.460 1.00 92.69 661 PHE A N 1
ATOM 4916 C CA . PHE A 1 661 ? -3.401 24.939 -58.381 1.00 92.69 661 PHE A CA 1
ATOM 4917 C C . PHE A 1 661 ? -3.866 23.750 -59.229 1.00 92.69 661 PHE A C 1
ATOM 4919 O O . PHE A 1 661 ? -5.043 23.685 -59.612 1.00 92.69 661 PHE A O 1
ATOM 4926 N N . TYR A 1 662 ? -2.932 22.902 -59.641 1.00 90.38 662 TYR A N 1
ATOM 4927 C CA . TYR A 1 662 ? -3.199 21.682 -60.399 1.00 90.38 662 TYR A CA 1
ATOM 4928 C C . TYR A 1 662 ? -3.350 20.505 -59.441 1.00 90.38 662 TYR A C 1
ATOM 4930 O O . TYR A 1 662 ? -4.334 19.771 -59.526 1.00 90.38 662 TYR A O 1
ATOM 4938 N N . GLU A 1 663 ? -2.420 20.383 -58.499 1.00 84.31 663 GLU A N 1
ATOM 4939 C CA . GLU A 1 663 ? -2.379 19.321 -57.503 1.00 84.31 663 GLU A CA 1
ATOM 4940 C C . GLU A 1 663 ? -2.080 19.875 -56.105 1.00 84.31 663 GLU A C 1
ATOM 4942 O O . GLU A 1 663 ? -1.754 21.046 -55.954 1.00 84.31 663 GLU A O 1
ATOM 4947 N N . GLY A 1 664 ? -2.303 19.056 -55.073 1.00 86.00 664 GLY A N 1
ATOM 4948 C CA . GLY A 1 664 ? -2.089 19.458 -53.682 1.00 86.00 664 GLY A CA 1
ATOM 4949 C C . GLY A 1 664 ? -2.941 20.657 -53.241 1.00 86.00 664 GLY A C 1
ATOM 4950 O O . GLY A 1 664 ? -4.169 20.607 -53.361 1.00 86.00 664 GLY A O 1
ATOM 4951 N N . ALA A 1 665 ? -2.330 21.681 -52.641 1.00 88.50 665 ALA A N 1
ATOM 4952 C CA . ALA A 1 665 ? -3.029 22.813 -52.022 1.00 88.50 665 ALA A CA 1
ATOM 4953 C C . ALA A 1 665 ? -2.564 24.198 -52.509 1.00 88.50 665 ALA A C 1
ATOM 4955 O O . ALA A 1 665 ? -3.175 25.206 -52.120 1.00 88.50 665 ALA A O 1
ATOM 4956 N N . ALA A 1 666 ? -1.511 24.296 -53.327 1.00 93.06 666 ALA A N 1
ATOM 4957 C CA . ALA A 1 666 ? -1.054 25.565 -53.891 1.00 93.06 666 ALA A CA 1
ATOM 4958 C C . ALA A 1 666 ? -0.226 25.408 -55.172 1.00 93.06 666 ALA A C 1
ATOM 4960 O O . ALA A 1 666 ? 0.262 24.342 -55.485 1.00 93.06 666 ALA A O 1
ATOM 4961 N N . SER A 1 667 ? -0.035 26.514 -55.893 1.00 95.75 667 SER A N 1
ATOM 4962 C CA . SER A 1 667 ? 0.914 26.616 -57.005 1.00 95.75 667 SER A CA 1
ATOM 4963 C C . SER A 1 667 ? 1.769 27.877 -56.897 1.00 95.75 667 SER A C 1
ATOM 4965 O O . SER A 1 667 ? 1.534 28.752 -56.051 1.00 95.75 667 SER A O 1
ATOM 4967 N N . LEU A 1 668 ? 2.755 28.017 -57.782 1.00 97.31 668 LEU A N 1
ATOM 4968 C CA . LEU A 1 668 ? 3.548 29.232 -57.895 1.00 97.31 668 LEU A CA 1
ATOM 4969 C C . LEU A 1 668 ? 2.906 30.224 -58.869 1.00 97.31 668 LEU A C 1
ATOM 4971 O O . LEU A 1 668 ? 2.900 30.007 -60.076 1.00 97.31 668 LEU A O 1
ATOM 4975 N N . GLN A 1 669 ? 2.460 31.371 -58.371 1.00 97.81 669 GLN A N 1
ATOM 4976 C CA . GLN A 1 669 ? 2.080 32.511 -59.199 1.00 97.81 669 GLN A CA 1
ATOM 4977 C C . GLN A 1 669 ? 3.319 33.305 -59.615 1.00 97.81 669 GLN A C 1
ATOM 4979 O O . GLN A 1 669 ? 4.112 33.719 -58.770 1.00 97.81 669 GLN A O 1
ATOM 4984 N N . VAL A 1 670 ? 3.439 33.594 -60.908 1.00 97.56 670 VAL A N 1
ATOM 4985 C CA . VAL A 1 670 ? 4.508 34.396 -61.509 1.00 97.56 670 VAL A CA 1
ATOM 4986 C C . VAL A 1 670 ? 3.879 35.567 -62.256 1.00 97.56 670 VAL A C 1
ATOM 4988 O O . VAL A 1 670 ? 2.990 35.377 -63.083 1.00 97.56 670 VAL A O 1
ATOM 4991 N N . THR A 1 671 ? 4.321 36.789 -61.961 1.00 96.69 671 THR A N 1
ATOM 4992 C CA . THR A 1 671 ? 3.855 38.015 -62.629 1.00 96.69 671 THR A CA 1
ATOM 4993 C C . THR A 1 671 ? 5.031 38.759 -63.247 1.00 96.69 671 THR A C 1
ATOM 4995 O O . THR A 1 671 ? 5.877 39.288 -62.523 1.00 96.69 671 THR A O 1
ATOM 4998 N N . THR A 1 672 ? 5.095 38.790 -64.579 1.00 96.19 672 THR A N 1
ATOM 4999 C CA . THR A 1 672 ? 6.162 39.449 -65.347 1.00 96.19 672 THR A CA 1
ATOM 5000 C C . THR A 1 672 ? 5.825 40.905 -65.649 1.00 96.19 672 THR A C 1
ATOM 5002 O O . THR A 1 672 ? 4.659 41.273 -65.807 1.00 96.19 672 THR A O 1
ATOM 5005 N N . SER A 1 673 ? 6.856 41.748 -65.740 1.00 88.25 673 SER A N 1
ATOM 5006 C CA . SER A 1 673 ? 6.682 43.186 -65.983 1.00 88.25 673 SER A CA 1
ATOM 5007 C C . SER A 1 673 ? 6.455 43.537 -67.458 1.00 88.25 673 SER A C 1
ATOM 5009 O O . SER A 1 673 ? 5.887 44.584 -67.767 1.00 88.25 673 SER A O 1
ATOM 5011 N N . GLY A 1 674 ? 6.875 42.661 -68.372 1.00 86.56 674 GLY A N 1
ATOM 5012 C CA . GLY A 1 674 ? 6.849 42.877 -69.812 1.00 86.56 674 GLY A CA 1
ATOM 5013 C C . GLY A 1 674 ? 7.898 43.863 -70.301 1.00 86.56 674 GLY A C 1
ATOM 5014 O O . GLY A 1 674 ? 7.699 44.465 -71.352 1.00 86.56 674 GLY A O 1
ATOM 5015 N N . THR A 1 675 ? 8.982 44.081 -69.552 1.00 87.81 675 THR A N 1
ATOM 5016 C CA . THR A 1 675 ? 10.007 45.079 -69.912 1.00 87.81 675 THR A CA 1
ATOM 5017 C C . THR A 1 675 ? 11.111 44.500 -70.787 1.00 87.81 675 THR A C 1
ATOM 5019 O O . THR A 1 675 ? 11.677 45.209 -71.620 1.00 87.81 675 THR A O 1
ATOM 5022 N N . THR A 1 676 ? 11.397 43.207 -70.645 1.00 87.75 676 THR A N 1
ATOM 5023 C CA . THR A 1 676 ? 12.378 42.472 -71.455 1.00 87.75 676 THR A CA 1
ATOM 5024 C C . THR A 1 676 ? 11.836 41.087 -71.823 1.00 87.75 676 THR A C 1
ATOM 5026 O O . THR A 1 676 ? 10.801 40.661 -71.318 1.00 87.75 676 THR A O 1
ATOM 5029 N N . ALA A 1 677 ? 12.479 40.391 -72.763 1.00 84.50 677 ALA A N 1
ATOM 5030 C CA . ALA A 1 677 ? 12.136 39.000 -73.066 1.00 84.50 677 ALA A CA 1
ATOM 5031 C C . ALA A 1 677 ? 12.814 38.055 -72.058 1.00 84.50 677 ALA A C 1
ATOM 5033 O O . ALA A 1 677 ? 13.843 38.414 -71.488 1.00 84.50 677 ALA A O 1
ATOM 5034 N N . ASN A 1 678 ? 12.305 36.828 -71.906 1.00 91.88 678 ASN A N 1
ATOM 5035 C CA . ASN A 1 678 ? 12.789 35.838 -70.933 1.00 91.88 678 ASN A CA 1
ATOM 5036 C C . ASN A 1 678 ? 12.604 36.258 -69.467 1.00 91.88 678 ASN A C 1
ATOM 5038 O O . ASN A 1 678 ? 13.441 35.936 -68.626 1.00 91.88 678 ASN A O 1
ATOM 5042 N N . GLU A 1 679 ? 11.513 36.951 -69.154 1.00 95.75 679 GLU A N 1
ATOM 5043 C CA . GLU A 1 679 ? 11.086 37.153 -67.768 1.00 95.75 679 GLU A CA 1
ATOM 5044 C C . GLU A 1 679 ? 10.334 35.915 -67.262 1.00 95.75 679 GLU A C 1
ATOM 5046 O O . GLU A 1 679 ? 9.728 35.192 -68.050 1.00 95.75 679 GLU A O 1
ATOM 5051 N N . GLY A 1 680 ? 10.330 35.659 -65.958 1.00 96.50 680 GLY A N 1
ATOM 5052 C CA . GLY A 1 680 ? 9.616 34.525 -65.377 1.00 96.50 680 GLY A CA 1
ATOM 5053 C C . GLY A 1 680 ? 10.222 34.063 -64.060 1.00 96.50 680 GLY A C 1
ATOM 5054 O O . GLY A 1 680 ? 10.530 34.882 -63.197 1.00 96.50 680 GLY A O 1
ATOM 5055 N N . VAL A 1 681 ? 10.399 32.755 -63.897 1.00 97.50 681 VAL A N 1
ATOM 5056 C CA . VAL A 1 681 ? 10.951 32.155 -62.675 1.00 97.50 681 VAL A CA 1
ATOM 5057 C C . VAL A 1 681 ? 12.053 31.153 -62.990 1.00 97.50 681 VAL A C 1
ATOM 5059 O O . VAL A 1 681 ? 11.981 30.426 -63.978 1.00 97.50 681 VAL A O 1
ATOM 5062 N N . GLU A 1 682 ? 13.048 31.099 -62.113 1.00 96.88 682 GLU A N 1
ATOM 5063 C CA . GLU A 1 682 ? 14.063 30.055 -62.049 1.00 96.88 682 GLU A CA 1
ATOM 5064 C C . GLU A 1 682 ? 13.950 29.269 -60.744 1.00 96.88 682 GLU A C 1
ATOM 5066 O O . GLU A 1 682 ? 13.670 29.838 -59.686 1.00 96.88 682 GLU A O 1
ATOM 5071 N N . LEU A 1 683 ? 14.223 27.973 -60.808 1.00 97.00 683 LEU A N 1
ATOM 5072 C CA . LEU A 1 683 ? 14.354 27.121 -59.633 1.00 97.00 683 LEU A CA 1
ATOM 5073 C C . LEU A 1 683 ? 15.807 27.124 -59.138 1.00 97.00 683 LEU A C 1
ATOM 5075 O O . LEU A 1 683 ? 16.745 27.283 -59.921 1.00 97.00 683 LEU A O 1
ATOM 5079 N N . SER A 1 684 ? 16.004 26.897 -57.839 1.00 96.56 684 SER A N 1
ATOM 5080 C CA . SER A 1 684 ? 17.329 26.600 -57.289 1.00 96.56 684 SER A CA 1
ATOM 5081 C C . SER A 1 684 ? 17.944 25.383 -57.996 1.00 96.56 684 SER A C 1
ATOM 5083 O O . SER A 1 684 ? 17.231 24.408 -58.251 1.00 96.56 684 SER A O 1
ATOM 5085 N N . PRO A 1 685 ? 19.250 25.421 -58.313 1.00 96.56 685 PRO A N 1
ATOM 5086 C CA . PRO A 1 685 ? 19.893 24.387 -59.110 1.00 96.56 685 PRO A CA 1
ATOM 5087 C C . PRO A 1 685 ? 20.081 23.071 -58.350 1.00 96.56 685 PRO A C 1
ATOM 5089 O O . PRO A 1 685 ? 20.296 23.071 -57.139 1.00 96.56 685 PRO A O 1
ATOM 5092 N N . VAL A 1 686 ? 20.074 21.964 -59.092 1.00 95.44 686 VAL A N 1
ATOM 5093 C CA . VAL A 1 686 ? 20.293 20.598 -58.606 1.00 95.44 686 VAL A CA 1
ATOM 5094 C C . VAL A 1 686 ? 21.585 20.033 -59.187 1.00 95.44 686 VAL A C 1
ATOM 5096 O O . VAL A 1 686 ? 21.854 20.211 -60.375 1.00 95.44 686 VAL A O 1
ATOM 5099 N N . ASP A 1 687 ? 22.377 19.347 -58.363 1.00 93.75 687 ASP A N 1
ATOM 5100 C CA . ASP A 1 687 ? 23.610 18.692 -58.800 1.00 93.75 687 ASP A CA 1
ATOM 5101 C C . ASP A 1 687 ? 23.313 17.502 -59.723 1.00 93.75 687 ASP A C 1
ATOM 5103 O O . ASP A 1 687 ? 22.427 16.686 -59.462 1.00 93.75 687 ASP A O 1
ATOM 5107 N N . VAL A 1 688 ? 24.069 17.395 -60.815 1.00 93.38 688 VAL A N 1
ATOM 5108 C CA . VAL A 1 688 ? 23.880 16.371 -61.845 1.00 93.38 688 VAL A CA 1
ATOM 5109 C C . VAL A 1 688 ? 25.209 15.857 -62.393 1.00 93.38 688 VAL A C 1
ATOM 5111 O O . VAL A 1 688 ? 26.257 16.485 -62.257 1.00 93.38 688 VAL A O 1
ATOM 5114 N N . LEU A 1 689 ? 25.161 14.722 -63.091 1.00 90.56 689 LEU A N 1
ATOM 5115 C CA . LEU A 1 689 ? 26.290 14.244 -63.888 1.00 90.56 689 LEU A CA 1
ATOM 5116 C C . LEU A 1 689 ? 26.250 14.867 -65.291 1.00 90.56 689 LEU A C 1
ATOM 5118 O O . LEU A 1 689 ? 25.238 14.743 -65.992 1.00 90.56 689 LEU A O 1
ATOM 5122 N N . GLY A 1 690 ? 27.356 15.491 -65.700 1.00 90.38 690 GLY A N 1
ATOM 5123 C CA . GLY A 1 690 ? 27.571 15.986 -67.060 1.00 90.38 690 GLY A CA 1
ATOM 5124 C C . GLY A 1 690 ? 27.623 14.863 -68.102 1.00 90.38 690 GLY A C 1
ATOM 5125 O O . GLY A 1 690 ? 27.930 13.709 -67.793 1.00 90.38 690 GLY A O 1
ATOM 5126 N N . GLY A 1 691 ? 27.301 15.190 -69.354 1.00 90.00 691 GLY A N 1
ATOM 5127 C CA . GLY A 1 691 ? 27.259 14.225 -70.455 1.00 90.00 691 GLY A CA 1
ATOM 5128 C C . GLY A 1 691 ? 26.058 13.274 -70.430 1.00 90.00 691 GLY A C 1
ATOM 5129 O O . GLY A 1 691 ? 26.120 12.228 -71.076 1.00 90.00 691 GLY A O 1
ATOM 5130 N N . LYS A 1 692 ? 24.998 13.585 -69.673 1.00 90.69 692 LYS A N 1
ATOM 5131 C CA . LYS A 1 692 ? 23.806 12.733 -69.496 1.00 90.69 692 LYS A CA 1
ATOM 5132 C C . LYS A 1 692 ? 22.540 13.421 -70.012 1.00 90.69 692 LYS A C 1
ATOM 5134 O O . LYS A 1 692 ? 22.507 14.639 -70.170 1.00 90.69 692 LYS A O 1
ATOM 5139 N N . SER A 1 693 ? 21.500 12.632 -70.269 1.00 92.94 693 SER A N 1
ATOM 5140 C CA . SER A 1 693 ? 20.176 13.145 -70.639 1.00 92.94 693 SER A CA 1
ATOM 5141 C C . SER A 1 693 ? 19.336 13.448 -69.400 1.00 92.94 693 SER A C 1
ATOM 5143 O O . SER A 1 693 ? 19.333 12.656 -68.452 1.00 92.94 693 SER A O 1
ATOM 5145 N N . TYR A 1 694 ? 18.610 14.563 -69.430 1.00 95.06 694 TYR A N 1
ATOM 5146 C CA . TYR A 1 694 ? 17.610 14.936 -68.429 1.00 95.06 694 TYR A CA 1
ATOM 5147 C C . TYR A 1 694 ? 16.359 15.470 -69.118 1.00 95.06 694 TYR A C 1
ATOM 5149 O O . TYR A 1 694 ? 16.465 16.200 -70.106 1.00 95.06 694 TYR A O 1
ATOM 5157 N N . ALA A 1 695 ? 15.193 15.149 -68.571 1.00 94.50 695 ALA A N 1
ATOM 5158 C CA . ALA A 1 695 ? 13.900 15.613 -69.047 1.00 94.50 695 ALA A CA 1
ATOM 5159 C C . ALA A 1 695 ? 13.194 16.407 -67.949 1.00 94.50 695 ALA A C 1
ATOM 5161 O O . ALA A 1 695 ? 13.342 16.119 -66.762 1.00 94.50 695 ALA A O 1
ATOM 5162 N N . ALA A 1 696 ? 12.436 17.422 -68.342 1.00 95.31 696 ALA A N 1
ATOM 5163 C CA . ALA A 1 696 ? 11.733 18.296 -67.425 1.00 95.31 696 ALA A CA 1
ATOM 5164 C C . ALA A 1 696 ? 10.297 18.556 -67.868 1.00 95.31 696 ALA A C 1
ATOM 5166 O O . ALA A 1 696 ? 10.010 18.600 -69.067 1.00 95.31 696 ALA A O 1
ATOM 5167 N N . GLN A 1 697 ? 9.422 18.776 -66.888 1.00 94.12 697 GLN A N 1
ATOM 5168 C CA . GLN A 1 697 ? 8.015 19.108 -67.081 1.00 94.12 697 GLN A CA 1
ATOM 5169 C C . GLN A 1 697 ? 7.560 20.198 -66.106 1.00 94.12 697 GLN A C 1
ATOM 5171 O O . GLN A 1 697 ? 8.111 20.339 -65.017 1.00 94.12 697 GLN A O 1
ATOM 5176 N N . VAL A 1 698 ? 6.542 20.960 -66.505 1.00 94.81 698 VAL A N 1
ATOM 5177 C CA . VAL A 1 698 ? 5.749 21.815 -65.612 1.00 94.81 698 VAL A CA 1
ATOM 5178 C C . VAL A 1 698 ? 4.310 21.924 -66.129 1.00 94.81 698 VAL A C 1
ATOM 5180 O O . VAL A 1 698 ? 4.086 21.958 -67.348 1.00 94.81 698 VAL A O 1
ATOM 5183 N N . LYS A 1 699 ? 3.333 22.008 -65.222 1.00 94.44 699 LYS A N 1
ATOM 5184 C CA . LYS A 1 699 ? 1.955 22.423 -65.523 1.00 94.44 699 LYS A CA 1
ATOM 5185 C C . LYS A 1 699 ? 1.861 23.939 -65.422 1.00 94.44 699 LYS A C 1
ATOM 5187 O O . LYS A 1 699 ? 2.269 24.523 -64.424 1.00 94.44 699 LYS A O 1
ATOM 5192 N N . VAL A 1 700 ? 1.316 24.586 -66.447 1.00 96.00 700 VAL A N 1
ATOM 5193 C CA . VAL A 1 700 ? 1.155 26.044 -66.508 1.00 96.00 700 VAL A CA 1
ATOM 5194 C C . VAL A 1 700 ? -0.276 26.451 -66.840 1.00 96.00 700 VAL A C 1
ATOM 5196 O O . VAL A 1 700 ? -0.948 25.793 -67.632 1.00 96.00 700 VAL A O 1
ATOM 5199 N N . LYS A 1 701 ? -0.747 27.551 -66.249 1.00 96.25 701 LYS A N 1
ATOM 5200 C CA . LYS A 1 701 ? -2.076 28.133 -66.502 1.00 96.25 701 LYS A CA 1
ATOM 5201 C C . LYS A 1 701 ? -2.033 29.652 -66.381 1.00 96.25 701 LYS A C 1
ATOM 5203 O O . LYS A 1 701 ? -1.289 30.182 -65.569 1.00 96.25 701 LYS A O 1
ATOM 5208 N N . GLY A 1 702 ? -2.857 30.373 -67.137 1.00 95.06 702 GLY A N 1
ATOM 5209 C CA . GLY A 1 702 ? -2.968 31.834 -67.044 1.00 95.06 702 GLY A CA 1
ATOM 5210 C C . GLY A 1 702 ? -2.746 32.503 -68.391 1.00 95.06 702 GLY A C 1
ATOM 5211 O O . GLY A 1 702 ? -3.218 31.999 -69.402 1.00 95.06 702 GLY A O 1
ATOM 5212 N N . ALA A 1 703 ? -2.060 33.642 -68.415 1.00 91.62 703 ALA A N 1
ATOM 5213 C CA . ALA A 1 703 ? -1.795 34.394 -69.639 1.00 91.62 703 ALA A CA 1
ATOM 5214 C C . ALA A 1 703 ? -0.302 34.380 -69.995 1.00 91.62 703 ALA A C 1
ATOM 5216 O O . ALA A 1 703 ? 0.549 34.239 -69.121 1.00 91.62 703 ALA A O 1
ATOM 5217 N N . GLY A 1 704 ? 0.017 34.580 -71.275 1.00 91.38 704 GLY A N 1
ATOM 5218 C CA . GLY A 1 704 ? 1.388 34.762 -71.758 1.00 91.38 704 GLY A CA 1
ATOM 5219 C C . GLY A 1 704 ? 1.801 33.773 -72.847 1.00 91.38 704 GLY A C 1
ATOM 5220 O O . GLY A 1 704 ? 1.086 32.821 -73.154 1.00 91.38 704 GLY A O 1
ATOM 5221 N N . TYR A 1 705 ? 2.972 34.028 -73.436 1.00 94.75 705 TYR A N 1
ATOM 5222 C CA . TYR A 1 705 ? 3.640 33.146 -74.394 1.00 94.75 705 TYR A CA 1
ATOM 5223 C C . TYR A 1 705 ? 4.858 32.527 -73.705 1.00 94.75 705 TYR A C 1
ATOM 5225 O O . TYR A 1 705 ? 5.887 33.191 -73.558 1.00 94.75 705 TYR A O 1
ATOM 5233 N N . ILE A 1 706 ? 4.704 31.310 -73.182 1.00 96.44 706 ILE A N 1
ATOM 5234 C CA . ILE A 1 706 ? 5.559 30.722 -72.140 1.00 96.44 706 ILE A CA 1
ATOM 5235 C C . ILE A 1 706 ? 6.301 29.493 -72.667 1.00 96.44 706 ILE A C 1
ATOM 5237 O O . ILE A 1 706 ? 5.740 28.702 -73.422 1.00 96.44 706 ILE A O 1
ATOM 5241 N N . ARG A 1 707 ? 7.552 29.311 -72.238 1.00 96.88 707 ARG A N 1
ATOM 5242 C CA . ARG A 1 707 ? 8.348 28.092 -72.454 1.00 96.88 707 ARG A CA 1
ATOM 5243 C C . ARG A 1 707 ? 8.973 27.590 -71.157 1.00 96.88 707 ARG A C 1
ATOM 5245 O O . ARG A 1 707 ? 9.238 28.381 -70.251 1.00 96.88 707 ARG A O 1
ATOM 5252 N N . LEU A 1 708 ? 9.267 26.295 -71.116 1.00 98.06 708 LEU A N 1
ATOM 5253 C CA . LEU A 1 708 ? 10.111 25.670 -70.099 1.00 98.06 708 LEU A CA 1
ATOM 5254 C C . LEU A 1 708 ? 11.535 25.557 -70.645 1.00 98.06 708 LEU A C 1
ATOM 5256 O O . LEU A 1 708 ? 11.720 25.256 -71.821 1.00 98.06 708 LEU A O 1
ATOM 5260 N N . ALA A 1 709 ? 12.543 25.770 -69.812 1.00 97.62 709 ALA A N 1
ATOM 5261 C CA . ALA A 1 709 ? 13.936 25.575 -70.178 1.00 97.62 709 ALA A CA 1
ATOM 5262 C C . ALA A 1 709 ? 14.710 24.829 -69.090 1.00 97.62 709 ALA A C 1
ATOM 5264 O O . ALA A 1 709 ? 14.516 25.073 -67.900 1.00 97.62 709 ALA A O 1
ATOM 5265 N N . ILE A 1 710 ? 15.618 23.957 -69.524 1.00 98.31 710 ILE A N 1
ATOM 5266 C CA . ILE A 1 710 ? 16.690 23.395 -68.704 1.00 98.31 710 ILE A CA 1
ATOM 5267 C C . ILE A 1 710 ? 17.931 24.252 -68.955 1.00 98.31 710 ILE A C 1
ATOM 5269 O O . ILE A 1 710 ? 18.392 24.366 -70.093 1.00 98.31 710 ILE A O 1
ATOM 5273 N N . GLU A 1 711 ? 18.469 24.867 -67.908 1.00 97.94 711 GLU A N 1
ATOM 5274 C CA . GLU A 1 711 ? 19.720 25.625 -67.960 1.00 97.94 711 GLU A CA 1
ATOM 5275 C C . GLU A 1 711 ? 20.846 24.828 -67.285 1.00 97.94 711 GLU A C 1
ATOM 5277 O O . GLU A 1 711 ? 20.719 24.408 -66.134 1.00 97.94 711 GLU A O 1
ATOM 5282 N N . GLU A 1 712 ? 21.942 24.619 -68.016 1.00 98.31 712 GLU A N 1
ATOM 5283 C CA . GLU A 1 712 ? 23.150 23.944 -67.537 1.00 98.31 712 GLU A CA 1
ATOM 5284 C C . GLU A 1 712 ? 24.073 24.938 -66.844 1.00 98.31 712 GLU A C 1
ATOM 5286 O O . GLU A 1 712 ? 24.290 26.053 -67.334 1.00 98.31 712 GLU A O 1
ATOM 5291 N N . LEU A 1 713 ? 24.649 24.509 -65.726 1.00 97.88 713 LEU A N 1
ATOM 5292 C CA . LEU A 1 713 ? 25.512 25.312 -64.875 1.00 97.88 713 LEU A CA 1
ATOM 5293 C C . LEU A 1 713 ? 26.813 24.558 -64.574 1.00 97.88 713 LEU A C 1
ATOM 5295 O O . LEU A 1 713 ? 26.833 23.324 -64.488 1.00 97.88 713 LEU A O 1
ATOM 5299 N N . ASP A 1 714 ? 27.895 25.308 -64.376 1.00 96.12 714 ASP A N 1
ATOM 5300 C CA . ASP A 1 714 ? 29.151 24.758 -63.864 1.00 96.12 714 ASP A CA 1
ATOM 5301 C C . ASP A 1 714 ? 29.047 24.410 -62.365 1.00 96.12 714 ASP A C 1
ATOM 5303 O O . ASP A 1 714 ? 28.030 24.644 -61.703 1.00 96.12 714 ASP A O 1
ATOM 5307 N N . SER A 1 715 ? 30.118 23.854 -61.793 1.00 93.38 715 SER A N 1
ATOM 5308 C CA . SER A 1 715 ? 30.152 23.459 -60.377 1.00 93.38 715 SER A CA 1
ATOM 5309 C C . SER A 1 715 ? 29.964 24.627 -59.402 1.00 93.38 715 SER A C 1
ATOM 5311 O O . SER A 1 715 ? 29.561 24.409 -58.261 1.00 93.38 715 SER A O 1
ATOM 5313 N N . ASN A 1 716 ? 30.241 25.858 -59.840 1.00 94.75 716 ASN A N 1
ATOM 5314 C CA . ASN A 1 716 ? 30.082 27.080 -59.053 1.00 94.75 716 ASN A CA 1
ATOM 5315 C C . ASN A 1 716 ? 28.688 27.709 -59.226 1.00 94.75 716 ASN A C 1
ATOM 5317 O O . ASN A 1 716 ? 28.396 28.717 -58.588 1.00 94.75 716 ASN A O 1
ATOM 5321 N N . GLY A 1 717 ? 27.828 27.125 -60.067 1.00 92.94 717 GLY A N 1
ATOM 5322 C CA . GLY A 1 717 ? 26.499 27.648 -60.370 1.00 92.94 717 GLY A CA 1
ATOM 5323 C C . GLY A 1 717 ? 26.483 28.737 -61.446 1.00 92.94 717 GLY A C 1
ATOM 5324 O O . GLY A 1 717 ? 25.481 29.439 -61.566 1.00 92.94 717 GLY A O 1
ATOM 5325 N N . ASN A 1 718 ? 27.552 28.904 -62.231 1.00 95.75 718 ASN A N 1
ATOM 5326 C CA . ASN A 1 718 ? 27.551 29.838 -63.358 1.00 95.75 718 ASN A CA 1
ATOM 5327 C C . ASN A 1 718 ? 26.854 29.225 -64.571 1.00 95.75 718 ASN A C 1
ATOM 5329 O O . ASN A 1 718 ? 27.068 28.059 -64.895 1.00 95.75 718 ASN A O 1
ATOM 5333 N N . TYR A 1 719 ? 26.070 30.036 -65.279 1.00 96.38 719 TYR A N 1
ATOM 5334 C CA . TYR A 1 719 ? 25.372 29.641 -66.504 1.00 96.38 719 TYR A CA 1
ATOM 5335 C C . TYR A 1 719 ? 26.332 29.214 -67.623 1.00 96.38 719 TYR A C 1
ATOM 5337 O O . TYR A 1 719 ? 27.267 29.943 -67.956 1.00 96.38 719 TYR A O 1
ATOM 5345 N N . LEU A 1 720 ? 26.044 28.066 -68.243 1.00 97.25 720 LEU A N 1
ATOM 5346 C CA . LEU A 1 720 ? 26.757 27.535 -69.406 1.00 97.25 720 LEU A CA 1
ATOM 5347 C C . LEU A 1 720 ? 25.909 27.633 -70.678 1.00 97.25 720 LEU A C 1
ATOM 5349 O O . LEU A 1 720 ? 26.320 28.259 -71.655 1.00 97.25 720 LEU A O 1
ATOM 5353 N N . ARG A 1 721 ? 24.734 26.991 -70.690 1.00 97.00 721 ARG A N 1
ATOM 5354 C CA . ARG A 1 721 ? 23.834 26.929 -71.857 1.00 97.00 721 ARG A CA 1
ATOM 5355 C C . ARG A 1 721 ? 22.396 26.611 -71.444 1.00 97.00 721 ARG A C 1
ATOM 5357 O O . ARG A 1 721 ? 22.141 26.281 -70.291 1.00 97.00 721 ARG A O 1
ATOM 5364 N N . SER A 1 722 ? 21.459 26.699 -72.385 1.00 95.88 722 SER A N 1
ATOM 5365 C CA . SER A 1 722 ? 20.036 26.446 -72.147 1.00 95.88 722 SER A CA 1
ATOM 5366 C C . SER A 1 722 ? 19.417 25.656 -73.294 1.00 95.88 722 SER A C 1
ATOM 5368 O O . SER A 1 722 ? 19.702 25.933 -74.460 1.00 95.88 722 SER A O 1
ATOM 5370 N N . THR A 1 723 ? 18.542 24.712 -72.953 1.00 97.56 723 THR A N 1
ATOM 5371 C CA . THR A 1 723 ? 17.675 23.984 -73.886 1.00 97.56 723 THR A CA 1
ATOM 5372 C C . THR A 1 723 ? 16.224 24.254 -73.501 1.00 97.56 723 THR A C 1
ATOM 5374 O O . THR A 1 723 ? 15.825 23.971 -72.373 1.00 97.56 723 THR A O 1
ATOM 5377 N N . GLY A 1 724 ? 15.441 24.836 -74.412 1.00 95.69 724 GLY A N 1
ATOM 5378 C CA . GLY A 1 724 ? 14.046 25.216 -74.173 1.00 95.69 724 GLY A CA 1
ATOM 5379 C C . GLY A 1 724 ? 13.050 24.336 -74.924 1.00 95.69 724 GLY A C 1
ATOM 5380 O O . GLY A 1 724 ? 13.370 23.825 -75.993 1.00 95.69 724 GLY A O 1
ATOM 5381 N N . SER A 1 725 ? 11.843 24.201 -74.378 1.00 96.75 725 SER A N 1
ATOM 5382 C CA . SER A 1 725 ? 10.680 23.692 -75.100 1.00 96.75 725 SER A CA 1
ATOM 5383 C C . SER A 1 725 ? 10.269 24.668 -76.201 1.00 96.75 725 SER A C 1
ATOM 5385 O O . SER A 1 725 ? 10.589 25.864 -76.145 1.00 96.75 725 SER A O 1
ATOM 5387 N N . ASP A 1 726 ? 9.463 24.185 -77.145 1.00 95.56 726 ASP A N 1
ATOM 5388 C CA . ASP A 1 726 ? 8.679 25.091 -77.976 1.00 95.56 726 ASP A CA 1
ATOM 5389 C C . ASP A 1 726 ? 7.747 25.921 -77.068 1.00 95.56 726 ASP A C 1
ATOM 5391 O O . ASP A 1 726 ? 7.148 25.376 -76.129 1.00 95.56 726 ASP A O 1
ATOM 5395 N N . PRO A 1 727 ? 7.666 27.247 -77.266 1.00 94.25 727 PRO A N 1
ATOM 5396 C CA . PRO A 1 727 ? 6.774 28.098 -76.491 1.00 94.25 727 PRO A CA 1
ATOM 5397 C C . PRO A 1 727 ? 5.304 27.872 -76.857 1.00 94.25 727 PRO A C 1
ATOM 5399 O O . PRO A 1 727 ? 4.965 27.661 -78.022 1.00 94.25 727 PRO A O 1
ATOM 5402 N N . ILE A 1 728 ? 4.419 27.998 -75.869 1.00 95.81 728 ILE A N 1
ATOM 5403 C CA . ILE A 1 728 ? 2.964 27.925 -76.049 1.00 95.81 728 ILE A CA 1
ATOM 5404 C C . ILE A 1 728 ? 2.295 29.223 -75.606 1.00 95.81 728 ILE A C 1
ATOM 5406 O O . ILE A 1 728 ? 2.759 29.904 -74.690 1.00 95.81 728 ILE A O 1
ATOM 5410 N N . THR A 1 729 ? 1.169 29.556 -76.232 1.00 95.44 729 THR A N 1
ATOM 5411 C CA . THR A 1 729 ? 0.279 30.616 -75.745 1.00 95.44 729 THR A CA 1
ATOM 5412 C C . THR A 1 729 ? -0.717 30.015 -74.764 1.00 95.44 729 THR A C 1
ATOM 5414 O O . THR A 1 729 ? -1.408 29.057 -75.115 1.00 95.44 729 THR A O 1
ATOM 5417 N N . LEU A 1 730 ? -0.803 30.583 -73.562 1.00 94.56 730 LEU A N 1
ATOM 5418 C CA . LEU A 1 730 ? -1.742 30.123 -72.543 1.00 94.56 730 LEU A CA 1
ATOM 5419 C C . LEU A 1 730 ? -3.167 30.618 -72.822 1.00 94.56 730 LEU A C 1
ATOM 5421 O O . LEU A 1 730 ? -3.370 31.777 -73.188 1.00 94.56 730 LEU A O 1
ATOM 5425 N N . ASP A 1 731 ? -4.155 29.740 -72.634 1.00 88.81 731 ASP A N 1
ATOM 5426 C CA . ASP A 1 731 ? -5.569 30.012 -72.945 1.00 88.81 731 ASP A CA 1
ATOM 5427 C C . ASP A 1 731 ? -6.344 30.731 -71.816 1.00 88.81 731 ASP A C 1
ATOM 5429 O O . ASP A 1 731 ? -7.515 31.074 -71.981 1.00 88.81 731 ASP A O 1
ATOM 5433 N N . GLY A 1 732 ? -5.707 30.963 -70.663 1.00 86.12 732 GLY A N 1
ATOM 5434 C CA . GLY A 1 732 ? -6.311 31.589 -69.481 1.00 86.12 732 GLY A CA 1
ATOM 5435 C C . GLY A 1 732 ? -7.146 30.668 -68.587 1.00 86.12 732 GLY A C 1
ATOM 5436 O O . GLY A 1 732 ? -7.463 31.057 -67.462 1.00 86.12 732 GLY A O 1
ATOM 5437 N N . THR A 1 733 ? -7.500 29.461 -69.030 1.00 87.56 733 THR A N 1
ATOM 5438 C CA . THR A 1 733 ? -8.548 28.629 -68.408 1.00 87.56 733 THR A CA 1
ATOM 5439 C C . THR A 1 733 ? -8.118 27.203 -68.073 1.00 87.56 733 THR A C 1
ATOM 5441 O O . THR A 1 733 ? -8.512 26.698 -67.017 1.00 87.56 733 THR A O 1
ATOM 5444 N N . SER A 1 734 ? -7.269 26.585 -68.887 1.00 93.19 734 SER A N 1
ATOM 5445 C CA . SER A 1 734 ? -6.846 25.191 -68.751 1.00 93.19 734 SER A CA 1
ATOM 5446 C C . SER A 1 734 ? -5.409 25.101 -68.248 1.00 93.19 734 SER A C 1
ATOM 5448 O O . SER A 1 734 ? -4.568 25.938 -68.572 1.00 93.19 734 SER A O 1
ATOM 5450 N N . TRP A 1 735 ? -5.110 24.060 -67.471 1.00 94.94 735 TRP A N 1
ATOM 5451 C CA . TRP A 1 735 ? -3.727 23.680 -67.193 1.00 94.94 735 TRP A CA 1
ATOM 5452 C C . TRP A 1 735 ? -3.134 22.993 -68.424 1.00 94.94 735 TRP A C 1
ATOM 5454 O O . TRP A 1 735 ? -3.707 22.039 -68.949 1.00 94.94 735 TRP A O 1
ATOM 5464 N N . GLN A 1 736 ? -1.987 23.479 -68.883 1.00 95.19 736 GLN A N 1
ATOM 5465 C CA . GLN A 1 736 ? -1.260 22.963 -70.039 1.00 95.19 736 GLN A CA 1
ATOM 5466 C C . GLN A 1 736 ? 0.108 22.444 -69.596 1.00 95.19 736 GLN A C 1
ATOM 5468 O O . GLN A 1 736 ? 0.716 22.983 -68.675 1.00 95.19 736 GLN A O 1
ATOM 5473 N N . THR A 1 737 ? 0.601 21.395 -70.248 1.00 93.00 737 THR A N 1
ATOM 5474 C CA . THR A 1 737 ? 1.904 20.802 -69.932 1.00 93.00 737 THR A CA 1
ATOM 5475 C C . THR A 1 737 ? 2.976 21.342 -70.871 1.00 93.00 737 THR A C 1
ATOM 5477 O O . THR A 1 737 ? 2.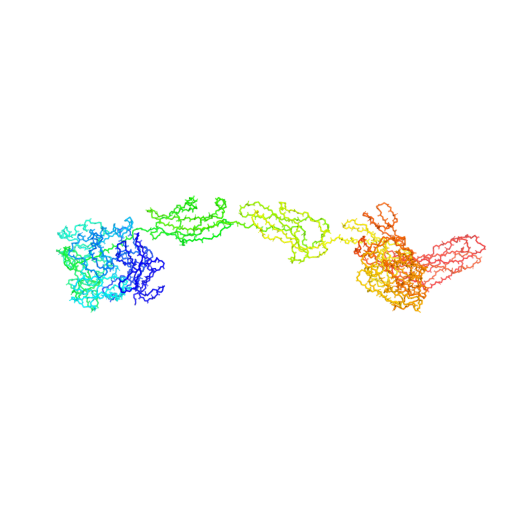831 21.259 -72.090 1.00 93.00 737 THR A O 1
ATOM 5480 N N . LEU A 1 738 ? 4.079 21.834 -70.308 1.00 95.56 738 LEU A N 1
ATOM 5481 C CA . LEU A 1 738 ? 5.322 22.093 -71.035 1.00 95.56 738 LEU A CA 1
ATOM 5482 C C . LEU A 1 738 ? 6.335 21.001 -70.709 1.00 95.56 738 LEU A C 1
ATOM 5484 O O . LEU A 1 738 ? 6.453 20.590 -69.557 1.00 95.56 738 LEU A O 1
ATOM 5488 N N . SER A 1 739 ? 7.076 20.527 -71.709 1.00 94.69 739 SER A N 1
ATOM 5489 C CA . SER A 1 739 ? 8.122 19.518 -71.519 1.00 94.69 739 SER A CA 1
ATOM 5490 C C . SER A 1 739 ? 9.323 19.781 -72.418 1.00 94.69 739 SER A C 1
ATOM 5492 O O . SER A 1 739 ? 9.184 20.302 -73.524 1.00 94.69 739 SER A O 1
ATOM 5494 N N . VAL A 1 740 ? 10.511 19.435 -71.933 1.00 95.88 740 VAL A N 1
ATOM 5495 C CA . VAL A 1 740 ? 11.779 19.571 -72.660 1.00 95.88 740 VAL A CA 1
ATOM 5496 C C . VAL A 1 740 ? 12.742 18.489 -72.189 1.00 95.88 740 VAL A C 1
ATOM 5498 O O . VAL A 1 740 ? 12.704 18.105 -71.024 1.00 95.88 740 VAL A O 1
ATOM 5501 N N . PHE A 1 741 ? 13.627 18.015 -73.061 1.00 94.50 741 PHE A N 1
ATOM 5502 C CA . PHE A 1 741 ? 14.774 17.211 -72.648 1.00 94.50 741 PHE A CA 1
ATOM 5503 C C . PHE A 1 741 ? 16.072 17.832 -73.168 1.00 94.50 741 PHE A C 1
ATOM 5505 O O . PHE A 1 741 ? 16.084 18.500 -74.202 1.00 94.50 741 PHE A O 1
ATOM 5512 N N . ALA A 1 742 ? 17.163 17.619 -72.439 1.00 95.25 742 ALA A N 1
ATOM 5513 C CA . ALA A 1 742 ? 18.489 18.129 -72.755 1.00 95.25 742 ALA A CA 1
ATOM 5514 C C . ALA A 1 742 ? 19.540 17.028 -72.580 1.00 95.25 742 ALA A C 1
ATOM 5516 O O . ALA A 1 742 ? 19.506 16.275 -71.608 1.00 95.25 742 ALA A O 1
ATOM 5517 N N . ARG A 1 743 ? 20.503 16.961 -73.506 1.00 95.44 743 ARG A N 1
ATOM 5518 C CA . ARG A 1 743 ? 21.737 16.175 -73.353 1.00 95.44 743 ARG A CA 1
ATOM 5519 C C . ARG A 1 743 ? 22.845 17.117 -72.906 1.00 95.44 743 ARG A C 1
ATOM 5521 O O . ARG A 1 743 ? 23.262 17.968 -73.689 1.00 95.44 743 ARG A O 1
ATOM 5528 N N . THR A 1 744 ? 23.293 16.979 -71.664 1.00 95.69 744 THR A N 1
ATOM 5529 C CA . THR A 1 744 ? 24.205 17.948 -71.050 1.00 95.69 744 THR A CA 1
ATOM 5530 C C . THR A 1 744 ? 25.627 17.835 -71.588 1.00 95.69 744 THR A C 1
ATOM 5532 O O . THR A 1 744 ? 26.076 16.771 -72.024 1.00 95.69 744 THR A O 1
ATOM 5535 N N . GLY A 1 745 ? 26.370 18.940 -71.539 1.00 94.19 745 GLY A N 1
ATOM 5536 C CA . GLY A 1 745 ? 27.814 18.939 -71.762 1.00 94.19 745 GLY A CA 1
ATOM 5537 C C . GLY A 1 745 ? 28.567 18.162 -70.680 1.00 94.19 745 GLY A C 1
ATOM 5538 O O . GLY A 1 745 ? 28.082 17.993 -69.563 1.00 94.19 745 GLY A O 1
ATOM 5539 N N . GLN A 1 746 ? 29.783 17.705 -70.992 1.00 91.44 746 GLN A N 1
ATOM 5540 C CA . GLN A 1 746 ? 30.673 17.053 -70.012 1.00 91.44 746 GLN A CA 1
ATOM 5541 C C . GLN A 1 746 ? 31.096 17.999 -68.871 1.00 91.44 746 GLN A C 1
ATOM 5543 O O . GLN A 1 746 ? 31.476 17.549 -67.798 1.00 91.44 746 GLN A O 1
ATOM 5548 N N . ASP A 1 747 ? 31.036 19.304 -69.117 1.00 94.06 747 ASP A N 1
ATOM 5549 C CA . ASP A 1 747 ? 31.335 20.408 -68.204 1.00 94.06 747 ASP A CA 1
ATOM 5550 C C . ASP A 1 747 ? 30.136 20.847 -67.343 1.00 94.06 747 ASP A C 1
ATOM 5552 O O . ASP A 1 747 ? 30.297 21.675 -66.448 1.00 94.06 747 ASP A O 1
ATOM 5556 N N . CYS A 1 748 ? 28.943 20.290 -67.581 1.00 96.38 748 CYS A N 1
ATOM 5557 C CA . CYS A 1 748 ? 27.770 20.528 -66.746 1.00 96.38 748 CYS A CA 1
ATOM 5558 C C . CYS A 1 748 ? 27.911 19.808 -65.400 1.00 96.38 748 CYS A C 1
ATOM 5560 O O . CYS A 1 748 ? 28.173 18.605 -65.357 1.00 96.38 748 CYS A O 1
ATOM 5562 N N . ALA A 1 749 ? 27.660 20.530 -64.309 1.00 94.44 749 ALA A N 1
ATOM 5563 C CA . ALA A 1 749 ? 27.650 19.980 -62.954 1.00 94.44 749 ALA A CA 1
ATOM 5564 C C . ALA A 1 749 ? 26.323 20.211 -62.222 1.00 94.44 749 ALA A C 1
ATOM 5566 O O . ALA A 1 749 ? 26.009 19.465 -61.298 1.00 94.44 749 ALA A O 1
ATOM 5567 N N . LYS A 1 750 ? 25.531 21.217 -62.624 1.00 97.12 750 LYS A N 1
ATOM 5568 C CA . LYS A 1 750 ? 24.198 21.467 -62.060 1.00 97.12 750 LYS A CA 1
ATOM 5569 C C . LYS A 1 750 ? 23.191 21.821 -63.149 1.00 97.12 750 LYS A C 1
ATOM 5571 O O . LYS A 1 750 ? 23.562 22.385 -64.176 1.00 97.12 750 LYS A O 1
ATOM 5576 N N . LEU A 1 751 ? 21.917 21.534 -62.905 1.00 97.88 751 LEU A N 1
ATOM 5577 C CA . LEU A 1 751 ? 20.797 21.973 -63.738 1.00 97.88 751 LEU A CA 1
ATOM 5578 C C . LEU A 1 751 ? 19.856 22.857 -62.937 1.00 97.88 751 LEU A C 1
ATOM 5580 O O . LEU A 1 751 ? 19.603 22.587 -61.768 1.00 97.88 751 LEU A O 1
ATOM 5584 N N . ARG A 1 752 ? 19.263 23.858 -63.582 1.00 97.06 752 ARG A N 1
ATOM 5585 C CA . ARG A 1 752 ? 18.064 24.529 -63.065 1.00 97.06 752 ARG A CA 1
ATOM 5586 C C . ARG A 1 752 ? 16.967 24.557 -64.113 1.00 97.06 752 ARG A C 1
ATOM 5588 O O . ARG A 1 752 ? 17.245 24.647 -65.309 1.00 97.06 752 ARG A O 1
ATOM 5595 N N . LEU A 1 753 ? 15.722 24.518 -63.650 1.00 97.81 753 LEU A N 1
ATOM 5596 C CA . LEU A 1 753 ? 14.569 24.779 -64.501 1.00 97.81 753 LEU A CA 1
ATOM 5597 C C . LEU A 1 753 ? 14.254 26.269 -64.515 1.00 97.81 753 LEU A C 1
ATOM 5599 O O . LEU A 1 753 ? 14.345 26.938 -63.485 1.00 97.81 753 LEU A O 1
ATOM 5603 N N . ALA A 1 754 ? 13.837 26.768 -65.672 1.00 97.44 754 ALA A N 1
ATOM 5604 C CA . ALA A 1 754 ? 13.316 28.115 -65.822 1.00 97.44 754 ALA A CA 1
ATOM 5605 C C . ALA A 1 754 ? 12.016 28.099 -66.632 1.00 97.44 754 ALA A C 1
ATOM 5607 O O . ALA A 1 754 ? 11.950 27.485 -67.697 1.00 97.44 754 ALA A O 1
ATOM 5608 N N . VAL A 1 755 ? 10.990 28.796 -66.147 1.00 97.75 755 VAL A N 1
ATOM 5609 C CA . VAL A 1 755 ? 9.732 29.010 -66.875 1.00 97.75 755 VAL A CA 1
ATOM 5610 C C . VAL A 1 755 ? 9.675 30.471 -67.272 1.00 97.75 755 VAL A C 1
ATOM 5612 O O . VAL A 1 755 ? 9.646 31.349 -66.409 1.00 97.75 755 VAL A O 1
ATOM 5615 N N . LEU A 1 756 ? 9.727 30.728 -68.577 1.00 96.75 756 LEU A N 1
ATOM 5616 C CA . LEU A 1 756 ? 10.089 32.031 -69.130 1.00 96.75 756 LEU A CA 1
ATOM 5617 C C . LEU A 1 756 ? 9.102 32.489 -70.205 1.00 96.75 756 LEU A C 1
ATOM 5619 O O . LEU A 1 756 ? 8.627 31.689 -71.015 1.00 96.75 756 LEU A O 1
ATOM 5623 N N . THR A 1 757 ? 8.873 33.796 -70.287 1.00 95.50 757 THR A N 1
ATOM 5624 C CA . THR A 1 757 ? 8.205 34.433 -71.422 1.00 95.50 757 THR A CA 1
ATOM 5625 C C . THR A 1 757 ? 9.102 34.398 -72.659 1.00 95.50 757 THR A C 1
ATOM 5627 O O . THR A 1 757 ? 10.298 34.681 -72.604 1.00 95.50 757 THR A O 1
ATOM 5630 N N . SER A 1 758 ? 8.523 34.070 -73.813 1.00 92.19 758 SER A N 1
ATOM 5631 C CA . SER A 1 758 ? 9.222 34.019 -75.110 1.00 92.19 758 SER A CA 1
ATOM 5632 C C . SER A 1 758 ? 9.008 35.273 -75.964 1.00 92.19 758 SER A C 1
ATOM 5634 O O . SER A 1 758 ? 9.464 35.349 -77.102 1.00 92.19 758 SER A O 1
ATOM 5636 N N . SER A 1 759 ? 8.334 36.278 -75.409 1.00 89.69 759 SER A N 1
ATOM 5637 C CA . SER A 1 759 ? 8.135 37.609 -75.984 1.00 89.69 759 SER A CA 1
ATOM 5638 C C . SER A 1 759 ? 8.183 38.661 -74.877 1.00 89.69 759 SER A C 1
ATOM 5640 O O . SER A 1 759 ? 8.014 38.335 -73.704 1.00 89.69 759 SER A O 1
ATOM 5642 N N . VAL A 1 760 ? 8.366 39.928 -75.243 1.00 91.12 760 VAL A N 1
ATOM 5643 C CA . VAL A 1 760 ? 8.274 41.061 -74.310 1.00 91.12 760 VAL A CA 1
ATOM 5644 C C . VAL A 1 760 ? 6.796 41.275 -73.950 1.00 91.12 760 VAL A C 1
ATOM 5646 O O . VAL A 1 760 ? 6.067 41.934 -74.689 1.00 91.12 760 VAL A O 1
ATOM 5649 N N . ILE A 1 761 ? 6.323 40.628 -72.880 1.00 88.62 761 ILE A N 1
ATOM 5650 C CA . ILE A 1 761 ? 4.915 40.649 -72.461 1.00 88.62 761 ILE A CA 1
ATOM 5651 C C . ILE A 1 761 ? 4.782 40.611 -70.935 1.00 88.62 761 ILE A C 1
ATOM 5653 O O . ILE A 1 761 ? 5.402 39.785 -70.263 1.00 88.62 761 ILE A O 1
ATOM 5657 N N . GLY A 1 762 ? 3.956 41.511 -70.399 1.00 90.81 762 GLY A N 1
ATOM 5658 C CA . GLY A 1 762 ? 3.524 41.463 -69.007 1.00 90.81 762 GLY A CA 1
ATOM 5659 C C . GLY A 1 762 ? 2.401 40.444 -68.876 1.00 90.81 762 GLY A C 1
ATOM 5660 O O . GLY A 1 762 ? 1.394 40.541 -69.578 1.00 90.81 762 GLY A O 1
ATOM 5661 N N . ALA A 1 763 ? 2.591 39.442 -68.029 1.00 93.06 763 ALA A N 1
ATOM 5662 C CA . ALA A 1 763 ? 1.672 38.327 -67.905 1.00 93.06 763 ALA A CA 1
ATOM 5663 C C . ALA A 1 763 ? 1.662 37.780 -66.477 1.00 93.06 763 ALA A C 1
ATOM 5665 O O . ALA A 1 763 ? 2.680 37.793 -65.788 1.00 93.06 763 ALA A O 1
ATOM 5666 N N . THR A 1 764 ? 0.508 37.263 -66.059 1.00 96.06 764 THR A N 1
ATOM 5667 C CA . THR A 1 764 ? 0.380 36.477 -64.832 1.00 96.06 764 THR A CA 1
ATOM 5668 C C . THR A 1 764 ? 0.037 35.047 -65.212 1.00 96.06 764 THR A C 1
ATOM 5670 O O . THR A 1 764 ? -0.979 34.797 -65.869 1.00 96.06 764 THR A O 1
ATOM 5673 N N . PHE A 1 765 ? 0.881 34.118 -64.784 1.00 96.75 765 PHE A N 1
ATOM 5674 C CA . PHE A 1 765 ? 0.677 32.688 -64.955 1.00 96.75 765 PHE A CA 1
ATOM 5675 C C . PHE A 1 765 ? 1.017 31.941 -63.666 1.00 96.75 765 PHE A C 1
ATOM 5677 O O . PHE A 1 765 ? 1.679 32.468 -62.774 1.00 96.75 765 PHE A O 1
ATOM 5684 N N . TYR A 1 766 ? 0.508 30.725 -63.567 1.00 97.44 766 TYR A N 1
ATOM 5685 C CA . TYR A 1 766 ? 0.647 29.819 -62.442 1.00 97.44 766 TYR A CA 1
ATOM 5686 C C . TYR A 1 766 ? 1.415 28.596 -62.914 1.00 97.44 766 TYR A C 1
ATOM 5688 O O . TYR A 1 766 ? 1.140 28.102 -64.009 1.00 97.44 766 TYR A O 1
ATOM 5696 N N . CYS A 1 767 ? 2.363 28.135 -62.108 1.00 96.50 767 CYS A N 1
ATOM 5697 C CA . CYS A 1 767 ? 3.187 26.968 -62.378 1.00 96.50 767 CYS A CA 1
ATOM 5698 C C . CYS A 1 767 ? 3.046 25.963 -61.242 1.00 96.50 767 CYS A C 1
ATOM 5700 O O . CYS A 1 767 ? 3.147 26.340 -60.074 1.00 96.50 767 CYS A O 1
ATOM 5702 N N . ASP A 1 768 ? 2.863 24.701 -61.596 1.00 93.56 768 ASP A N 1
ATOM 5703 C CA . ASP A 1 768 ? 2.677 23.604 -60.654 1.00 93.56 768 ASP A CA 1
ATOM 5704 C C . ASP A 1 768 ? 3.245 22.295 -61.227 1.00 93.56 768 ASP A C 1
ATOM 5706 O O . ASP A 1 768 ? 3.589 22.245 -62.415 1.00 93.56 768 ASP A O 1
ATOM 5710 N N . ALA A 1 769 ? 3.342 21.249 -60.406 1.00 91.06 769 ALA A N 1
ATOM 5711 C CA . ALA A 1 769 ? 3.800 19.910 -60.787 1.00 91.06 769 ALA A CA 1
ATOM 5712 C C . ALA A 1 769 ? 5.124 19.933 -61.581 1.00 91.06 769 ALA A C 1
ATOM 5714 O O . ALA A 1 769 ? 5.232 19.412 -62.698 1.00 91.06 769 ALA A O 1
ATOM 5715 N N . PHE A 1 770 ? 6.140 20.611 -61.039 1.00 93.06 770 PHE A N 1
ATOM 5716 C CA . PHE A 1 770 ? 7.462 20.668 -61.655 1.00 93.06 770 PHE A CA 1
ATOM 5717 C C . PHE A 1 770 ? 8.168 19.316 -61.549 1.00 93.06 770 PHE A C 1
ATOM 5719 O O . PHE A 1 770 ? 8.234 18.697 -60.485 1.00 93.06 770 PHE A O 1
ATOM 5726 N N . MET A 1 771 ? 8.798 18.901 -62.644 1.00 91.62 771 MET A N 1
ATOM 5727 C CA . MET A 1 771 ? 9.595 17.681 -62.700 1.00 91.62 771 MET A CA 1
ATOM 5728 C C . MET A 1 771 ? 10.929 17.955 -63.373 1.00 91.62 771 MET A C 1
ATOM 5730 O O . MET A 1 771 ? 10.976 18.583 -64.431 1.00 91.62 771 MET A O 1
ATOM 5734 N N . LEU A 1 772 ? 12.005 17.437 -62.788 1.00 93.44 772 LEU A N 1
ATOM 5735 C CA . LEU A 1 772 ? 13.302 17.278 -63.436 1.00 93.44 772 LEU A CA 1
ATOM 5736 C C . LEU A 1 772 ? 13.781 15.857 -63.160 1.00 93.44 772 LEU A C 1
ATOM 5738 O O . LEU A 1 772 ? 14.060 15.512 -62.017 1.00 93.44 772 LEU A O 1
ATOM 5742 N N . VAL A 1 773 ? 13.878 15.033 -64.196 1.00 92.12 773 VAL A N 1
ATOM 5743 C CA . VAL A 1 773 ? 14.233 13.616 -64.077 1.00 92.12 773 VAL A CA 1
ATOM 5744 C C . VAL A 1 773 ? 15.436 13.292 -64.949 1.00 92.12 773 VAL A C 1
ATOM 5746 O O . VAL A 1 773 ? 15.718 13.961 -65.946 1.00 92.12 773 VAL A O 1
ATOM 5749 N N . LYS A 1 774 ? 16.161 12.239 -64.579 1.00 90.88 774 LYS A N 1
ATOM 5750 C CA . LYS A 1 774 ? 17.242 11.690 -65.396 1.00 90.88 774 LYS A CA 1
ATOM 5751 C C . LYS A 1 774 ? 16.662 10.807 -66.507 1.00 90.88 774 LYS A C 1
ATOM 5753 O O . LYS A 1 774 ? 15.843 9.941 -66.227 1.00 90.88 774 LYS A O 1
ATOM 5758 N N . GLY A 1 775 ? 17.135 10.989 -67.738 1.00 90.06 775 GLY A N 1
ATOM 5759 C CA . GLY A 1 775 ? 16.636 10.295 -68.930 1.00 90.06 775 GLY A CA 1
ATOM 5760 C C . GLY A 1 775 ? 16.075 11.251 -69.982 1.00 90.06 775 GLY A C 1
ATOM 5761 O O . GLY A 1 775 ? 16.096 12.467 -69.812 1.00 90.06 775 GLY A O 1
ATOM 5762 N N . GLU A 1 776 ? 15.621 10.698 -71.100 1.00 90.50 776 GLU A N 1
ATOM 5763 C CA . GLU A 1 776 ? 14.939 11.415 -72.185 1.00 90.50 776 GLU A CA 1
ATOM 5764 C C . GLU A 1 776 ? 13.416 11.350 -72.033 1.00 90.50 776 GLU A C 1
ATOM 5766 O O . GLU A 1 776 ? 12.717 12.264 -72.470 1.00 90.50 776 GLU A O 1
ATOM 5771 N N . PHE A 1 777 ? 12.901 10.301 -71.385 1.00 87.06 777 PHE A N 1
ATOM 5772 C CA . PHE A 1 777 ? 11.470 10.113 -71.156 1.00 87.06 777 PHE A CA 1
ATOM 5773 C C . PHE A 1 777 ? 11.033 10.586 -69.766 1.00 87.06 777 PHE A C 1
ATOM 5775 O O . PHE A 1 777 ? 11.698 10.330 -68.763 1.00 87.06 777 PHE A O 1
ATOM 5782 N N . LEU A 1 778 ? 9.874 11.243 -69.721 1.00 84.94 778 LEU A N 1
ATOM 5783 C CA . LEU A 1 778 ? 9.156 11.581 -68.492 1.00 84.94 778 LEU A CA 1
ATOM 5784 C C . LEU A 1 778 ? 8.215 10.423 -68.106 1.00 84.94 778 LEU A C 1
ATOM 5786 O O . LEU A 1 778 ? 7.717 9.744 -69.007 1.00 84.94 778 LEU A O 1
ATOM 5790 N N . PRO A 1 779 ? 7.965 10.180 -66.808 1.00 80.25 779 PRO A N 1
ATOM 5791 C CA . PRO A 1 779 ? 6.923 9.252 -66.369 1.00 80.25 779 PRO A CA 1
ATOM 5792 C C . PRO A 1 779 ? 5.521 9.852 -66.587 1.00 80.25 779 PRO A C 1
ATOM 5794 O O . PRO A 1 779 ? 5.391 11.062 -66.769 1.00 80.25 779 PRO A O 1
ATOM 5797 N N . ASP A 1 780 ? 4.483 9.007 -66.563 1.00 67.75 780 ASP A N 1
ATOM 5798 C CA . ASP A 1 780 ? 3.103 9.415 -66.874 1.00 67.75 780 ASP A CA 1
ATOM 5799 C C . ASP A 1 780 ? 2.546 10.462 -65.885 1.00 67.75 780 ASP A C 1
ATOM 5801 O O . ASP A 1 780 ? 1.962 11.456 -66.316 1.00 67.75 780 ASP A O 1
ATOM 5805 N N . GLU A 1 781 ? 2.756 10.276 -64.575 1.00 66.31 781 GLU A N 1
ATOM 5806 C CA . GLU A 1 781 ? 2.411 11.233 -63.510 1.00 66.31 781 GLU A CA 1
ATOM 5807 C C . GLU A 1 781 ? 3.197 10.881 -62.225 1.00 66.31 781 GLU A C 1
ATOM 5809 O O . GLU A 1 781 ? 3.487 9.705 -61.981 1.00 66.31 781 GLU A O 1
ATOM 5814 N N . PHE A 1 782 ? 3.569 11.872 -61.406 1.00 66.81 782 PHE A N 1
ATOM 5815 C CA . PHE A 1 782 ? 4.037 11.636 -60.029 1.00 66.81 782 PHE A CA 1
ATOM 5816 C C . PHE A 1 782 ? 2.866 11.860 -59.072 1.00 66.81 782 PHE A C 1
ATOM 5818 O O . PHE A 1 782 ? 2.025 12.718 -59.316 1.00 66.81 782 PHE A O 1
ATOM 5825 N N . ILE A 1 783 ? 2.815 11.118 -57.964 1.00 62.50 783 ILE A N 1
ATOM 5826 C CA . ILE A 1 783 ? 1.834 11.397 -56.911 1.00 62.50 783 ILE A CA 1
ATOM 5827 C C . ILE A 1 783 ? 2.218 12.737 -56.251 1.00 62.50 783 ILE A C 1
ATOM 5829 O O . ILE A 1 783 ? 3.383 12.894 -55.869 1.00 62.50 783 ILE A O 1
ATOM 5833 N N . PRO A 1 784 ? 1.281 13.685 -56.070 1.00 53.78 784 PRO A N 1
ATOM 5834 C CA . PRO A 1 784 ? 1.568 14.965 -55.428 1.00 53.78 784 PRO A CA 1
ATOM 5835 C C . PRO A 1 784 ? 2.222 14.765 -54.054 1.00 53.78 784 PRO A C 1
ATOM 5837 O O . PRO A 1 784 ? 1.703 14.038 -53.207 1.00 53.78 784 PRO A O 1
ATOM 5840 N N . GLY A 1 785 ? 3.387 15.382 -53.841 1.00 56.25 785 GLY A N 1
ATOM 5841 C CA . GLY A 1 785 ? 4.172 15.250 -52.606 1.00 56.25 785 GLY A CA 1
ATOM 5842 C C . GLY A 1 785 ? 5.132 14.052 -52.546 1.00 56.25 785 GLY A C 1
ATOM 5843 O O . GLY A 1 785 ? 5.932 13.981 -51.615 1.00 56.25 785 GLY A O 1
ATOM 5844 N N . GLN A 1 786 ? 5.121 13.149 -53.532 1.00 65.06 786 GLN A N 1
ATOM 5845 C CA . GLN A 1 786 ? 6.083 12.047 -53.644 1.00 65.06 786 GLN A CA 1
ATOM 5846 C C . GLN A 1 786 ? 7.273 12.437 -54.530 1.00 65.06 786 GLN A C 1
ATOM 5848 O O . GLN A 1 786 ? 7.115 12.988 -55.618 1.00 65.06 786 GLN A O 1
ATOM 5853 N N . GLN A 1 787 ? 8.492 12.125 -54.083 1.00 73.81 787 GLN A N 1
ATOM 5854 C CA . GLN A 1 787 ? 9.718 12.451 -54.826 1.00 73.81 787 GLN A CA 1
ATOM 5855 C C . GLN A 1 787 ? 10.059 11.415 -55.915 1.00 73.81 787 GLN A C 1
ATOM 5857 O O . GLN A 1 787 ? 10.917 11.657 -56.763 1.00 73.81 787 GLN A O 1
ATOM 5862 N N . TYR A 1 788 ? 9.396 10.261 -55.918 1.00 78.12 788 TYR A N 1
ATOM 5863 C CA . TYR A 1 788 ? 9.699 9.162 -56.827 1.00 78.12 788 TYR A CA 1
ATOM 5864 C C . TYR A 1 788 ? 8.433 8.597 -57.464 1.00 78.12 788 TYR A C 1
ATOM 5866 O O . TYR A 1 788 ? 7.357 8.627 -56.873 1.00 78.12 788 TYR A O 1
ATOM 5874 N N . GLY A 1 789 ? 8.589 8.058 -58.668 1.00 76.31 789 GLY A N 1
ATOM 5875 C CA . GLY A 1 789 ? 7.523 7.455 -59.456 1.00 76.31 789 GLY A CA 1
ATOM 5876 C C . GLY A 1 789 ? 7.986 6.176 -60.158 1.00 76.31 789 GLY A C 1
ATOM 5877 O O . GLY A 1 789 ? 9.135 5.745 -59.978 1.00 76.31 789 GLY A O 1
ATOM 5878 N N . PRO A 1 790 ? 7.110 5.565 -60.976 1.00 81.69 790 PRO A N 1
ATOM 5879 C CA . PRO A 1 790 ? 7.435 4.351 -61.716 1.00 81.69 790 PRO A CA 1
ATOM 5880 C C . PRO A 1 790 ? 8.652 4.555 -62.625 1.00 81.69 790 PRO A C 1
ATOM 5882 O O . PRO A 1 790 ? 8.976 5.670 -63.047 1.00 81.69 790 PRO A O 1
ATOM 5885 N N . GLY A 1 791 ? 9.345 3.464 -62.939 1.00 84.44 791 GLY A N 1
ATOM 5886 C CA . GLY A 1 791 ? 10.492 3.477 -63.840 1.00 84.44 791 GLY A CA 1
ATOM 5887 C C . GLY A 1 791 ? 10.098 3.860 -65.265 1.00 84.44 791 GLY A C 1
ATOM 5888 O O . GLY A 1 791 ? 9.187 3.267 -65.841 1.00 84.44 791 GLY A O 1
ATOM 5889 N N . THR A 1 792 ? 10.807 4.820 -65.862 1.00 87.62 792 THR A N 1
ATOM 5890 C CA . THR A 1 792 ? 10.724 5.102 -67.304 1.00 87.62 792 THR A CA 1
ATOM 5891 C C . THR A 1 792 ? 11.526 4.082 -68.110 1.00 87.62 792 THR A C 1
ATOM 5893 O O . THR A 1 792 ? 12.374 3.373 -67.567 1.00 87.62 792 THR A O 1
ATOM 5896 N N . ALA A 1 793 ? 11.315 4.044 -69.431 1.00 85.25 793 ALA A N 1
ATOM 5897 C CA . ALA A 1 793 ? 12.064 3.170 -70.338 1.00 85.25 793 ALA A CA 1
ATOM 5898 C C . ALA A 1 793 ? 13.593 3.342 -70.224 1.00 85.25 793 ALA A C 1
ATOM 5900 O O . ALA A 1 793 ? 14.323 2.362 -70.362 1.00 85.25 793 ALA A O 1
ATOM 5901 N N . ASP A 1 794 ? 14.076 4.556 -69.933 1.00 85.25 794 ASP A N 1
ATOM 5902 C CA . ASP A 1 794 ? 15.502 4.823 -69.715 1.00 85.25 794 ASP A CA 1
ATOM 5903 C C . ASP A 1 794 ? 15.990 4.333 -68.348 1.00 85.25 794 ASP A C 1
ATOM 5905 O O . ASP A 1 794 ? 17.091 3.789 -68.255 1.00 85.25 794 ASP A O 1
ATOM 5909 N N . ALA A 1 795 ? 15.177 4.503 -67.300 1.00 88.31 795 ALA A N 1
ATOM 5910 C CA . ALA A 1 795 ? 15.513 4.111 -65.932 1.00 88.31 795 ALA A CA 1
ATOM 5911 C C . ALA A 1 795 ? 15.705 2.590 -65.809 1.00 88.31 795 ALA A C 1
ATOM 5913 O O . ALA A 1 795 ? 16.690 2.109 -65.242 1.00 88.31 795 ALA A O 1
ATOM 5914 N N . ILE A 1 796 ? 14.803 1.815 -66.417 1.00 91.62 796 ILE A N 1
ATOM 5915 C CA . ILE A 1 796 ? 14.856 0.345 -66.397 1.00 91.62 796 ILE A CA 1
ATOM 5916 C C . ILE A 1 796 ? 15.784 -0.246 -67.470 1.00 91.62 796 ILE A C 1
ATOM 5918 O O . ILE A 1 796 ? 16.028 -1.453 -67.482 1.00 91.62 796 ILE A O 1
ATOM 5922 N N . ALA A 1 797 ? 16.332 0.566 -68.380 1.00 91.31 797 ALA A N 1
ATOM 5923 C CA . ALA A 1 797 ? 17.151 0.059 -69.475 1.00 91.31 797 ALA A CA 1
ATOM 5924 C C . ALA A 1 797 ? 18.410 -0.659 -68.963 1.00 91.31 797 ALA A C 1
ATOM 5926 O O . ALA A 1 797 ? 19.219 -0.100 -68.226 1.00 91.31 797 ALA A O 1
ATOM 5927 N N . GLY A 1 798 ? 18.615 -1.896 -69.421 1.00 92.31 798 GLY A N 1
ATOM 5928 C CA . GLY A 1 798 ? 19.746 -2.732 -69.012 1.00 92.31 798 GLY A CA 1
ATOM 5929 C C . GLY A 1 798 ? 19.541 -3.466 -67.685 1.00 92.31 798 GLY A C 1
ATOM 5930 O O . GLY A 1 798 ? 20.427 -4.231 -67.309 1.00 92.31 798 GLY A O 1
ATOM 5931 N N . TRP A 1 799 ? 18.405 -3.268 -67.006 1.00 97.12 799 TRP A N 1
ATOM 5932 C CA . TRP A 1 799 ? 18.021 -4.006 -65.806 1.00 97.12 799 TRP A CA 1
ATOM 5933 C C . TRP A 1 799 ? 17.159 -5.227 -66.133 1.00 97.12 799 TRP A C 1
ATOM 5935 O O . TRP A 1 799 ? 16.206 -5.155 -66.910 1.00 97.12 799 TRP A O 1
ATOM 5945 N N . GLU A 1 800 ? 17.472 -6.344 -65.486 1.00 97.31 800 GLU A N 1
ATOM 5946 C CA . GLU A 1 800 ? 16.710 -7.589 -65.563 1.00 97.31 800 GLU A CA 1
ATOM 5947 C C . GLU A 1 800 ? 16.572 -8.195 -64.166 1.00 97.31 800 GLU A C 1
ATOM 5949 O O . GLU A 1 800 ? 17.493 -8.109 -63.346 1.00 97.31 800 GLU A O 1
ATOM 5954 N N . ILE A 1 801 ? 15.446 -8.852 -63.914 1.00 97.00 801 ILE A N 1
ATOM 5955 C CA . ILE A 1 801 ? 15.175 -9.597 -62.684 1.00 97.00 801 ILE A CA 1
ATOM 5956 C C . ILE A 1 801 ? 15.085 -11.092 -62.977 1.00 97.00 801 ILE A C 1
ATOM 5958 O O . ILE A 1 801 ? 14.770 -11.500 -64.096 1.00 97.00 801 ILE A O 1
ATOM 5962 N N . TYR A 1 802 ? 15.389 -11.905 -61.971 1.00 95.88 802 TYR A N 1
ATOM 5963 C CA . TYR A 1 802 ? 15.251 -13.354 -62.024 1.00 95.88 802 TYR A CA 1
ATOM 5964 C C . TYR A 1 802 ? 14.022 -13.779 -61.219 1.00 95.88 802 TYR A C 1
ATOM 5966 O O . TYR A 1 802 ? 14.002 -13.635 -59.994 1.00 95.88 802 TYR A O 1
ATOM 5974 N N . ASP A 1 803 ? 13.018 -14.310 -61.914 1.00 86.12 803 ASP A N 1
ATOM 5975 C CA . ASP A 1 803 ? 11.714 -14.712 -61.360 1.00 86.12 803 ASP A CA 1
ATOM 5976 C C . ASP A 1 803 ? 11.698 -16.142 -60.777 1.00 86.12 803 ASP A C 1
ATOM 5978 O O . ASP A 1 803 ? 10.638 -16.699 -60.501 1.00 86.12 803 ASP A O 1
ATOM 5982 N N . GLY A 1 804 ? 12.876 -16.756 -60.622 1.00 84.19 804 GLY A N 1
ATOM 5983 C CA . GLY A 1 804 ? 13.049 -18.154 -60.216 1.00 84.19 804 GLY A CA 1
ATOM 5984 C C . GLY A 1 804 ? 13.298 -19.107 -61.392 1.00 84.19 804 GLY A C 1
ATOM 5985 O O . GLY A 1 804 ? 13.897 -20.169 -61.200 1.00 84.19 804 GLY A O 1
ATOM 5986 N N . ALA A 1 805 ? 12.943 -18.719 -62.624 1.00 89.12 805 ALA A N 1
ATOM 5987 C CA . ALA A 1 805 ? 13.127 -19.545 -63.821 1.00 89.12 805 ALA A CA 1
ATOM 5988 C C . ALA A 1 805 ? 13.880 -18.835 -64.956 1.00 89.12 805 ALA A C 1
ATOM 5990 O O . ALA A 1 805 ? 14.741 -19.444 -65.594 1.00 89.12 805 ALA A O 1
ATOM 5991 N N . ASN A 1 806 ? 13.572 -17.566 -65.227 1.00 93.12 806 ASN A N 1
ATOM 5992 C CA . ASN A 1 806 ? 14.090 -16.818 -66.369 1.00 93.12 806 ASN A CA 1
ATOM 5993 C C . ASN A 1 806 ? 14.573 -15.421 -65.965 1.00 93.12 806 ASN A C 1
ATOM 5995 O O . ASN A 1 806 ? 14.135 -14.838 -64.977 1.00 93.12 806 ASN A O 1
ATOM 5999 N N . TRP A 1 807 ? 15.474 -14.867 -66.779 1.00 95.69 807 TRP A N 1
ATOM 6000 C CA . TRP A 1 807 ? 15.795 -13.443 -66.731 1.00 95.69 807 TRP A CA 1
ATOM 6001 C C . TRP A 1 807 ? 14.776 -12.675 -67.566 1.00 95.69 807 TRP A C 1
ATOM 6003 O O . TRP A 1 807 ? 14.653 -12.928 -68.766 1.00 95.69 807 TRP A O 1
ATOM 6013 N N . VAL A 1 808 ? 14.059 -11.751 -66.931 1.00 95.50 808 VAL A N 1
ATOM 6014 C CA . VAL A 1 808 ? 13.044 -10.908 -67.573 1.00 95.50 808 VAL A CA 1
ATOM 6015 C C . VAL A 1 808 ? 13.379 -9.425 -67.386 1.00 95.50 808 VAL A C 1
ATOM 6017 O O . VAL A 1 808 ? 14.025 -9.070 -66.396 1.00 95.50 808 VAL A O 1
ATOM 6020 N N . PRO A 1 809 ? 12.973 -8.537 -68.314 1.00 95.44 809 PRO A N 1
ATOM 6021 C CA . PRO A 1 809 ? 13.164 -7.097 -68.154 1.00 95.44 809 PRO A CA 1
ATOM 6022 C C . PRO A 1 809 ? 12.521 -6.570 -66.866 1.00 95.44 809 PRO A C 1
ATOM 6024 O O . PRO A 1 809 ? 11.448 -7.028 -66.474 1.00 95.44 809 PRO A O 1
ATOM 6027 N N . MET A 1 810 ? 13.163 -5.589 -66.231 1.00 94.38 810 MET A N 1
ATOM 6028 C CA . MET A 1 810 ? 12.638 -4.942 -65.025 1.00 94.38 810 MET A CA 1
ATOM 6029 C C . MET A 1 810 ? 11.266 -4.280 -65.292 1.00 94.38 810 MET A C 1
ATOM 6031 O O . MET A 1 810 ? 11.181 -3.444 -66.195 1.00 94.38 810 MET A O 1
ATOM 6035 N N . PRO A 1 811 ? 10.200 -4.602 -64.531 1.00 92.81 811 PRO A N 1
ATOM 6036 C CA . PRO A 1 811 ? 8.900 -3.947 -64.684 1.00 92.81 811 PRO A CA 1
ATOM 6037 C C . PRO A 1 811 ? 8.932 -2.472 -64.254 1.00 92.81 811 PRO A C 1
ATOM 6039 O O . PRO A 1 811 ? 9.640 -2.099 -63.319 1.00 92.81 811 PRO A O 1
ATOM 6042 N N . THR A 1 812 ? 8.111 -1.631 -64.890 1.00 88.50 812 THR A N 1
ATOM 6043 C CA . THR A 1 812 ? 8.022 -0.190 -64.575 1.00 88.50 812 THR A CA 1
ATOM 6044 C C . THR A 1 812 ? 7.502 0.078 -63.160 1.00 88.50 812 THR A C 1
ATOM 6046 O O . THR A 1 812 ? 7.929 1.042 -62.531 1.00 88.50 812 THR A O 1
ATOM 6049 N N . GLY A 1 813 ? 6.629 -0.789 -62.638 1.00 86.81 813 GLY A N 1
ATOM 6050 C CA . GLY A 1 813 ? 6.088 -0.715 -61.275 1.00 86.81 813 GLY A CA 1
ATOM 6051 C C . GLY A 1 813 ? 6.957 -1.357 -60.187 1.00 86.81 813 GLY A C 1
ATOM 6052 O O . GLY A 1 813 ? 6.482 -1.497 -59.068 1.00 86.81 813 GLY A O 1
ATOM 6053 N N . GLY A 1 814 ? 8.185 -1.783 -60.502 1.00 90.38 814 GLY A N 1
ATOM 6054 C CA . GLY A 1 814 ? 9.065 -2.464 -59.548 1.00 90.38 814 GLY A CA 1
ATOM 6055 C C . GLY A 1 814 ? 9.088 -3.985 -59.714 1.00 90.38 814 GLY A C 1
ATOM 6056 O O . GLY A 1 814 ? 8.289 -4.582 -60.437 1.00 90.38 814 GLY A O 1
ATOM 6057 N N . ALA A 1 815 ? 10.053 -4.625 -59.063 1.00 92.56 815 ALA A N 1
ATOM 6058 C CA . ALA A 1 815 ? 10.206 -6.070 -59.053 1.00 92.56 815 ALA A CA 1
ATOM 6059 C C . ALA A 1 815 ? 9.197 -6.701 -58.084 1.00 92.56 815 ALA A C 1
ATOM 6061 O O . ALA A 1 815 ? 9.110 -6.259 -56.938 1.00 92.56 815 ALA A O 1
ATOM 6062 N N . PRO A 1 816 ? 8.444 -7.730 -58.506 1.00 90.75 816 PRO A N 1
ATOM 6063 C CA . PRO A 1 816 ? 7.424 -8.348 -57.670 1.00 90.75 816 PRO A CA 1
ATOM 6064 C C . PRO A 1 816 ? 8.030 -9.116 -56.489 1.00 90.75 816 PRO A C 1
ATOM 6066 O O . PRO A 1 816 ? 9.195 -9.537 -56.516 1.00 90.75 816 PRO A O 1
ATOM 6069 N N . VAL A 1 817 ? 7.192 -9.367 -55.482 1.00 88.00 817 VAL A N 1
ATOM 6070 C CA . VAL A 1 817 ? 7.505 -10.249 -54.350 1.00 88.00 817 VAL A CA 1
ATOM 6071 C C . VAL A 1 817 ? 7.995 -11.607 -54.852 1.00 88.00 817 VAL A C 1
ATOM 6073 O O . VAL A 1 817 ? 7.421 -12.190 -55.771 1.00 88.00 817 VAL A O 1
ATOM 6076 N N . GLY A 1 818 ? 9.064 -12.117 -54.239 1.00 85.06 818 GLY A N 1
ATOM 6077 C CA . GLY A 1 818 ? 9.681 -13.392 -54.613 1.00 85.06 818 GLY A CA 1
ATOM 6078 C C . GLY A 1 818 ? 10.757 -13.291 -55.697 1.00 85.06 818 GLY A C 1
ATOM 6079 O O . GLY A 1 818 ? 11.344 -14.310 -56.049 1.00 85.06 818 GLY A O 1
ATOM 6080 N N . THR A 1 819 ? 11.067 -12.089 -56.198 1.00 92.81 819 THR A N 1
ATOM 6081 C CA . THR A 1 819 ? 12.247 -11.872 -57.050 1.00 92.81 819 THR A CA 1
ATOM 6082 C C . THR A 1 819 ? 13.511 -12.311 -56.310 1.00 92.81 819 THR A C 1
ATOM 6084 O O . THR A 1 819 ? 13.798 -11.809 -55.228 1.00 92.81 819 THR A O 1
ATOM 6087 N N . GLU A 1 820 ? 14.298 -13.219 -56.891 1.00 93.25 820 GLU A N 1
ATOM 6088 C CA . GLU A 1 820 ? 15.488 -13.749 -56.210 1.00 93.25 820 GLU A CA 1
ATOM 6089 C C . GLU A 1 820 ? 16.739 -12.903 -56.461 1.00 93.25 820 GLU A C 1
ATOM 6091 O O . GLU A 1 820 ? 17.625 -12.798 -55.609 1.00 93.25 820 GLU A O 1
ATOM 6096 N N . ARG A 1 821 ? 16.885 -12.369 -57.679 1.00 96.06 821 ARG A N 1
ATOM 6097 C CA . ARG A 1 821 ? 18.097 -11.667 -58.127 1.00 96.06 821 ARG A CA 1
ATOM 6098 C C . ARG A 1 821 ? 17.745 -10.557 -59.096 1.00 96.06 821 ARG A C 1
ATOM 6100 O O . ARG A 1 821 ? 16.786 -10.659 -59.853 1.00 96.06 821 ARG A O 1
ATOM 6107 N N . VAL A 1 822 ? 18.603 -9.552 -59.134 1.00 97.31 822 VAL A N 1
ATOM 6108 C CA . VAL A 1 822 ? 18.568 -8.474 -60.117 1.00 97.31 822 VAL A CA 1
ATOM 6109 C C . VAL A 1 822 ? 19.954 -8.293 -60.714 1.00 97.31 822 VAL A C 1
ATOM 6111 O O . VAL A 1 822 ? 20.966 -8.446 -60.021 1.00 97.31 822 VAL A O 1
ATOM 6114 N N . ARG A 1 823 ? 20.013 -7.970 -62.005 1.00 97.38 823 ARG A N 1
ATOM 6115 C CA . ARG A 1 823 ? 21.250 -7.590 -62.683 1.00 97.38 823 ARG A CA 1
ATOM 6116 C C . ARG A 1 823 ? 21.085 -6.328 -63.517 1.00 97.38 823 ARG A C 1
ATOM 6118 O O . ARG A 1 823 ? 20.005 -6.056 -64.029 1.00 97.38 823 ARG A O 1
ATOM 6125 N N . HIS A 1 824 ? 22.186 -5.606 -63.691 1.00 97.75 824 HIS A N 1
ATOM 6126 C CA . HIS A 1 824 ? 22.311 -4.489 -64.614 1.00 97.75 824 HIS A CA 1
ATOM 6127 C C . HIS A 1 824 ? 23.496 -4.703 -65.562 1.00 97.75 824 HIS A C 1
ATOM 6129 O O . HIS A 1 824 ? 24.634 -4.871 -65.116 1.00 97.75 824 HIS A O 1
ATOM 6135 N N . SER A 1 825 ? 23.239 -4.658 -66.868 1.00 95.81 825 SER A N 1
ATOM 6136 C CA . SER A 1 825 ? 24.269 -4.688 -67.912 1.00 95.81 825 SER A CA 1
ATOM 6137 C C . SER A 1 825 ? 24.696 -3.265 -68.263 1.00 95.81 825 SER A C 1
ATOM 6139 O O . SER A 1 825 ? 23.940 -2.533 -68.906 1.00 95.81 825 SER A O 1
ATOM 6141 N N . LEU A 1 826 ? 25.908 -2.866 -67.855 1.00 94.56 826 LEU A N 1
ATOM 6142 C CA . LEU A 1 826 ? 26.369 -1.491 -68.033 1.00 94.56 826 LEU A CA 1
ATOM 6143 C C . LEU A 1 826 ? 26.484 -1.145 -69.519 1.00 94.56 826 LEU A C 1
ATOM 6145 O O . LEU A 1 826 ? 27.241 -1.761 -70.267 1.00 94.56 826 LEU A O 1
ATOM 6149 N N . ARG A 1 827 ? 25.747 -0.119 -69.942 1.00 89.50 827 ARG A N 1
ATOM 6150 C CA . ARG A 1 827 ? 25.670 0.273 -71.356 1.00 89.50 827 ARG A CA 1
ATOM 6151 C C . ARG A 1 827 ? 26.791 1.209 -71.784 1.00 89.50 827 ARG A C 1
ATOM 6153 O O . ARG A 1 827 ? 27.208 1.166 -72.937 1.00 89.50 827 ARG A O 1
ATOM 6160 N N . GLU A 1 828 ? 27.300 2.036 -70.881 1.00 87.88 828 GLU A N 1
ATOM 6161 C CA . GLU A 1 828 ? 28.417 2.935 -71.172 1.00 87.88 828 GLU A CA 1
ATOM 6162 C C . GLU A 1 828 ? 29.749 2.296 -70.757 1.00 87.88 828 GLU A C 1
ATOM 6164 O O . GLU A 1 828 ? 29.851 1.795 -69.636 1.00 87.88 828 GLU A O 1
ATOM 6169 N N . PRO A 1 829 ? 30.778 2.283 -71.625 1.00 91.81 829 PRO A N 1
ATOM 6170 C CA . PRO A 1 829 ? 32.048 1.658 -71.291 1.00 91.81 829 PRO A CA 1
ATOM 6171 C C . PRO A 1 829 ? 32.787 2.437 -70.196 1.00 91.81 829 PRO A C 1
ATOM 6173 O O . PRO A 1 829 ? 32.977 3.650 -70.280 1.00 91.81 829 PRO A O 1
ATOM 6176 N N . LEU A 1 830 ? 33.273 1.711 -69.193 1.00 92.81 830 LEU A N 1
ATOM 6177 C CA . LEU A 1 830 ? 34.231 2.204 -68.213 1.00 92.81 830 LEU A CA 1
ATOM 6178 C C . LEU A 1 830 ? 35.578 2.502 -68.878 1.00 92.81 830 LEU A C 1
ATOM 6180 O O . LEU A 1 830 ? 35.953 1.898 -69.887 1.00 92.81 830 LEU A O 1
ATOM 6184 N N . GLN A 1 831 ? 36.347 3.404 -68.270 1.00 91.06 831 GLN A N 1
ATOM 6185 C CA . GLN A 1 831 ? 37.687 3.713 -68.745 1.00 91.06 831 GLN A CA 1
ATOM 6186 C C . GLN A 1 831 ? 38.611 2.516 -68.503 1.00 91.06 831 GLN A C 1
ATOM 6188 O O . GLN A 1 831 ? 38.743 2.033 -67.377 1.00 91.06 831 GLN A O 1
ATOM 6193 N N . GLN A 1 832 ? 39.275 2.045 -69.560 1.00 87.12 832 GLN A N 1
ATOM 6194 C CA . GLN A 1 832 ? 40.239 0.954 -69.455 1.00 87.12 832 GLN A CA 1
ATOM 6195 C C . GLN A 1 832 ? 41.353 1.300 -68.458 1.00 87.12 832 GLN A C 1
ATOM 6197 O O . GLN A 1 832 ? 41.835 2.430 -68.406 1.00 87.12 832 GLN A O 1
ATOM 6202 N N . ASN A 1 833 ? 41.789 0.293 -67.702 1.00 81.00 833 ASN A N 1
ATOM 6203 C CA . ASN A 1 833 ? 42.861 0.361 -66.713 1.00 81.00 833 ASN A CA 1
ATOM 6204 C C . ASN A 1 833 ? 42.565 1.233 -65.475 1.00 81.00 833 ASN A C 1
ATOM 6206 O O . ASN A 1 833 ? 43.473 1.496 -64.688 1.00 81.00 833 ASN A O 1
ATOM 6210 N N . GLN A 1 834 ? 41.309 1.627 -65.259 1.00 88.88 834 GLN A N 1
ATOM 6211 C CA . GLN A 1 834 ? 40.870 2.376 -64.082 1.00 88.88 834 GLN A CA 1
ATOM 6212 C C . GLN A 1 834 ? 40.177 1.454 -63.066 1.00 88.88 834 GLN A C 1
ATOM 6214 O O . GLN A 1 834 ? 39.430 0.544 -63.442 1.00 88.88 834 GLN A O 1
ATOM 6219 N N . SER A 1 835 ? 40.428 1.691 -61.774 1.00 91.25 835 SER A N 1
ATOM 6220 C CA . SER A 1 835 ? 39.703 1.034 -60.680 1.00 91.25 835 SER A CA 1
ATOM 6221 C C . SER A 1 835 ? 38.449 1.820 -60.300 1.00 91.25 835 SER A C 1
ATOM 6223 O O . SER A 1 835 ? 38.476 3.054 -60.282 1.00 91.25 835 SER A O 1
ATOM 6225 N N . TYR A 1 836 ? 37.385 1.093 -59.964 1.00 95.62 836 TYR A N 1
ATOM 6226 C CA . TYR A 1 836 ? 36.086 1.619 -59.555 1.00 95.62 836 TYR A CA 1
ATOM 6227 C C . TYR A 1 836 ? 35.551 0.861 -58.341 1.00 95.62 836 TYR A C 1
ATOM 6229 O O . TYR A 1 836 ? 35.883 -0.305 -58.141 1.00 95.62 836 TYR A O 1
ATOM 6237 N N . TYR A 1 837 ? 34.690 1.507 -57.566 1.00 96.88 837 TYR A N 1
ATOM 6238 C CA . TYR A 1 837 ? 33.913 0.912 -56.485 1.00 96.88 837 TYR A CA 1
ATOM 6239 C C . TYR A 1 837 ? 32.451 0.850 -56.897 1.00 96.88 837 TYR A C 1
ATOM 6241 O O . TYR A 1 837 ? 31.960 1.788 -57.523 1.00 96.88 837 TYR A O 1
ATOM 6249 N N . TRP A 1 838 ? 31.752 -0.227 -56.550 1.00 97.25 838 TRP A N 1
ATOM 6250 C CA . TRP A 1 838 ? 30.322 -0.353 -56.811 1.00 97.25 838 TRP A CA 1
ATOM 6251 C C . TRP A 1 838 ? 29.547 -0.831 -55.582 1.00 97.25 838 TRP A C 1
ATOM 6253 O O . TRP A 1 838 ? 30.095 -1.548 -54.738 1.00 97.25 838 TRP A O 1
ATOM 6263 N N . ARG A 1 839 ? 28.281 -0.412 -55.489 1.00 96.62 839 ARG A N 1
ATOM 6264 C CA . ARG A 1 839 ? 27.303 -0.849 -54.479 1.00 96.62 839 ARG A CA 1
ATOM 6265 C C . ARG A 1 839 ? 25.884 -0.812 -55.045 1.00 96.62 839 ARG A C 1
ATOM 6267 O O . ARG A 1 839 ? 25.616 -0.037 -55.963 1.00 96.62 839 ARG A O 1
ATOM 6274 N N . MET A 1 840 ? 24.992 -1.622 -54.486 1.00 96.19 840 MET A N 1
ATOM 6275 C CA . MET A 1 840 ? 23.582 -1.688 -54.867 1.00 96.19 840 MET A CA 1
ATOM 6276 C C . MET A 1 840 ? 22.682 -1.641 -53.625 1.00 96.19 840 MET A C 1
ATOM 6278 O O . MET A 1 840 ? 23.098 -2.108 -52.566 1.00 96.19 840 MET A O 1
ATOM 6282 N N . ALA A 1 841 ? 21.489 -1.069 -53.743 1.00 94.75 841 ALA A N 1
ATOM 6283 C CA . ALA A 1 841 ? 20.468 -1.067 -52.695 1.00 94.75 841 ALA A CA 1
ATOM 6284 C C . ALA A 1 841 ? 19.083 -1.310 -53.299 1.00 94.75 841 ALA A C 1
ATOM 6286 O O . ALA A 1 841 ? 18.834 -0.944 -54.453 1.00 94.75 841 ALA A O 1
ATOM 6287 N N . ALA A 1 842 ? 18.208 -1.918 -52.500 1.00 93.06 842 ALA A N 1
ATOM 6288 C CA . ALA A 1 842 ? 16.785 -2.017 -52.783 1.00 93.06 842 ALA A CA 1
ATOM 6289 C C . ALA A 1 842 ? 16.057 -0.800 -52.203 1.00 93.06 842 ALA A C 1
ATOM 6291 O O . ALA A 1 842 ? 16.542 -0.161 -51.267 1.00 93.06 842 ALA A O 1
ATOM 6292 N N . ARG A 1 843 ? 14.906 -0.477 -52.774 1.00 87.81 843 ARG A N 1
ATOM 6293 C CA . ARG A 1 843 ? 14.010 0.593 -52.348 1.00 87.81 843 ARG A CA 1
ATOM 6294 C C . ARG A 1 843 ? 12.582 0.104 -52.537 1.00 87.81 843 ARG A C 1
ATOM 6296 O O . ARG A 1 843 ? 12.298 -0.483 -53.577 1.00 87.81 843 ARG A O 1
ATOM 6303 N N . ASP A 1 844 ? 11.705 0.327 -51.574 1.00 80.94 844 ASP A N 1
ATOM 6304 C CA . ASP A 1 844 ? 10.281 0.024 -51.749 1.00 80.94 844 ASP A CA 1
ATOM 6305 C C . ASP A 1 844 ? 9.579 1.108 -52.597 1.00 80.94 844 ASP A C 1
ATOM 6307 O O . ASP A 1 844 ? 10.170 2.123 -52.993 1.00 80.94 844 ASP A O 1
ATOM 6311 N N . THR A 1 845 ? 8.301 0.906 -52.905 1.00 71.38 845 THR A N 1
ATOM 6312 C CA . THR A 1 845 ? 7.500 1.857 -53.690 1.00 71.38 845 THR A CA 1
ATOM 6313 C C . THR A 1 845 ? 7.167 3.166 -52.964 1.00 71.38 845 THR A C 1
ATOM 6315 O O . THR A 1 845 ? 6.878 4.161 -53.630 1.00 71.38 845 THR A O 1
ATOM 6318 N N . THR A 1 846 ? 7.249 3.210 -51.632 1.00 66.81 846 THR A N 1
ATOM 6319 C CA . THR A 1 846 ? 6.960 4.395 -50.793 1.00 66.81 846 THR A CA 1
ATOM 6320 C C . THR A 1 846 ? 8.188 5.284 -50.571 1.00 66.81 846 THR A C 1
ATOM 6322 O O . THR A 1 846 ? 8.081 6.495 -50.397 1.00 66.81 846 THR A O 1
ATOM 6325 N N . GLY A 1 847 ? 9.379 4.703 -50.683 1.00 65.56 847 GLY A N 1
ATOM 6326 C CA . GLY A 1 847 ? 10.633 5.375 -50.921 1.00 65.56 847 GLY A CA 1
ATOM 6327 C C . GLY A 1 847 ? 11.760 5.198 -49.943 1.00 65.56 847 GLY A C 1
ATOM 6328 O O . GLY A 1 847 ? 12.793 5.851 -50.136 1.00 65.56 847 GLY A O 1
ATOM 6329 N N . ASN A 1 848 ? 11.622 4.288 -48.988 1.00 75.94 848 ASN A N 1
ATOM 6330 C CA . ASN A 1 848 ? 12.710 3.967 -48.088 1.00 75.94 848 ASN A CA 1
ATOM 6331 C C . ASN A 1 848 ? 13.721 3.052 -48.780 1.00 75.94 848 ASN A C 1
ATOM 6333 O O . ASN A 1 848 ? 13.379 2.079 -49.453 1.00 75.94 848 ASN A O 1
ATOM 6337 N N . TYR A 1 849 ? 15.000 3.388 -48.632 1.00 83.12 849 TYR A N 1
ATOM 6338 C CA . TYR A 1 849 ? 16.078 2.512 -49.068 1.00 83.12 849 TYR A CA 1
ATOM 6339 C C . TYR A 1 849 ? 16.321 1.440 -48.009 1.00 83.12 849 TYR A C 1
ATOM 6341 O O . TYR A 1 849 ? 16.358 1.725 -46.809 1.00 83.12 849 TYR A O 1
ATOM 6349 N N . GLY A 1 850 ? 16.554 0.220 -48.476 1.00 85.38 850 GLY A N 1
ATOM 6350 C CA . GLY A 1 850 ? 17.266 -0.783 -47.706 1.00 85.38 850 GLY A CA 1
ATOM 6351 C C . GLY A 1 850 ? 18.753 -0.440 -47.594 1.00 85.38 850 GLY A C 1
ATOM 6352 O O . GLY A 1 850 ? 19.281 0.454 -48.262 1.00 85.38 850 GLY A O 1
ATOM 6353 N N . GLU A 1 851 ? 19.454 -1.195 -46.757 1.00 91.75 851 GLU A N 1
ATOM 6354 C CA . GLU A 1 851 ? 20.900 -1.058 -46.592 1.00 91.75 851 GLU A CA 1
ATOM 6355 C C . GLU A 1 851 ? 21.654 -1.303 -47.911 1.00 91.75 851 GLU A C 1
ATOM 6357 O O . GLU A 1 851 ? 21.366 -2.238 -48.670 1.00 91.75 851 GLU A O 1
ATOM 6362 N N . TRP A 1 852 ? 22.674 -0.479 -48.166 1.00 93.62 852 TRP A N 1
ATOM 6363 C CA . TRP A 1 852 ? 23.577 -0.676 -49.297 1.00 93.62 852 TRP A CA 1
ATOM 6364 C C . TRP A 1 852 ? 24.402 -1.952 -49.115 1.00 93.62 852 TRP A C 1
ATOM 6366 O O . TRP A 1 852 ? 24.948 -2.215 -48.043 1.00 93.62 852 TRP A O 1
ATOM 6376 N N . THR A 1 853 ? 24.621 -2.700 -50.198 1.00 94.56 853 THR A N 1
ATOM 6377 C CA . THR A 1 853 ? 25.648 -3.750 -50.207 1.00 94.56 853 THR A CA 1
ATOM 6378 C C . THR A 1 853 ? 27.010 -3.160 -49.840 1.00 94.56 853 THR A C 1
ATOM 6380 O O . THR A 1 853 ? 27.348 -2.062 -50.299 1.00 94.56 853 THR A O 1
ATOM 6383 N N . LEU A 1 854 ? 27.848 -3.930 -49.140 1.00 92.94 854 LEU A N 1
ATOM 6384 C CA . LEU A 1 854 ? 29.240 -3.544 -48.898 1.00 92.94 854 LEU A CA 1
ATOM 6385 C C . LEU A 1 854 ? 29.958 -3.172 -50.215 1.00 92.94 854 LEU A C 1
ATOM 6387 O O . LEU A 1 854 ? 29.875 -3.942 -51.181 1.00 92.94 854 LEU A O 1
ATOM 6391 N N . PRO A 1 855 ? 30.687 -2.039 -50.266 1.00 93.94 855 PRO A N 1
ATOM 6392 C CA . PRO A 1 855 ? 31.382 -1.605 -51.473 1.00 93.94 855 PRO A CA 1
ATOM 6393 C C . PRO A 1 855 ? 32.381 -2.643 -51.994 1.00 93.94 855 PRO A C 1
ATOM 6395 O O . PRO A 1 855 ? 33.208 -3.177 -51.250 1.00 93.94 855 PRO A O 1
ATOM 6398 N N . ARG A 1 856 ? 32.362 -2.893 -53.306 1.00 93.94 856 ARG A N 1
ATOM 6399 C CA . ARG A 1 856 ? 33.320 -3.786 -53.976 1.00 93.94 856 ARG A CA 1
ATOM 6400 C C . ARG A 1 856 ? 34.183 -3.024 -54.966 1.00 93.94 856 ARG A C 1
ATOM 6402 O O . ARG A 1 856 ? 33.656 -2.291 -55.795 1.00 93.94 856 ARG A O 1
ATOM 6409 N N . ILE A 1 857 ? 35.501 -3.229 -54.904 1.00 93.12 857 ILE A N 1
ATOM 6410 C CA . ILE A 1 857 ? 36.441 -2.667 -55.879 1.00 93.12 857 ILE A CA 1
ATOM 6411 C C . ILE A 1 857 ? 36.549 -3.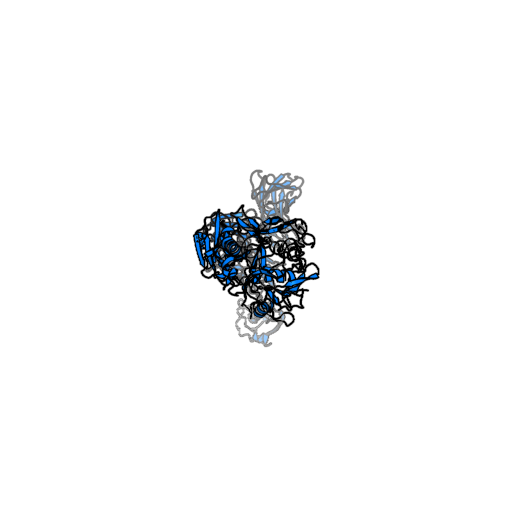579 -57.105 1.00 93.12 857 ILE A C 1
ATOM 6413 O O . ILE A 1 857 ? 36.602 -4.797 -56.965 1.00 93.12 857 ILE A O 1
ATOM 6417 N N . ILE A 1 858 ? 36.604 -2.997 -58.298 1.00 91.62 858 ILE A N 1
ATOM 6418 C CA . ILE A 1 858 ? 36.813 -3.666 -59.588 1.00 91.62 858 ILE A CA 1
ATOM 6419 C C . ILE A 1 858 ? 37.824 -2.871 -60.417 1.00 91.62 858 ILE A C 1
ATOM 6421 O O . ILE A 1 858 ? 37.986 -1.670 -60.199 1.00 91.62 858 ILE A O 1
ATOM 6425 N N . ARG A 1 859 ? 38.477 -3.498 -61.401 1.00 89.50 859 ARG A N 1
ATOM 6426 C CA . ARG A 1 859 ? 39.303 -2.785 -62.397 1.00 89.50 859 ARG A CA 1
ATOM 6427 C C . ARG A 1 859 ? 38.841 -3.104 -63.812 1.00 89.50 859 ARG A C 1
ATOM 6429 O O . ARG A 1 859 ? 38.714 -4.271 -64.178 1.00 89.50 859 ARG A O 1
ATOM 6436 N N . ALA A 1 860 ? 38.601 -2.067 -64.608 1.00 90.62 860 ALA A N 1
ATOM 6437 C CA . ALA A 1 860 ? 38.116 -2.213 -65.975 1.00 90.62 860 ALA A CA 1
ATOM 6438 C C . ALA A 1 860 ? 39.248 -2.601 -66.948 1.00 90.62 860 ALA A C 1
ATOM 6440 O O . ALA A 1 860 ? 40.297 -1.959 -66.996 1.00 90.62 860 ALA A O 1
ATOM 6441 N N . GLY A 1 861 ? 39.007 -3.631 -67.760 1.00 86.38 861 GLY A N 1
ATOM 6442 C CA . GLY A 1 861 ? 39.942 -4.240 -68.710 1.00 86.38 861 GLY A CA 1
ATOM 6443 C C . GLY A 1 861 ? 40.644 -5.481 -68.144 1.00 86.38 861 GLY A C 1
ATOM 6444 O O . GLY A 1 861 ? 41.190 -5.426 -67.050 1.00 86.38 861 GLY A O 1
ATOM 6445 N N . ASN A 1 862 ? 40.661 -6.588 -68.902 1.00 83.38 862 ASN A N 1
ATOM 6446 C CA . ASN A 1 862 ? 41.269 -7.871 -68.495 1.00 83.38 862 ASN A CA 1
ATOM 6447 C C . ASN A 1 862 ? 42.422 -8.348 -69.407 1.00 83.38 862 ASN A C 1
ATOM 6449 O O . ASN A 1 862 ? 43.168 -9.249 -69.039 1.00 83.38 862 ASN A O 1
ATOM 6453 N N . VAL A 1 863 ? 42.581 -7.770 -70.601 1.00 85.56 863 VAL A N 1
ATOM 6454 C CA . VAL A 1 863 ? 43.563 -8.233 -71.594 1.00 85.56 863 VAL A CA 1
ATOM 6455 C C . VAL A 1 863 ? 44.430 -7.071 -72.059 1.00 85.56 863 VAL A C 1
ATOM 6457 O O . VAL A 1 863 ? 43.910 -6.027 -72.453 1.00 85.56 863 VAL A O 1
ATOM 6460 N N . LEU A 1 864 ? 45.746 -7.276 -72.035 1.00 86.19 864 LEU A N 1
ATOM 6461 C CA . LEU A 1 864 ? 46.732 -6.464 -72.741 1.00 86.19 864 LEU A CA 1
ATOM 6462 C C . LEU A 1 864 ? 47.247 -7.286 -73.926 1.00 86.19 864 LEU A C 1
ATOM 6464 O O . LEU A 1 864 ? 47.895 -8.308 -73.728 1.00 86.19 864 LEU A O 1
ATOM 6468 N N . GLN A 1 865 ? 46.955 -6.860 -75.153 1.00 89.19 865 GLN A N 1
ATOM 6469 C CA . GLN A 1 865 ? 47.402 -7.548 -76.365 1.00 89.19 865 GLN A CA 1
ATOM 6470 C C . GLN A 1 865 ? 48.031 -6.561 -77.343 1.00 89.19 865 GLN A C 1
ATOM 6472 O O . GLN A 1 865 ? 47.493 -5.477 -77.568 1.00 89.19 865 GLN A O 1
ATOM 6477 N N . PHE A 1 866 ? 49.146 -6.957 -77.950 1.00 91.12 866 PHE A N 1
ATOM 6478 C CA . PHE A 1 866 ? 49.789 -6.211 -79.028 1.00 91.12 866 PHE A CA 1
ATOM 6479 C C . PHE A 1 866 ? 50.544 -7.149 -79.982 1.00 91.12 866 PHE A C 1
ATOM 6481 O O . PHE A 1 866 ? 50.851 -8.295 -79.650 1.00 91.12 866 PHE A O 1
ATOM 6488 N N . ARG A 1 867 ? 50.822 -6.651 -81.188 1.00 93.50 867 ARG A N 1
ATOM 6489 C CA . ARG A 1 867 ? 51.599 -7.316 -82.246 1.00 93.50 867 ARG A CA 1
ATOM 6490 C C . ARG A 1 867 ? 52.405 -6.287 -83.037 1.00 93.50 867 ARG A C 1
ATOM 6492 O O . ARG A 1 867 ? 52.277 -5.089 -82.758 1.00 93.50 867 ARG A O 1
ATOM 6499 N N . LEU A 1 868 ? 53.196 -6.703 -84.025 1.00 92.19 868 LEU A N 1
ATOM 6500 C CA . LEU A 1 868 ? 53.870 -5.737 -84.892 1.00 92.19 868 LEU A CA 1
ATOM 6501 C C . LEU A 1 868 ? 52.837 -4.910 -85.669 1.00 92.19 868 LEU A C 1
ATOM 6503 O O . LEU A 1 868 ? 51.834 -5.421 -86.166 1.00 92.19 868 LEU A O 1
ATOM 6507 N N . LYS A 1 869 ? 53.083 -3.599 -85.783 1.00 90.50 869 LYS A N 1
ATOM 6508 C CA . LYS A 1 869 ? 52.221 -2.702 -86.572 1.00 90.50 869 LYS A CA 1
ATOM 6509 C C . LYS A 1 869 ? 52.198 -3.106 -88.051 1.00 90.50 869 LYS A C 1
ATOM 6511 O O . LYS A 1 869 ? 51.160 -2.994 -88.697 1.00 90.50 869 LYS A O 1
ATOM 6516 N N . THR A 1 870 ? 53.340 -3.581 -88.544 1.00 92.94 870 THR A N 1
ATOM 6517 C CA . THR A 1 870 ? 53.525 -4.133 -89.884 1.00 92.94 870 THR A CA 1
ATOM 6518 C C . THR A 1 870 ? 54.353 -5.414 -89.747 1.00 92.94 870 THR A C 1
ATOM 6520 O O . THR A 1 870 ? 55.436 -5.330 -89.161 1.00 92.94 870 THR A O 1
ATOM 6523 N N . PRO A 1 871 ? 53.886 -6.571 -90.254 1.00 94.69 871 PRO A N 1
ATOM 6524 C CA . PRO A 1 871 ? 54.700 -7.784 -90.321 1.00 94.69 871 PRO A CA 1
ATOM 6525 C C . PRO A 1 871 ? 56.010 -7.560 -91.090 1.00 94.69 871 PRO A C 1
ATOM 6527 O O . PRO A 1 871 ? 56.066 -6.736 -92.007 1.00 94.69 871 PRO A O 1
ATOM 6530 N N . ILE A 1 872 ? 57.062 -8.296 -90.734 1.00 95.75 872 ILE A N 1
ATOM 6531 C CA . ILE A 1 872 ? 58.376 -8.223 -91.384 1.00 95.75 872 ILE A CA 1
ATOM 6532 C C . ILE A 1 872 ? 58.357 -9.127 -92.615 1.00 95.75 872 ILE A C 1
ATOM 6534 O O . ILE A 1 872 ? 58.223 -10.337 -92.483 1.00 95.75 872 ILE A O 1
ATOM 6538 N N . GLU A 1 873 ? 58.498 -8.556 -93.809 1.00 95.56 873 GLU A N 1
ATOM 6539 C CA . GLU A 1 873 ? 58.583 -9.327 -95.054 1.00 95.56 873 GLU A CA 1
ATOM 6540 C C . GLU A 1 873 ? 59.900 -10.098 -95.163 1.00 95.56 873 GLU A C 1
ATOM 6542 O O . GLU A 1 873 ? 60.975 -9.544 -94.926 1.00 95.56 873 GLU A O 1
ATOM 6547 N N . THR A 1 874 ? 59.812 -11.374 -95.541 1.00 93.56 874 THR A N 1
ATOM 6548 C CA . THR A 1 874 ? 60.964 -12.265 -95.706 1.00 93.56 874 THR A CA 1
ATOM 6549 C C . THR A 1 874 ? 60.957 -12.909 -97.093 1.00 93.56 874 THR A C 1
ATOM 6551 O O . THR A 1 874 ? 59.909 -13.158 -97.693 1.00 93.56 874 THR A O 1
ATOM 6554 N N . SER A 1 875 ? 62.148 -13.179 -97.635 1.00 89.81 875 SER A N 1
ATOM 6555 C CA . SER A 1 875 ? 62.307 -13.836 -98.941 1.00 89.81 875 SER A CA 1
ATOM 6556 C C . SER A 1 875 ? 62.038 -15.346 -98.892 1.00 89.81 875 SER A C 1
ATOM 6558 O O . SER A 1 875 ? 61.721 -15.941 -99.922 1.00 89.81 875 SER A O 1
ATOM 6560 N N . ALA A 1 876 ? 62.122 -15.951 -97.705 1.00 91.19 876 ALA A N 1
ATOM 6561 C CA . ALA A 1 876 ? 61.856 -17.359 -97.417 1.00 91.19 876 ALA A CA 1
ATOM 6562 C C . ALA A 1 876 ? 61.047 -17.504 -96.113 1.00 91.19 876 ALA A C 1
ATOM 6564 O O . ALA A 1 876 ? 60.830 -16.517 -95.403 1.00 91.19 876 ALA A O 1
ATOM 6565 N N . GLU A 1 877 ? 60.565 -18.715 -95.828 1.00 93.38 877 GLU A N 1
ATOM 6566 C CA . GLU A 1 877 ? 59.928 -19.026 -94.547 1.00 93.38 877 GLU A CA 1
ATOM 6567 C C . GLU A 1 877 ? 60.926 -18.831 -93.409 1.00 93.38 877 GLU A C 1
ATOM 6569 O O . GLU A 1 877 ? 62.072 -19.253 -93.515 1.00 93.38 877 GLU A O 1
ATOM 6574 N N . VAL A 1 878 ? 60.487 -18.191 -92.326 1.00 95.81 878 VAL A N 1
ATOM 6575 C CA . VAL A 1 878 ? 61.273 -18.174 -91.092 1.00 95.81 878 VAL A CA 1
ATOM 6576 C C . VAL A 1 878 ? 61.200 -19.564 -90.480 1.00 95.81 878 VAL A C 1
ATOM 6578 O O . VAL A 1 878 ? 60.098 -20.047 -90.189 1.00 95.81 878 VAL A O 1
ATOM 6581 N N . GLU A 1 879 ? 62.357 -20.196 -90.303 1.00 94.19 879 GLU A N 1
ATOM 6582 C CA . GLU A 1 879 ? 62.456 -21.516 -89.680 1.00 94.19 879 GLU A CA 1
ATOM 6583 C C . GLU A 1 879 ? 62.614 -21.390 -88.173 1.00 94.19 879 GLU A C 1
ATOM 6585 O O . GLU A 1 879 ? 62.004 -22.152 -87.423 1.00 94.19 879 GLU A O 1
ATOM 6590 N N . ARG A 1 880 ? 63.406 -20.411 -87.722 1.00 96.12 880 ARG A N 1
ATOM 6591 C CA . ARG A 1 880 ? 63.672 -20.180 -86.302 1.00 96.12 880 ARG A CA 1
ATOM 6592 C C . ARG A 1 880 ? 63.465 -18.725 -85.944 1.00 96.12 880 ARG A C 1
ATOM 6594 O O . ARG A 1 880 ? 63.963 -17.824 -86.614 1.00 96.12 880 ARG A O 1
ATOM 6601 N N . VAL A 1 881 ? 62.781 -18.492 -84.830 1.00 96.44 881 VAL A N 1
ATOM 6602 C CA . VAL A 1 881 ? 62.573 -17.150 -84.283 1.00 96.44 881 VAL A CA 1
ATOM 6603 C C . VAL A 1 881 ? 62.958 -17.104 -82.810 1.00 96.44 881 VAL A C 1
ATOM 6605 O O . VAL A 1 881 ? 62.470 -17.872 -81.988 1.00 96.44 881 VAL A O 1
ATOM 6608 N N . LEU A 1 882 ? 63.829 -16.167 -82.459 1.00 96.44 882 LEU A N 1
ATOM 6609 C CA . LEU A 1 882 ? 64.141 -15.789 -81.089 1.00 96.44 882 LEU A CA 1
ATOM 6610 C C . LEU A 1 882 ? 63.394 -14.496 -80.763 1.00 96.44 882 LEU A C 1
ATOM 6612 O O . LEU A 1 882 ? 63.697 -13.435 -81.311 1.00 96.44 882 LEU A O 1
ATOM 6616 N N . VAL A 1 883 ? 62.451 -14.579 -79.829 1.00 95.06 883 VAL A N 1
ATOM 6617 C CA . VAL A 1 883 ? 61.786 -13.411 -79.243 1.00 95.06 883 VAL A CA 1
ATOM 6618 C C . VAL A 1 883 ? 62.240 -13.290 -77.796 1.00 95.06 883 VAL A C 1
ATOM 6620 O O . VAL A 1 883 ? 62.173 -14.255 -77.040 1.00 95.06 883 VAL A O 1
ATOM 6623 N N . PHE A 1 884 ? 62.684 -12.106 -77.388 1.00 92.44 884 PHE A N 1
ATOM 6624 C CA . PHE A 1 884 ? 63.054 -11.825 -76.001 1.00 92.44 884 PHE A CA 1
ATOM 6625 C C . PHE A 1 884 ? 62.526 -10.457 -75.580 1.00 92.44 884 PHE A C 1
ATOM 6627 O O . PHE A 1 884 ? 62.284 -9.588 -76.410 1.00 92.44 884 PHE A O 1
ATOM 6634 N N . GLY A 1 885 ? 62.317 -10.233 -74.287 1.00 89.94 885 GLY A N 1
ATOM 6635 C CA . GLY A 1 885 ? 61.844 -8.939 -73.807 1.00 89.94 885 GLY A CA 1
ATOM 6636 C C . GLY A 1 885 ? 61.920 -8.794 -72.297 1.00 89.94 885 GLY A C 1
ATOM 6637 O O . GLY A 1 885 ? 62.181 -9.758 -71.578 1.00 89.94 885 GLY A O 1
ATOM 6638 N N . TYR A 1 886 ? 61.678 -7.573 -71.833 1.00 90.38 886 TYR A N 1
ATOM 6639 C CA . TYR A 1 886 ? 61.580 -7.240 -70.416 1.00 90.38 886 TYR A CA 1
ATOM 6640 C C . TYR A 1 886 ? 60.118 -6.982 -70.082 1.00 90.38 886 TYR A C 1
ATOM 6642 O O . TYR A 1 886 ? 59.499 -6.082 -70.650 1.00 90.38 886 TYR A O 1
ATOM 6650 N N . HIS A 1 887 ? 59.563 -7.784 -69.181 1.00 91.69 887 HIS A N 1
ATOM 6651 C CA . HIS A 1 887 ? 58.170 -7.690 -68.773 1.00 91.69 887 HIS A CA 1
ATOM 6652 C C . HIS A 1 887 ? 58.029 -7.881 -67.262 1.00 91.69 887 HIS A C 1
ATOM 6654 O O . HIS A 1 887 ? 58.835 -8.565 -66.630 1.00 91.69 887 HIS A O 1
ATOM 6660 N N . THR A 1 888 ? 56.952 -7.332 -66.715 1.00 91.62 888 THR A N 1
ATOM 6661 C CA . THR A 1 888 ? 56.455 -7.610 -65.370 1.00 91.62 888 THR A CA 1
ATOM 6662 C C . THR A 1 888 ? 55.080 -8.246 -65.519 1.00 91.62 888 THR A C 1
ATOM 6664 O O . THR A 1 888 ? 54.179 -7.636 -66.091 1.00 91.62 888 THR A O 1
ATOM 6667 N N . ILE A 1 889 ? 54.922 -9.477 -65.028 1.00 91.38 889 ILE A N 1
ATOM 6668 C CA . ILE A 1 889 ? 53.632 -10.176 -64.970 1.00 91.38 889 ILE A CA 1
ATOM 6669 C C . ILE A 1 889 ? 53.272 -10.354 -63.500 1.00 91.38 889 ILE A C 1
ATOM 6671 O O . ILE A 1 889 ? 54.005 -10.998 -62.746 1.00 91.38 889 ILE A O 1
ATOM 6675 N N . ALA A 1 890 ? 52.157 -9.752 -63.100 1.00 88.38 890 ALA A N 1
ATOM 6676 C CA . ALA A 1 890 ? 51.651 -9.823 -61.740 1.00 88.38 890 ALA A CA 1
ATOM 6677 C C . ALA A 1 890 ? 51.279 -11.266 -61.343 1.00 88.38 890 ALA A C 1
ATOM 6679 O O . ALA A 1 890 ? 50.845 -12.065 -62.174 1.00 88.38 890 ALA A O 1
ATOM 6680 N N . LYS A 1 891 ? 51.459 -11.601 -60.060 1.00 88.19 891 LYS A N 1
ATOM 6681 C CA . LYS A 1 891 ? 51.195 -12.942 -59.497 1.00 88.19 891 LYS A CA 1
ATOM 6682 C C . LYS A 1 891 ? 50.365 -12.915 -58.208 1.00 88.19 891 LYS A C 1
ATOM 6684 O O . LYS A 1 891 ? 50.310 -13.906 -57.495 1.00 88.19 891 LYS A O 1
ATOM 6689 N N . ASP A 1 892 ? 49.776 -11.770 -57.890 1.00 81.50 892 ASP A N 1
ATOM 6690 C CA . ASP A 1 892 ? 49.081 -11.476 -56.631 1.00 81.50 892 ASP A CA 1
ATOM 6691 C C . ASP A 1 892 ? 47.649 -12.036 -56.547 1.00 81.50 892 ASP A C 1
ATOM 6693 O O . ASP A 1 892 ? 47.045 -11.980 -55.481 1.00 81.50 892 ASP A O 1
ATOM 6697 N N . GLY A 1 893 ? 47.110 -12.575 -57.642 1.00 76.12 893 GLY A N 1
ATOM 6698 C CA . GLY A 1 893 ? 45.767 -13.153 -57.707 1.00 76.12 893 GLY A CA 1
ATOM 6699 C C . GLY A 1 893 ? 45.731 -14.683 -57.552 1.00 76.12 893 GLY A C 1
ATOM 6700 O O . GLY A 1 893 ? 46.748 -15.358 -57.717 1.00 76.12 893 GLY A O 1
ATOM 6701 N N . ALA A 1 894 ? 44.560 -15.242 -57.226 1.00 81.75 894 ALA A N 1
ATOM 6702 C CA . ALA A 1 894 ? 44.332 -16.687 -57.103 1.00 81.75 894 ALA A CA 1
ATOM 6703 C C . ALA A 1 894 ? 44.369 -17.410 -58.463 1.00 81.75 894 ALA A C 1
ATOM 6705 O O . ALA A 1 894 ? 44.712 -18.591 -58.530 1.00 81.75 894 ALA A O 1
ATOM 6706 N N . ASN A 1 895 ? 44.076 -16.693 -59.547 1.00 82.94 895 ASN A N 1
ATOM 6707 C CA . ASN A 1 895 ? 44.350 -17.071 -60.926 1.00 82.94 895 ASN A CA 1
ATOM 6708 C C . ASN A 1 895 ? 45.300 -16.031 -61.556 1.00 82.94 895 ASN A C 1
ATOM 6710 O O . ASN A 1 895 ? 44.836 -15.135 -62.258 1.00 82.94 895 ASN A O 1
ATOM 6714 N N . PRO A 1 896 ? 46.623 -16.128 -61.313 1.00 86.69 896 PRO A N 1
ATOM 6715 C CA . PRO A 1 896 ? 47.613 -15.141 -61.739 1.00 86.69 896 PRO A CA 1
ATOM 6716 C C . PRO A 1 896 ? 47.532 -14.732 -63.211 1.00 86.69 896 PRO A C 1
ATOM 6718 O O . PRO A 1 896 ? 47.000 -15.453 -64.058 1.00 86.69 896 PRO A O 1
ATOM 6721 N N . ALA A 1 897 ? 48.137 -13.590 -63.539 1.00 89.25 897 ALA A N 1
ATOM 6722 C CA . ALA A 1 897 ? 48.200 -13.128 -64.912 1.00 89.25 897 ALA A CA 1
ATOM 6723 C C . ALA A 1 897 ? 48.984 -14.128 -65.774 1.00 89.25 897 ALA A C 1
ATOM 6725 O O . ALA A 1 897 ? 50.031 -14.641 -65.371 1.00 89.25 897 ALA A O 1
ATOM 6726 N N . VAL A 1 898 ? 48.477 -14.391 -66.977 1.00 92.56 898 VAL A N 1
ATOM 6727 C CA . VAL A 1 898 ? 49.054 -15.356 -67.918 1.00 92.56 898 VAL A CA 1
ATOM 6728 C C . VAL A 1 898 ? 49.589 -14.610 -69.126 1.00 92.56 898 VAL A C 1
ATOM 6730 O O . VAL A 1 898 ? 48.862 -13.854 -69.766 1.00 92.56 898 VAL A O 1
ATOM 6733 N N . LEU A 1 899 ? 50.860 -14.848 -69.441 1.00 94.69 899 LEU A N 1
ATOM 6734 C CA . LEU A 1 899 ? 51.521 -14.387 -70.656 1.00 94.69 899 LEU A CA 1
ATOM 6735 C C . LEU A 1 899 ? 51.461 -15.489 -71.717 1.00 94.69 899 LEU A C 1
ATOM 6737 O O . LEU A 1 899 ? 51.816 -16.630 -71.434 1.00 94.69 899 LEU A O 1
ATOM 6741 N N . LYS A 1 900 ? 51.095 -15.119 -72.942 1.00 96.25 900 LYS A N 1
ATOM 6742 C CA . LYS A 1 900 ? 51.261 -15.936 -74.143 1.00 96.25 900 LYS A CA 1
ATOM 6743 C C . LYS A 1 900 ? 51.994 -15.138 -75.210 1.00 96.25 900 LYS A C 1
ATOM 6745 O O . LYS A 1 900 ? 51.632 -13.991 -75.487 1.00 96.25 900 LYS A O 1
ATOM 6750 N N . VAL A 1 901 ? 53.011 -15.753 -75.799 1.00 96.62 901 VAL A N 1
ATOM 6751 C CA . VAL A 1 901 ? 53.784 -15.210 -76.917 1.00 96.62 901 VAL A CA 1
ATOM 6752 C C . VAL A 1 901 ? 53.633 -16.157 -78.094 1.00 96.62 901 VAL A C 1
ATOM 6754 O O . VAL A 1 901 ? 53.871 -17.354 -77.971 1.00 96.62 901 VAL A O 1
ATOM 6757 N N . GLU A 1 902 ? 53.226 -15.621 -79.233 1.00 97.62 902 GLU A N 1
ATOM 6758 C CA . GLU A 1 902 ? 52.996 -16.378 -80.459 1.00 97.62 902 GLU A CA 1
ATOM 6759 C C . GLU A 1 902 ? 53.790 -15.754 -81.606 1.00 97.62 902 GLU A C 1
ATOM 6761 O O . GLU A 1 902 ? 53.976 -14.534 -81.642 1.00 97.62 902 GLU A O 1
ATOM 6766 N N . ALA A 1 903 ? 54.225 -16.577 -82.555 1.00 97.19 903 ALA A N 1
ATOM 6767 C CA . ALA A 1 903 ? 54.847 -16.133 -83.798 1.00 97.19 903 ALA A CA 1
ATOM 6768 C C . ALA A 1 903 ? 54.180 -16.797 -85.005 1.00 97.19 903 ALA A C 1
ATOM 6770 O O . ALA A 1 903 ? 53.597 -17.873 -84.897 1.00 97.19 903 ALA A O 1
ATOM 6771 N N . SER A 1 904 ? 54.249 -16.130 -86.151 1.00 96.69 904 SER A N 1
ATOM 6772 C CA . SER A 1 904 ? 53.703 -16.606 -87.422 1.00 96.69 904 SER A CA 1
ATOM 6773 C C . SER A 1 904 ? 54.710 -16.314 -88.523 1.00 96.69 904 SER A C 1
ATOM 6775 O O . SER A 1 904 ? 55.103 -15.158 -88.668 1.00 96.69 904 SER A O 1
ATOM 6777 N N . ASN A 1 905 ? 55.090 -17.313 -89.324 1.00 96.38 905 ASN A N 1
ATOM 6778 C CA . ASN A 1 905 ? 55.967 -17.117 -90.488 1.00 96.38 905 ASN A CA 1
ATOM 6779 C C . ASN A 1 905 ? 55.212 -16.797 -91.790 1.00 96.38 905 ASN A C 1
ATOM 6781 O O . ASN A 1 905 ? 55.835 -16.332 -92.744 1.00 96.38 905 ASN A O 1
ATOM 6785 N N . ASN A 1 906 ? 53.885 -16.970 -91.832 1.00 96.06 906 ASN A N 1
ATOM 6786 C CA . ASN A 1 906 ? 53.011 -16.623 -92.961 1.00 96.06 906 ASN A CA 1
ATOM 6787 C C . ASN A 1 906 ? 52.063 -15.447 -92.638 1.00 96.06 906 ASN A C 1
ATOM 6789 O O . ASN A 1 906 ? 50.888 -15.462 -92.994 1.00 96.06 906 ASN A O 1
ATOM 6793 N N . ALA A 1 907 ? 52.555 -14.400 -91.970 1.00 95.62 907 ALA A N 1
ATOM 6794 C CA . ALA A 1 907 ? 51.740 -13.292 -91.453 1.00 95.62 907 ALA A CA 1
ATOM 6795 C C . ALA A 1 907 ? 50.959 -12.474 -92.506 1.00 95.62 907 ALA A C 1
ATOM 6797 O O . ALA A 1 907 ? 50.059 -11.718 -92.137 1.00 95.62 907 ALA A O 1
ATOM 6798 N N . PHE A 1 908 ? 51.291 -12.601 -93.795 1.00 94.94 908 PHE A N 1
ATOM 6799 C CA . PHE A 1 908 ? 50.551 -11.968 -94.896 1.00 94.94 908 PHE A CA 1
ATOM 6800 C C . PHE A 1 908 ? 49.367 -12.795 -95.406 1.00 94.94 908 PHE A C 1
ATOM 6802 O O . PHE A 1 908 ? 48.593 -12.296 -96.225 1.00 94.94 908 PHE A O 1
ATOM 6809 N N . ASP A 1 909 ? 49.201 -14.032 -94.937 1.00 95.00 909 ASP A N 1
ATOM 6810 C CA . ASP A 1 909 ? 48.034 -14.840 -95.270 1.00 95.00 909 ASP A CA 1
ATOM 6811 C C . ASP A 1 909 ? 46.755 -14.194 -94.701 1.00 95.00 909 ASP A C 1
ATOM 6813 O O . ASP A 1 909 ? 46.791 -13.582 -93.631 1.00 95.00 909 ASP A O 1
ATOM 6817 N N . PRO A 1 910 ? 45.584 -14.361 -95.348 1.00 90.94 910 PRO A N 1
ATOM 6818 C CA . PRO A 1 910 ? 44.306 -13.921 -94.780 1.00 90.94 910 PRO A CA 1
ATOM 6819 C C . PRO A 1 910 ? 44.009 -14.548 -93.408 1.00 90.94 910 PRO A C 1
ATOM 6821 O O . PRO A 1 910 ? 43.331 -13.940 -92.579 1.00 90.94 910 PRO A O 1
ATOM 6824 N N . PHE A 1 911 ? 44.546 -15.751 -93.168 1.00 92.56 911 PHE A N 1
ATOM 6825 C CA . PHE A 1 911 ? 44.472 -16.479 -91.903 1.00 92.56 911 PHE A CA 1
ATOM 6826 C C . PHE A 1 911 ? 45.861 -17.026 -91.532 1.00 92.56 911 PHE A C 1
ATOM 6828 O O . PHE A 1 911 ? 46.149 -18.192 -91.807 1.00 92.56 911 PHE A O 1
ATOM 6835 N N . PRO A 1 912 ? 46.742 -16.200 -90.939 1.00 94.56 912 PRO A N 1
ATOM 6836 C CA . PRO A 1 912 ? 48.080 -16.634 -90.557 1.00 94.56 912 PRO A CA 1
ATOM 6837 C C . PRO A 1 912 ? 48.048 -17.761 -89.523 1.00 94.56 912 PRO A C 1
ATOM 6839 O O . PRO A 1 912 ? 47.176 -17.786 -88.645 1.00 94.56 912 PRO A O 1
ATOM 6842 N N . VAL A 1 913 ? 49.020 -18.668 -89.603 1.00 95.88 913 VAL A N 1
ATOM 6843 C CA . VAL A 1 913 ? 49.191 -19.755 -88.637 1.00 95.88 913 VAL A CA 1
ATOM 6844 C C . VAL A 1 913 ? 50.033 -19.229 -87.480 1.00 95.88 913 VAL A C 1
ATOM 6846 O O . VAL A 1 913 ? 51.205 -18.909 -87.643 1.00 95.88 913 VAL A O 1
ATOM 6849 N N . TRP A 1 914 ? 49.415 -19.127 -86.305 1.00 96.94 914 TRP A N 1
ATOM 6850 C CA . TRP A 1 914 ? 50.080 -18.692 -85.079 1.00 96.94 914 TRP A CA 1
ATOM 6851 C C . TRP A 1 914 ? 50.550 -19.898 -84.274 1.00 96.94 914 TRP A C 1
ATOM 6853 O O . TRP A 1 914 ? 49.733 -20.719 -83.854 1.00 96.94 914 TRP A O 1
ATOM 6863 N N . GLU A 1 915 ? 51.851 -19.972 -84.025 1.00 97.00 915 GLU A N 1
ATOM 6864 C CA . GLU A 1 915 ? 52.480 -20.997 -83.195 1.00 97.00 915 GLU A CA 1
ATOM 6865 C C . GLU A 1 915 ? 52.804 -20.415 -81.810 1.00 97.00 915 GLU A C 1
ATOM 6867 O O . GLU A 1 915 ? 53.262 -19.275 -81.697 1.00 97.00 915 GLU A O 1
ATOM 6872 N N . ASP A 1 916 ? 52.529 -21.174 -80.743 1.00 97.31 916 ASP A N 1
ATOM 6873 C CA . ASP A 1 916 ? 52.821 -20.765 -79.364 1.00 97.31 916 ASP A CA 1
ATOM 6874 C C . ASP A 1 916 ? 54.313 -20.946 -79.068 1.00 97.31 916 ASP A C 1
ATOM 6876 O O . ASP A 1 916 ? 54.817 -22.066 -78.993 1.00 97.31 916 ASP A O 1
ATOM 6880 N N . ILE A 1 917 ? 55.011 -19.829 -78.880 1.00 96.81 917 ILE A N 1
ATOM 6881 C CA . ILE A 1 917 ? 56.450 -19.783 -78.608 1.00 96.81 917 ILE A CA 1
ATOM 6882 C C . ILE A 1 917 ? 56.745 -19.356 -77.164 1.00 96.81 917 ILE A C 1
ATOM 6884 O O . ILE A 1 917 ? 57.870 -18.969 -76.840 1.00 96.81 917 ILE A O 1
ATOM 6888 N N . THR A 1 918 ? 55.752 -19.413 -76.270 1.00 96.75 918 THR A N 1
ATOM 6889 C CA . THR A 1 918 ? 55.857 -18.904 -74.892 1.00 96.75 918 THR A CA 1
ATOM 6890 C C . THR A 1 918 ? 56.989 -19.574 -74.114 1.00 96.75 918 THR A C 1
ATOM 6892 O O . THR A 1 918 ? 57.732 -18.895 -73.405 1.00 96.75 918 THR A O 1
ATOM 6895 N N . ALA A 1 919 ? 57.166 -20.891 -74.264 1.00 95.88 919 ALA A N 1
ATOM 6896 C CA . ALA A 1 919 ? 58.235 -21.627 -73.587 1.00 95.88 919 ALA A CA 1
ATOM 6897 C C . ALA A 1 919 ? 59.632 -21.157 -74.033 1.00 95.88 919 ALA A C 1
ATOM 6899 O O . ALA A 1 919 ? 60.474 -20.873 -73.182 1.00 95.88 919 ALA A O 1
ATOM 6900 N N . ALA A 1 920 ? 59.846 -20.994 -75.344 1.00 95.81 920 ALA A N 1
ATOM 6901 C CA . ALA A 1 920 ? 61.102 -20.495 -75.906 1.00 95.81 920 ALA A CA 1
ATOM 6902 C C . ALA A 1 920 ? 61.384 -19.048 -75.467 1.00 95.81 920 ALA A C 1
ATOM 6904 O O . ALA A 1 920 ? 62.484 -18.734 -75.011 1.00 95.81 920 ALA A O 1
ATOM 6905 N N . TYR A 1 921 ? 60.358 -18.188 -75.489 1.00 95.50 921 TYR A N 1
ATOM 6906 C CA . TYR A 1 921 ? 60.443 -16.810 -75.000 1.00 95.50 921 TYR A CA 1
ATOM 6907 C C . TYR A 1 921 ? 60.870 -16.736 -73.522 1.00 95.50 921 TYR A C 1
ATOM 6909 O O . TYR A 1 921 ? 61.747 -15.946 -73.166 1.00 95.50 921 TYR A O 1
ATOM 6917 N N . LEU A 1 922 ? 60.287 -17.574 -72.653 1.00 93.69 922 LEU A N 1
ATOM 6918 C CA . LEU A 1 922 ? 60.629 -17.621 -71.224 1.00 93.69 922 LEU A CA 1
ATOM 6919 C C . LEU A 1 922 ? 62.020 -18.226 -70.969 1.00 93.69 922 LEU A C 1
ATOM 6921 O O . LEU A 1 922 ? 62.719 -17.764 -70.065 1.00 93.69 922 LEU A O 1
ATOM 6925 N N . ALA A 1 923 ? 62.432 -19.218 -71.764 1.00 94.62 923 ALA A N 1
ATOM 6926 C CA . ALA A 1 923 ? 63.758 -19.837 -71.697 1.00 94.62 923 ALA A CA 1
ATOM 6927 C C . ALA A 1 923 ? 64.872 -18.970 -72.315 1.00 94.62 923 ALA A C 1
ATOM 6929 O O . ALA A 1 923 ? 66.049 -19.222 -72.063 1.00 94.62 923 ALA A O 1
ATOM 6930 N N . ARG A 1 924 ? 64.509 -17.917 -73.065 1.00 92.19 924 ARG A N 1
ATOM 6931 C CA . ARG A 1 924 ? 65.417 -17.096 -73.891 1.00 92.19 924 ARG A CA 1
ATOM 6932 C C . ARG A 1 924 ? 66.112 -17.911 -74.990 1.00 92.19 924 ARG A C 1
ATOM 6934 O O . ARG A 1 924 ? 67.278 -17.673 -75.300 1.00 92.19 924 ARG A O 1
ATOM 6941 N N . GLU A 1 925 ? 65.380 -18.850 -75.579 1.00 94.62 925 GLU A N 1
ATOM 6942 C CA . GLU A 1 925 ? 65.813 -19.714 -76.680 1.00 94.62 925 GLU A CA 1
ATOM 6943 C C . GLU A 1 925 ? 65.042 -19.386 -77.969 1.00 94.62 925 GLU A C 1
ATOM 6945 O O . GLU A 1 925 ? 64.047 -18.656 -77.947 1.00 94.62 925 GLU A O 1
ATOM 6950 N N . TYR A 1 926 ? 65.508 -19.899 -79.111 1.00 94.88 926 TYR A N 1
ATOM 6951 C CA . TYR A 1 926 ? 64.746 -19.810 -80.357 1.00 94.88 926 TYR A CA 1
ATOM 6952 C C . TYR A 1 926 ? 63.599 -20.831 -80.357 1.00 94.88 926 TYR A C 1
ATOM 6954 O O . TYR A 1 926 ? 63.714 -21.908 -79.776 1.00 94.88 926 TYR A O 1
ATOM 6962 N N . ALA A 1 927 ? 62.503 -20.504 -81.033 1.00 96.12 927 ALA A N 1
ATOM 6963 C CA . ALA A 1 927 ? 61.443 -21.439 -81.380 1.00 96.12 927 ALA A CA 1
ATOM 6964 C C . ALA A 1 927 ? 61.589 -21.865 -82.844 1.00 96.12 927 ALA A C 1
ATOM 6966 O O . ALA A 1 927 ? 61.790 -21.011 -83.708 1.00 96.12 927 ALA A O 1
ATOM 6967 N N . GLU A 1 928 ? 61.468 -23.164 -83.115 1.00 96.62 928 GLU A N 1
ATOM 6968 C CA . GLU A 1 928 ? 61.334 -23.691 -84.477 1.00 96.62 928 GLU A CA 1
ATOM 6969 C C . GLU A 1 928 ? 59.876 -23.583 -84.923 1.00 96.62 928 GLU A C 1
ATOM 6971 O O . GLU A 1 928 ? 58.978 -24.090 -84.249 1.00 96.62 928 GLU A O 1
ATOM 6976 N N . LEU A 1 929 ? 59.645 -22.915 -86.052 1.00 96.19 929 LEU A N 1
ATOM 6977 C CA . LEU A 1 929 ? 58.323 -22.774 -86.650 1.00 96.19 929 LEU A CA 1
ATOM 6978 C C . LEU A 1 929 ? 58.057 -23.963 -87.570 1.00 96.19 929 LEU A C 1
ATOM 6980 O O . LEU A 1 929 ? 58.777 -24.223 -88.541 1.00 96.19 929 LEU A O 1
ATOM 6984 N N . THR A 1 930 ? 57.015 -24.712 -87.231 1.00 94.75 930 THR A N 1
ATOM 6985 C CA . THR A 1 930 ? 56.640 -25.956 -87.903 1.00 94.75 930 THR A CA 1
ATOM 6986 C C . THR A 1 930 ? 55.758 -25.718 -89.119 1.00 94.75 930 THR A C 1
ATOM 6988 O O . THR A 1 930 ? 55.654 -26.600 -89.976 1.00 94.75 930 THR A O 1
ATOM 6991 N N . ASN A 1 931 ? 55.137 -24.541 -89.241 1.00 93.62 931 ASN A N 1
ATOM 6992 C CA . ASN A 1 931 ? 54.382 -24.201 -90.434 1.00 93.62 931 ASN A CA 1
ATOM 6993 C C . ASN A 1 931 ? 55.315 -24.041 -91.645 1.00 93.62 931 ASN A C 1
ATOM 6995 O O . ASN A 1 931 ? 56.232 -23.226 -91.643 1.00 93.62 931 ASN A O 1
ATOM 6999 N N . LYS A 1 932 ? 55.028 -24.794 -92.708 1.00 92.56 932 LYS A N 1
ATOM 7000 C CA . LYS A 1 932 ? 55.769 -24.784 -93.983 1.00 92.56 932 LYS A CA 1
ATOM 7001 C C . LYS A 1 932 ? 54.889 -24.382 -95.168 1.00 92.56 932 LYS A C 1
ATOM 7003 O O . LYS A 1 932 ? 55.233 -24.606 -96.324 1.00 92.56 932 LYS A O 1
ATOM 7008 N N . ASN A 1 933 ? 53.714 -23.813 -94.886 1.00 91.19 933 ASN A N 1
ATOM 7009 C CA . ASN A 1 933 ? 52.729 -23.432 -95.894 1.00 91.19 933 ASN A CA 1
ATOM 7010 C C . ASN A 1 933 ? 52.425 -21.929 -95.839 1.00 91.19 933 ASN A C 1
ATOM 7012 O O . ASN A 1 933 ? 52.306 -21.348 -94.759 1.00 91.19 933 ASN A O 1
ATOM 7016 N N . ARG A 1 934 ? 52.220 -21.324 -97.014 1.00 92.88 934 ARG A N 1
ATOM 7017 C CA . ARG A 1 934 ? 51.650 -19.977 -97.173 1.00 92.88 934 ARG A CA 1
ATOM 7018 C C . ARG A 1 934 ? 50.625 -19.948 -98.303 1.00 92.88 934 ARG A C 1
ATOM 7020 O O . ARG A 1 934 ? 50.733 -20.715 -99.261 1.00 92.88 934 ARG A O 1
ATOM 7027 N N . SER A 1 935 ? 49.665 -19.038 -98.198 1.00 92.81 935 SER A N 1
ATOM 7028 C CA . SER A 1 935 ? 48.666 -18.733 -99.231 1.00 92.81 935 SER A CA 1
ATOM 7029 C C . SER A 1 935 ? 48.873 -17.359 -99.877 1.00 92.81 935 SER A C 1
ATOM 7031 O O . SER A 1 935 ? 48.374 -17.127 -100.978 1.00 92.81 935 SER A O 1
ATOM 7033 N N . ALA A 1 936 ? 49.640 -16.471 -99.240 1.00 91.25 936 ALA A N 1
ATOM 7034 C CA . ALA A 1 936 ? 50.113 -15.220 -99.819 1.00 91.25 936 ALA A CA 1
ATOM 7035 C C . ALA A 1 936 ? 51.284 -15.425 -100.804 1.00 91.25 936 ALA A C 1
ATOM 7037 O O . ALA A 1 936 ? 51.974 -16.448 -100.810 1.00 91.25 936 ALA A O 1
ATOM 7038 N N . ASP A 1 937 ? 51.544 -14.411 -101.630 1.00 92.25 937 ASP A N 1
ATOM 7039 C CA . ASP A 1 937 ? 52.651 -14.363 -102.596 1.00 92.25 937 ASP A CA 1
ATOM 7040 C C . ASP A 1 937 ? 54.032 -14.171 -101.939 1.00 92.25 937 ASP A C 1
ATOM 7042 O O . ASP A 1 937 ? 55.067 -14.441 -102.558 1.00 92.25 937 ASP A O 1
ATOM 7046 N N . LYS A 1 938 ? 54.055 -13.787 -100.659 1.00 91.75 938 LYS A N 1
ATOM 7047 C CA . LYS A 1 938 ? 55.254 -13.515 -99.858 1.00 91.75 938 LYS A CA 1
ATOM 7048 C C . LYS A 1 938 ? 55.184 -14.121 -98.456 1.00 91.75 938 LYS A C 1
ATOM 7050 O O . LYS A 1 938 ? 54.103 -14.344 -97.918 1.00 91.75 938 LYS A O 1
ATOM 7055 N N . TRP A 1 939 ? 56.352 -14.399 -97.873 1.00 95.12 939 TRP A N 1
ATOM 7056 C CA . TRP A 1 939 ? 56.482 -14.822 -96.477 1.00 95.12 939 TRP A CA 1
ATOM 7057 C C . TRP A 1 939 ? 56.542 -13.588 -95.575 1.00 95.12 939 TRP A C 1
ATOM 7059 O O . TRP A 1 939 ? 56.899 -12.493 -96.024 1.00 95.12 939 TRP A O 1
ATOM 7069 N N . GLY A 1 940 ? 56.165 -13.745 -94.308 1.00 94.56 940 GLY A N 1
ATOM 7070 C CA . GLY A 1 940 ? 56.237 -12.639 -93.368 1.00 94.56 940 GLY A CA 1
ATOM 7071 C C . GLY A 1 940 ? 56.199 -13.084 -91.920 1.00 94.56 940 GLY A C 1
ATOM 7072 O O . GLY A 1 940 ? 55.312 -13.837 -91.526 1.00 94.56 940 GLY A O 1
ATOM 7073 N N . LEU A 1 941 ? 57.129 -12.566 -91.127 1.00 96.44 941 LEU A N 1
ATOM 7074 C CA . LEU A 1 941 ? 57.172 -12.780 -89.690 1.00 96.44 941 LEU A CA 1
ATOM 7075 C C . LEU A 1 941 ? 56.290 -11.759 -88.963 1.00 96.44 941 LEU A C 1
ATOM 7077 O O . LEU A 1 941 ? 56.433 -10.550 -89.153 1.00 96.44 941 LEU A O 1
ATOM 7081 N N . ASP A 1 942 ? 55.433 -12.236 -88.070 1.00 96.88 942 ASP A N 1
ATOM 7082 C CA . ASP A 1 942 ? 54.770 -11.409 -87.059 1.00 96.88 942 ASP A CA 1
ATOM 7083 C C . ASP A 1 942 ? 54.859 -12.091 -85.691 1.00 96.88 942 ASP A C 1
ATOM 7085 O O . ASP A 1 942 ? 55.002 -13.313 -85.593 1.00 96.88 942 ASP A O 1
ATOM 7089 N N . ILE A 1 943 ? 54.786 -11.285 -84.636 1.00 96.31 943 ILE A N 1
ATOM 7090 C CA . ILE A 1 943 ? 54.733 -11.742 -83.250 1.00 96.31 943 ILE A CA 1
ATOM 7091 C C . ILE A 1 943 ? 53.504 -11.150 -82.572 1.00 96.31 943 ILE A C 1
ATOM 7093 O O . ILE A 1 943 ? 53.163 -9.986 -82.779 1.00 96.31 943 ILE A O 1
ATOM 7097 N N . ARG A 1 944 ? 52.849 -11.928 -81.718 1.00 95.75 944 ARG A N 1
ATOM 7098 C CA . ARG A 1 944 ? 51.710 -11.481 -80.916 1.00 95.75 944 ARG A CA 1
ATOM 7099 C C . ARG A 1 944 ? 51.963 -11.816 -79.460 1.00 95.75 944 ARG A C 1
ATOM 7101 O O . ARG A 1 944 ? 52.231 -12.961 -79.117 1.00 95.75 944 ARG A O 1
ATOM 7108 N N . ILE A 1 945 ? 51.846 -10.812 -78.600 1.00 95.31 945 ILE A N 1
ATOM 7109 C CA . ILE A 1 945 ? 51.935 -10.971 -77.151 1.00 95.31 945 ILE A CA 1
ATOM 7110 C C . ILE A 1 945 ? 50.561 -10.677 -76.567 1.00 95.31 945 ILE A C 1
ATOM 7112 O O . ILE A 1 945 ? 49.987 -9.614 -76.810 1.00 95.31 945 ILE A O 1
ATOM 7116 N N . THR A 1 946 ? 50.040 -11.624 -75.795 1.00 94.25 946 THR A N 1
ATOM 7117 C CA . THR A 1 946 ? 48.781 -11.483 -75.062 1.00 94.25 946 THR A CA 1
ATOM 7118 C C . THR A 1 946 ? 49.033 -11.740 -73.588 1.00 94.25 946 THR A C 1
ATOM 7120 O O . THR A 1 946 ? 49.591 -12.769 -73.219 1.00 94.25 946 THR A O 1
ATOM 7123 N N . ILE A 1 947 ? 48.616 -10.805 -72.742 1.00 91.81 947 ILE A N 1
ATOM 7124 C CA . ILE A 1 947 ? 48.636 -10.949 -71.292 1.00 91.81 947 ILE A CA 1
ATOM 7125 C C . ILE A 1 947 ? 47.198 -10.855 -70.796 1.00 91.81 947 ILE A C 1
ATOM 7127 O O . ILE A 1 947 ? 46.555 -9.811 -70.930 1.00 91.81 947 ILE A O 1
ATOM 7131 N N . TRP A 1 948 ? 46.698 -11.938 -70.211 1.00 90.31 948 TRP A N 1
ATOM 7132 C CA . TRP A 1 948 ? 45.450 -11.922 -69.453 1.00 90.31 948 TRP A CA 1
ATOM 7133 C C . TRP A 1 948 ? 45.784 -11.578 -68.013 1.00 90.31 948 TRP A C 1
ATOM 7135 O O . TRP A 1 948 ? 46.553 -12.292 -67.378 1.00 90.31 948 TRP A O 1
ATOM 7145 N N . ALA A 1 949 ? 45.225 -10.486 -67.499 1.00 84.81 949 ALA A N 1
ATOM 7146 C CA . ALA A 1 949 ? 45.420 -10.096 -66.109 1.00 84.81 949 ALA A CA 1
ATOM 7147 C C . ALA A 1 949 ? 44.735 -11.069 -65.139 1.00 84.81 949 ALA A C 1
ATOM 7149 O O . ALA A 1 949 ? 45.196 -11.221 -64.008 1.00 84.81 949 ALA A O 1
ATOM 7150 N N . ASN A 1 950 ? 43.665 -11.731 -65.590 1.00 82.69 950 ASN A N 1
ATOM 7151 C CA . ASN A 1 950 ? 42.842 -12.633 -64.792 1.00 82.69 950 ASN A CA 1
ATOM 7152 C C . ASN A 1 950 ? 42.351 -11.940 -63.512 1.00 82.69 950 ASN A C 1
ATOM 7154 O O . ASN A 1 950 ? 41.566 -11.006 -63.622 1.00 82.69 950 ASN A O 1
ATOM 7158 N N . ASP A 1 951 ? 42.778 -12.339 -62.315 1.00 76.62 951 ASP A N 1
ATOM 7159 C CA . ASP A 1 951 ? 42.379 -11.688 -61.055 1.00 76.62 951 ASP A CA 1
ATOM 7160 C C . ASP A 1 951 ? 43.496 -10.861 -60.394 1.00 76.62 951 ASP A C 1
ATOM 7162 O O . ASP A 1 951 ? 43.309 -10.321 -59.305 1.00 76.62 951 ASP A O 1
ATOM 7166 N N . THR A 1 952 ? 44.642 -10.697 -61.061 1.00 78.56 952 THR A N 1
ATOM 7167 C CA . THR A 1 952 ? 45.752 -9.888 -60.534 1.00 78.56 952 THR A CA 1
ATOM 7168 C C . THR A 1 952 ? 45.392 -8.413 -60.467 1.00 78.56 952 THR A C 1
ATOM 7170 O O . THR A 1 952 ? 44.760 -7.880 -61.379 1.00 78.56 952 THR A O 1
ATOM 7173 N N . LEU A 1 953 ? 45.824 -7.710 -59.418 1.00 75.38 953 LEU A N 1
ATOM 7174 C CA . LEU A 1 953 ? 45.734 -6.251 -59.319 1.00 75.38 953 LEU A CA 1
ATOM 7175 C C . LEU A 1 953 ? 47.093 -5.568 -59.497 1.00 75.38 953 LEU A C 1
ATOM 7177 O O . LEU A 1 953 ? 47.111 -4.376 -59.828 1.00 75.38 953 LEU A O 1
ATOM 7181 N N . GLY A 1 954 ? 48.183 -6.319 -59.337 1.00 77.44 954 GLY A N 1
ATOM 7182 C CA . GLY A 1 954 ? 49.561 -5.873 -59.475 1.00 77.44 954 GLY A CA 1
ATOM 7183 C C . GLY A 1 954 ? 49.937 -5.391 -60.876 1.00 77.44 954 GLY A C 1
ATOM 7184 O O . GLY A 1 954 ? 49.165 -5.456 -61.837 1.00 77.44 954 GLY A O 1
ATOM 7185 N N . THR A 1 955 ? 51.157 -4.868 -60.984 1.00 82.88 955 THR A N 1
ATOM 7186 C CA . THR A 1 955 ? 51.680 -4.274 -62.218 1.00 82.88 955 THR A CA 1
ATOM 7187 C C . THR A 1 955 ? 51.816 -5.313 -63.331 1.00 82.88 955 THR A C 1
ATOM 7189 O O . THR A 1 955 ? 52.487 -6.330 -63.164 1.00 82.88 955 THR A O 1
ATOM 7192 N N . ILE A 1 956 ? 51.219 -5.015 -64.486 1.00 86.25 956 ILE A N 1
ATOM 7193 C CA . ILE A 1 956 ? 51.461 -5.706 -65.755 1.00 86.25 956 ILE A CA 1
ATOM 7194 C C . ILE A 1 956 ? 52.105 -4.696 -66.695 1.00 86.25 956 ILE A C 1
ATOM 7196 O O . ILE A 1 956 ? 51.523 -3.646 -66.966 1.00 86.25 956 ILE A O 1
ATOM 7200 N N . GLU A 1 957 ? 53.299 -5.008 -67.179 1.00 88.75 957 GLU A N 1
ATOM 7201 C CA . GLU A 1 957 ? 54.099 -4.087 -67.983 1.00 88.75 957 GLU A CA 1
ATOM 7202 C C . GLU A 1 957 ? 54.971 -4.855 -68.979 1.00 88.75 957 GLU A C 1
ATOM 7204 O O . GLU A 1 957 ? 55.505 -5.914 -68.656 1.00 88.75 957 GLU A O 1
ATOM 7209 N N . VAL A 1 958 ? 55.148 -4.305 -70.182 1.00 89.56 958 VAL A N 1
ATOM 7210 C CA . VAL A 1 958 ? 56.173 -4.746 -71.138 1.00 89.56 958 VAL A CA 1
ATOM 7211 C C . VAL A 1 958 ? 57.046 -3.541 -71.472 1.00 89.56 958 VAL A C 1
ATOM 7213 O O . VAL A 1 958 ? 56.582 -2.595 -72.102 1.00 89.56 958 VAL A O 1
ATOM 7216 N N . LEU A 1 959 ? 58.304 -3.575 -71.034 1.00 88.62 959 LEU A N 1
ATOM 7217 C CA . LEU A 1 959 ? 59.274 -2.483 -71.176 1.00 88.62 959 LEU A CA 1
ATOM 7218 C C . LEU A 1 959 ? 59.981 -2.494 -72.538 1.00 88.62 959 LEU A C 1
ATOM 7220 O O . LEU A 1 959 ? 60.440 -1.457 -73.009 1.00 88.62 959 LEU A O 1
ATOM 7224 N N . GLY A 1 960 ? 60.085 -3.661 -73.177 1.00 88.19 960 GLY A N 1
ATOM 7225 C CA . GLY A 1 960 ? 60.695 -3.790 -74.497 1.00 88.19 960 GLY A CA 1
ATOM 7226 C C . GLY A 1 960 ? 60.688 -5.222 -75.020 1.00 88.19 960 GLY A C 1
ATOM 7227 O O . GLY A 1 960 ? 60.645 -6.175 -74.240 1.00 88.19 960 GLY A O 1
ATOM 7228 N N . VAL A 1 961 ? 60.743 -5.359 -76.346 1.00 91.75 961 VAL A N 1
ATOM 7229 C CA . VAL A 1 961 ? 60.760 -6.637 -77.073 1.00 91.75 961 VAL A CA 1
ATOM 7230 C C . VAL A 1 961 ? 61.817 -6.567 -78.178 1.00 91.75 961 VAL A C 1
ATOM 7232 O O . VAL A 1 961 ? 61.893 -5.573 -78.897 1.00 91.75 961 VAL A O 1
ATOM 7235 N N . GLY A 1 962 ? 62.632 -7.611 -78.299 1.00 91.44 962 GLY A N 1
ATOM 7236 C CA . GLY A 1 962 ? 63.614 -7.831 -79.355 1.00 91.44 962 GLY A CA 1
ATOM 7237 C C . GLY A 1 962 ? 63.307 -9.117 -80.122 1.00 91.44 962 GLY A C 1
ATOM 7238 O O . GLY A 1 962 ? 62.752 -10.066 -79.564 1.00 91.44 962 GLY A O 1
ATOM 7239 N N . ILE A 1 963 ? 63.649 -9.123 -81.410 1.00 94.56 963 ILE A N 1
ATOM 7240 C CA . ILE A 1 963 ? 63.365 -10.221 -82.338 1.00 94.56 963 ILE A CA 1
ATOM 7241 C C . ILE A 1 963 ? 64.625 -10.492 -83.163 1.00 94.56 963 ILE A C 1
ATOM 7243 O O . ILE A 1 963 ? 65.225 -9.556 -83.693 1.00 94.56 963 ILE A O 1
ATOM 7247 N N . ALA A 1 964 ? 65.004 -11.759 -83.286 1.00 94.38 964 ALA A N 1
ATOM 7248 C CA . ALA A 1 964 ? 65.990 -12.253 -84.243 1.00 94.38 964 ALA A CA 1
ATOM 7249 C C . ALA A 1 964 ? 65.434 -13.513 -84.916 1.00 94.38 964 ALA A C 1
ATOM 7251 O O . ALA A 1 964 ? 64.705 -14.272 -84.280 1.00 94.38 964 ALA A O 1
ATOM 7252 N N . PHE A 1 965 ? 65.736 -13.729 -86.192 1.00 95.38 965 PHE A N 1
ATOM 7253 C CA . PHE A 1 965 ? 65.219 -14.866 -86.950 1.00 95.38 965 PHE A CA 1
ATOM 7254 C C . PHE A 1 965 ? 66.160 -15.232 -88.100 1.00 95.38 965 PHE A C 1
ATOM 7256 O O . PHE A 1 965 ? 66.939 -14.378 -88.536 1.00 95.38 965 PHE A O 1
ATOM 7263 N N . ASP A 1 966 ? 66.074 -16.478 -88.568 1.00 88.50 966 ASP A N 1
ATOM 7264 C CA . ASP A 1 966 ? 66.741 -16.968 -89.780 1.00 88.50 966 ASP A CA 1
ATOM 7265 C C . ASP A 1 966 ? 65.839 -17.832 -90.668 1.00 88.50 966 ASP A C 1
ATOM 7267 O O . ASP A 1 966 ? 64.822 -18.380 -90.162 1.00 88.50 966 ASP A O 1
#

pLDDT: mean 92.36, std 6.17, range [45.38, 98.62]

Foldseek 3Di:
DADEADDFDDDFDFAQKFWWDDDFQLDTDGDHSVPFADALAQCDDDPNHDFLFFTWMAFPVGFIKTKQFFWWWFQFAQVCVLRTHIYGADQLHYDQPHDPPGTTGGQPLQDQPPFGGRTWIWGQKFWAQPVVQPRATGHDFFGAHDFQAFQQVQFVSQQCVLVRGHPDSPQKTKGFAELSNLLSQLSSLSNGAVNFAAAPQALRLTIQWDPPRDHPHHTHHGRQCSQFSRSHSNHHHDLAASFWAFHLEWEPPVACLCCVRVVNSVPDDPSRYQYFYQAPPFAQQRRLVSCVVVCPSSLANSAAPGADAQGGRAHPVRGRAHHTAAGDLFTTKIAQDYSRDSRGTSSHIHTGSSGGDPRYTGIMMMGRRFHWKDKDDAAEEPEEDAAKDKDKIFIGTSSGFFKKKFKDKQNHTPDIRGRDDGPDIDMGTCDLVNLLPDDAQDKMKMKMWMAGPVGHIDIYMYIYHYHHDAWAAWAAFPPPAAAAEDAFKGKTATHDIGGNSRAQKWKWKWKDQAQPPDTGTDDTRHNDRMDIDTLLPDDWHFFMKMWMWMDRPPDIYHIDMHHTGTYDHADAFAWKAWDPPFFLAAAALWHKTKIWGGFGPVQFFKKKWKWKAQDQVSPGTPDIAIQWWFFLDDLCRQFVAPWCPQKDWAQWDWTWDQPDGDDDRTWIKIWHPLPDFFTTMKGHKGFDAAQFKKKKKKWKAWFAFKKKKKFFAAPVRHTDDIDIFHTDGHPRPDTDMHMDMDRGHNRGTIIMMTMTGRHSDTIIMTIHRIGMTTDPDDDPHDHNSARIGFGDPRSQPQKWWDQPDDTDGAGRSHHGGNTTMMMGGGPGGHDAQRKMKMWMWMAGPRGDIHDIHNIHIYHYDFKDKDKDPDWAWDQAFWFKKFKEFDWDWFDPDPPGKDKWKWKFFQVVAPDTDTDTCPVCHVVRHIDGDPDPDYPDPTTTMMMMMMIGRGSGPDDTDTPDMDMDTD